Protein AF-A0AAD6PTK6-F1 (afdb_monomer_lite)

Structure (mmCIF, N/CA/C/O backbone):
data_AF-A0AAD6PTK6-F1
#
_entry.id   AF-A0AAD6PTK6-F1
#
loop_
_atom_site.group_PDB
_atom_site.id
_atom_site.type_symbol
_atom_site.label_atom_id
_atom_site.label_alt_id
_atom_site.label_comp_id
_atom_site.label_asym_id
_atom_site.label_entity_id
_atom_site.label_seq_id
_atom_site.pdbx_PDB_ins_code
_atom_site.Cartn_x
_atom_site.Cartn_y
_atom_site.Cartn_z
_atom_site.occupancy
_atom_site.B_iso_or_equiv
_atom_site.auth_seq_id
_atom_site.auth_comp_id
_atom_site.auth_asym_id
_atom_site.auth_atom_id
_atom_site.pdbx_PDB_model_num
ATOM 1 N N . MET A 1 1 ? -15.213 -7.778 -18.208 1.00 48.84 1 MET A N 1
ATOM 2 C CA . MET A 1 1 ? -15.151 -9.216 -18.607 1.00 48.84 1 MET A CA 1
ATOM 3 C C . MET A 1 1 ? -15.145 -9.387 -20.125 1.00 48.84 1 MET A C 1
ATOM 5 O O . MET A 1 1 ? -16.119 -9.014 -20.769 1.00 48.84 1 MET A O 1
ATOM 9 N N . ALA A 1 2 ? -14.110 -10.037 -20.667 1.00 61.28 2 ALA A N 1
ATOM 10 C CA . ALA A 1 2 ? -14.039 -10.497 -22.058 1.00 61.28 2 ALA A CA 1
ATOM 11 C C . ALA A 1 2 ? -14.117 -12.044 -22.111 1.00 61.28 2 ALA A C 1
ATOM 13 O O . ALA A 1 2 ? -13.155 -12.696 -21.698 1.00 61.28 2 ALA A O 1
ATOM 14 N N . PRO A 1 3 ? -15.221 -12.657 -22.594 1.00 69.50 3 PRO A N 1
ATOM 15 C CA . PRO A 1 3 ? -15.380 -14.117 -22.598 1.00 69.50 3 PRO A CA 1
ATOM 16 C C . PRO A 1 3 ? -14.246 -14.915 -23.277 1.00 69.50 3 PRO A C 1
ATOM 18 O O . PRO A 1 3 ? -13.798 -15.883 -22.665 1.00 69.50 3 PRO A O 1
ATOM 21 N N . PRO A 1 4 ? -13.691 -14.506 -24.443 1.00 81.88 4 PRO A N 1
ATOM 22 C CA . PRO A 1 4 ? -12.669 -15.302 -25.135 1.00 81.88 4 PRO A CA 1
ATOM 23 C C . PRO A 1 4 ? -11.372 -15.514 -24.340 1.00 81.88 4 PRO A C 1
ATOM 25 O O . PRO A 1 4 ? -10.721 -16.545 -24.486 1.00 81.88 4 PRO A O 1
ATOM 28 N N . LEU A 1 5 ? -10.985 -14.558 -23.483 1.00 89.38 5 LEU A N 1
ATOM 29 C CA . LEU A 1 5 ? -9.780 -14.690 -22.655 1.00 89.38 5 LEU A CA 1
ATOM 30 C C . LEU A 1 5 ? -10.005 -15.630 -21.462 1.00 89.38 5 LEU A C 1
ATOM 32 O O . LEU A 1 5 ? -9.083 -16.348 -21.079 1.00 89.38 5 LEU A O 1
ATOM 36 N N . LEU A 1 6 ? -11.227 -15.688 -20.919 1.00 92.31 6 LEU A N 1
ATOM 37 C CA . LEU A 1 6 ? -11.597 -16.715 -19.943 1.00 92.31 6 LEU A CA 1
ATOM 38 C C . LEU A 1 6 ? -11.631 -18.097 -20.604 1.00 92.31 6 LEU A C 1
ATOM 40 O O . LEU A 1 6 ? -11.031 -19.025 -20.077 1.00 92.31 6 LEU A O 1
ATOM 44 N N . GLU A 1 7 ? -12.269 -18.235 -21.768 1.00 92.94 7 GLU A N 1
ATOM 45 C CA . GLU A 1 7 ? -12.334 -19.505 -22.509 1.00 92.94 7 GLU A CA 1
ATOM 46 C C . GLU A 1 7 ? -10.931 -20.086 -22.760 1.00 92.94 7 GLU A C 1
ATOM 48 O O . GLU A 1 7 ? -10.698 -21.259 -22.467 1.00 92.94 7 GLU A O 1
ATOM 53 N N . LYS A 1 8 ? -9.955 -19.256 -23.158 1.00 94.38 8 LYS A N 1
ATOM 54 C CA . LYS A 1 8 ? -8.553 -19.689 -23.300 1.00 94.38 8 LYS A CA 1
ATOM 55 C C . LYS A 1 8 ? -7.849 -20.014 -21.984 1.00 94.38 8 LYS A C 1
ATOM 57 O O . LYS A 1 8 ? -7.043 -20.936 -21.957 1.00 94.38 8 LYS A O 1
ATOM 62 N N . LEU A 1 9 ? -8.138 -19.311 -20.886 1.00 96.38 9 LEU A N 1
ATOM 63 C CA . LEU A 1 9 ? -7.599 -19.670 -19.565 1.00 96.38 9 LEU A CA 1
ATOM 64 C C . LEU A 1 9 ? -8.141 -21.021 -19.072 1.00 96.38 9 LEU A C 1
ATOM 66 O O . LEU A 1 9 ? -7.392 -21.795 -18.477 1.00 96.38 9 LEU A O 1
ATOM 70 N N . MET A 1 10 ? -9.410 -21.328 -19.355 1.00 96.38 10 MET A N 1
ATOM 71 C CA . MET A 1 10 ? -10.010 -22.640 -19.083 1.00 96.38 10 MET A CA 1
ATOM 72 C C . MET A 1 10 ? -9.358 -23.731 -19.949 1.00 96.38 10 MET A C 1
ATOM 74 O O . MET A 1 10 ? -9.037 -24.804 -19.442 1.00 96.38 10 MET A O 1
ATOM 78 N N . GLU A 1 11 ? -9.093 -23.450 -21.229 1.00 96.50 11 GLU A N 1
ATOM 79 C CA . GLU A 1 11 ? -8.390 -24.376 -22.127 1.00 96.50 11 GLU A CA 1
ATOM 80 C C . GLU A 1 11 ? -6.928 -24.611 -21.692 1.00 96.50 11 GLU A C 1
ATOM 82 O O . GLU A 1 11 ? -6.485 -25.758 -21.640 1.00 96.50 11 GLU A O 1
ATOM 87 N N . CYS A 1 12 ? -6.204 -23.563 -21.268 1.00 96.88 12 CYS A N 1
ATOM 88 C CA . CYS A 1 12 ? -4.881 -23.685 -20.640 1.00 96.88 12 CYS A CA 1
ATOM 89 C C . CYS A 1 12 ? -4.919 -24.593 -19.408 1.00 96.88 12 CYS A C 1
ATOM 91 O O . CYS A 1 12 ? -4.045 -25.443 -19.239 1.00 96.88 12 CYS A O 1
ATOM 93 N N . ALA A 1 13 ? -5.907 -24.401 -18.528 1.00 96.94 13 ALA A N 1
ATOM 94 C CA . ALA A 1 13 ? -6.051 -25.198 -17.317 1.00 96.94 13 ALA A CA 1
ATOM 95 C C . ALA A 1 13 ? -6.307 -26.676 -17.644 1.00 96.94 13 ALA A C 1
ATOM 97 O O . ALA A 1 13 ? -5.694 -27.548 -17.030 1.00 96.94 13 ALA A O 1
ATOM 98 N N . GLN A 1 14 ? -7.154 -26.956 -18.639 1.00 96.94 14 GLN A N 1
ATOM 99 C CA . GLN A 1 14 ? -7.432 -28.318 -19.094 1.00 96.94 14 GLN A CA 1
ATOM 100 C C . GLN A 1 14 ? -6.178 -28.965 -19.700 1.00 96.94 14 GLN A C 1
ATOM 102 O O . GLN A 1 14 ? -5.803 -30.058 -19.287 1.00 96.94 14 GLN A O 1
ATOM 107 N N . ALA A 1 15 ? -5.458 -28.258 -20.578 1.00 96.50 15 ALA A N 1
ATOM 108 C CA . ALA A 1 15 ? -4.198 -28.734 -21.153 1.00 96.50 15 ALA A CA 1
ATOM 109 C C . ALA A 1 15 ? -3.113 -29.006 -20.087 1.00 96.50 15 ALA A C 1
ATOM 111 O O . ALA A 1 15 ? -2.328 -29.942 -20.233 1.00 96.50 15 ALA A O 1
ATOM 112 N N . ILE A 1 16 ? -3.081 -28.230 -18.995 1.00 94.19 16 ILE A N 1
ATOM 113 C CA . ILE A 1 16 ? -2.183 -28.462 -17.851 1.00 94.19 16 ILE A CA 1
ATOM 114 C C . ILE A 1 16 ? -2.565 -29.731 -17.071 1.00 94.19 16 ILE A C 1
ATOM 116 O O . ILE A 1 16 ? -1.673 -30.513 -16.743 1.00 94.19 16 ILE A O 1
ATOM 120 N N . GLU A 1 17 ? -3.851 -29.955 -16.779 1.00 92.75 17 GLU A N 1
ATOM 121 C CA . GLU A 1 17 ? -4.320 -31.156 -16.059 1.00 92.75 17 GLU A CA 1
ATOM 122 C C . GLU A 1 17 ? -4.205 -32.434 -16.922 1.00 92.75 17 GLU A C 1
ATOM 124 O O . GLU A 1 17 ? -3.840 -33.489 -16.402 1.00 92.75 17 GLU A O 1
ATOM 129 N N . ASP A 1 18 ? -4.410 -32.336 -18.242 1.00 94.50 18 ASP A N 1
ATOM 130 C CA . ASP A 1 18 ? -4.170 -33.423 -19.210 1.00 94.50 18 ASP A CA 1
ATOM 131 C C . ASP A 1 18 ? -2.670 -33.670 -19.488 1.00 94.50 18 ASP A C 1
ATOM 133 O O . ASP A 1 18 ? -2.289 -34.702 -20.048 1.00 94.50 18 ASP A O 1
ATOM 137 N N . GLY A 1 19 ? -1.799 -32.735 -19.093 1.00 91.75 19 GLY A N 1
ATOM 138 C CA . GLY A 1 19 ? -0.345 -32.817 -19.251 1.00 91.75 19 GLY A CA 1
ATOM 139 C C . GLY A 1 19 ? 0.202 -32.403 -20.624 1.00 91.75 19 GLY A C 1
ATOM 140 O O . GLY A 1 19 ? 1.405 -32.559 -20.858 1.00 91.75 19 GLY A O 1
ATOM 141 N N . ASP A 1 20 ? -0.617 -31.847 -21.524 1.00 94.69 20 ASP A N 1
ATOM 142 C CA . ASP A 1 20 ? -0.146 -31.279 -22.795 1.00 94.69 20 ASP A CA 1
ATOM 143 C C . ASP A 1 20 ? 0.435 -29.871 -22.594 1.00 94.69 20 ASP A C 1
ATOM 145 O O . ASP A 1 20 ? -0.166 -28.831 -22.885 1.00 94.69 20 ASP A O 1
ATOM 149 N N . LEU A 1 21 ? 1.680 -29.850 -22.119 1.00 93.00 21 LEU A N 1
ATOM 150 C CA . LEU A 1 21 ? 2.435 -28.618 -21.904 1.00 93.00 21 LEU A CA 1
ATOM 151 C C . LEU A 1 21 ? 2.781 -27.875 -23.207 1.00 93.00 21 LEU A C 1
ATOM 153 O O . LEU A 1 21 ? 3.243 -26.737 -23.135 1.00 93.00 21 LEU A O 1
ATOM 157 N N . LYS A 1 22 ? 2.592 -28.484 -24.387 1.00 93.56 22 LYS A N 1
ATOM 158 C CA . LYS A 1 22 ? 2.854 -27.835 -25.683 1.00 93.56 22 LYS A CA 1
ATOM 159 C C . LYS A 1 22 ? 1.630 -27.078 -26.170 1.00 93.56 22 LYS A C 1
ATOM 161 O O . LYS A 1 22 ? 1.771 -25.931 -26.595 1.00 93.56 22 LYS A O 1
ATOM 166 N N . HIS A 1 23 ? 0.445 -27.671 -26.033 1.00 95.38 23 HIS A N 1
ATOM 167 C CA . HIS A 1 23 ? -0.812 -26.954 -26.239 1.00 95.38 23 HIS A CA 1
ATOM 168 C C . HIS A 1 23 ? -0.943 -25.802 -25.236 1.00 95.38 23 HIS A C 1
ATOM 170 O O . HIS A 1 23 ? -1.166 -24.662 -25.638 1.00 95.38 23 HIS A O 1
ATOM 176 N N . ALA A 1 24 ? -0.651 -26.049 -23.952 1.00 96.12 24 ALA A N 1
ATOM 177 C CA . ALA A 1 24 ? -0.654 -25.004 -22.927 1.00 96.12 24 ALA A CA 1
ATOM 178 C C . ALA A 1 24 ? 0.313 -23.838 -23.238 1.00 96.12 24 ALA A C 1
ATOM 180 O O . ALA A 1 24 ? -0.084 -22.681 -23.119 1.00 96.12 24 ALA A O 1
ATOM 181 N N . ASP A 1 25 ? 1.557 -24.096 -23.673 1.00 94.12 25 ASP A N 1
ATOM 182 C CA . ASP A 1 25 ? 2.509 -23.022 -24.023 1.00 94.12 25 ASP A CA 1
ATOM 183 C C . ASP A 1 25 ? 2.044 -22.208 -25.246 1.00 94.12 25 ASP A C 1
ATOM 185 O O . ASP A 1 25 ? 2.164 -20.980 -25.253 1.00 94.12 25 ASP A O 1
ATOM 189 N N . SER A 1 26 ? 1.434 -22.868 -26.242 1.00 95.06 26 SER A N 1
ATOM 190 C CA . SER A 1 26 ? 0.813 -22.198 -27.395 1.00 95.06 26 SER A CA 1
ATOM 191 C C . SER A 1 26 ? -0.344 -21.294 -26.964 1.00 95.06 26 SER A C 1
ATOM 193 O O . SER A 1 26 ? -0.386 -20.122 -27.341 1.00 95.06 26 SER A O 1
ATOM 195 N N . LEU A 1 27 ? -1.244 -21.794 -26.114 1.00 95.75 27 LEU A N 1
ATOM 196 C CA . LEU A 1 27 ? -2.363 -21.017 -25.586 1.00 95.75 27 LEU A CA 1
ATOM 197 C C . LEU A 1 27 ? -1.886 -19.830 -24.733 1.00 95.75 27 LEU A C 1
ATOM 199 O O . LEU A 1 27 ? -2.407 -18.729 -24.897 1.00 95.75 27 LEU A O 1
ATOM 203 N N . PHE A 1 28 ? -0.851 -19.981 -23.896 1.00 94.75 28 PHE A N 1
ATOM 204 C CA . PHE A 1 28 ? -0.267 -18.845 -23.164 1.00 94.75 28 PHE A CA 1
ATOM 205 C C . PHE A 1 28 ? 0.353 -17.796 -24.095 1.00 94.75 28 PHE A C 1
ATOM 207 O O . PHE A 1 28 ? 0.194 -16.596 -23.851 1.00 94.75 28 PHE A O 1
ATOM 214 N N . LYS A 1 29 ? 1.009 -18.214 -25.184 1.00 91.62 29 LYS A N 1
ATOM 215 C CA . LYS A 1 29 ? 1.515 -17.298 -26.217 1.00 91.62 29 LYS A CA 1
ATOM 216 C C . LYS A 1 29 ? 0.375 -16.536 -26.901 1.00 91.62 29 LYS A C 1
ATOM 218 O O . LYS A 1 29 ? 0.484 -15.328 -27.110 1.00 91.62 29 LYS A O 1
ATOM 223 N N . GLU A 1 30 ? -0.735 -17.205 -27.200 1.00 92.12 30 GLU A N 1
ATOM 224 C CA . GLU A 1 30 ? -1.935 -16.572 -27.758 1.00 92.12 30 GLU A CA 1
ATOM 225 C C . GLU A 1 30 ? -2.635 -15.626 -26.771 1.00 92.12 30 GLU A C 1
ATOM 227 O O . GLU A 1 30 ? -3.053 -14.542 -27.174 1.00 92.12 30 GLU A O 1
ATOM 232 N N . ILE A 1 31 ? -2.725 -15.988 -25.487 1.00 92.94 31 ILE A N 1
ATOM 233 C CA . ILE A 1 31 ? -3.246 -15.119 -24.419 1.00 92.94 31 ILE A CA 1
ATOM 234 C C . ILE A 1 31 ? -2.381 -13.860 -24.297 1.00 92.94 31 ILE A C 1
ATOM 236 O O . ILE A 1 31 ? -2.926 -12.762 -24.214 1.00 92.94 31 ILE A O 1
ATOM 240 N N . GLY A 1 32 ? -1.050 -13.985 -24.351 1.00 88.06 32 GLY A N 1
ATOM 241 C CA . GLY A 1 32 ? -0.137 -12.838 -24.344 1.00 88.06 32 GLY A CA 1
ATOM 242 C C . GLY A 1 32 ? -0.353 -11.896 -25.534 1.00 88.06 32 GLY A C 1
ATOM 243 O O . GLY A 1 32 ? -0.445 -10.682 -25.353 1.00 88.06 32 GLY A O 1
ATOM 244 N N . LEU A 1 33 ? -0.504 -12.452 -26.742 1.00 87.69 33 LEU A N 1
ATOM 245 C CA . LEU A 1 33 ? -0.789 -11.685 -27.961 1.00 87.69 33 LEU A CA 1
ATOM 246 C C . LEU A 1 33 ? -2.165 -11.002 -27.932 1.00 87.69 33 LEU A C 1
ATOM 248 O O . LEU A 1 33 ? -2.291 -9.870 -28.382 1.00 87.69 33 LEU A O 1
ATOM 252 N N . GLN A 1 34 ? -3.200 -11.658 -27.403 1.00 87.56 34 GLN A N 1
ATOM 253 C CA . GLN A 1 34 ? -4.533 -11.054 -27.298 1.00 87.56 34 GLN A CA 1
ATOM 254 C C . GLN A 1 34 ? -4.589 -10.005 -26.179 1.00 87.56 34 GLN A C 1
ATOM 256 O O . GLN A 1 34 ? -5.119 -8.913 -26.385 1.00 87.56 34 GLN A O 1
ATOM 261 N N . SER A 1 35 ? -3.971 -10.279 -25.027 1.00 86.06 35 SER A N 1
ATOM 262 C CA . SER A 1 35 ? -3.915 -9.347 -23.900 1.00 86.06 35 SER A CA 1
ATOM 263 C C . SER A 1 35 ? -3.122 -8.075 -24.214 1.00 86.06 35 SER A C 1
ATOM 265 O O . SER A 1 35 ? -3.439 -7.039 -23.637 1.00 86.06 35 SER A O 1
ATOM 267 N N . SER A 1 36 ? -2.129 -8.101 -25.111 1.00 81.00 36 SER A N 1
ATOM 268 C CA . SER A 1 36 ? -1.431 -6.876 -25.541 1.00 81.00 36 SER A CA 1
ATOM 269 C C . SER A 1 36 ? -2.292 -5.967 -26.429 1.00 81.00 36 SER A C 1
ATOM 271 O O . SER A 1 36 ? -2.022 -4.772 -26.514 1.00 81.00 36 SER A O 1
ATOM 273 N N . THR A 1 37 ? -3.355 -6.506 -27.038 1.00 84.88 37 THR A N 1
ATOM 274 C CA . THR A 1 37 ? -4.355 -5.738 -27.804 1.00 84.88 37 THR A CA 1
ATOM 275 C C . THR A 1 37 ? -5.591 -5.335 -26.993 1.00 84.88 37 THR A C 1
ATOM 277 O O . THR A 1 37 ? -6.431 -4.593 -27.497 1.00 84.88 37 THR A O 1
ATOM 280 N N . GLU A 1 38 ? -5.716 -5.793 -25.743 1.00 88.81 38 GLU A N 1
ATOM 281 C CA . GLU A 1 38 ? -6.839 -5.435 -24.874 1.00 88.81 38 GLU A CA 1
ATOM 282 C C . GLU A 1 38 ? -6.676 -4.007 -24.326 1.00 88.81 38 GLU A C 1
ATOM 284 O O . GLU A 1 38 ? -5.659 -3.633 -23.736 1.00 88.81 38 GLU A O 1
ATOM 289 N N . THR A 1 39 ? -7.720 -3.209 -24.517 1.00 87.00 39 THR A N 1
ATOM 290 C CA . THR A 1 39 ? -7.815 -1.803 -24.112 1.00 87.00 39 THR A CA 1
ATOM 291 C C . THR A 1 39 ? -8.110 -1.629 -22.622 1.00 87.00 39 THR A C 1
ATOM 293 O O . THR A 1 39 ? -7.609 -0.688 -22.009 1.00 87.00 39 THR A O 1
ATOM 296 N N . ASN A 1 40 ? -8.880 -2.538 -22.018 1.00 89.75 40 ASN A N 1
ATOM 297 C CA . ASN A 1 40 ? -9.258 -2.478 -20.608 1.00 89.75 40 ASN A CA 1
ATOM 298 C C . ASN A 1 40 ? -8.116 -3.016 -19.713 1.00 89.75 40 ASN A C 1
ATOM 300 O O . ASN A 1 40 ? -7.806 -4.210 -19.702 1.00 89.75 40 ASN A O 1
ATOM 304 N N . LEU A 1 41 ? -7.479 -2.114 -18.953 1.00 89.19 41 LEU A N 1
ATOM 305 C CA . LEU A 1 41 ? -6.318 -2.408 -18.098 1.00 89.19 41 LEU A CA 1
ATOM 306 C C . LEU A 1 41 ? -6.614 -3.475 -17.029 1.00 89.19 41 LEU A C 1
ATOM 308 O O . LEU A 1 41 ? -5.793 -4.368 -16.819 1.00 89.19 41 LEU A O 1
ATOM 312 N N . ALA A 1 42 ? -7.791 -3.417 -16.404 1.00 92.44 42 ALA A N 1
ATOM 313 C CA . ALA A 1 42 ? -8.234 -4.388 -15.407 1.00 92.44 42 ALA A CA 1
ATOM 314 C C . ALA A 1 42 ? -8.274 -5.815 -15.976 1.00 92.44 42 ALA A C 1
ATOM 316 O O . ALA A 1 42 ? -7.700 -6.740 -15.403 1.00 92.44 42 ALA A O 1
ATOM 317 N N . THR A 1 43 ? -8.862 -5.985 -17.162 1.00 93.19 43 THR A N 1
ATOM 318 C CA . THR A 1 43 ? -8.939 -7.261 -17.882 1.00 93.19 43 THR A CA 1
ATOM 319 C C . THR A 1 43 ? -7.541 -7.781 -18.223 1.00 93.19 43 THR A C 1
ATOM 321 O O . THR A 1 43 ? -7.287 -8.969 -18.010 1.00 93.19 43 THR A O 1
ATOM 324 N N . ARG A 1 44 ? -6.598 -6.916 -18.644 1.00 91.00 44 ARG A N 1
ATOM 325 C CA . ARG A 1 44 ? -5.184 -7.312 -18.820 1.00 91.00 44 ARG A CA 1
ATOM 326 C C . ARG A 1 44 ? -4.580 -7.850 -17.520 1.00 91.00 44 ARG A C 1
ATOM 328 O O . ARG A 1 44 ? -4.020 -8.946 -17.522 1.00 91.00 44 ARG A O 1
ATOM 335 N N . LYS A 1 45 ? -4.708 -7.112 -16.409 1.00 93.31 45 LYS A N 1
ATOM 336 C CA . LYS A 1 45 ? -4.163 -7.498 -15.093 1.00 93.31 45 LYS A CA 1
ATOM 337 C C . LYS A 1 45 ? -4.750 -8.822 -14.591 1.00 93.31 45 LYS A C 1
ATOM 339 O O . LYS A 1 45 ? -3.995 -9.723 -14.230 1.00 93.31 45 LYS A O 1
ATOM 344 N N . VAL A 1 46 ? -6.072 -8.992 -14.644 1.00 95.44 46 VAL A N 1
ATOM 345 C CA . VAL A 1 46 ? -6.755 -10.231 -14.224 1.00 95.44 46 VAL A CA 1
ATOM 346 C C . VAL A 1 46 ? -6.281 -11.422 -15.048 1.00 95.44 46 VAL A C 1
ATOM 348 O O . VAL A 1 46 ? -5.806 -12.404 -14.479 1.00 95.44 46 VAL A O 1
ATOM 351 N N . VAL A 1 47 ? -6.354 -11.341 -16.380 1.00 95.50 47 VAL A N 1
ATOM 352 C CA . VAL A 1 47 ? -5.960 -12.446 -17.273 1.00 95.50 47 VAL A CA 1
ATOM 353 C C . VAL A 1 47 ? -4.502 -12.849 -17.040 1.00 95.50 47 VAL A C 1
ATOM 355 O O . VAL A 1 47 ? -4.190 -14.039 -16.979 1.00 95.50 47 VAL A O 1
ATOM 358 N N . LYS A 1 48 ? -3.625 -11.869 -16.806 1.00 94.44 48 LYS A N 1
ATOM 359 C CA . LYS A 1 48 ? -2.215 -12.078 -16.469 1.00 94.44 48 LYS A CA 1
ATOM 360 C C . LYS A 1 48 ? -2.012 -12.797 -15.131 1.00 94.44 48 LYS A C 1
ATOM 362 O O . LYS A 1 48 ? -1.234 -13.747 -15.077 1.00 94.44 48 LYS A O 1
ATOM 367 N N . TYR A 1 49 ? -2.712 -12.401 -14.067 1.00 96.75 49 TYR A N 1
ATOM 368 C CA . TYR A 1 49 ? -2.582 -13.051 -12.755 1.00 96.75 49 TYR A CA 1
ATOM 369 C C . TYR A 1 49 ? -3.226 -14.443 -12.706 1.00 96.75 49 TYR A C 1
ATOM 371 O O . TYR A 1 49 ? -2.708 -15.327 -12.022 1.00 96.75 49 TYR A O 1
ATOM 379 N N . PHE A 1 50 ? -4.282 -14.693 -13.483 1.00 97.62 50 PHE A N 1
ATOM 380 C CA . PHE A 1 50 ? -4.809 -16.048 -13.672 1.00 97.62 50 PHE A CA 1
ATOM 381 C C . PHE A 1 50 ? -3.853 -16.936 -14.481 1.00 97.62 50 PHE A C 1
ATOM 383 O O . PHE A 1 50 ? -3.642 -18.091 -14.109 1.00 97.62 50 PHE A O 1
ATOM 390 N N . ALA A 1 51 ? -3.200 -16.401 -15.519 1.00 96.75 51 ALA A N 1
ATOM 391 C CA . ALA A 1 51 ? -2.141 -17.116 -16.232 1.00 96.75 51 ALA A CA 1
ATOM 392 C C . ALA A 1 51 ? -0.936 -17.426 -15.321 1.00 96.75 51 ALA A C 1
ATOM 394 O O . ALA A 1 51 ? -0.434 -18.552 -15.324 1.00 96.75 51 ALA A O 1
ATOM 395 N N . GLU A 1 52 ? -0.517 -16.474 -14.478 1.00 96.31 52 GLU A N 1
ATOM 396 C CA . GLU A 1 52 ? 0.503 -16.706 -13.448 1.00 96.31 52 GLU A CA 1
ATOM 397 C C . GLU A 1 52 ? 0.089 -17.823 -12.486 1.00 96.31 52 GLU A C 1
ATOM 399 O O . GLU A 1 52 ? 0.885 -18.724 -12.226 1.00 96.31 52 GLU A O 1
ATOM 404 N N . ALA A 1 53 ? -1.149 -17.817 -11.992 1.00 96.88 53 ALA A N 1
ATOM 405 C CA . ALA A 1 53 ? -1.627 -18.829 -11.056 1.00 96.88 53 ALA A CA 1
ATOM 406 C C . ALA A 1 53 ? -1.675 -20.243 -11.669 1.00 96.88 53 ALA A C 1
ATOM 408 O O . ALA A 1 53 ? -1.296 -21.207 -11.003 1.00 96.88 53 ALA A O 1
ATOM 409 N N . LEU A 1 54 ? -2.048 -20.385 -12.946 1.00 97.00 54 LEU A N 1
ATOM 410 C CA . LEU A 1 54 ? -1.979 -21.670 -13.660 1.00 97.00 54 LEU A CA 1
ATOM 411 C C . LEU A 1 54 ? -0.532 -22.170 -13.820 1.00 97.00 54 LEU A C 1
ATOM 413 O O . LEU A 1 54 ? -0.256 -23.357 -13.643 1.00 97.00 54 LEU A O 1
ATOM 417 N N . VAL A 1 55 ? 0.424 -21.275 -14.071 1.00 94.94 55 VAL A N 1
ATOM 418 C CA . VAL A 1 55 ? 1.849 -21.637 -14.144 1.00 94.94 55 VAL A CA 1
ATOM 419 C C . VAL A 1 55 ? 2.436 -21.942 -12.755 1.00 94.94 55 VAL A C 1
ATOM 421 O O . VAL A 1 55 ? 3.214 -22.891 -12.605 1.00 94.94 55 VAL A O 1
ATOM 424 N N . ARG A 1 56 ? 2.013 -21.218 -11.708 1.00 93.06 56 ARG A N 1
ATOM 425 C CA . ARG A 1 56 ? 2.325 -21.546 -10.306 1.00 93.06 56 ARG A CA 1
ATOM 426 C C . ARG A 1 56 ? 1.757 -22.908 -9.906 1.00 93.06 56 ARG A C 1
ATOM 428 O O . ARG A 1 56 ? 2.434 -23.618 -9.168 1.00 93.06 56 ARG A O 1
ATOM 435 N N . ARG A 1 57 ? 0.588 -23.309 -10.426 1.00 92.75 57 ARG A N 1
ATOM 436 C CA . ARG A 1 57 ? 0.008 -24.656 -10.257 1.00 92.75 57 ARG A CA 1
ATOM 437 C C . ARG A 1 57 ? 0.921 -25.730 -10.851 1.00 92.75 57 ARG A C 1
ATOM 439 O O . ARG A 1 57 ? 1.366 -26.628 -10.138 1.00 92.75 57 ARG A O 1
ATOM 446 N N . LEU A 1 58 ? 1.245 -25.587 -12.138 1.00 92.00 58 LEU A N 1
ATOM 447 C CA . LEU A 1 58 ? 2.049 -26.529 -12.925 1.00 92.00 58 LEU A CA 1
ATOM 448 C C . LEU A 1 58 ? 3.429 -26.802 -12.301 1.00 92.00 58 LEU A C 1
ATOM 450 O O . LEU A 1 58 ? 3.866 -27.951 -12.217 1.00 92.00 58 LEU A O 1
ATOM 454 N N . TYR A 1 59 ? 4.118 -25.754 -11.846 1.00 88.69 59 TYR A N 1
ATOM 455 C CA . TYR A 1 59 ? 5.464 -25.865 -11.273 1.00 88.69 59 TYR A CA 1
ATOM 456 C C . TYR A 1 59 ? 5.511 -25.841 -9.734 1.00 88.69 59 TYR A C 1
ATOM 458 O O . TYR A 1 59 ? 6.595 -25.984 -9.167 1.00 88.69 59 TYR A O 1
ATOM 466 N N . LYS A 1 60 ? 4.357 -25.728 -9.059 1.00 87.75 60 LYS A N 1
ATOM 467 C CA . LYS A 1 60 ? 4.199 -25.685 -7.589 1.00 87.75 60 LYS A CA 1
ATOM 468 C C . LYS A 1 60 ? 4.994 -24.547 -6.928 1.00 87.75 60 LYS A C 1
ATOM 470 O O . LYS A 1 60 ? 5.677 -24.733 -5.922 1.00 87.75 60 LYS A O 1
ATOM 475 N N . LEU A 1 61 ? 4.917 -23.363 -7.541 1.00 84.81 61 LEU A N 1
ATOM 476 C CA . LEU A 1 61 ? 5.682 -22.164 -7.179 1.00 84.81 61 LEU A CA 1
ATOM 477 C C . LEU A 1 61 ? 4.924 -21.316 -6.149 1.00 84.81 61 LEU A C 1
ATOM 479 O O . LEU A 1 61 ? 4.163 -20.407 -6.497 1.00 84.81 61 LEU A O 1
ATOM 483 N N . TYR A 1 62 ? 5.145 -21.631 -4.874 1.00 81.88 62 TYR A N 1
ATOM 484 C CA . TYR A 1 62 ? 4.464 -21.001 -3.742 1.00 81.88 62 TYR A CA 1
ATOM 485 C C . TYR A 1 62 ? 5.393 -20.019 -2.997 1.00 81.88 62 TYR A C 1
ATOM 487 O O . TYR A 1 62 ? 6.536 -20.387 -2.698 1.00 81.88 62 TYR A O 1
ATOM 495 N N . PRO A 1 63 ? 4.932 -18.791 -2.676 1.00 76.38 63 PRO A N 1
ATOM 496 C CA . PRO A 1 63 ? 5.750 -17.773 -2.016 1.00 76.38 63 PRO A CA 1
ATOM 497 C C . PRO A 1 63 ? 6.106 -18.163 -0.573 1.00 76.38 63 PRO A C 1
ATOM 499 O O . PRO A 1 63 ? 5.340 -18.842 0.111 1.00 76.38 63 PRO A O 1
ATOM 502 N N . ARG A 1 64 ? 7.259 -17.683 -0.075 1.00 71.38 64 ARG A N 1
ATOM 503 C CA . ARG A 1 64 ? 7.766 -17.991 1.283 1.00 71.38 64 ARG A CA 1
ATOM 504 C C . ARG A 1 64 ? 6.845 -17.497 2.409 1.00 71.38 64 ARG A C 1
ATOM 506 O O . ARG A 1 64 ? 6.799 -18.121 3.465 1.00 71.38 64 ARG A O 1
ATOM 513 N N . ASN A 1 65 ? 6.130 -16.392 2.193 1.00 72.62 65 ASN A N 1
ATOM 514 C CA . ASN A 1 65 ? 5.209 -15.797 3.166 1.00 72.62 65 ASN A CA 1
ATOM 515 C C . ASN A 1 65 ? 3.759 -16.045 2.710 1.00 72.62 65 ASN A C 1
ATOM 517 O O . ASN A 1 65 ? 3.493 -15.844 1.526 1.00 72.62 65 ASN A O 1
ATOM 521 N N . PRO A 1 66 ? 2.803 -16.401 3.591 1.00 67.44 66 PRO A N 1
ATOM 522 C CA . PRO A 1 66 ? 1.399 -16.555 3.201 1.00 67.44 66 PRO A CA 1
ATOM 523 C C . PRO A 1 66 ? 0.750 -15.202 2.858 1.00 67.44 66 PRO A C 1
ATOM 525 O O . PRO A 1 66 ? 0.270 -15.016 1.739 1.00 67.44 66 PRO A O 1
ATOM 528 N N . MET A 1 67 ? 0.832 -14.227 3.769 1.00 74.38 67 MET A N 1
ATOM 529 C CA . MET A 1 67 ? 0.398 -12.839 3.550 1.00 74.38 67 MET A CA 1
ATOM 530 C C . MET A 1 67 ? 1.552 -11.976 3.002 1.00 74.38 67 MET A C 1
ATOM 532 O O . MET A 1 67 ? 2.712 -12.282 3.304 1.00 74.38 67 MET A O 1
ATOM 536 N N . PRO A 1 68 ? 1.285 -10.936 2.183 1.00 77.81 68 PRO A N 1
ATOM 537 C CA . PRO A 1 68 ? 2.328 -10.032 1.699 1.00 77.81 68 PRO A CA 1
ATOM 538 C C . PRO A 1 68 ? 3.010 -9.259 2.826 1.00 77.81 68 PRO A C 1
ATOM 540 O O . PRO A 1 68 ? 2.356 -8.837 3.780 1.00 77.81 68 PRO A O 1
ATOM 543 N N . LEU A 1 69 ? 4.315 -9.026 2.688 1.00 81.44 69 LEU A N 1
ATOM 544 C CA . LEU A 1 69 ? 5.054 -8.166 3.612 1.00 81.44 69 LEU A CA 1
ATOM 545 C C . LEU A 1 69 ? 4.829 -6.678 3.294 1.00 81.44 69 LEU A C 1
ATOM 547 O O . LEU A 1 69 ? 4.812 -6.268 2.129 1.00 81.44 69 LEU A O 1
ATOM 551 N N . VAL A 1 70 ? 4.622 -5.866 4.329 1.00 78.00 70 VAL A N 1
ATOM 552 C CA . VAL A 1 70 ? 4.272 -4.441 4.233 1.00 78.00 70 VAL A CA 1
ATOM 553 C C . VAL A 1 70 ? 5.306 -3.599 4.978 1.00 78.00 70 VAL A C 1
ATOM 555 O O . VAL A 1 70 ? 5.504 -3.769 6.186 1.00 78.00 70 VAL A O 1
ATOM 558 N N . ARG A 1 71 ? 5.957 -2.669 4.268 1.00 75.31 71 ARG A N 1
ATOM 559 C CA . ARG A 1 71 ? 6.751 -1.594 4.876 1.00 75.31 71 ARG A CA 1
ATOM 560 C C . ARG A 1 71 ? 5.801 -0.687 5.663 1.00 75.31 71 ARG A C 1
ATOM 562 O O . ARG A 1 71 ? 4.828 -0.200 5.105 1.00 75.31 71 ARG A O 1
ATOM 569 N N . PHE A 1 72 ? 6.078 -0.476 6.948 1.00 67.88 72 PHE A N 1
ATOM 570 C CA . PHE A 1 72 ? 5.299 0.423 7.804 1.00 67.88 72 PHE A CA 1
ATOM 571 C C . PHE A 1 72 ? 6.163 1.622 8.175 1.00 67.88 72 PHE A C 1
ATOM 573 O O . PHE A 1 72 ? 7.201 1.441 8.820 1.00 67.88 72 PHE A O 1
ATOM 580 N N . ARG A 1 73 ? 5.738 2.823 7.779 1.00 57.56 73 ARG A N 1
ATOM 581 C CA . ARG A 1 73 ? 6.406 4.094 8.089 1.00 57.56 73 ARG A CA 1
ATOM 582 C C . ARG A 1 73 ? 5.481 5.041 8.858 1.00 57.56 73 ARG A C 1
ATOM 584 O O . ARG A 1 73 ? 5.955 5.650 9.814 1.00 57.56 73 ARG A O 1
ATOM 591 N N . GLU A 1 74 ? 4.191 5.113 8.518 1.00 52.72 74 GLU A N 1
ATOM 592 C CA . GLU A 1 74 ? 3.209 5.999 9.172 1.00 52.72 74 GLU A CA 1
ATOM 593 C C . GLU A 1 74 ? 1.847 5.319 9.448 1.00 52.72 74 GLU A C 1
ATOM 595 O O . GLU A 1 74 ? 1.530 4.253 8.920 1.00 52.72 74 GLU A O 1
ATOM 600 N N . ASP A 1 75 ? 1.016 5.953 10.284 1.00 46.25 75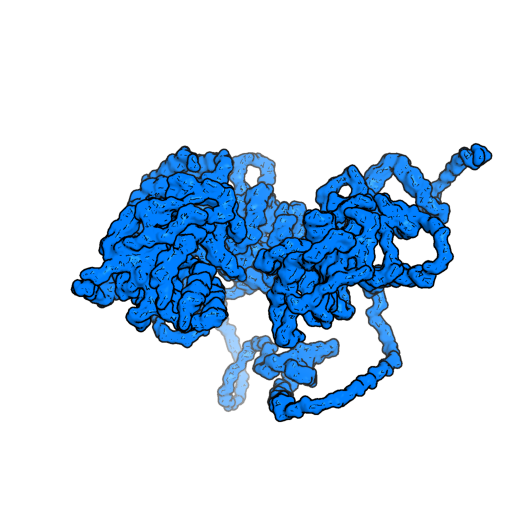 ASP A N 1
ATOM 601 C CA . ASP A 1 75 ? -0.291 5.471 10.767 1.00 46.25 75 ASP A CA 1
ATOM 602 C C . ASP A 1 75 ? -1.263 5.022 9.653 1.00 46.25 75 ASP A C 1
ATOM 604 O O . ASP A 1 75 ? -2.075 4.118 9.863 1.00 46.25 75 ASP A O 1
ATOM 608 N N . MET A 1 76 ? -1.183 5.639 8.469 1.00 51.03 76 MET A N 1
ATOM 609 C CA . MET A 1 76 ? -2.071 5.359 7.331 1.00 51.03 76 MET A CA 1
ATOM 610 C C . MET A 1 76 ? -1.759 4.033 6.619 1.00 51.03 76 MET A C 1
ATOM 612 O O . MET A 1 76 ? -2.674 3.421 6.062 1.00 51.03 76 MET A O 1
ATOM 616 N N . ASP A 1 77 ? -0.522 3.529 6.704 1.00 60.00 77 ASP A N 1
ATOM 617 C CA . ASP A 1 77 ? -0.090 2.299 6.014 1.00 60.00 77 ASP A CA 1
ATOM 618 C C . ASP A 1 77 ? -0.882 1.064 6.477 1.00 60.00 77 ASP A C 1
ATOM 620 O O . ASP A 1 77 ? -1.085 0.104 5.730 1.00 60.00 77 ASP A O 1
ATOM 624 N N . ILE A 1 78 ? -1.374 1.106 7.718 1.00 63.88 78 ILE A N 1
ATOM 625 C CA . ILE A 1 78 ? -2.178 0.049 8.339 1.00 63.88 78 ILE A CA 1
ATOM 626 C C . ILE A 1 78 ? -3.566 -0.037 7.686 1.00 63.88 78 ILE A C 1
ATOM 628 O O . ILE A 1 78 ? -4.049 -1.138 7.424 1.00 63.88 78 ILE A O 1
ATOM 632 N N . LEU A 1 79 ? -4.186 1.104 7.362 1.00 65.94 79 LEU A N 1
ATOM 633 C CA . LEU A 1 79 ? -5.451 1.137 6.617 1.00 65.94 79 LEU A CA 1
ATOM 634 C C . LEU A 1 79 ? -5.231 0.780 5.144 1.00 65.94 79 LEU A C 1
ATOM 636 O O . LEU A 1 79 ? -6.015 0.019 4.582 1.00 65.94 79 LEU A O 1
ATOM 640 N N . GLY A 1 80 ? -4.123 1.241 4.553 1.00 73.06 80 GLY A N 1
ATOM 641 C CA . GLY A 1 80 ? -3.709 0.906 3.187 1.00 73.06 80 GLY A CA 1
ATOM 642 C C . GLY A 1 80 ? -3.561 -0.597 2.910 1.00 73.06 80 GLY A C 1
ATOM 643 O O . GLY A 1 80 ? -3.661 -1.027 1.763 1.00 73.06 80 GLY A O 1
ATOM 644 N N . CYS A 1 81 ? -3.405 -1.431 3.943 1.00 76.50 81 CYS A N 1
ATOM 645 C CA . CYS A 1 81 ? -3.420 -2.891 3.811 1.00 76.50 81 CYS A CA 1
ATOM 646 C C . CYS A 1 81 ? -4.783 -3.463 3.366 1.00 76.50 81 CYS A C 1
ATOM 648 O O . CYS A 1 81 ? -4.820 -4.562 2.803 1.00 76.50 81 CYS A O 1
ATOM 650 N N . LYS A 1 82 ? -5.890 -2.751 3.618 1.00 84.94 82 LYS A N 1
ATOM 651 C CA . LYS A 1 82 ? -7.269 -3.176 3.330 1.00 84.94 82 LYS A CA 1
ATOM 652 C C . LYS A 1 82 ? -7.819 -2.431 2.113 1.00 84.94 82 LYS A C 1
ATOM 654 O O . LYS A 1 82 ? -7.671 -1.220 2.007 1.00 84.94 82 LYS A O 1
ATOM 659 N N . PHE A 1 83 ? -8.490 -3.153 1.215 1.00 88.88 83 PHE A N 1
ATOM 660 C CA . PHE A 1 83 ? -9.179 -2.567 0.060 1.00 88.88 83 PHE A CA 1
ATOM 661 C C . PHE A 1 83 ? -10.288 -1.614 0.534 1.00 88.88 83 PHE A C 1
ATOM 663 O O . PHE A 1 83 ? -11.120 -2.023 1.345 1.00 88.88 83 PHE A O 1
ATOM 670 N N . GLU A 1 84 ? -10.311 -0.363 0.060 1.00 86.75 84 GLU A N 1
ATOM 671 C CA . GLU A 1 84 ? -11.171 0.685 0.647 1.00 86.75 84 GLU A CA 1
ATOM 672 C C . GLU A 1 84 ? -12.667 0.309 0.708 1.00 86.75 84 GLU A C 1
ATOM 674 O O . GLU A 1 84 ? -13.234 0.417 1.800 1.00 86.75 84 GLU A O 1
ATOM 679 N N . PRO A 1 85 ? -13.302 -0.241 -0.351 1.00 88.75 85 PRO A N 1
ATOM 680 C CA . PRO A 1 85 ? -14.702 -0.661 -0.287 1.00 88.75 85 PRO A CA 1
ATOM 681 C C . PRO A 1 85 ? -14.990 -1.704 0.797 1.00 88.75 85 PRO A C 1
ATOM 683 O O . PRO A 1 85 ? -16.085 -1.731 1.358 1.00 88.75 85 PRO A O 1
ATOM 686 N N . PHE A 1 86 ? -14.012 -2.561 1.107 1.00 90.56 86 PHE A N 1
ATOM 687 C CA . PHE A 1 86 ? -14.113 -3.574 2.159 1.00 90.56 86 PHE A CA 1
ATOM 688 C C . PHE A 1 86 ? -13.902 -2.973 3.549 1.00 90.56 86 PHE A C 1
ATOM 690 O O . PHE A 1 86 ? -14.691 -3.271 4.443 1.00 90.56 86 PHE A O 1
ATOM 697 N N . LEU A 1 87 ? -12.901 -2.100 3.714 1.00 86.69 87 LEU A N 1
ATOM 698 C CA . LEU A 1 87 ? -12.649 -1.358 4.954 1.00 86.69 87 LEU A CA 1
ATOM 699 C C . LEU A 1 87 ? -13.877 -0.525 5.348 1.00 86.69 87 LEU A C 1
ATOM 701 O O . LEU A 1 87 ? -14.443 -0.726 6.419 1.00 86.69 87 LEU A O 1
ATOM 705 N N . SER A 1 88 ? -14.352 0.343 4.454 1.00 85.12 88 SER A N 1
ATOM 706 C CA . SER A 1 88 ? -15.523 1.188 4.707 1.00 85.12 88 SER A CA 1
ATOM 707 C C . SER A 1 88 ? -16.775 0.349 5.011 1.00 85.12 88 SER A C 1
ATOM 709 O O . SER A 1 88 ? -17.497 0.636 5.968 1.00 85.12 88 SER A O 1
ATOM 711 N N . PHE A 1 89 ? -17.017 -0.744 4.277 1.00 88.81 89 PHE A N 1
ATOM 712 C CA . PHE A 1 89 ? -18.135 -1.656 4.560 1.00 88.81 89 PHE A CA 1
ATOM 713 C C . PHE A 1 89 ? -18.019 -2.367 5.921 1.00 88.81 89 PHE A C 1
ATOM 715 O O . PHE A 1 89 ? -19.029 -2.529 6.616 1.00 88.81 89 PHE A O 1
ATOM 722 N N . ALA A 1 90 ? -16.811 -2.761 6.330 1.00 90.38 90 ALA A N 1
ATOM 723 C CA . ALA A 1 90 ? -16.540 -3.331 7.645 1.00 90.38 90 ALA A CA 1
ATOM 724 C C . ALA A 1 90 ? -16.865 -2.314 8.754 1.00 90.38 90 ALA A C 1
ATOM 726 O O . ALA A 1 90 ? -17.783 -2.554 9.549 1.00 90.38 90 ALA A O 1
ATOM 727 N N . SER A 1 91 ? -16.231 -1.136 8.737 1.00 83.62 91 SER A N 1
ATOM 728 C CA . SER A 1 91 ? -16.399 -0.101 9.769 1.00 83.62 91 SER A CA 1
ATOM 729 C C . SER A 1 91 ? -17.857 0.392 9.889 1.00 83.62 91 SER A C 1
ATOM 731 O O . SER A 1 91 ? -18.332 0.655 10.997 1.00 83.62 91 SER A O 1
ATOM 733 N N . TYR A 1 92 ? -18.625 0.455 8.787 1.00 83.56 92 TYR A N 1
ATOM 734 C CA . TYR A 1 92 ? -20.059 0.798 8.832 1.00 83.56 92 TYR A CA 1
ATOM 735 C C . TYR A 1 92 ? -20.957 -0.293 9.438 1.00 83.56 92 TYR A C 1
ATOM 737 O O . TYR A 1 92 ? -22.036 0.025 9.950 1.00 83.56 92 TYR A O 1
ATOM 745 N N . THR A 1 93 ? -20.573 -1.571 9.367 1.00 90.19 93 THR A N 1
ATOM 746 C CA . THR A 1 93 ? -21.471 -2.696 9.699 1.00 90.19 93 THR A CA 1
ATOM 747 C C . THR A 1 93 ? -21.114 -3.431 10.991 1.00 90.19 93 THR A C 1
ATOM 749 O O . THR A 1 93 ? -22.007 -4.022 11.605 1.00 90.19 93 THR A O 1
ATOM 752 N N . ILE A 1 94 ? -19.864 -3.337 11.453 1.00 91.81 94 ILE A N 1
ATOM 753 C CA . ILE A 1 94 ? -19.391 -3.882 12.736 1.00 91.81 94 ILE A CA 1
ATOM 754 C C . ILE A 1 94 ? -19.775 -2.970 13.911 1.00 91.81 94 ILE A C 1
ATOM 756 O O . ILE A 1 94 ? -20.284 -3.446 14.930 1.00 91.81 94 ILE A O 1
ATOM 760 N N . MET A 1 95 ? -19.616 -1.651 13.760 1.00 89.12 95 MET A N 1
ATOM 761 C CA . MET A 1 95 ? -19.859 -0.689 14.844 1.00 89.12 95 MET A CA 1
ATOM 762 C C . MET A 1 95 ? -21.281 -0.715 15.441 1.00 89.12 95 MET A C 1
ATOM 764 O O . MET A 1 95 ? -21.385 -0.735 16.672 1.00 89.12 95 MET A O 1
ATOM 768 N N . PRO A 1 96 ? -22.385 -0.746 14.660 1.00 88.94 96 PRO A N 1
ATOM 769 C CA . PRO A 1 96 ? -23.735 -0.745 15.230 1.00 88.94 96 PRO A CA 1
ATOM 770 C C . PRO A 1 96 ? -24.042 -1.932 16.171 1.00 88.94 96 PRO A C 1
ATOM 772 O O . PRO A 1 96 ? -24.426 -1.678 17.316 1.00 88.94 96 PRO A O 1
ATOM 775 N N . PRO A 1 97 ? -23.856 -3.216 15.781 1.00 92.00 97 PRO A N 1
ATOM 776 C CA . PRO A 1 97 ? -24.107 -4.344 16.681 1.00 92.00 97 PRO A CA 1
ATOM 777 C C . PRO A 1 97 ? -23.127 -4.409 17.863 1.00 92.00 97 PRO A C 1
ATOM 779 O O . PRO A 1 97 ? -23.518 -4.896 18.925 1.00 92.00 97 PRO A O 1
ATOM 782 N N . PHE A 1 98 ? -21.891 -3.914 17.724 1.00 93.56 98 PHE A N 1
ATOM 783 C CA . PHE A 1 98 ? -20.944 -3.822 18.843 1.00 93.56 98 PHE A CA 1
ATOM 784 C C . PHE A 1 98 ? -21.384 -2.779 19.873 1.00 93.56 98 PHE A C 1
ATOM 786 O O . PHE A 1 98 ? -21.463 -3.097 21.061 1.00 93.56 98 PHE A O 1
ATOM 793 N N . TYR A 1 99 ? -21.755 -1.571 19.441 1.00 91.75 99 TYR A N 1
ATOM 794 C CA . TYR A 1 99 ? -22.311 -0.551 20.332 1.00 91.75 99 TYR A CA 1
ATOM 795 C C . TYR A 1 99 ? -23.574 -1.057 21.050 1.00 91.75 99 TYR A C 1
ATOM 797 O O . TYR A 1 99 ? -23.645 -0.980 22.278 1.00 91.75 99 TYR A O 1
ATOM 805 N N . ASP A 1 100 ? -24.533 -1.656 20.333 1.00 91.88 100 ASP A N 1
ATOM 806 C CA . ASP A 1 100 ? -25.764 -2.182 20.946 1.00 91.88 100 ASP A CA 1
ATOM 807 C C . ASP A 1 100 ? -25.520 -3.350 21.924 1.00 91.88 100 ASP A C 1
ATOM 809 O O . ASP A 1 100 ? -26.301 -3.540 22.859 1.00 91.88 100 ASP A O 1
ATOM 813 N N . ALA A 1 101 ? -24.433 -4.112 21.760 1.00 94.44 101 ALA A N 1
ATOM 814 C CA . ALA A 1 101 ? -24.037 -5.174 22.686 1.00 94.44 101 ALA A CA 1
ATOM 815 C C . ALA A 1 101 ? -23.253 -4.669 23.916 1.00 94.44 101 ALA A C 1
ATOM 817 O O . ALA A 1 101 ? -23.350 -5.271 24.992 1.00 94.44 101 ALA A O 1
ATOM 818 N N . LEU A 1 102 ? -22.472 -3.592 23.770 1.00 95.25 102 LEU A N 1
ATOM 819 C CA . LEU A 1 102 ? -21.531 -3.101 24.787 1.00 95.25 102 LEU A CA 1
ATOM 820 C C . LEU A 1 102 ? -22.027 -1.891 25.594 1.00 95.25 102 LEU A C 1
ATOM 822 O O . LEU A 1 102 ? -21.529 -1.647 26.696 1.00 95.25 102 LEU A O 1
ATOM 826 N N . ARG A 1 103 ? -23.011 -1.137 25.096 1.00 92.88 103 ARG A N 1
ATOM 827 C CA . ARG A 1 103 ? -23.564 0.046 25.777 1.00 92.88 103 ARG A CA 1
ATOM 828 C C . ARG A 1 103 ? -24.034 -0.258 27.205 1.00 92.88 103 ARG A C 1
ATOM 830 O O . ARG A 1 103 ? -24.753 -1.222 27.465 1.00 92.88 103 ARG A O 1
ATOM 837 N N . GLY A 1 104 ? -23.594 0.567 28.156 1.00 91.62 104 GLY A N 1
ATOM 838 C CA . GLY A 1 104 ? -23.879 0.409 29.589 1.00 91.62 104 GLY A CA 1
ATOM 839 C C . GLY A 1 104 ? -23.142 -0.738 30.308 1.00 91.62 104 GLY A C 1
ATOM 840 O O . GLY A 1 104 ? -23.296 -0.877 31.525 1.00 91.62 104 GLY A O 1
ATOM 841 N N . LYS A 1 105 ? -22.328 -1.551 29.618 1.00 94.88 105 LYS A N 1
ATOM 842 C CA . LYS A 1 105 ? -21.455 -2.557 30.254 1.00 94.88 105 LYS A CA 1
ATOM 843 C C . LYS A 1 105 ? -20.240 -1.858 30.892 1.00 94.88 105 LYS A C 1
ATOM 845 O O . LYS A 1 105 ? -19.762 -0.850 30.386 1.00 94.88 105 LYS A O 1
ATOM 850 N N . LYS A 1 106 ? -19.725 -2.392 32.011 1.00 94.56 106 LYS A N 1
ATOM 851 C CA . LYS A 1 106 ? -18.579 -1.803 32.752 1.00 94.56 106 LYS A CA 1
ATOM 852 C C . LYS A 1 106 ? -17.227 -2.463 32.484 1.00 94.56 106 LYS A C 1
ATOM 854 O O . LYS A 1 106 ? -16.192 -1.856 32.734 1.00 94.56 106 LYS A O 1
ATOM 859 N N . GLN A 1 107 ? -17.253 -3.709 32.030 1.00 96.25 107 GLN A N 1
ATOM 860 C CA . GLN A 1 107 ? -16.096 -4.496 31.623 1.00 96.25 107 GLN A CA 1
ATOM 861 C C . GLN A 1 107 ? -16.409 -4.992 30.216 1.00 96.25 107 GLN A C 1
ATOM 863 O O . GLN A 1 107 ? -17.419 -5.678 30.040 1.00 96.25 107 GLN A O 1
ATOM 868 N N . VAL A 1 108 ? -15.599 -4.619 29.231 1.00 97.44 108 VAL A N 1
ATOM 869 C CA . VAL A 1 108 ? -15.780 -5.023 27.832 1.00 97.44 108 VAL A CA 1
ATOM 870 C C . VAL A 1 108 ? -14.506 -5.667 27.302 1.00 97.44 108 VAL A C 1
ATOM 872 O O . VAL A 1 108 ? -13.403 -5.232 27.631 1.00 97.44 108 VAL A O 1
ATOM 875 N N . HIS A 1 109 ? -14.660 -6.713 26.497 1.00 98.12 109 HIS A N 1
ATOM 876 C CA . HIS A 1 109 ? -13.569 -7.415 25.833 1.00 98.12 109 HIS A CA 1
ATOM 877 C C . HIS A 1 109 ? -13.902 -7.603 24.354 1.00 98.12 109 HIS A C 1
ATOM 879 O O . HIS A 1 109 ? -14.911 -8.221 24.021 1.00 98.12 109 HIS A O 1
ATOM 885 N N . ILE A 1 110 ? -13.048 -7.075 23.484 1.00 97.94 110 ILE A N 1
ATOM 886 C CA . ILE A 1 110 ? -13.104 -7.289 22.038 1.00 97.94 110 ILE A CA 1
ATOM 887 C C . ILE A 1 110 ? -12.044 -8.315 21.649 1.00 97.94 110 ILE A C 1
ATOM 889 O O . ILE A 1 110 ? -10.894 -8.229 22.088 1.00 97.94 110 ILE A O 1
ATOM 893 N N . ILE A 1 111 ? -12.437 -9.281 20.826 1.00 98.19 111 ILE A N 1
ATOM 894 C CA . ILE A 1 111 ? -11.545 -10.245 20.182 1.00 98.19 111 ILE A CA 1
ATOM 895 C C . ILE A 1 111 ? -11.576 -9.943 18.686 1.00 98.19 111 ILE A C 1
ATOM 897 O O . ILE A 1 111 ? -12.641 -10.037 18.081 1.00 98.19 111 ILE A O 1
ATOM 901 N N . ASP A 1 112 ? -10.432 -9.566 18.125 1.00 96.50 112 ASP A N 1
ATOM 902 C CA . ASP A 1 112 ? -10.292 -9.009 16.776 1.00 96.50 112 ASP A CA 1
ATOM 903 C C . ASP A 1 112 ? -9.511 -9.991 15.884 1.00 96.50 112 ASP A C 1
ATOM 905 O O . ASP A 1 112 ? -8.309 -10.182 16.082 1.00 96.50 112 ASP A O 1
ATOM 909 N N . PHE A 1 113 ? -10.210 -10.648 14.950 1.00 95.75 113 PHE A N 1
ATOM 910 C CA . PHE A 1 113 ? -9.655 -11.524 13.910 1.00 95.75 113 PHE A CA 1
ATOM 911 C C . PHE A 1 113 ? -9.717 -10.827 12.536 1.00 95.75 113 PHE A C 1
ATOM 913 O O . PHE A 1 113 ? -10.452 -11.245 11.634 1.00 95.75 113 PHE A O 1
ATOM 920 N N . SER A 1 114 ? -8.972 -9.732 12.395 1.00 90.75 114 SER A N 1
ATOM 921 C CA . SER A 1 114 ? -8.765 -9.011 11.133 1.00 90.75 114 SER A CA 1
ATOM 922 C C . SER A 1 114 ? -7.328 -9.166 10.612 1.00 90.75 114 SER A C 1
ATOM 924 O O . SER A 1 114 ? -6.418 -9.584 11.333 1.00 90.75 114 SER A O 1
ATOM 926 N N . VAL A 1 115 ? -7.086 -8.771 9.355 1.00 84.19 115 VAL A N 1
ATOM 927 C CA . VAL A 1 115 ? -5.720 -8.609 8.810 1.00 84.19 115 VAL A CA 1
ATOM 928 C C . VAL A 1 115 ? -4.910 -7.596 9.633 1.00 84.19 115 VAL A C 1
ATOM 930 O O . VAL A 1 115 ? -3.711 -7.781 9.843 1.00 84.19 115 VAL A O 1
ATOM 933 N N . ALA A 1 116 ? -5.564 -6.520 10.081 1.00 83.19 116 ALA A N 1
ATOM 934 C CA . ALA A 1 116 ? -4.989 -5.456 10.896 1.00 83.19 116 ALA A CA 1
ATOM 935 C C . ALA A 1 116 ? -6.097 -4.674 11.625 1.00 83.19 116 ALA A C 1
ATOM 937 O O . ALA A 1 116 ? -7.096 -4.291 11.012 1.00 83.19 116 ALA A O 1
ATOM 938 N N . VAL A 1 117 ? -5.876 -4.393 12.911 1.00 81.94 117 VAL A N 1
ATOM 939 C CA . VAL A 1 117 ? -6.799 -3.672 13.806 1.00 81.94 117 VAL A CA 1
ATOM 940 C C . VAL A 1 117 ? -7.198 -2.302 13.234 1.00 81.94 117 VAL A C 1
ATOM 942 O O . VAL A 1 117 ? -6.329 -1.461 12.993 1.00 81.94 117 VAL A O 1
ATOM 945 N N . ASP A 1 118 ? -8.501 -2.023 13.101 1.00 85.19 118 ASP A N 1
ATOM 946 C CA . ASP A 1 118 ? -8.989 -0.661 12.823 1.00 85.19 118 ASP A CA 1
ATOM 947 C C . ASP A 1 118 ? -8.878 0.202 14.096 1.00 85.19 118 ASP A C 1
ATOM 949 O O . ASP A 1 118 ? -9.741 0.218 14.981 1.00 85.19 118 ASP A O 1
ATOM 953 N N . ILE A 1 119 ? -7.762 0.930 14.186 1.00 81.62 119 ILE A N 1
ATOM 954 C CA . ILE A 1 119 ? -7.429 1.824 15.301 1.00 81.62 119 ILE A CA 1
ATOM 955 C C . ILE A 1 119 ? -8.543 2.855 15.535 1.00 81.62 119 ILE A C 1
ATOM 957 O O . ILE A 1 119 ? -8.861 3.172 16.684 1.00 81.62 119 ILE A O 1
ATOM 961 N N . TRP A 1 120 ? -9.157 3.375 14.470 1.00 82.38 120 TRP A N 1
ATOM 962 C CA . TRP A 1 120 ? -10.132 4.462 14.542 1.00 82.38 120 TRP A CA 1
ATOM 963 C C . TRP A 1 120 ? -11.514 3.962 14.953 1.00 82.38 120 TRP A C 1
ATOM 965 O O . TRP A 1 120 ? -12.178 4.631 15.754 1.00 82.38 120 TRP A O 1
ATOM 975 N N . GLN A 1 121 ? -11.910 2.769 14.500 1.00 85.38 121 GLN A N 1
ATOM 976 C CA . GLN A 1 121 ? -13.094 2.056 14.982 1.00 85.38 121 GLN A CA 1
ATOM 977 C C . GLN A 1 121 ? -13.010 1.852 16.498 1.00 85.38 121 GLN A C 1
ATOM 979 O O . GLN A 1 121 ? -13.860 2.350 17.245 1.00 85.38 121 GLN A O 1
ATOM 984 N N . HIS A 1 122 ? -11.945 1.204 16.979 1.00 89.50 122 HIS A N 1
ATOM 985 C CA . HIS A 1 122 ? -11.793 0.878 18.402 1.00 89.50 122 HIS A CA 1
ATOM 986 C C . HIS A 1 122 ? -11.589 2.120 19.278 1.00 89.50 122 HIS A C 1
ATOM 988 O O . HIS A 1 122 ? -12.167 2.212 20.364 1.00 89.50 122 HIS A O 1
ATOM 994 N N . ALA A 1 123 ? -10.847 3.127 18.804 1.00 87.62 123 ALA A N 1
ATOM 995 C CA . ALA A 1 123 ? -10.724 4.413 19.493 1.00 87.62 123 ALA A CA 1
ATOM 996 C C . ALA A 1 123 ? -12.064 5.166 19.575 1.00 87.62 123 ALA A C 1
ATOM 998 O O . ALA A 1 123 ? -12.334 5.824 20.582 1.00 87.62 123 ALA A O 1
ATOM 999 N N . THR A 1 124 ? -12.920 5.074 18.555 1.00 85.56 124 THR A N 1
ATOM 1000 C CA . THR A 1 124 ? -14.262 5.680 18.568 1.00 85.56 124 THR A CA 1
ATOM 1001 C C . THR A 1 124 ? -15.200 4.930 19.511 1.00 85.56 124 THR A C 1
ATOM 1003 O O . THR A 1 124 ? -15.866 5.561 20.335 1.00 85.56 124 THR A O 1
ATOM 1006 N N . LEU A 1 125 ? -15.200 3.596 19.468 1.00 91.19 125 LEU A N 1
ATOM 1007 C CA . LEU A 1 125 ? -16.001 2.747 20.351 1.00 91.19 125 LEU A CA 1
ATOM 1008 C C . LEU A 1 125 ? -15.649 2.982 21.830 1.00 91.19 125 LEU A C 1
ATOM 1010 O O . LEU A 1 125 ? -16.552 3.179 22.645 1.00 91.19 125 LEU A O 1
ATOM 1014 N N . MET A 1 126 ? -14.356 3.083 22.166 1.00 92.06 126 MET A N 1
ATOM 1015 C CA . MET A 1 126 ? -13.890 3.488 23.502 1.00 92.06 126 MET A CA 1
ATOM 1016 C C . MET A 1 126 ? -14.475 4.831 23.950 1.00 92.06 126 MET A C 1
ATOM 1018 O O . MET A 1 126 ? -15.035 4.920 25.044 1.00 92.06 126 MET A O 1
ATOM 1022 N N . LYS A 1 127 ? -14.366 5.872 23.113 1.00 89.31 127 LYS A N 1
ATOM 1023 C CA . LYS A 1 127 ? -14.830 7.235 23.430 1.00 89.31 127 LYS A CA 1
ATOM 1024 C C . LYS A 1 127 ? -16.335 7.273 23.694 1.00 89.31 127 LYS A C 1
ATOM 1026 O O . LYS A 1 127 ? -16.760 7.832 24.704 1.00 89.31 127 LYS A O 1
ATOM 1031 N N . VAL A 1 128 ? -17.127 6.648 22.820 1.00 88.94 128 VAL A N 1
ATOM 1032 C CA . VAL A 1 128 ? -18.593 6.602 22.934 1.00 88.94 128 VAL A CA 1
ATOM 1033 C C . VAL A 1 128 ? -19.010 5.855 24.201 1.00 88.94 128 VAL A C 1
ATOM 1035 O O . VAL A 1 128 ? -19.709 6.431 25.037 1.00 88.94 128 VAL A O 1
ATOM 1038 N N . LEU A 1 129 ? -18.515 4.627 24.408 1.00 93.44 129 LEU A N 1
ATOM 1039 C CA . LEU A 1 129 ? -18.855 3.817 25.585 1.00 93.44 129 LEU A CA 1
ATOM 1040 C C . LEU A 1 129 ? -18.451 4.506 26.897 1.00 93.44 129 LEU A C 1
ATOM 1042 O O . LEU A 1 129 ? -19.230 4.500 27.848 1.00 93.44 129 LEU A O 1
ATOM 1046 N N . ALA A 1 130 ? -17.275 5.138 26.951 1.00 91.75 130 ALA A N 1
ATOM 1047 C CA . ALA A 1 130 ? -16.831 5.877 28.131 1.00 91.75 130 ALA A CA 1
ATOM 1048 C C . ALA A 1 130 ? -17.657 7.150 28.389 1.00 91.75 130 ALA A C 1
ATOM 1050 O O . ALA A 1 130 ? -17.890 7.486 29.546 1.00 91.75 130 ALA A O 1
ATOM 1051 N N . SER A 1 131 ? -18.132 7.842 27.345 1.00 88.25 131 SER A N 1
ATOM 1052 C CA . SER A 1 131 ? -18.968 9.043 27.511 1.00 88.25 131 SER A CA 1
ATOM 1053 C C . SER A 1 131 ? -20.383 8.750 28.025 1.00 88.25 131 SER A C 1
ATOM 1055 O O . SER A 1 131 ? -20.949 9.566 28.752 1.00 88.25 131 SER A O 1
ATOM 1057 N N . GLU A 1 132 ? -20.946 7.584 27.694 1.00 87.00 132 GLU A N 1
ATOM 1058 C CA . GLU A 1 132 ? -22.248 7.140 28.211 1.00 87.00 132 GLU A CA 1
ATOM 1059 C C . GLU A 1 132 ? -22.145 6.525 29.614 1.00 87.00 132 GLU A C 1
ATOM 1061 O O . GLU A 1 132 ? -23.094 6.573 30.404 1.00 87.00 132 GLU A O 1
ATOM 1066 N N . LEU A 1 133 ? -20.999 5.924 29.944 1.00 84.69 133 LEU A N 1
ATOM 1067 C CA . LEU A 1 133 ? -20.806 5.222 31.203 1.00 84.69 133 LEU A CA 1
ATOM 1068 C C . LEU A 1 133 ? -20.391 6.188 32.322 1.00 84.69 133 LEU A C 1
ATOM 1070 O O . LEU A 1 133 ? -19.218 6.492 32.508 1.00 84.69 133 LEU A O 1
ATOM 1074 N N . GLY A 1 134 ? -21.353 6.582 33.164 1.00 68.56 134 GLY A N 1
ATOM 1075 C CA . GLY A 1 134 ? -21.143 7.405 34.373 1.00 68.56 134 GLY A CA 1
ATOM 1076 C C . GLY A 1 134 ? -20.307 6.762 35.502 1.00 68.56 134 GLY A C 1
ATOM 1077 O O . GLY A 1 134 ? -20.525 7.044 36.679 1.00 68.56 134 GLY A O 1
ATOM 1078 N N . SER A 1 135 ? -19.393 5.848 35.177 1.00 79.62 135 SER A N 1
ATOM 1079 C CA . SER A 1 135 ? -18.397 5.237 36.062 1.00 79.62 135 SER A CA 1
ATOM 1080 C C . SER A 1 135 ? -17.254 4.675 35.216 1.00 79.62 135 SER A C 1
ATOM 1082 O O . SER A 1 135 ? -17.513 4.264 34.091 1.00 79.62 135 SER A O 1
ATOM 1084 N N . ARG A 1 136 ? -16.034 4.566 35.759 1.00 88.19 136 ARG A N 1
ATOM 1085 C CA . ARG A 1 136 ? -14.854 4.088 35.015 1.00 88.19 136 ARG A CA 1
ATOM 1086 C C . ARG A 1 136 ? -15.117 2.786 34.232 1.00 88.19 136 ARG A C 1
ATOM 1088 O O . ARG A 1 136 ? -15.495 1.775 34.824 1.00 88.19 136 ARG A O 1
ATOM 1095 N N . LEU A 1 137 ? -14.896 2.845 32.918 1.00 95.12 137 LEU A N 1
ATOM 1096 C CA . LEU A 1 137 ? -14.933 1.714 31.988 1.00 95.12 137 LEU A CA 1
ATOM 1097 C C . LEU A 1 137 ? -13.633 0.908 32.089 1.00 95.12 137 LEU A C 1
ATOM 1099 O O . LEU A 1 137 ? -12.559 1.503 32.159 1.00 95.12 137 LEU A O 1
ATOM 1103 N N . SER A 1 138 ? -13.734 -0.420 32.041 1.00 96.44 138 SER A N 1
ATOM 1104 C CA . SER A 1 138 ? -12.610 -1.326 31.781 1.00 96.44 138 SER A CA 1
ATOM 1105 C C . SER A 1 138 ? -12.772 -1.926 30.381 1.00 96.44 138 SER A C 1
ATOM 1107 O O . SER A 1 138 ? -13.827 -2.489 30.076 1.00 96.44 138 SER A O 1
ATOM 1109 N N . TYR A 1 139 ? -11.772 -1.741 29.519 1.00 97.00 139 TYR A N 1
ATOM 1110 C CA . TYR A 1 139 ? -11.806 -2.056 28.087 1.00 97.00 139 TYR A CA 1
ATOM 1111 C C . TYR A 1 139 ? -10.580 -2.881 27.704 1.00 97.00 139 TYR A C 1
ATOM 1113 O O . TYR A 1 139 ? -9.448 -2.403 27.761 1.00 97.00 139 TYR A O 1
ATOM 1121 N N . ARG A 1 140 ? -10.808 -4.118 27.275 1.00 97.12 140 ARG A N 1
ATOM 1122 C CA . ARG A 1 140 ? -9.765 -5.027 26.804 1.00 97.12 140 ARG A CA 1
ATOM 1123 C C . ARG A 1 140 ? -9.931 -5.287 25.315 1.00 97.12 140 ARG A C 1
ATOM 1125 O O . ARG A 1 140 ? -11.039 -5.568 24.865 1.00 97.12 140 ARG A O 1
ATOM 1132 N N . ILE A 1 141 ? -8.839 -5.269 24.565 1.00 96.81 141 ILE A N 1
ATOM 1133 C CA . ILE A 1 141 ? -8.792 -5.746 23.179 1.00 96.81 141 ILE A CA 1
ATOM 1134 C C . ILE A 1 141 ? -7.796 -6.904 23.073 1.00 96.81 141 ILE A C 1
ATOM 1136 O O . ILE A 1 141 ? -6.803 -6.966 23.802 1.00 96.81 141 ILE A O 1
ATOM 1140 N N . THR A 1 142 ? -8.089 -7.879 22.220 1.00 96.88 142 THR A N 1
ATOM 1141 C CA . THR A 1 142 ? -7.199 -9.007 21.938 1.00 96.88 142 THR A CA 1
ATOM 1142 C C . THR A 1 142 ? -7.184 -9.282 20.444 1.00 96.88 142 THR A C 1
ATOM 1144 O O . THR A 1 142 ? -8.128 -9.869 19.921 1.00 96.88 142 THR A O 1
ATOM 1147 N N . PHE A 1 143 ? -6.118 -8.842 19.781 1.00 95.50 143 PHE A N 1
ATOM 1148 C CA . PHE A 1 143 ? -5.889 -9.067 18.356 1.00 95.50 143 PHE A CA 1
ATOM 1149 C C . PHE A 1 143 ? -5.372 -10.488 18.098 1.00 95.50 143 PHE A C 1
ATOM 1151 O O . PHE A 1 143 ? -4.553 -11.003 18.866 1.00 95.50 143 PHE A O 1
ATOM 1158 N N . VAL A 1 144 ? -5.833 -11.119 17.021 1.00 94.94 144 VAL A N 1
ATOM 1159 C CA . VAL A 1 144 ? -5.371 -12.427 16.545 1.00 94.94 144 VAL A CA 1
ATOM 1160 C C . VAL A 1 144 ? -5.221 -12.366 15.023 1.00 94.94 144 VAL A C 1
ATOM 1162 O O . VAL A 1 144 ? -6.190 -12.569 14.297 1.00 94.94 144 VAL A O 1
ATOM 1165 N N . GLY A 1 145 ? -4.007 -12.093 14.538 1.00 89.62 145 GLY A N 1
ATOM 1166 C CA . GLY A 1 145 ? -3.778 -11.818 13.115 1.00 89.62 145 GLY A CA 1
ATOM 1167 C C . GLY A 1 145 ? -2.311 -11.897 12.656 1.00 89.62 145 GLY A C 1
ATOM 1168 O O . GLY A 1 145 ? -1.422 -12.247 13.440 1.00 89.62 145 GLY A O 1
ATOM 1169 N N . PRO A 1 146 ? -2.040 -11.623 11.367 1.00 85.69 146 PRO A N 1
ATOM 1170 C CA . PRO A 1 146 ? -0.785 -11.983 10.700 1.00 85.69 146 PRO A CA 1
ATOM 1171 C C . PRO A 1 146 ? 0.431 -11.100 11.034 1.00 85.69 146 PRO A C 1
ATOM 1173 O O . PRO A 1 146 ? 0.343 -9.900 11.307 1.00 85.69 146 PRO A O 1
ATOM 1176 N N . LYS A 1 147 ? 1.637 -11.673 10.905 1.00 81.38 147 LYS A N 1
ATOM 1177 C CA . LYS A 1 147 ? 2.908 -10.931 10.950 1.00 81.38 147 LYS A CA 1
ATOM 1178 C C . LYS A 1 147 ? 3.165 -10.240 9.602 1.00 81.38 147 LYS A C 1
ATOM 1180 O O . LYS A 1 147 ? 3.974 -10.695 8.801 1.00 81.38 147 LYS A O 1
ATOM 1185 N N . LEU A 1 148 ? 2.501 -9.103 9.379 1.00 77.31 148 LEU A N 1
ATOM 1186 C CA . LEU A 1 148 ? 2.628 -8.288 8.157 1.00 77.31 148 LEU A CA 1
ATOM 1187 C C . LEU A 1 148 ? 4.034 -7.692 7.922 1.00 77.31 148 LEU A C 1
ATOM 1189 O O . LEU A 1 148 ? 4.327 -7.224 6.828 1.00 77.31 148 LEU A O 1
ATOM 1193 N N . SER A 1 149 ? 4.924 -7.698 8.919 1.00 73.31 149 SER A N 1
ATOM 1194 C CA . SER A 1 149 ? 6.313 -7.243 8.769 1.00 73.31 149 SER A CA 1
ATOM 1195 C C . SER A 1 149 ? 7.253 -7.966 9.732 1.00 73.31 149 SER A C 1
ATOM 1197 O O . SER A 1 149 ? 6.867 -8.349 10.840 1.00 73.31 149 SER A O 1
ATOM 1199 N N . LYS A 1 150 ? 8.531 -8.101 9.347 1.00 65.50 150 LYS A N 1
ATOM 1200 C CA . LYS A 1 150 ? 9.610 -8.465 10.282 1.00 65.50 150 LYS A CA 1
ATOM 1201 C C . LYS A 1 150 ? 9.689 -7.493 11.462 1.00 65.50 150 LYS A C 1
ATOM 1203 O O . LYS A 1 150 ? 9.809 -7.932 12.606 1.00 65.50 150 LYS A O 1
ATOM 1208 N N . HIS A 1 151 ? 9.559 -6.198 11.188 1.00 63.34 151 HIS A N 1
ATOM 1209 C CA . HIS A 1 151 ? 9.539 -5.144 12.193 1.00 63.34 151 HIS A CA 1
ATOM 1210 C C . HIS A 1 151 ? 8.093 -4.912 12.641 1.00 63.34 151 HIS A C 1
ATOM 1212 O O . HIS A 1 151 ? 7.306 -4.280 11.941 1.00 63.34 151 HIS A O 1
ATOM 1218 N N . LEU A 1 152 ? 7.744 -5.410 13.831 1.00 64.88 152 LEU A N 1
ATOM 1219 C CA . LEU A 1 152 ? 6.420 -5.254 14.457 1.00 64.88 152 LEU A CA 1
ATOM 1220 C C . LEU A 1 152 ? 6.180 -3.814 14.973 1.00 64.88 152 LEU A C 1
ATOM 1222 O O . LEU A 1 152 ? 5.813 -3.606 16.128 1.00 64.88 152 LEU A O 1
ATOM 1226 N N . GLY A 1 153 ? 6.461 -2.804 14.145 1.00 68.44 153 GLY A N 1
ATOM 1227 C CA . GLY A 1 153 ? 6.204 -1.394 14.447 1.00 68.44 153 GLY A CA 1
ATOM 1228 C C . GLY A 1 153 ? 4.709 -1.085 14.474 1.00 68.44 153 GLY A C 1
ATOM 1229 O O . GLY A 1 153 ? 4.242 -0.428 15.399 1.00 68.44 153 GLY A O 1
ATOM 1230 N N . TYR A 1 154 ? 3.953 -1.651 13.527 1.00 74.31 154 TYR A N 1
ATOM 1231 C CA . TYR A 1 154 ? 2.516 -1.405 13.376 1.00 74.31 154 TYR A CA 1
ATOM 1232 C C . TYR A 1 154 ? 1.709 -1.782 14.636 1.00 74.31 154 TYR A C 1
ATOM 1234 O O . TYR A 1 154 ? 0.897 -0.995 15.108 1.00 74.31 154 TYR A O 1
ATOM 1242 N N . LEU A 1 155 ? 2.017 -2.921 15.268 1.00 78.38 155 LEU A N 1
ATOM 1243 C CA . LEU A 1 155 ? 1.387 -3.356 16.525 1.00 78.38 155 LEU A CA 1
ATOM 1244 C C . LEU A 1 155 ? 1.724 -2.446 17.713 1.00 78.38 155 LEU A C 1
ATOM 1246 O O . LEU A 1 155 ? 0.862 -2.129 18.531 1.00 78.38 155 LEU A O 1
ATOM 1250 N N . LYS A 1 156 ? 2.969 -1.957 17.785 1.00 79.62 156 LYS A N 1
ATOM 1251 C CA . LYS A 1 156 ? 3.385 -0.986 18.811 1.00 79.62 156 LYS A CA 1
ATOM 1252 C C . LYS A 1 156 ? 2.648 0.343 18.638 1.00 79.62 156 LYS A C 1
ATOM 1254 O O . LYS A 1 156 ? 2.263 0.941 19.638 1.00 79.62 156 LYS A O 1
ATOM 1259 N N . LEU A 1 157 ? 2.417 0.766 17.395 1.00 75.94 157 LEU A N 1
ATOM 1260 C CA . LEU A 1 157 ? 1.661 1.969 17.047 1.00 75.94 157 LEU A CA 1
ATOM 1261 C C . LEU A 1 157 ? 0.168 1.830 17.399 1.00 75.94 157 LEU A C 1
ATOM 1263 O O . LEU A 1 157 ? -0.361 2.683 18.110 1.00 75.94 157 LEU A O 1
ATOM 1267 N N . ILE A 1 158 ? -0.472 0.713 17.022 1.00 80.19 158 ILE A N 1
ATOM 1268 C CA . ILE A 1 158 ? -1.841 0.353 17.444 1.00 80.19 158 ILE A CA 1
ATOM 1269 C C . ILE A 1 158 ? -1.950 0.416 18.976 1.00 80.19 158 ILE A C 1
ATOM 1271 O O . ILE A 1 158 ? -2.778 1.150 19.520 1.00 80.19 158 ILE A O 1
ATOM 1275 N N . SER A 1 159 ? -1.076 -0.305 19.686 1.00 84.19 159 SER A N 1
ATOM 1276 C CA . SER A 1 159 ? -1.068 -0.337 21.151 1.00 84.19 159 SER A CA 1
ATOM 1277 C C . SER A 1 159 ? -0.860 1.054 21.760 1.00 84.19 159 SER A C 1
ATOM 1279 O O . SER A 1 159 ? -1.484 1.359 22.778 1.00 84.19 159 SER A O 1
ATOM 1281 N N . LEU A 1 160 ? -0.015 1.904 21.169 1.00 83.00 160 LEU A N 1
ATOM 1282 C CA . LEU A 1 160 ? 0.260 3.260 21.650 1.00 83.00 160 LEU A CA 1
ATOM 1283 C C . LEU A 1 160 ? -0.960 4.180 21.500 1.00 83.00 160 LEU A C 1
ATOM 1285 O O . LEU A 1 160 ? -1.372 4.804 22.480 1.00 83.00 160 LEU A O 1
ATOM 1289 N N . ILE A 1 161 ? -1.572 4.236 20.313 1.00 79.25 161 ILE A N 1
ATOM 1290 C CA . ILE A 1 161 ? -2.706 5.131 20.018 1.00 79.25 161 ILE A CA 1
ATOM 1291 C C . ILE A 1 161 ? -3.950 4.733 20.825 1.00 79.25 161 ILE A C 1
ATOM 1293 O O . ILE A 1 161 ? -4.643 5.596 21.382 1.00 79.25 161 ILE A O 1
ATOM 1297 N N . LEU A 1 162 ? -4.216 3.428 20.950 1.00 86.50 162 LEU A N 1
ATOM 1298 C CA . LEU A 1 162 ? -5.326 2.920 21.758 1.00 86.50 162 LEU A CA 1
ATOM 1299 C C . LEU A 1 162 ? -5.091 3.173 23.259 1.00 86.50 162 LEU A C 1
ATOM 1301 O O . LEU A 1 162 ? -5.998 3.658 23.937 1.00 86.50 162 LEU A O 1
ATOM 1305 N N . THR A 1 163 ? -3.864 2.977 23.765 1.00 88.38 163 THR A N 1
ATOM 1306 C CA . THR A 1 163 ? -3.516 3.317 25.162 1.00 88.38 163 THR A CA 1
ATOM 1307 C C . THR A 1 163 ? -3.658 4.816 25.429 1.00 88.38 163 THR A C 1
ATOM 1309 O O . THR A 1 163 ? -4.273 5.205 26.420 1.00 88.38 163 THR A O 1
ATOM 1312 N N . LYS A 1 164 ? -3.170 5.680 24.530 1.00 83.88 164 LYS A N 1
ATOM 1313 C CA . LYS A 1 164 ? -3.289 7.139 24.684 1.00 83.88 164 LYS A CA 1
ATOM 1314 C C . LYS A 1 164 ? -4.747 7.604 24.644 1.00 83.88 164 LYS A C 1
ATOM 1316 O O . LYS A 1 164 ? -5.139 8.479 25.417 1.00 83.88 164 LYS A O 1
ATOM 1321 N N . THR A 1 165 ? -5.570 6.981 23.800 1.00 83.94 165 THR A N 1
ATOM 1322 C CA . THR A 1 165 ? -7.025 7.197 23.791 1.00 83.94 165 THR A CA 1
ATOM 1323 C C . THR A 1 165 ? -7.650 6.807 25.132 1.00 83.94 165 THR A C 1
ATOM 1325 O O . THR A 1 165 ? -8.448 7.570 25.678 1.00 83.94 165 THR A O 1
ATOM 1328 N N . ALA A 1 166 ? -7.263 5.665 25.700 1.00 92.31 166 ALA A N 1
ATOM 1329 C CA . ALA A 1 166 ? -7.760 5.223 26.996 1.00 92.31 166 ALA A CA 1
ATOM 1330 C C . ALA A 1 166 ? -7.367 6.157 28.151 1.00 92.31 166 ALA A C 1
ATOM 1332 O O . ALA A 1 166 ? -8.234 6.521 28.947 1.00 92.31 166 ALA A O 1
ATOM 1333 N N . GLU A 1 167 ? -6.104 6.594 28.219 1.00 88.19 167 GLU A N 1
ATOM 1334 C CA . GLU A 1 167 ? -5.621 7.563 29.216 1.00 88.19 167 GLU A CA 1
ATOM 1335 C C . GLU A 1 167 ? -6.455 8.850 29.205 1.00 88.19 167 GLU A C 1
ATOM 1337 O O . GLU A 1 167 ? -6.973 9.268 30.243 1.00 88.19 167 GLU A O 1
ATOM 1342 N N . ASN A 1 168 ? -6.638 9.441 28.019 1.00 87.38 168 ASN A N 1
ATOM 1343 C CA . ASN A 1 168 ? -7.359 10.703 27.834 1.00 87.38 168 ASN A CA 1
ATOM 1344 C C . ASN A 1 168 ? -8.832 10.621 28.284 1.00 87.38 168 ASN A C 1
ATOM 1346 O O . ASN A 1 168 ? -9.407 11.628 28.693 1.00 87.38 168 ASN A O 1
ATOM 1350 N N . HIS A 1 169 ? -9.433 9.426 28.246 1.00 85.50 169 HIS A N 1
ATOM 1351 C CA . HIS A 1 169 ? -10.812 9.163 28.674 1.00 85.50 169 HIS A CA 1
ATOM 1352 C C . HIS A 1 169 ? -10.908 8.416 30.022 1.00 85.50 169 HIS A C 1
ATOM 1354 O O . HIS A 1 169 ? -11.983 7.952 30.398 1.00 85.50 169 HIS A O 1
ATOM 1360 N N . GLN A 1 170 ? -9.802 8.326 30.774 1.00 90.12 170 GLN A N 1
ATOM 1361 C CA . GLN A 1 170 ? -9.692 7.658 32.083 1.00 90.12 170 GLN A CA 1
ATOM 1362 C C . GLN A 1 170 ? -10.108 6.174 32.085 1.00 90.12 170 GLN A C 1
ATOM 1364 O O . GLN A 1 170 ? -10.445 5.614 33.132 1.00 90.12 170 GLN A O 1
ATOM 1369 N N . ILE A 1 171 ? -10.071 5.510 30.932 1.00 95.31 171 ILE A N 1
ATOM 1370 C CA . ILE A 1 171 ? -10.426 4.097 30.783 1.00 95.31 171 ILE A CA 1
ATOM 1371 C C . ILE A 1 171 ? -9.359 3.234 31.487 1.00 95.31 171 ILE A C 1
ATOM 1373 O O . ILE A 1 171 ? -8.196 3.613 31.636 1.00 95.31 171 ILE A O 1
ATOM 1377 N N . ASP A 1 172 ? -9.770 2.097 32.033 1.00 95.75 172 ASP A N 1
ATOM 1378 C CA . ASP A 1 172 ? -8.886 1.019 32.477 1.00 95.75 172 ASP A CA 1
ATOM 1379 C C . ASP A 1 172 ? -8.654 0.089 31.275 1.00 95.75 172 ASP A C 1
ATOM 1381 O O . ASP A 1 172 ? -9.561 -0.640 30.884 1.00 95.75 172 ASP A O 1
ATOM 1385 N N . PHE A 1 173 ? -7.505 0.209 30.603 1.00 96.31 173 PHE A N 1
ATOM 1386 C CA . PHE A 1 173 ? -7.290 -0.373 29.273 1.00 96.31 173 PHE A CA 1
ATOM 1387 C C . PHE A 1 173 ? -6.221 -1.459 29.249 1.00 96.31 173 PHE A C 1
ATOM 1389 O O . PHE A 1 173 ? -5.175 -1.337 29.886 1.00 96.31 173 PHE A O 1
ATOM 1396 N N . GLU A 1 174 ? -6.472 -2.495 28.451 1.00 95.50 174 GLU A N 1
ATOM 1397 C CA . GLU A 1 174 ? -5.515 -3.559 28.177 1.00 95.50 174 GLU A CA 1
ATOM 1398 C C . GLU A 1 174 ? -5.543 -3.959 26.698 1.00 95.50 174 GLU A C 1
ATOM 1400 O O . GLU A 1 174 ? -6.587 -4.320 26.152 1.00 95.50 174 GLU A O 1
ATOM 1405 N N . TYR A 1 175 ? -4.367 -3.948 26.075 1.00 93.50 175 TYR A N 1
ATOM 1406 C CA . TYR A 1 175 ? -4.127 -4.483 24.741 1.00 93.50 175 TYR A CA 1
ATOM 1407 C C . TYR A 1 175 ? -3.350 -5.800 24.855 1.00 93.50 175 TYR A C 1
ATOM 1409 O O . TYR A 1 175 ? -2.356 -5.880 25.580 1.00 93.50 175 TYR A O 1
ATOM 1417 N N . GLY A 1 176 ? -3.801 -6.828 24.139 1.00 92.50 176 GLY A N 1
ATOM 1418 C CA . GLY A 1 176 ? -3.099 -8.099 23.979 1.00 92.50 176 GLY A CA 1
ATOM 1419 C C . GLY A 1 176 ? -3.135 -8.564 22.527 1.00 92.50 176 GLY A C 1
ATOM 1420 O O . GLY A 1 176 ? -4.026 -8.183 21.769 1.00 92.50 176 GLY A O 1
ATOM 1421 N N . GLU A 1 177 ? -2.181 -9.405 22.140 1.00 92.88 177 GLU A N 1
ATOM 1422 C CA . GLU A 1 177 ? -2.030 -9.861 20.759 1.00 92.88 177 GLU A CA 1
ATOM 1423 C C . GLU A 1 177 ? -1.551 -11.312 20.672 1.00 92.88 177 GLU A C 1
ATOM 1425 O O . GLU A 1 177 ? -0.781 -11.785 21.512 1.00 92.88 177 GLU A O 1
ATOM 1430 N N . TYR A 1 178 ? -1.992 -12.002 19.624 1.00 92.75 178 TYR A N 1
ATOM 1431 C CA . TYR A 1 178 ? -1.479 -13.294 19.192 1.00 92.75 178 TYR A CA 1
ATOM 1432 C C . TYR A 1 178 ? -1.150 -13.222 17.700 1.00 92.75 178 TYR A C 1
ATOM 1434 O O . TYR A 1 178 ? -2.034 -13.009 16.873 1.00 92.75 178 TYR A O 1
ATOM 1442 N N . LEU A 1 179 ? 0.120 -13.424 17.350 1.00 90.31 179 LEU A N 1
ATOM 1443 C CA . LEU A 1 179 ? 0.537 -13.519 15.952 1.00 90.31 179 LEU A CA 1
ATOM 1444 C C . LEU A 1 179 ? 0.111 -14.872 15.377 1.00 90.31 179 LEU A C 1
ATOM 1446 O O . LEU A 1 179 ? 0.438 -15.912 15.953 1.00 90.31 179 LEU A O 1
ATOM 1450 N N . ALA A 1 180 ? -0.589 -14.851 14.245 1.00 88.19 180 ALA A N 1
ATOM 1451 C CA . ALA A 1 180 ? -1.072 -16.044 13.567 1.00 88.19 180 ALA A CA 1
ATOM 1452 C C . ALA A 1 180 ? -1.036 -15.887 12.039 1.00 88.19 180 ALA A C 1
ATOM 1454 O O . ALA A 1 180 ? -1.763 -15.086 11.460 1.00 88.19 180 ALA A O 1
ATOM 1455 N N . ASN A 1 181 ? -0.186 -16.675 11.382 1.00 84.69 181 ASN A N 1
ATOM 1456 C CA . ASN A 1 181 ? 0.064 -16.643 9.935 1.00 84.69 181 ASN A CA 1
ATOM 1457 C C . ASN A 1 181 ? -0.564 -17.835 9.196 1.00 84.69 181 ASN A C 1
ATOM 1459 O O . ASN A 1 181 ? -0.527 -17.902 7.968 1.00 84.69 181 ASN A O 1
ATOM 1463 N N . SER A 1 182 ? -1.128 -18.783 9.944 1.00 84.88 182 SER A N 1
ATOM 1464 C CA . SER A 1 182 ? -1.809 -19.971 9.443 1.00 84.88 182 SER A CA 1
ATOM 1465 C C . SER A 1 182 ? -3.068 -20.253 10.259 1.00 84.88 182 SER A C 1
ATOM 1467 O O . SER A 1 182 ? -3.160 -19.904 11.438 1.00 84.88 182 SER A O 1
ATOM 1469 N N . ALA A 1 183 ? -4.025 -20.966 9.665 1.00 86.31 183 ALA A N 1
ATOM 1470 C CA . ALA A 1 183 ? -5.235 -21.402 10.362 1.00 86.31 183 ALA A CA 1
ATOM 1471 C C . ALA A 1 183 ? -4.937 -22.236 11.631 1.00 86.31 183 ALA A C 1
ATOM 1473 O O . ALA A 1 183 ? -5.694 -22.168 12.597 1.00 86.31 183 ALA A O 1
ATOM 1474 N N . GLY A 1 184 ? -3.815 -22.969 11.670 1.00 86.62 184 GLY A N 1
ATOM 1475 C CA . GLY A 1 184 ? -3.358 -23.682 12.869 1.00 86.62 184 GLY A CA 1
ATOM 1476 C C . GLY A 1 184 ? -2.943 -22.741 14.005 1.00 86.62 184 GLY A C 1
ATOM 1477 O O . GLY A 1 184 ? -3.341 -22.951 15.152 1.00 86.62 184 GLY A O 1
ATOM 1478 N N . GLU A 1 185 ? -2.214 -21.664 13.693 1.00 89.25 185 GLU A N 1
ATOM 1479 C CA . GLU A 1 185 ? -1.875 -20.615 14.665 1.00 89.25 185 GLU A CA 1
ATOM 1480 C C . GLU A 1 185 ? -3.127 -19.863 15.147 1.00 89.25 185 GLU A C 1
ATOM 1482 O O . GLU A 1 185 ? -3.264 -19.645 16.351 1.00 89.25 185 GLU A O 1
ATOM 1487 N N . ILE A 1 186 ? -4.079 -19.545 14.255 1.00 91.19 186 ILE A N 1
ATOM 1488 C CA . ILE A 1 186 ? -5.353 -18.889 14.618 1.00 91.19 186 ILE A CA 1
ATOM 1489 C C . ILE A 1 186 ? -6.121 -19.744 15.638 1.00 91.19 186 ILE A C 1
ATOM 1491 O O . ILE A 1 186 ? -6.632 -19.228 16.635 1.00 91.19 186 ILE A O 1
ATOM 1495 N N . VAL A 1 187 ? -6.165 -21.066 15.447 1.00 91.00 187 VAL A N 1
ATOM 1496 C CA . VAL A 1 187 ? -6.792 -22.001 16.398 1.00 91.00 187 VAL A CA 1
ATOM 1497 C C . VAL A 1 187 ? -6.004 -22.068 17.709 1.00 91.00 187 VAL A C 1
ATOM 1499 O O . VAL A 1 187 ? -6.602 -21.995 18.784 1.00 91.00 187 VAL A O 1
ATOM 1502 N N . GLY A 1 188 ? -4.671 -22.140 17.646 1.00 90.75 188 GLY A N 1
ATOM 1503 C CA . GLY A 1 188 ? -3.797 -22.128 18.824 1.00 90.75 188 GLY A CA 1
ATOM 1504 C C . GLY A 1 188 ? -3.942 -20.862 19.677 1.00 90.75 188 GLY A C 1
ATOM 1505 O O . GLY A 1 188 ? -3.959 -20.947 20.907 1.00 90.75 188 GLY A O 1
ATOM 1506 N N . ALA A 1 189 ? -4.111 -19.699 19.047 1.00 93.19 189 ALA A N 1
ATOM 1507 C CA . ALA A 1 189 ? -4.451 -18.439 19.702 1.00 93.19 189 ALA A CA 1
ATOM 1508 C C . ALA A 1 189 ? -5.874 -18.472 20.284 1.00 93.19 189 ALA A C 1
ATOM 1510 O O . ALA A 1 189 ? -6.062 -18.234 21.478 1.00 93.19 189 ALA A O 1
ATOM 1511 N N . THR A 1 190 ? -6.868 -18.866 19.480 1.00 94.44 190 THR A N 1
ATOM 1512 C CA . THR A 1 190 ? -8.283 -18.940 19.889 1.00 94.44 190 THR A CA 1
ATOM 1513 C C . THR A 1 190 ? -8.473 -19.791 21.146 1.00 94.44 190 THR A C 1
ATOM 1515 O O . THR A 1 190 ? -9.165 -19.382 22.080 1.00 94.44 190 THR A O 1
ATOM 1518 N N . LEU A 1 191 ? -7.818 -20.954 21.223 1.00 92.75 191 LEU A N 1
ATOM 1519 C CA . LEU A 1 191 ? -7.900 -21.861 22.373 1.00 92.75 191 LEU A CA 1
ATOM 1520 C C . LEU A 1 191 ? -7.348 -21.252 23.677 1.00 92.75 191 LEU A C 1
ATOM 1522 O O . LEU A 1 191 ? -7.790 -21.657 24.756 1.00 92.75 191 LEU A O 1
ATOM 1526 N N . GLN A 1 192 ? -6.461 -20.255 23.604 1.00 92.44 192 GLN A N 1
ATOM 1527 C CA . GLN A 1 192 ? -5.917 -19.537 24.766 1.00 92.44 192 GLN A CA 1
ATOM 1528 C C . GLN A 1 192 ? -6.821 -18.397 25.265 1.00 92.44 192 GLN A C 1
ATOM 1530 O O . GLN A 1 192 ? -6.683 -17.979 26.415 1.00 92.44 192 GLN A O 1
ATOM 1535 N N . LEU A 1 193 ? -7.771 -17.921 24.451 1.00 94.56 193 LEU A N 1
ATOM 1536 C CA . LEU A 1 193 ? -8.678 -16.829 24.819 1.00 94.56 193 LEU A CA 1
ATOM 1537 C C . LEU A 1 193 ? -9.524 -17.167 26.060 1.00 94.56 193 LEU A C 1
ATOM 1539 O O . LEU A 1 193 ? -9.874 -18.323 26.312 1.00 94.56 193 LEU A O 1
ATOM 1543 N N . GLY A 1 194 ? -9.904 -16.148 26.831 1.00 91.75 194 GLY A N 1
ATOM 1544 C CA . GLY A 1 194 ? -10.670 -16.325 28.064 1.00 91.75 194 GLY A CA 1
ATOM 1545 C C . GLY A 1 194 ? -11.494 -15.100 28.452 1.00 91.75 194 GLY A C 1
ATOM 1546 O O . GLY A 1 194 ? -11.058 -13.960 28.265 1.00 91.75 194 GLY A O 1
ATOM 1547 N N . ARG A 1 195 ? -12.668 -15.357 29.042 1.00 93.31 195 ARG A N 1
ATOM 1548 C CA . ARG A 1 195 ? -13.474 -14.363 29.762 1.00 93.31 195 ARG A CA 1
ATOM 1549 C C . ARG A 1 195 ? -13.035 -14.330 31.230 1.00 93.31 195 ARG A C 1
ATOM 1551 O O . ARG A 1 195 ? -12.996 -15.369 31.888 1.00 93.31 195 ARG A O 1
ATOM 1558 N N . ARG A 1 196 ? -12.723 -13.145 31.748 1.00 89.12 196 ARG A N 1
ATOM 1559 C CA . ARG A 1 196 ? -12.192 -12.886 33.099 1.00 89.12 196 ARG A CA 1
ATOM 1560 C C . ARG A 1 196 ? -13.239 -12.981 34.198 1.00 89.12 196 ARG A C 1
ATOM 1562 O O . ARG A 1 196 ? -12.941 -13.416 35.306 1.00 89.12 196 ARG A O 1
ATOM 1569 N N . SER A 1 197 ? -14.455 -12.520 33.919 1.00 90.56 197 SER A N 1
ATOM 1570 C CA . SER A 1 197 ? -15.523 -12.407 34.913 1.00 90.56 197 SER A CA 1
ATOM 1571 C C . SER A 1 197 ? -16.889 -12.647 34.271 1.00 90.56 197 SER A C 1
ATOM 1573 O O . SER A 1 197 ? -17.070 -12.430 33.076 1.00 90.56 197 SER A O 1
ATOM 1575 N N . LYS A 1 198 ? -17.894 -13.037 35.065 1.00 84.62 198 LYS A N 1
ATOM 1576 C CA . LYS A 1 198 ? -19.287 -13.130 34.582 1.00 84.62 198 LYS A CA 1
ATOM 1577 C C . LYS A 1 198 ? -19.899 -11.767 34.206 1.00 84.62 198 LYS A C 1
ATOM 1579 O O . LYS A 1 198 ? -20.967 -11.749 33.608 1.00 84.62 198 LYS A O 1
ATOM 1584 N N . GLY A 1 199 ? -19.256 -10.654 34.574 1.00 89.12 199 GLY A N 1
ATOM 1585 C CA . GLY A 1 199 ? -19.662 -9.286 34.235 1.00 89.12 199 GLY A CA 1
ATOM 1586 C C . GLY A 1 199 ? -18.893 -8.662 33.064 1.00 89.12 199 GLY A C 1
ATOM 1587 O O . GLY A 1 199 ? -19.248 -7.563 32.646 1.00 89.12 199 GLY A O 1
ATOM 1588 N N . GLU A 1 200 ? -17.867 -9.337 32.535 1.00 96.06 200 GLU A N 1
ATOM 1589 C CA . GLU A 1 200 ? -17.159 -8.924 31.320 1.00 96.06 200 GLU A CA 1
ATOM 1590 C C . GLU A 1 200 ? -18.013 -9.273 30.097 1.00 96.06 200 GLU A C 1
ATOM 1592 O O . GLU A 1 200 ? -18.348 -10.440 29.886 1.00 96.06 200 GLU A O 1
ATOM 1597 N N . ALA A 1 201 ? -18.387 -8.264 29.315 1.00 97.56 201 ALA A N 1
ATOM 1598 C CA . ALA A 1 201 ? -19.097 -8.402 28.051 1.00 97.56 201 ALA A CA 1
ATOM 1599 C C . ALA A 1 201 ? -18.090 -8.675 26.930 1.00 97.56 201 ALA A C 1
ATOM 1601 O O . ALA A 1 201 ? -17.227 -7.843 26.671 1.00 97.56 201 ALA A O 1
ATOM 1602 N N . VAL A 1 202 ? -18.195 -9.832 26.275 1.00 98.25 202 VAL A N 1
ATOM 1603 C CA . VAL A 1 202 ? -17.287 -10.228 25.187 1.00 98.25 202 VAL A CA 1
ATOM 1604 C C . VAL A 1 202 ? -17.977 -10.015 23.842 1.00 98.25 202 VAL A C 1
ATOM 1606 O O . VAL A 1 202 ? -19.113 -10.463 23.675 1.00 98.25 202 VAL A O 1
ATOM 1609 N N . VAL A 1 203 ? -17.291 -9.398 22.884 1.00 98.06 203 VAL A N 1
ATOM 1610 C CA . VAL A 1 203 ? -17.669 -9.387 21.462 1.00 98.06 203 VAL A CA 1
ATOM 1611 C C . VAL A 1 203 ? -16.526 -9.921 20.603 1.00 98.06 203 VAL A C 1
ATOM 1613 O O . VAL A 1 203 ? -15.365 -9.894 21.014 1.00 98.06 203 VAL A O 1
ATOM 1616 N N . VAL A 1 204 ? -16.869 -10.463 19.436 1.00 98.25 204 VAL A N 1
ATOM 1617 C CA . VAL A 1 204 ? -15.919 -11.105 18.516 1.00 98.25 204 VAL A CA 1
ATOM 1618 C C . VAL A 1 204 ? -16.089 -10.515 17.124 1.00 98.25 204 VAL A C 1
ATOM 1620 O O . VAL A 1 204 ? -17.214 -10.414 16.635 1.00 98.25 204 VAL A O 1
ATOM 1623 N N . GLU A 1 205 ? -14.979 -10.153 16.501 1.00 96.94 205 GLU A N 1
ATOM 1624 C CA . GLU A 1 205 ? -14.874 -9.563 15.170 1.00 96.94 205 GLU A CA 1
ATOM 1625 C C . GLU A 1 205 ? -14.126 -10.537 14.258 1.00 96.94 205 GLU A C 1
ATOM 1627 O O . GLU A 1 205 ? -13.047 -11.000 14.619 1.00 96.94 205 GLU A O 1
ATOM 1632 N N . TRP A 1 206 ? -14.696 -10.859 13.099 1.00 96.62 206 TRP A N 1
ATOM 1633 C CA . TRP A 1 206 ? -14.015 -11.554 12.007 1.00 96.62 206 TRP A CA 1
ATOM 1634 C C . TRP A 1 206 ? -14.140 -10.707 10.748 1.00 96.62 206 TRP A C 1
ATOM 1636 O O . TRP A 1 206 ? -15.257 -10.390 10.332 1.00 96.62 206 TRP A O 1
ATOM 1646 N N . GLU A 1 207 ? -13.011 -10.373 10.135 1.00 93.94 207 GLU A N 1
ATOM 1647 C CA . GLU A 1 207 ? -12.955 -9.487 8.974 1.00 93.94 207 GLU A CA 1
ATOM 1648 C C . GLU A 1 207 ? -12.060 -10.116 7.896 1.00 93.94 207 GLU A C 1
ATOM 1650 O O . GLU A 1 207 ? -10.839 -9.982 7.928 1.00 93.94 207 GLU A O 1
ATOM 1655 N N . PHE A 1 208 ? -12.683 -10.843 6.962 1.00 93.56 208 PHE A N 1
ATOM 1656 C CA . PHE A 1 208 ? -12.037 -11.528 5.830 1.00 93.56 208 PHE A CA 1
ATOM 1657 C C . PHE A 1 208 ? -10.964 -12.582 6.201 1.00 93.56 208 PHE A C 1
ATOM 1659 O O . PHE A 1 208 ? -10.092 -12.891 5.391 1.00 93.56 208 PHE A O 1
ATOM 1666 N N . GLU A 1 209 ? -11.040 -13.169 7.402 1.00 92.69 209 GLU A N 1
ATOM 1667 C CA . GLU A 1 209 ? -10.117 -14.218 7.881 1.00 92.69 209 GLU A CA 1
ATOM 1668 C C . GLU A 1 209 ? -10.798 -15.567 8.206 1.00 92.69 209 GLU A C 1
ATOM 1670 O O . GLU A 1 209 ? -10.111 -16.580 8.376 1.00 92.69 209 GLU A O 1
ATOM 1675 N N . LEU A 1 210 ? -12.134 -15.641 8.301 1.00 95.12 210 LEU A N 1
ATOM 1676 C CA . LEU A 1 210 ? -12.820 -16.845 8.796 1.00 95.12 210 LEU A CA 1
ATOM 1677 C C . LEU A 1 210 ? -12.800 -17.983 7.764 1.00 95.12 210 LEU A C 1
ATOM 1679 O O . LEU A 1 210 ? -12.657 -19.153 8.141 1.00 95.12 210 LEU A O 1
ATOM 1683 N N . HIS A 1 211 ? -12.883 -17.663 6.469 1.00 94.06 211 HIS A N 1
ATOM 1684 C CA . HIS A 1 211 ? -12.782 -18.647 5.383 1.00 94.06 211 HIS A CA 1
ATOM 1685 C C . HIS A 1 211 ? -11.485 -19.473 5.428 1.00 94.06 211 HIS A C 1
ATOM 1687 O O . HIS A 1 211 ? -11.494 -20.648 5.054 1.00 94.06 211 HIS A O 1
ATOM 1693 N N . LYS A 1 212 ? -10.386 -18.926 5.963 1.00 91.44 212 LYS A N 1
ATOM 1694 C CA . LYS A 1 212 ? -9.077 -19.604 6.004 1.00 91.44 212 LYS A CA 1
ATOM 1695 C C . LYS A 1 212 ? -9.074 -20.831 6.915 1.00 91.44 212 LYS A C 1
ATOM 1697 O O . LYS A 1 212 ? -8.319 -21.776 6.682 1.00 91.44 212 LYS A O 1
ATOM 1702 N N . LEU A 1 213 ? -9.983 -20.891 7.894 1.00 92.06 213 LEU A N 1
ATOM 1703 C CA . LEU A 1 213 ? -10.191 -22.084 8.725 1.00 92.06 213 LEU A CA 1
ATOM 1704 C C . LEU A 1 213 ? -10.758 -23.280 7.941 1.00 92.06 213 LEU A C 1
ATOM 1706 O O . LEU A 1 213 ? -10.637 -24.414 8.405 1.00 92.06 213 LEU A O 1
ATOM 1710 N N . LEU A 1 214 ? -11.349 -23.063 6.759 1.00 91.75 214 LEU A N 1
ATOM 1711 C CA . LEU A 1 214 ? -11.888 -24.130 5.904 1.00 91.75 214 LEU A CA 1
ATOM 1712 C C . LEU A 1 214 ? -10.793 -24.934 5.177 1.00 91.75 214 LEU A C 1
ATOM 1714 O O . LEU A 1 214 ? -11.091 -25.990 4.619 1.00 91.75 214 LEU A O 1
ATOM 1718 N N . ALA A 1 215 ? -9.539 -24.465 5.187 1.00 86.31 215 ALA A N 1
ATOM 1719 C CA . ALA A 1 215 ? -8.398 -25.149 4.570 1.00 86.31 215 ALA A CA 1
ATOM 1720 C C . ALA A 1 215 ? -7.942 -26.403 5.333 1.00 86.31 215 ALA A C 1
ATOM 1722 O O . ALA A 1 215 ? -7.315 -27.297 4.765 1.00 86.31 215 ALA A O 1
ATOM 1723 N N . VAL A 1 216 ? -8.250 -26.470 6.628 1.00 80.12 216 VAL A N 1
ATOM 1724 C CA . VAL A 1 216 ? -7.795 -27.511 7.559 1.00 80.12 216 VAL A CA 1
ATOM 1725 C C . VAL A 1 216 ? -9.019 -28.363 7.948 1.00 80.12 216 VAL A C 1
ATOM 1727 O O . VAL A 1 216 ? -10.126 -27.821 7.995 1.00 80.12 216 VAL A O 1
ATOM 1730 N N . PRO A 1 217 ? -8.904 -29.691 8.186 1.00 76.94 217 PRO A N 1
ATOM 1731 C CA . PRO A 1 217 ? -10.074 -30.568 8.315 1.00 76.94 217 PRO A CA 1
ATOM 1732 C C . PRO A 1 217 ? -11.118 -30.070 9.320 1.00 76.94 217 PRO A C 1
ATOM 1734 O O . PRO A 1 217 ? -10.768 -29.608 10.402 1.00 76.94 217 PRO A O 1
ATOM 1737 N N . SER A 1 218 ? -12.407 -30.197 8.981 1.00 71.44 218 SER A N 1
ATOM 1738 C CA . SER A 1 218 ? -13.509 -29.410 9.573 1.00 71.44 218 SER A CA 1
ATOM 1739 C C . SER A 1 218 ? -13.691 -29.507 11.095 1.00 71.44 218 SER A C 1
ATOM 1741 O O . SER A 1 218 ? -14.375 -28.667 11.675 1.00 71.44 218 SER A O 1
ATOM 1743 N N . ALA A 1 219 ? -13.051 -30.473 11.759 1.00 70.62 219 ALA A N 1
ATOM 1744 C CA . ALA A 1 219 ? -12.882 -30.466 13.209 1.00 70.62 219 ALA A CA 1
ATOM 1745 C C . ALA A 1 219 ? -12.246 -29.153 13.712 1.00 70.62 219 ALA A C 1
ATOM 1747 O O . ALA A 1 219 ? -12.702 -28.608 14.706 1.00 70.62 219 ALA A O 1
ATOM 1748 N N . ILE A 1 220 ? -11.262 -28.602 12.994 1.00 81.50 220 ILE A N 1
ATOM 1749 C CA . ILE A 1 220 ? -10.515 -27.380 13.335 1.00 81.50 220 ILE A CA 1
ATOM 1750 C C . ILE A 1 220 ? -11.451 -26.165 13.474 1.00 81.50 220 ILE A C 1
ATOM 1752 O O . ILE A 1 220 ? -11.408 -25.459 14.481 1.00 81.50 220 ILE A O 1
ATOM 1756 N N . PHE A 1 221 ? -12.360 -25.972 12.512 1.00 87.69 221 PHE A N 1
ATOM 1757 C CA . PHE A 1 221 ? -13.418 -24.957 12.584 1.00 87.69 221 PHE A CA 1
ATOM 1758 C C . PHE A 1 221 ? -14.340 -25.181 13.795 1.00 87.69 221 PHE A C 1
ATOM 1760 O O . PHE A 1 221 ? -14.669 -24.233 14.510 1.00 87.69 221 PHE A O 1
ATOM 1767 N N . ASN A 1 222 ? -14.704 -26.436 14.081 1.00 86.19 222 ASN A N 1
ATOM 1768 C CA . ASN A 1 222 ? -15.533 -26.770 15.241 1.00 86.19 222 ASN A CA 1
ATOM 1769 C C . ASN A 1 222 ? -14.829 -26.458 16.577 1.00 86.19 222 ASN A C 1
ATOM 1771 O O . ASN A 1 222 ? -15.510 -26.071 17.523 1.00 86.19 222 ASN A O 1
ATOM 1775 N N . LEU A 1 223 ? -13.494 -26.559 16.668 1.00 90.75 223 LEU A N 1
ATOM 1776 C CA . LEU A 1 223 ? -12.733 -26.156 17.864 1.00 90.75 223 LEU A CA 1
ATOM 1777 C C . LEU A 1 223 ? -12.842 -24.656 18.120 1.00 90.75 223 LEU A C 1
ATOM 1779 O O . LEU A 1 223 ? -13.144 -24.248 19.240 1.00 90.75 223 LEU A O 1
ATOM 1783 N N . VAL A 1 224 ? -12.621 -23.847 17.078 1.00 94.12 224 VAL A N 1
ATOM 1784 C CA . VAL A 1 224 ? -12.773 -22.387 17.143 1.00 94.12 224 VAL A CA 1
ATOM 1785 C C . VAL A 1 224 ? -14.197 -22.044 17.561 1.00 94.12 224 VAL A C 1
ATOM 1787 O O . VAL A 1 224 ? -14.386 -21.344 18.550 1.00 94.12 224 VAL A O 1
ATOM 1790 N N . MET A 1 225 ? -15.206 -22.604 16.896 1.00 94.25 225 MET A N 1
ATOM 1791 C CA . MET A 1 225 ? -16.603 -22.292 17.202 1.00 94.25 225 MET A CA 1
ATOM 1792 C C . MET A 1 225 ? -17.045 -22.766 18.593 1.00 94.25 225 MET A C 1
ATOM 1794 O O . MET A 1 225 ? -17.710 -22.006 19.295 1.00 94.25 225 MET A O 1
ATOM 1798 N N . SER A 1 226 ? -16.627 -23.954 19.043 1.00 93.00 226 SER A N 1
ATOM 1799 C CA . SER A 1 226 ? -16.874 -24.429 20.415 1.00 93.00 226 SER A CA 1
ATOM 1800 C C . SER A 1 226 ? -16.241 -23.488 21.440 1.00 93.00 226 SER A C 1
ATOM 1802 O O . SER A 1 226 ? -16.903 -23.049 22.377 1.00 93.00 226 SER A O 1
ATOM 1804 N N . LYS A 1 227 ? -14.983 -23.096 21.221 1.00 95.12 227 LYS A N 1
ATOM 1805 C CA . LYS A 1 227 ? -14.258 -22.177 22.101 1.00 95.12 227 LYS A CA 1
ATOM 1806 C C . LYS A 1 227 ? -14.885 -20.778 22.126 1.00 95.12 227 LYS A C 1
ATOM 1808 O O . LYS A 1 227 ? -14.963 -20.163 23.188 1.00 95.12 227 LYS A O 1
ATOM 1813 N N . LEU A 1 228 ? -15.369 -20.276 20.990 1.00 95.00 228 LEU A N 1
ATOM 1814 C CA . LEU A 1 228 ? -16.128 -19.024 20.932 1.00 95.00 228 LEU A CA 1
ATOM 1815 C C . LEU A 1 228 ? -17.494 -19.165 21.633 1.00 95.00 228 LEU A C 1
ATOM 1817 O O . LEU A 1 228 ? -17.917 -18.228 22.309 1.00 95.00 228 LEU A O 1
ATOM 1821 N N . LYS A 1 229 ? -18.152 -20.333 21.575 1.00 94.06 229 LYS A N 1
ATOM 1822 C CA . LYS A 1 229 ? -19.374 -20.627 22.348 1.00 94.06 229 LYS A CA 1
ATOM 1823 C C . LYS A 1 229 ? -19.099 -20.619 23.859 1.00 94.06 229 LYS A C 1
ATOM 1825 O O . LYS A 1 229 ? -19.866 -20.000 24.597 1.00 94.06 229 LYS A O 1
ATOM 1830 N N . ASP A 1 230 ? -17.980 -21.187 24.317 1.00 92.94 230 ASP A N 1
ATOM 1831 C CA . ASP A 1 230 ? -17.541 -21.163 25.728 1.00 92.94 230 ASP A CA 1
ATOM 1832 C C . ASP A 1 230 ? -17.307 -19.742 26.262 1.00 92.94 230 ASP A C 1
ATOM 1834 O O . ASP A 1 230 ? -17.607 -19.445 27.423 1.00 92.94 230 ASP A O 1
ATOM 1838 N N . LEU A 1 231 ? -16.811 -18.835 25.411 1.00 94.62 231 LEU A N 1
ATOM 1839 C CA . LEU A 1 231 ? -16.652 -17.414 25.740 1.00 94.62 231 LEU A CA 1
ATOM 1840 C C . LEU A 1 231 ? -17.992 -16.668 25.853 1.00 94.62 231 LEU A C 1
ATOM 1842 O O . LEU A 1 231 ? -18.009 -15.557 26.389 1.00 94.62 231 LEU A O 1
ATOM 1846 N N . LYS A 1 232 ? -19.101 -17.266 25.392 1.00 94.44 232 LYS A N 1
ATOM 1847 C CA . LYS A 1 232 ? -20.500 -16.788 25.461 1.00 94.44 232 LYS A CA 1
ATOM 1848 C C . LYS A 1 232 ? -20.718 -15.340 24.975 1.00 94.44 232 LYS A C 1
ATOM 1850 O O . LYS A 1 232 ? -21.358 -14.569 25.696 1.00 94.44 232 LYS A O 1
ATOM 1855 N N . PRO A 1 233 ? -20.148 -14.924 23.826 1.00 96.25 233 PRO A N 1
ATOM 1856 C CA . PRO A 1 233 ? -20.137 -13.529 23.394 1.00 96.25 233 PRO A CA 1
ATOM 1857 C C . PRO A 1 233 ? -21.543 -12.938 23.258 1.00 96.25 233 PRO A C 1
ATOM 1859 O O . PRO A 1 233 ? -22.494 -13.609 22.859 1.00 96.25 233 PRO A O 1
ATOM 1862 N N . GLU A 1 234 ? -21.652 -11.654 23.587 1.00 96.44 234 GLU A N 1
ATOM 1863 C CA . GLU A 1 234 ? -22.879 -10.861 23.490 1.00 96.44 234 GLU A CA 1
ATOM 1864 C C . GLU A 1 234 ? -23.310 -10.713 22.023 1.00 96.44 234 GLU A C 1
ATOM 1866 O O . GLU A 1 234 ? -24.504 -10.735 21.721 1.00 96.44 234 GLU A O 1
ATOM 1871 N N . VAL A 1 235 ? -22.332 -10.590 21.119 1.00 96.56 235 VAL A N 1
ATOM 1872 C CA . VAL A 1 235 ? -22.459 -10.735 19.665 1.00 96.56 235 VAL A CA 1
ATOM 1873 C C . VAL A 1 235 ? -21.103 -11.139 19.070 1.00 96.56 235 VAL A C 1
ATOM 1875 O O . VAL A 1 235 ? -20.052 -10.740 19.569 1.00 96.56 235 VAL A O 1
ATOM 1878 N N . MET A 1 236 ? -21.132 -11.927 18.001 1.00 97.31 236 MET A N 1
ATOM 1879 C CA . MET A 1 236 ? -20.026 -12.122 17.064 1.00 97.31 236 MET A CA 1
ATOM 1880 C C . MET A 1 236 ? -20.438 -11.508 15.724 1.00 97.31 236 MET A C 1
ATOM 1882 O O . MET A 1 236 ? -21.547 -11.776 15.259 1.00 97.31 236 MET A O 1
ATOM 1886 N N . VAL A 1 237 ? -19.583 -10.694 15.113 1.00 97.19 237 VAL A N 1
ATOM 1887 C CA . VAL A 1 237 ? -19.789 -10.142 13.767 1.00 97.19 237 VAL A CA 1
ATOM 1888 C C . VAL A 1 237 ? -18.766 -10.760 12.822 1.00 97.19 237 VAL A C 1
ATOM 1890 O O . VAL A 1 237 ? -17.604 -10.922 13.184 1.00 97.19 237 VAL A O 1
ATOM 1893 N N . ILE A 1 238 ? -19.227 -11.146 11.635 1.00 97.25 238 ILE A N 1
ATOM 1894 C CA . ILE A 1 238 ? -18.424 -11.739 10.566 1.00 97.25 238 ILE A CA 1
ATOM 1895 C C . ILE A 1 238 ? -18.685 -10.942 9.289 1.00 97.25 238 ILE A C 1
ATOM 1897 O O . ILE A 1 238 ? -19.838 -10.872 8.842 1.00 97.25 238 ILE A O 1
ATOM 1901 N N . VAL A 1 239 ? -17.618 -10.385 8.716 1.00 96.75 239 VAL A N 1
ATOM 1902 C CA . VAL A 1 239 ? -17.571 -9.757 7.391 1.00 96.75 239 VAL A CA 1
ATOM 1903 C C . VAL A 1 239 ? -16.710 -10.636 6.480 1.00 96.75 239 VAL A C 1
ATOM 1905 O O . VAL A 1 239 ? -15.567 -10.939 6.813 1.00 96.75 239 VAL A O 1
ATOM 1908 N N . GLU A 1 240 ? -17.274 -11.088 5.361 1.00 96.81 240 GLU A N 1
ATOM 1909 C CA . GLU A 1 240 ? -16.674 -12.083 4.453 1.00 96.81 240 GLU A CA 1
ATOM 1910 C C . GLU A 1 240 ? -17.008 -11.766 2.985 1.00 96.81 240 GLU A C 1
ATOM 1912 O O . GLU A 1 240 ? -17.994 -11.077 2.696 1.00 96.81 240 GLU A O 1
ATOM 1917 N N . GLN A 1 241 ? -16.204 -12.277 2.049 1.00 96.44 241 GLN A N 1
ATOM 1918 C CA . GLN A 1 241 ? -16.459 -12.175 0.607 1.00 96.44 241 GLN A CA 1
ATOM 1919 C C . GLN A 1 241 ? -17.700 -13.000 0.212 1.00 96.44 241 GLN A C 1
ATOM 1921 O O . GLN A 1 241 ? -17.780 -14.189 0.516 1.00 96.44 241 GLN A O 1
ATOM 1926 N N . GLU A 1 242 ? -18.651 -12.414 -0.526 1.00 95.81 242 GLU A N 1
ATOM 1927 C CA . GLU A 1 242 ? -19.845 -13.127 -1.026 1.00 95.81 242 GLU A CA 1
ATOM 1928 C C . GLU A 1 242 ? -19.509 -13.843 -2.348 1.00 95.81 242 GLU A C 1
ATOM 1930 O O . GLU A 1 242 ? -19.950 -13.460 -3.434 1.00 95.81 242 GLU A O 1
ATOM 1935 N N . ALA A 1 243 ? -18.676 -14.881 -2.253 1.00 95.44 243 ALA A N 1
ATOM 1936 C CA . ALA A 1 243 ? -18.136 -15.631 -3.387 1.00 95.44 243 ALA A CA 1
ATOM 1937 C C . ALA A 1 243 ? -18.126 -17.146 -3.121 1.00 95.44 243 ALA A C 1
ATOM 1939 O O . ALA A 1 243 ? -18.150 -17.580 -1.978 1.00 95.44 243 ALA A O 1
ATOM 1940 N N . ASP A 1 244 ? -18.067 -17.964 -4.174 1.00 94.94 244 ASP A N 1
ATOM 1941 C CA . ASP A 1 244 ? -18.009 -19.432 -4.071 1.00 94.94 244 ASP A CA 1
ATOM 1942 C C . ASP A 1 244 ? -16.700 -19.945 -4.685 1.00 94.94 244 ASP A C 1
ATOM 1944 O O . ASP A 1 244 ? -16.647 -20.362 -5.841 1.00 94.94 244 ASP A O 1
ATOM 1948 N N . HIS A 1 245 ? -15.605 -19.828 -3.932 1.00 95.75 245 HIS A N 1
ATOM 1949 C CA . HIS A 1 245 ? -14.266 -20.261 -4.356 1.00 95.75 245 HIS A CA 1
ATOM 1950 C C . HIS A 1 245 ? -13.878 -21.622 -3.753 1.00 95.75 245 HIS A C 1
ATOM 1952 O O . HIS A 1 245 ? -12.902 -22.230 -4.181 1.00 95.75 245 HIS A O 1
ATOM 1958 N N . ASN A 1 246 ? -14.651 -22.157 -2.801 1.00 94.44 246 ASN A N 1
ATOM 1959 C CA . ASN A 1 246 ? -14.344 -23.410 -2.100 1.00 94.44 246 ASN A CA 1
ATOM 1960 C C . ASN A 1 246 ? -14.691 -24.708 -2.878 1.00 94.44 246 ASN A C 1
ATOM 1962 O O . ASN A 1 246 ? -14.786 -25.785 -2.286 1.00 94.44 246 ASN A O 1
ATOM 1966 N N . SER A 1 247 ? -14.906 -24.640 -4.196 1.00 92.94 247 SER A N 1
ATOM 1967 C CA . SER A 1 247 ? -15.263 -25.818 -5.001 1.00 92.94 247 SER A CA 1
ATOM 1968 C C . SER A 1 247 ? -14.103 -26.826 -5.098 1.00 92.94 247 SER A C 1
ATOM 1970 O O . SER A 1 247 ? -12.950 -26.414 -5.254 1.00 92.94 247 SER A O 1
ATOM 1972 N N . PRO A 1 248 ? -14.348 -28.150 -5.023 1.00 90.31 248 PRO A N 1
ATOM 1973 C CA . PRO A 1 248 ? -13.289 -29.143 -5.205 1.00 90.31 248 PRO A CA 1
ATOM 1974 C C . PRO A 1 248 ? -12.774 -29.200 -6.651 1.00 90.31 248 PRO A C 1
ATOM 1976 O O . PRO A 1 248 ? -11.620 -29.563 -6.861 1.00 90.31 248 PRO A O 1
ATOM 1979 N N . ASP A 1 249 ? -13.599 -28.825 -7.632 1.00 93.56 249 ASP A N 1
ATOM 1980 C CA . ASP A 1 249 ? -13.238 -28.829 -9.049 1.00 93.56 249 ASP A CA 1
ATOM 1981 C C . ASP A 1 249 ? -12.467 -27.560 -9.452 1.00 93.56 249 ASP A C 1
ATOM 1983 O O . ASP A 1 249 ? -12.851 -26.447 -9.087 1.00 93.56 249 ASP A O 1
ATOM 1987 N N . LEU A 1 250 ? -11.383 -27.721 -10.219 1.00 93.94 250 LEU A N 1
ATOM 1988 C CA . LEU A 1 250 ? -10.544 -26.600 -10.652 1.00 93.94 250 LEU A CA 1
ATOM 1989 C C . LEU A 1 250 ? -11.283 -25.669 -11.616 1.00 93.94 250 LEU A C 1
ATOM 1991 O O . LEU A 1 250 ? -11.140 -24.454 -11.501 1.00 93.94 250 LEU A O 1
ATOM 1995 N N . MET A 1 251 ? -12.055 -26.216 -12.555 1.00 95.31 251 MET A N 1
ATOM 1996 C CA . MET A 1 251 ? -12.694 -25.437 -13.620 1.00 95.31 251 MET A CA 1
ATOM 1997 C C . MET A 1 251 ? -13.813 -24.560 -13.055 1.00 95.31 251 MET A C 1
ATOM 1999 O O . MET A 1 251 ? -13.907 -23.371 -13.368 1.00 95.31 251 MET A O 1
ATOM 2003 N N . ASP A 1 252 ? -14.606 -25.112 -12.142 1.00 95.19 252 ASP A N 1
ATOM 2004 C CA . ASP A 1 252 ? -15.625 -24.392 -11.386 1.00 95.19 252 ASP A CA 1
ATOM 2005 C C . ASP A 1 252 ? -15.011 -23.288 -10.499 1.00 95.19 252 ASP A C 1
ATOM 2007 O O . ASP A 1 252 ? -15.498 -22.154 -10.517 1.00 95.19 252 ASP A O 1
ATOM 2011 N N . ARG A 1 253 ? -13.890 -23.553 -9.800 1.00 94.69 253 ARG A N 1
ATOM 2012 C CA . ARG A 1 253 ? -13.138 -22.496 -9.084 1.00 94.69 253 ARG A CA 1
ATOM 2013 C C . ARG A 1 253 ? -12.620 -21.412 -10.024 1.00 94.69 253 ARG A C 1
ATOM 2015 O O . ARG A 1 253 ? -12.763 -20.228 -9.718 1.00 94.69 253 ARG A O 1
ATOM 2022 N N . LEU A 1 254 ? -12.007 -21.798 -11.141 1.00 96.25 254 LEU A N 1
ATOM 2023 C CA . LEU A 1 254 ? -11.383 -20.898 -12.111 1.00 96.25 254 LEU A CA 1
ATOM 2024 C C . LEU A 1 254 ? -12.421 -19.949 -12.722 1.00 96.25 254 LEU A C 1
ATOM 2026 O O . LEU A 1 254 ? -12.253 -18.734 -12.647 1.00 96.25 254 LEU A O 1
ATOM 2030 N N . GLY A 1 255 ? -13.542 -20.478 -13.220 1.00 95.88 255 GLY A N 1
ATOM 2031 C CA . GLY A 1 255 ? -14.622 -19.670 -13.791 1.00 95.88 255 GLY A CA 1
ATOM 2032 C C . GLY A 1 255 ? -15.297 -18.738 -12.776 1.00 95.88 255 GLY A C 1
ATOM 2033 O O . GLY A 1 255 ? -15.528 -17.561 -13.074 1.00 95.88 255 GLY A O 1
ATOM 2034 N N . LYS A 1 256 ? -15.586 -19.223 -11.559 1.00 95.62 256 LYS A N 1
ATOM 2035 C CA . LYS A 1 256 ? -16.210 -18.409 -10.496 1.00 95.62 256 LYS A CA 1
ATOM 2036 C C . LYS A 1 256 ? -15.286 -17.301 -9.995 1.00 95.62 256 LYS A C 1
ATOM 2038 O O . LYS A 1 256 ? -15.710 -16.147 -9.912 1.00 95.62 256 LYS A O 1
ATOM 2043 N N . SER A 1 257 ? -14.026 -17.628 -9.710 1.00 96.69 257 SER A N 1
ATOM 2044 C CA . SER A 1 257 ? -13.059 -16.651 -9.202 1.00 96.69 257 SER A CA 1
ATOM 2045 C C . SER A 1 257 ? -12.615 -15.653 -10.265 1.00 96.69 257 SER A C 1
ATOM 2047 O O . SER A 1 257 ? -12.503 -14.472 -9.945 1.00 96.69 257 SER A O 1
ATOM 2049 N N . PHE A 1 258 ? -12.465 -16.049 -11.534 1.00 96.62 258 PHE A N 1
ATOM 2050 C CA . PHE A 1 258 ? -12.200 -15.096 -12.618 1.00 96.62 258 PHE A CA 1
ATOM 2051 C C . PHE A 1 258 ? -13.320 -14.058 -12.732 1.00 96.62 258 PHE A C 1
ATOM 2053 O O . PHE A 1 258 ? -13.047 -12.863 -12.853 1.00 96.62 258 PHE A O 1
ATOM 2060 N N . LYS A 1 259 ? -14.587 -14.487 -12.629 1.00 94.12 259 LYS A N 1
ATOM 2061 C CA . LYS A 1 259 ? -15.734 -13.570 -12.615 1.00 94.12 259 LYS A CA 1
ATOM 2062 C C . LYS A 1 259 ? -15.687 -12.610 -11.424 1.00 94.12 259 LYS A C 1
ATOM 2064 O O . LYS A 1 259 ? -15.906 -11.418 -11.616 1.00 94.12 259 LYS A O 1
ATOM 2069 N N . TYR A 1 260 ? -15.396 -13.111 -10.224 1.00 95.56 260 TYR A N 1
ATOM 2070 C CA . TYR A 1 260 ? -15.293 -12.288 -9.016 1.00 95.56 260 TYR A CA 1
ATOM 2071 C C . TYR A 1 260 ? -14.154 -11.264 -9.122 1.00 95.56 260 TYR A C 1
ATOM 2073 O O . TYR A 1 260 ? -14.392 -10.060 -9.036 1.00 95.56 260 TYR A O 1
ATOM 2081 N N . TYR A 1 261 ? -12.929 -11.722 -9.395 1.00 96.12 261 TYR A N 1
ATOM 2082 C CA . TYR A 1 261 ? -11.764 -10.845 -9.490 1.00 96.12 261 TYR A CA 1
ATOM 2083 C C . TYR A 1 261 ? -11.806 -9.907 -10.699 1.00 96.12 261 TYR A C 1
ATOM 2085 O O . TYR A 1 261 ? -11.221 -8.835 -10.607 1.00 96.12 261 TYR A O 1
ATOM 2093 N N . SER A 1 262 ? -12.550 -10.225 -11.768 1.00 94.50 262 SER A N 1
ATOM 2094 C CA . SER A 1 262 ? -12.845 -9.251 -12.832 1.00 94.50 262 SER A CA 1
ATOM 2095 C C . SER A 1 262 ? -13.445 -7.970 -12.252 1.00 94.50 262 SER A C 1
ATOM 2097 O O . SER A 1 262 ? -12.874 -6.907 -12.441 1.00 94.50 262 SER A O 1
ATOM 2099 N N . VAL A 1 263 ? -14.529 -8.062 -11.471 1.00 92.62 263 VAL A N 1
ATOM 2100 C CA . VAL A 1 263 ? -15.220 -6.861 -10.959 1.00 92.62 263 VAL A CA 1
ATOM 2101 C C . VAL A 1 263 ? -14.401 -6.142 -9.874 1.00 92.62 263 VAL A C 1
ATOM 2103 O O . VAL A 1 263 ? -14.468 -4.915 -9.772 1.00 92.62 263 VAL A O 1
ATOM 2106 N N . MET A 1 264 ? -13.591 -6.889 -9.107 1.00 92.56 264 MET A N 1
ATOM 2107 C CA . MET A 1 264 ? -12.618 -6.331 -8.154 1.00 92.56 264 MET A CA 1
ATOM 2108 C C . MET A 1 264 ? -11.529 -5.509 -8.856 1.00 92.56 264 MET A C 1
ATOM 2110 O O . MET A 1 264 ? -11.197 -4.425 -8.390 1.00 92.56 264 MET A O 1
ATOM 2114 N N . PHE A 1 265 ? -10.979 -6.001 -9.970 1.00 93.88 265 PHE A N 1
ATOM 2115 C CA . PHE A 1 265 ? -9.951 -5.290 -10.736 1.00 93.88 265 PHE A CA 1
ATOM 2116 C C . PHE A 1 265 ? -10.526 -4.178 -11.611 1.00 93.88 265 PHE A C 1
ATOM 2118 O O . PHE A 1 265 ? -9.899 -3.132 -11.718 1.00 93.88 265 PHE A O 1
ATOM 2125 N N . ASP A 1 266 ? -11.719 -4.363 -12.186 1.00 92.06 266 ASP A N 1
ATOM 2126 C CA . ASP A 1 266 ? -12.449 -3.283 -12.857 1.00 92.06 266 ASP A CA 1
ATOM 2127 C C . ASP A 1 266 ? -12.580 -2.102 -11.862 1.00 92.06 266 ASP A C 1
ATOM 2129 O O . ASP A 1 266 ? -12.261 -0.970 -12.201 1.00 92.06 266 ASP A O 1
ATOM 2133 N N . SER A 1 267 ? -12.896 -2.375 -10.585 1.00 90.12 267 SER A N 1
ATOM 2134 C CA . SER A 1 267 ? -12.945 -1.351 -9.525 1.00 90.12 267 SER A CA 1
ATOM 2135 C C . SER A 1 267 ? -11.566 -0.785 -9.179 1.00 90.12 267 SER A C 1
ATOM 2137 O O . SER A 1 267 ? -11.398 0.427 -9.090 1.00 90.12 267 SER A O 1
ATOM 2139 N N . LEU A 1 268 ? -10.564 -1.657 -9.027 1.00 90.00 268 LEU A N 1
ATOM 2140 C CA . LEU A 1 268 ? -9.183 -1.277 -8.725 1.00 90.00 268 LEU A CA 1
ATOM 2141 C C . LEU A 1 268 ? -8.598 -0.293 -9.746 1.00 90.00 268 LEU A C 1
ATOM 2143 O O . LEU A 1 268 ? -7.751 0.511 -9.370 1.00 90.00 268 LEU A O 1
ATOM 2147 N N . GLU A 1 269 ? -9.025 -0.358 -11.011 1.00 89.12 269 GLU A N 1
ATOM 2148 C CA . GLU A 1 269 ? -8.581 0.567 -12.055 1.00 89.12 269 GLU A CA 1
ATOM 2149 C C . GLU A 1 269 ? -9.500 1.787 -12.235 1.00 89.12 269 GLU A C 1
ATOM 2151 O O . GLU A 1 269 ? -8.989 2.903 -12.362 1.00 89.12 269 GLU A O 1
ATOM 2156 N N . GLU A 1 270 ? -10.824 1.595 -12.254 1.00 85.81 270 GLU A N 1
ATOM 2157 C CA . GLU A 1 270 ? -11.809 2.621 -12.642 1.00 85.81 270 GLU A CA 1
ATOM 2158 C C . GLU A 1 270 ? -12.213 3.565 -11.498 1.00 85.81 270 GLU A C 1
ATOM 2160 O O . GLU A 1 270 ? -12.440 4.757 -11.736 1.00 85.81 270 GLU A O 1
ATOM 2165 N N . ASP A 1 271 ? -12.306 3.059 -10.266 1.00 84.62 271 ASP A N 1
ATOM 2166 C CA . ASP A 1 271 ? -12.712 3.856 -9.108 1.00 84.62 271 ASP A CA 1
ATOM 2167 C C . ASP A 1 271 ? -11.567 4.760 -8.610 1.00 84.62 271 ASP A C 1
ATOM 2169 O O . ASP A 1 271 ? -10.384 4.538 -8.891 1.00 84.62 271 ASP A O 1
ATOM 2173 N N . LYS A 1 272 ? -11.930 5.810 -7.860 1.00 79.00 272 LYS A N 1
ATOM 2174 C CA . LYS A 1 272 ? -10.982 6.735 -7.222 1.00 79.00 272 LYS A CA 1
ATOM 2175 C C . LYS A 1 272 ? -11.197 6.787 -5.719 1.00 79.00 272 LYS A C 1
ATOM 2177 O O . LYS A 1 272 ? -12.284 7.143 -5.257 1.00 79.00 272 LYS A O 1
ATOM 2182 N N . PHE A 1 273 ? -10.143 6.479 -4.976 1.00 74.56 273 PHE A N 1
ATOM 2183 C CA . PHE A 1 273 ? -10.171 6.303 -3.527 1.00 74.56 273 PHE A CA 1
ATOM 2184 C C . PHE A 1 273 ? -9.400 7.441 -2.860 1.00 74.56 273 PHE A C 1
ATOM 2186 O O . PHE A 1 273 ? -8.216 7.334 -2.532 1.00 74.56 273 PHE A O 1
ATOM 2193 N N . GLU A 1 274 ? -10.083 8.577 -2.701 1.00 63.59 274 GLU A N 1
ATOM 2194 C CA . GLU A 1 274 ? -9.506 9.789 -2.116 1.00 63.59 274 GLU A CA 1
ATOM 2195 C C . GLU A 1 274 ? -8.888 9.473 -0.737 1.00 63.59 274 GLU A C 1
ATOM 2197 O O . GLU A 1 274 ? -9.534 8.891 0.130 1.00 63.59 274 GLU A O 1
ATOM 2202 N N . LYS A 1 275 ? -7.615 9.860 -0.554 1.00 63.97 275 LYS A N 1
ATOM 2203 C CA . LYS A 1 275 ? -6.721 9.551 0.589 1.00 63.97 275 LYS A CA 1
ATOM 2204 C C . LYS A 1 275 ? -6.116 8.137 0.678 1.00 63.97 275 LYS A C 1
ATOM 2206 O O . LYS A 1 275 ? -5.226 7.961 1.504 1.00 63.97 275 LYS A O 1
ATOM 2211 N N . LEU A 1 276 ? -6.517 7.158 -0.141 1.00 70.94 276 LEU A N 1
ATOM 2212 C CA . LEU A 1 276 ? -5.915 5.806 -0.142 1.00 70.94 276 LEU A CA 1
ATOM 2213 C C . LEU A 1 276 ? -5.348 5.352 -1.503 1.00 70.94 276 LEU A C 1
ATOM 2215 O O . LEU A 1 276 ? -4.837 4.242 -1.611 1.00 70.94 276 LEU A O 1
ATOM 2219 N N . GLU A 1 277 ? -5.386 6.213 -2.519 1.00 72.56 277 GLU A N 1
ATOM 2220 C CA . GLU A 1 277 ? -5.000 5.901 -3.903 1.00 72.56 277 GLU A CA 1
ATOM 2221 C C . GLU A 1 277 ? -3.570 5.342 -4.072 1.00 72.56 277 GLU A C 1
ATOM 2223 O O . GLU A 1 277 ? -3.362 4.392 -4.828 1.00 72.56 277 GLU A O 1
ATOM 2228 N N . ASP A 1 278 ? -2.588 5.854 -3.318 1.00 75.19 278 ASP A N 1
ATOM 2229 C CA . ASP A 1 278 ? -1.199 5.359 -3.343 1.00 75.19 278 ASP A CA 1
ATOM 2230 C C . ASP A 1 278 ? -1.123 3.856 -2.969 1.00 75.19 278 ASP A C 1
ATOM 2232 O O . ASP A 1 278 ? -0.292 3.109 -3.494 1.00 75.19 278 ASP A O 1
ATOM 2236 N N . TYR A 1 279 ? -2.046 3.365 -2.130 1.00 82.69 279 TYR A N 1
ATOM 2237 C CA . TYR A 1 279 ? -2.102 1.968 -1.684 1.00 82.69 279 TYR A CA 1
ATOM 2238 C C . TYR A 1 279 ? -2.731 0.998 -2.702 1.00 82.69 279 TYR A C 1
ATOM 2240 O O . TYR A 1 279 ? -2.711 -0.214 -2.462 1.00 82.69 279 TYR A O 1
ATOM 2248 N N . ARG A 1 280 ? -3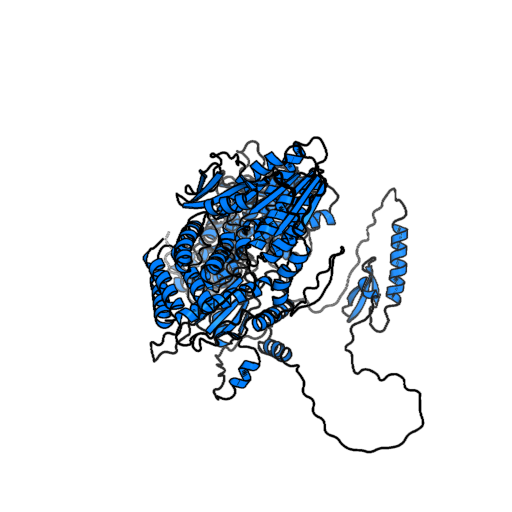.192 1.467 -3.877 1.00 86.38 280 ARG A N 1
ATOM 2249 C CA . ARG A 1 280 ? -3.723 0.627 -4.978 1.00 86.38 280 ARG A CA 1
ATOM 2250 C C . ARG A 1 280 ? -2.797 -0.558 -5.311 1.00 86.38 280 ARG A C 1
ATOM 2252 O O . ARG A 1 280 ? -3.267 -1.672 -5.539 1.00 86.38 280 ARG A O 1
ATOM 2259 N N . VAL A 1 281 ? -1.475 -0.355 -5.245 1.00 86.88 281 VAL A N 1
ATOM 2260 C CA . VAL A 1 281 ? -0.454 -1.399 -5.480 1.00 86.88 281 VAL A CA 1
ATOM 2261 C C . VAL A 1 281 ? -0.422 -2.496 -4.400 1.00 86.88 281 VAL A C 1
ATOM 2263 O O . VAL A 1 281 ? -0.122 -3.654 -4.704 1.00 86.88 281 VAL A O 1
ATOM 2266 N N . LEU A 1 282 ? -0.780 -2.187 -3.148 1.00 87.69 282 LEU A N 1
ATOM 2267 C CA . LEU A 1 282 ? -0.908 -3.194 -2.088 1.00 87.69 282 LEU A CA 1
ATOM 2268 C C . LEU A 1 282 ? -2.145 -4.069 -2.316 1.00 87.69 282 LEU A C 1
ATOM 2270 O O . LEU A 1 282 ? -2.068 -5.288 -2.157 1.00 87.69 282 LEU A O 1
ATOM 2274 N N . TRP A 1 283 ? -3.261 -3.469 -2.737 1.00 90.81 283 TRP A N 1
ATOM 2275 C CA . TRP A 1 283 ? -4.501 -4.187 -3.048 1.00 90.81 283 TRP A CA 1
ATOM 2276 C C . TRP A 1 283 ? -4.334 -5.091 -4.273 1.00 90.81 283 TRP A C 1
ATOM 2278 O O . TRP A 1 283 ? -4.702 -6.264 -4.220 1.00 90.81 283 TRP A O 1
ATOM 2288 N N . GLU A 1 284 ? -3.676 -4.598 -5.325 1.00 92.25 284 GLU A N 1
ATOM 2289 C CA . GLU A 1 284 ? -3.288 -5.393 -6.495 1.00 92.25 284 GLU A CA 1
ATOM 2290 C C . GLU A 1 284 ? -2.475 -6.635 -6.096 1.00 92.25 284 GLU A C 1
ATOM 2292 O O . GLU A 1 284 ? -2.789 -7.762 -6.490 1.00 92.25 284 GLU A O 1
ATOM 2297 N N . ARG A 1 285 ? -1.458 -6.439 -5.249 1.00 90.50 285 ARG A N 1
ATOM 2298 C CA . ARG A 1 285 ? -0.593 -7.504 -4.727 1.00 90.50 285 ARG A CA 1
ATOM 2299 C C . ARG A 1 285 ? -1.354 -8.496 -3.839 1.00 90.50 285 ARG A C 1
ATOM 2301 O O . ARG A 1 285 ? -1.093 -9.698 -3.924 1.00 90.50 285 ARG A O 1
ATOM 2308 N N . ASN A 1 286 ? -2.307 -8.025 -3.032 1.00 90.19 286 ASN A N 1
ATOM 2309 C CA . ASN A 1 286 ? -3.204 -8.881 -2.254 1.00 90.19 286 ASN A CA 1
ATOM 2310 C C . ASN A 1 286 ? -4.052 -9.762 -3.190 1.00 90.19 286 ASN A C 1
ATOM 2312 O O . ASN A 1 286 ? -4.011 -10.988 -3.075 1.00 90.19 286 ASN A O 1
ATOM 2316 N N . PHE A 1 287 ? -4.759 -9.178 -4.165 1.00 94.06 287 PHE A N 1
ATOM 2317 C CA . PHE A 1 287 ? -5.626 -9.934 -5.080 1.00 94.06 287 PHE A CA 1
ATOM 2318 C C . PHE A 1 287 ? -4.847 -10.901 -5.981 1.00 94.06 287 PHE A C 1
ATOM 2320 O O . PHE A 1 287 ? -5.272 -12.046 -6.137 1.00 94.06 287 PHE A O 1
ATOM 2327 N N . ARG A 1 288 ? -3.668 -10.509 -6.491 1.00 93.38 288 ARG A N 1
ATOM 2328 C CA . ARG A 1 288 ? -2.728 -11.404 -7.200 1.00 93.38 288 ARG A CA 1
ATOM 2329 C C . ARG A 1 288 ? -2.449 -12.675 -6.395 1.00 93.38 288 ARG A C 1
ATOM 2331 O O . ARG A 1 288 ? -2.498 -13.781 -6.937 1.00 93.38 288 ARG A O 1
ATOM 2338 N N . ARG A 1 289 ? -2.194 -12.536 -5.089 1.00 91.56 289 ARG A N 1
ATOM 2339 C CA . ARG A 1 289 ? -1.990 -13.690 -4.206 1.00 91.56 289 ARG A CA 1
ATOM 2340 C C . ARG A 1 289 ? -3.257 -14.492 -3.965 1.00 91.56 289 ARG A C 1
ATOM 2342 O O . ARG A 1 289 ? -3.170 -15.717 -3.983 1.00 91.56 289 ARG A O 1
ATOM 2349 N N . GLN A 1 290 ? -4.411 -13.853 -3.777 1.00 93.88 290 GLN A N 1
ATOM 2350 C CA . GLN A 1 290 ? -5.653 -14.602 -3.582 1.00 93.88 290 GLN A CA 1
ATOM 2351 C C . GLN A 1 290 ? -6.003 -15.457 -4.809 1.00 93.88 290 GLN A C 1
ATOM 2353 O O . GLN A 1 290 ? -6.302 -16.642 -4.667 1.00 93.88 290 GLN A O 1
ATOM 2358 N N . ILE A 1 291 ? -5.856 -14.903 -6.019 1.00 96.12 291 ILE A N 1
ATOM 2359 C CA . ILE A 1 291 ? -5.990 -15.638 -7.289 1.00 96.12 291 ILE A CA 1
ATOM 2360 C C . ILE A 1 291 ? -5.043 -16.850 -7.306 1.00 96.12 291 ILE A C 1
ATOM 2362 O O . ILE A 1 291 ? -5.473 -17.973 -7.583 1.00 96.12 291 ILE A O 1
ATOM 2366 N N . SER A 1 292 ? -3.776 -16.661 -6.913 1.00 94.06 292 SER A N 1
ATOM 2367 C CA . SER A 1 292 ? -2.823 -17.768 -6.766 1.00 94.06 292 SER A CA 1
ATOM 2368 C C . SER A 1 292 ? -3.281 -18.821 -5.747 1.00 94.06 292 SER A C 1
ATOM 2370 O O . SER A 1 292 ? -3.130 -20.010 -6.012 1.00 94.06 292 SER A O 1
ATOM 2372 N N . LYS A 1 293 ? -3.860 -18.440 -4.604 1.00 92.00 293 LYS A N 1
ATOM 2373 C CA . LYS A 1 293 ? -4.334 -19.397 -3.586 1.00 92.00 293 LYS A CA 1
ATOM 2374 C C . LYS A 1 293 ? -5.561 -20.204 -4.017 1.00 92.00 293 LYS A C 1
ATOM 2376 O O . LYS A 1 293 ? -5.671 -21.358 -3.610 1.00 92.00 293 LYS A O 1
ATOM 2381 N N . VAL A 1 294 ? -6.458 -19.632 -4.822 1.00 95.38 294 VAL A N 1
ATOM 2382 C CA . VAL A 1 294 ? -7.667 -20.317 -5.326 1.00 95.38 294 VAL A CA 1
ATOM 2383 C C . VAL A 1 294 ? -7.342 -21.290 -6.470 1.00 95.38 294 VAL A C 1
ATOM 2385 O O . VAL A 1 294 ? -7.946 -22.361 -6.571 1.00 95.38 294 VAL A O 1
ATOM 2388 N N . VAL A 1 295 ? -6.389 -20.936 -7.339 1.00 95.38 295 VAL A N 1
ATOM 2389 C CA . VAL A 1 295 ? -6.093 -21.685 -8.577 1.00 95.38 295 VAL A CA 1
ATOM 2390 C C . VAL A 1 295 ? -4.856 -22.588 -8.450 1.00 95.38 295 VAL A C 1
ATOM 2392 O O . VAL A 1 295 ? -4.889 -23.738 -8.896 1.00 95.38 295 VAL A O 1
ATOM 2395 N N . ALA A 1 296 ? -3.765 -22.108 -7.841 1.00 92.56 296 ALA A N 1
ATOM 2396 C CA . ALA A 1 296 ? -2.474 -22.808 -7.840 1.00 92.56 296 ALA A CA 1
ATOM 2397 C C . ALA A 1 296 ? -2.302 -23.845 -6.723 1.00 92.56 296 ALA A C 1
ATOM 2399 O O . ALA A 1 296 ? -1.508 -24.782 -6.864 1.00 92.56 296 ALA A O 1
ATOM 2400 N N . GLU A 1 297 ? -2.994 -23.659 -5.601 1.00 89.25 297 GLU A N 1
ATOM 2401 C CA . GLU A 1 297 ? -2.846 -24.487 -4.406 1.00 89.25 297 GLU A CA 1
ATOM 2402 C C . GLU A 1 297 ? -4.036 -25.430 -4.204 1.00 89.25 297 GLU A C 1
ATOM 2404 O O . GLU A 1 297 ? -5.129 -25.234 -4.731 1.00 89.25 297 GLU A O 1
ATOM 2409 N N . GLU A 1 298 ? -3.792 -26.500 -3.449 1.00 85.81 298 GLU A N 1
ATOM 2410 C CA . GLU A 1 298 ? -4.749 -27.568 -3.164 1.00 85.81 298 GLU A CA 1
ATOM 2411 C C . GLU A 1 298 ? -4.657 -27.984 -1.691 1.00 85.81 298 GLU A C 1
ATOM 2413 O O . GLU A 1 298 ? -3.693 -27.660 -0.989 1.00 85.81 298 GLU A O 1
ATOM 2418 N N . GLY A 1 299 ? -5.663 -28.719 -1.207 1.00 85.12 299 GLY A N 1
ATOM 2419 C CA . GLY A 1 299 ? -5.687 -29.220 0.171 1.00 85.12 299 GLY A CA 1
ATOM 2420 C C . GLY A 1 299 ? -5.532 -28.090 1.196 1.00 85.12 299 GLY A C 1
ATOM 2421 O O . GLY A 1 299 ? -6.321 -27.145 1.186 1.00 85.12 299 GLY A O 1
ATOM 2422 N N . ILE A 1 300 ? -4.509 -28.184 2.052 1.00 81.50 300 ILE A N 1
ATOM 2423 C CA . ILE A 1 300 ? -4.222 -27.203 3.114 1.00 81.50 300 ILE A CA 1
ATOM 2424 C C . ILE A 1 300 ? -3.583 -25.891 2.623 1.00 81.50 300 ILE A C 1
ATOM 2426 O O . ILE A 1 300 ? -3.558 -24.928 3.382 1.00 81.50 300 ILE A O 1
ATOM 2430 N N . GLY A 1 301 ? -3.056 -25.839 1.391 1.00 80.88 301 GLY A N 1
ATOM 2431 C CA . GLY A 1 301 ? -2.483 -24.610 0.816 1.00 80.88 301 GLY A CA 1
ATOM 2432 C C . GLY A 1 301 ? -3.546 -23.672 0.237 1.00 80.88 301 GLY A C 1
ATOM 2433 O O . GLY A 1 301 ? -3.440 -22.450 0.337 1.00 80.88 301 GLY A O 1
ATOM 2434 N N . HIS A 1 302 ? -4.626 -24.247 -0.303 1.00 88.38 302 HIS A N 1
ATOM 2435 C CA . HIS A 1 302 ? -5.806 -23.493 -0.719 1.00 88.38 302 HIS A CA 1
ATOM 2436 C C . HIS A 1 302 ? -6.505 -22.932 0.531 1.00 88.38 302 HIS A C 1
ATOM 2438 O O . HIS A 1 302 ? -7.284 -23.631 1.181 1.00 88.38 302 HIS A O 1
ATOM 2444 N N . VAL A 1 303 ? -6.188 -21.679 0.873 1.00 88.44 303 VAL A N 1
ATOM 2445 C CA . VAL A 1 303 ? -6.697 -20.978 2.066 1.00 88.44 303 VAL A CA 1
ATOM 2446 C C . VAL A 1 303 ? -7.839 -20.006 1.781 1.00 88.44 303 VAL A C 1
ATOM 2448 O O . VAL A 1 303 ? -8.739 -19.912 2.606 1.00 88.44 303 VAL A O 1
ATOM 2451 N N . GLU A 1 304 ? -7.879 -19.369 0.607 1.00 93.06 304 GLU A N 1
ATOM 2452 C CA . GLU A 1 304 ? -8.881 -18.350 0.221 1.00 93.06 304 GLU A CA 1
ATOM 2453 C C . GLU A 1 304 ? -10.225 -18.980 -0.211 1.00 93.06 304 GLU A C 1
ATOM 2455 O O . GLU A 1 304 ? -10.775 -18.731 -1.287 1.00 93.06 304 GLU A O 1
ATOM 2460 N N . ARG A 1 305 ? -10.736 -19.871 0.642 1.00 93.69 305 ARG A N 1
ATOM 2461 C CA . ARG A 1 305 ? -11.909 -20.725 0.436 1.00 93.69 305 ARG A CA 1
ATOM 2462 C C . ARG A 1 305 ? -13.213 -19.967 0.681 1.00 93.69 305 ARG A C 1
ATOM 2464 O O . ARG A 1 305 ? -14.018 -20.383 1.511 1.00 93.69 305 ARG A O 1
ATOM 2471 N N . HIS A 1 306 ? -13.414 -18.853 -0.019 1.00 96.50 306 HIS A N 1
ATOM 2472 C CA . HIS A 1 306 ? -14.644 -18.068 0.095 1.00 96.50 306 HIS A CA 1
ATOM 2473 C C . HIS A 1 306 ? -15.880 -18.943 -0.166 1.00 96.50 306 HIS A C 1
ATOM 2475 O O . HIS A 1 306 ? -15.885 -19.789 -1.070 1.00 96.50 306 HIS A O 1
ATOM 2481 N N . GLU A 1 307 ? -16.919 -18.720 0.631 1.00 95.56 307 GLU A N 1
ATOM 2482 C CA . GLU A 1 307 ? -18.215 -19.381 0.527 1.00 95.56 307 GLU A CA 1
ATOM 2483 C C . GLU A 1 307 ? -19.341 -18.348 0.621 1.00 95.56 307 GLU A C 1
ATOM 2485 O O . GLU A 1 307 ? -19.222 -17.344 1.323 1.00 95.56 307 GLU A O 1
ATOM 2490 N N . THR A 1 308 ? -20.465 -18.610 -0.049 1.00 95.56 308 THR A N 1
ATOM 2491 C CA . THR A 1 308 ? -21.614 -17.698 -0.026 1.00 95.56 308 THR A CA 1
ATOM 2492 C C . THR A 1 308 ? -22.271 -17.644 1.348 1.00 95.56 308 THR A C 1
ATOM 2494 O O . THR A 1 308 ? -22.212 -18.590 2.145 1.00 95.56 308 THR A O 1
ATOM 2497 N N . TRP A 1 309 ? -23.047 -16.586 1.571 1.00 93.25 309 TRP A N 1
ATOM 2498 C CA . TRP A 1 309 ? -23.974 -16.439 2.683 1.00 93.25 309 TRP A CA 1
ATOM 2499 C C . TRP A 1 309 ? -24.744 -17.727 3.021 1.00 93.25 309 TRP A C 1
ATOM 2501 O O . TRP A 1 309 ? -24.901 -18.066 4.194 1.00 93.25 309 TRP A O 1
ATOM 2511 N N . ALA A 1 310 ? -25.232 -18.464 2.018 1.00 93.88 310 ALA A N 1
ATOM 2512 C CA . ALA A 1 310 ? -26.026 -19.672 2.243 1.00 93.88 310 ALA A CA 1
ATOM 2513 C C . ALA A 1 310 ? -25.208 -20.812 2.880 1.00 93.88 310 ALA A C 1
ATOM 2515 O O . ALA A 1 310 ? -25.709 -21.493 3.777 1.00 93.88 310 ALA A O 1
ATOM 2516 N N . GLN A 1 311 ? -23.956 -20.988 2.452 1.00 95.25 311 GLN A N 1
ATOM 2517 C CA . GLN A 1 311 ? -23.020 -21.965 3.014 1.00 95.25 311 GLN A CA 1
ATOM 2518 C C . GLN A 1 311 ? -22.586 -21.546 4.430 1.00 95.25 311 GLN A C 1
ATOM 2520 O O . GLN A 1 311 ? -22.725 -22.334 5.373 1.00 95.25 311 GLN A O 1
ATOM 2525 N N . TRP A 1 312 ? -22.172 -20.285 4.617 1.00 94.88 312 TRP A N 1
ATOM 2526 C CA . TRP A 1 312 ? -21.781 -19.741 5.925 1.00 94.88 312 TRP A CA 1
ATOM 2527 C C . TRP A 1 312 ? -22.879 -19.860 6.976 1.00 94.88 312 TRP A C 1
ATOM 2529 O O . TRP A 1 312 ? -22.634 -20.323 8.095 1.00 94.88 312 TRP A O 1
ATOM 2539 N N . ARG A 1 313 ? -24.109 -19.497 6.601 1.00 94.50 313 ARG A N 1
ATOM 2540 C CA . ARG A 1 313 ? -25.301 -19.619 7.444 1.00 94.50 313 ARG A CA 1
ATOM 2541 C C . ARG A 1 313 ? -25.460 -21.036 7.988 1.00 94.50 313 ARG A C 1
ATOM 2543 O O . ARG A 1 313 ? -25.689 -21.214 9.184 1.00 94.50 313 ARG A O 1
ATOM 2550 N N . ASP A 1 314 ? -25.341 -22.033 7.118 1.00 93.62 314 ASP A N 1
ATOM 2551 C CA . ASP A 1 314 ? -25.585 -23.431 7.467 1.00 93.62 314 ASP A CA 1
ATOM 2552 C C . ASP A 1 314 ? -24.437 -24.034 8.285 1.00 93.62 314 ASP A C 1
ATOM 2554 O O . ASP A 1 314 ? -24.689 -24.891 9.135 1.00 93.62 314 ASP A O 1
ATOM 2558 N N . ARG A 1 315 ? -23.195 -23.560 8.104 1.00 93.12 315 ARG A N 1
ATOM 2559 C CA . ARG A 1 315 ? -22.068 -23.891 8.995 1.00 93.12 315 ARG A CA 1
ATOM 2560 C C . ARG A 1 315 ? -22.282 -23.337 10.400 1.00 93.12 315 ARG A C 1
ATOM 2562 O O . ARG A 1 315 ? -22.197 -24.090 11.367 1.00 93.12 315 ARG A O 1
ATOM 2569 N N . LEU A 1 316 ? -22.595 -22.048 10.515 1.00 93.75 316 LEU A N 1
ATOM 2570 C CA . LEU A 1 316 ? -22.725 -21.363 11.805 1.00 93.75 316 LEU A CA 1
ATOM 2571 C C . LEU A 1 316 ? -23.946 -21.856 12.600 1.00 93.75 316 LEU A C 1
ATOM 2573 O O . LEU A 1 316 ? -23.837 -22.047 13.811 1.00 93.75 316 LEU A O 1
ATOM 2577 N N . PHE A 1 317 ? -25.056 -22.199 11.934 1.00 93.19 317 PHE A N 1
ATOM 2578 C CA . PHE A 1 317 ? -26.170 -22.900 12.588 1.00 93.19 317 PHE A CA 1
ATOM 2579 C C . PHE A 1 317 ? -25.766 -24.271 13.150 1.00 93.19 317 PHE A C 1
ATOM 2581 O O . PHE A 1 317 ? -26.086 -24.570 14.299 1.00 93.19 317 PHE A O 1
ATOM 2588 N N . ARG A 1 318 ? -25.034 -25.099 12.386 1.00 90.69 318 ARG A N 1
ATOM 2589 C CA . ARG A 1 318 ? -24.544 -26.410 12.870 1.00 90.69 318 ARG A CA 1
ATOM 2590 C C . ARG A 1 318 ? -23.530 -26.275 14.007 1.00 90.69 318 ARG A C 1
ATOM 2592 O O . ARG A 1 318 ? -23.451 -27.161 14.849 1.00 90.69 318 ARG A O 1
ATOM 2599 N N . ALA A 1 319 ? -22.797 -25.166 14.049 1.00 91.44 319 ALA A N 1
ATOM 2600 C CA . ALA A 1 319 ? -21.872 -24.817 15.120 1.00 91.44 319 ALA A CA 1
ATOM 2601 C C . ALA A 1 319 ? -22.556 -24.245 16.383 1.00 91.44 319 ALA A C 1
ATOM 2603 O O . ALA A 1 319 ? -21.870 -23.843 17.321 1.00 91.44 319 ALA A O 1
ATOM 2604 N N . GLY A 1 320 ? -23.894 -24.195 16.430 1.00 93.19 320 GLY A N 1
ATOM 2605 C CA . GLY A 1 320 ? -24.638 -23.712 17.596 1.00 93.19 320 GLY A CA 1
ATOM 2606 C C . GLY A 1 320 ? -24.699 -22.188 17.716 1.00 93.19 320 GLY A C 1
ATOM 2607 O O . GLY A 1 320 ? -24.839 -21.678 18.825 1.00 93.19 320 GLY A O 1
ATOM 2608 N N . PHE A 1 321 ? -24.603 -21.453 16.605 1.00 94.88 321 PHE A N 1
ATOM 2609 C CA . PHE A 1 321 ? -24.841 -20.008 16.556 1.00 94.88 321 PHE A CA 1
ATOM 2610 C C . PHE A 1 321 ? -26.164 -19.693 15.853 1.00 94.88 321 PHE A C 1
ATOM 2612 O O . PHE A 1 321 ? -26.620 -20.413 14.966 1.00 94.88 321 PHE A O 1
ATOM 2619 N N . HIS A 1 322 ? -26.811 -18.604 16.256 1.00 93.44 322 HIS A N 1
ATOM 2620 C CA . HIS A 1 322 ? -28.046 -18.094 15.662 1.00 93.44 322 HIS A CA 1
ATOM 2621 C C . HIS A 1 322 ? -27.857 -16.634 15.232 1.00 93.44 322 HIS A C 1
ATOM 2623 O O . HIS A 1 322 ? -27.165 -15.876 15.917 1.00 93.44 322 HIS A O 1
ATOM 2629 N N . PRO A 1 323 ? -28.441 -16.206 14.101 1.00 92.25 323 PRO A N 1
ATOM 2630 C CA . PRO A 1 323 ? -28.180 -14.883 13.565 1.00 92.25 323 PRO A CA 1
ATOM 2631 C C . PRO A 1 323 ? -28.932 -13.784 14.321 1.00 92.25 323 PRO A C 1
ATOM 2633 O O . PRO A 1 323 ? -30.138 -13.880 14.553 1.00 92.25 323 PRO A O 1
ATOM 2636 N N . ALA A 1 324 ? -28.231 -12.693 14.613 1.00 90.25 324 ALA A N 1
ATOM 2637 C CA . ALA A 1 324 ? -28.823 -11.427 15.026 1.00 90.25 324 ALA A CA 1
ATOM 2638 C C . ALA A 1 324 ? -29.056 -10.521 13.801 1.00 90.25 324 ALA A C 1
ATOM 2640 O O . ALA A 1 324 ? -28.373 -10.645 12.782 1.00 90.25 324 ALA A O 1
ATOM 2641 N N . ARG A 1 325 ? -30.019 -9.592 13.890 1.00 83.31 325 ARG A N 1
ATOM 2642 C CA . ARG A 1 325 ? -30.194 -8.542 12.872 1.00 83.31 325 ARG A CA 1
ATOM 2643 C C . ARG A 1 325 ? -29.171 -7.434 13.116 1.00 83.31 325 ARG A C 1
ATOM 2645 O O . ARG A 1 325 ? -29.093 -6.927 14.232 1.00 83.31 325 ARG A O 1
ATOM 2652 N N . ILE A 1 326 ? -28.454 -7.031 12.071 1.00 81.88 326 ILE A N 1
ATOM 2653 C CA . ILE A 1 326 ? -27.705 -5.770 12.057 1.00 81.88 326 ILE A CA 1
ATOM 2654 C C . ILE A 1 326 ? -28.699 -4.659 11.712 1.00 81.88 326 ILE A C 1
ATOM 2656 O O . ILE A 1 326 ? -29.388 -4.742 10.695 1.00 81.88 326 ILE A O 1
ATOM 2660 N N . LEU A 1 327 ? -28.795 -3.634 12.558 1.00 71.75 327 LEU A N 1
ATOM 2661 C CA . LEU A 1 327 ? -29.535 -2.414 12.245 1.00 71.75 327 LEU A CA 1
ATOM 2662 C C . LEU A 1 327 ? -28.560 -1.404 11.636 1.00 71.75 327 LEU A C 1
ATOM 2664 O O . LEU A 1 327 ? -27.714 -0.859 12.338 1.00 71.75 327 LEU A O 1
ATOM 2668 N N . PHE A 1 328 ? -28.691 -1.158 10.336 1.00 64.75 328 PHE A N 1
ATOM 2669 C CA . PHE A 1 328 ? -27.955 -0.120 9.615 1.00 64.75 328 PHE A CA 1
ATOM 2670 C C . PHE A 1 328 ? -28.937 0.869 8.973 1.00 64.75 328 PHE A C 1
ATOM 2672 O O . PHE A 1 328 ? -30.143 0.614 8.924 1.00 64.75 328 PHE A O 1
ATOM 2679 N N . ARG A 1 329 ? -28.440 2.022 8.513 1.00 57.25 329 ARG A N 1
ATOM 2680 C CA . ARG A 1 329 ? -29.228 2.980 7.725 1.00 57.25 329 ARG A CA 1
ATOM 2681 C C . ARG A 1 329 ? -28.780 2.914 6.272 1.00 57.25 329 ARG A C 1
ATOM 2683 O O . ARG A 1 329 ? -27.629 3.216 5.986 1.00 57.25 329 ARG A O 1
ATOM 2690 N N . GLU A 1 330 ? -29.710 2.612 5.372 1.00 50.38 330 GLU A N 1
ATOM 2691 C CA . GLU A 1 330 ? -29.495 2.568 3.913 1.00 50.38 330 GLU A CA 1
ATOM 2692 C C . GLU A 1 330 ? -28.991 3.907 3.331 1.00 50.38 330 GLU A C 1
ATOM 2694 O O . GLU A 1 330 ? -28.460 3.951 2.230 1.00 50.38 330 GLU A O 1
ATOM 2699 N N . THR A 1 331 ? -29.143 5.013 4.069 1.00 45.47 331 THR A N 1
ATOM 2700 C CA . THR A 1 331 ? -28.825 6.379 3.623 1.00 45.47 331 THR A CA 1
ATOM 2701 C C . THR A 1 331 ? -27.410 6.857 3.978 1.00 45.47 331 THR A C 1
ATOM 2703 O O . THR A 1 331 ? -27.147 8.058 3.900 1.00 45.47 331 THR A O 1
ATOM 2706 N N . MET A 1 332 ? -26.518 5.981 4.449 1.00 46.84 332 MET A N 1
ATOM 2707 C CA . MET A 1 332 ? -25.102 6.320 4.630 1.00 46.84 332 MET A CA 1
ATOM 2708 C C . MET A 1 332 ? -24.351 6.007 3.336 1.00 46.84 332 MET A C 1
ATOM 2710 O O . MET A 1 332 ? -23.956 4.873 3.091 1.00 46.84 332 MET A O 1
ATOM 2714 N N . PHE A 1 333 ? -24.215 7.034 2.497 1.00 50.06 333 PHE A N 1
ATOM 2715 C CA . PHE A 1 333 ? -23.430 6.985 1.268 1.00 50.06 333 PHE A CA 1
ATOM 2716 C C . PHE A 1 333 ? -21.981 6.581 1.571 1.00 50.06 333 PHE A C 1
ATOM 2718 O O . PHE A 1 333 ? -21.377 7.120 2.501 1.00 50.06 333 PHE A O 1
ATOM 2725 N N . PHE A 1 334 ? -21.399 5.724 0.724 1.00 53.50 334 PHE A N 1
ATOM 2726 C CA . PHE A 1 334 ? -19.953 5.761 0.513 1.00 53.50 334 PHE A CA 1
ATOM 2727 C C . PHE A 1 334 ? -19.594 7.193 0.112 1.00 53.50 334 PHE A C 1
ATOM 2729 O O . PHE A 1 334 ? -20.193 7.745 -0.809 1.00 53.50 334 PHE A O 1
ATOM 2736 N N . ASN A 1 335 ? -18.651 7.816 0.817 1.00 45.78 335 ASN A N 1
ATOM 2737 C CA . ASN A 1 335 ? -18.341 9.235 0.609 1.00 45.78 335 ASN A CA 1
ATOM 2738 C C . ASN A 1 335 ? -17.434 9.479 -0.620 1.00 45.78 335 ASN A C 1
ATOM 2740 O O . ASN A 1 335 ? -17.035 10.612 -0.890 1.00 45.78 335 ASN A O 1
ATOM 2744 N N . ASN A 1 336 ? -17.125 8.409 -1.361 1.00 47.38 336 ASN A N 1
ATOM 2745 C CA . ASN A 1 336 ? -16.365 8.411 -2.605 1.00 47.38 336 ASN A CA 1
ATOM 2746 C C . ASN A 1 336 ? -17.306 8.680 -3.787 1.00 47.38 336 ASN A C 1
ATOM 2748 O O . ASN A 1 336 ? -18.474 8.297 -3.782 1.00 47.38 336 ASN A O 1
ATOM 2752 N N . LYS A 1 337 ? -16.805 9.361 -4.821 1.00 48.72 337 LYS A N 1
ATOM 2753 C CA . LYS A 1 337 ? -17.624 9.940 -5.906 1.00 48.72 337 LYS A CA 1
ATOM 2754 C C . LYS A 1 337 ? -18.089 8.912 -6.957 1.00 48.72 337 LYS A C 1
ATOM 2756 O O . LYS A 1 337 ? -18.416 9.284 -8.084 1.00 48.72 337 LYS A O 1
ATOM 2761 N N . THR A 1 338 ? -18.099 7.629 -6.607 1.00 55.72 338 THR A N 1
ATOM 2762 C CA . THR A 1 338 ? -18.328 6.500 -7.510 1.00 55.72 338 THR A CA 1
ATOM 2763 C C . THR A 1 338 ? -19.735 5.937 -7.297 1.00 55.72 338 THR A C 1
ATOM 2765 O O . THR A 1 338 ? -20.018 5.211 -6.348 1.00 55.72 338 THR A O 1
ATOM 2768 N N . ASN A 1 339 ? -20.656 6.285 -8.205 1.00 57.03 339 ASN A N 1
ATOM 2769 C CA . ASN A 1 339 ? -22.095 5.958 -8.128 1.00 57.03 339 ASN A CA 1
ATOM 2770 C C . ASN A 1 339 ? -22.428 4.452 -8.260 1.00 57.03 339 ASN A C 1
ATOM 2772 O O . ASN A 1 339 ? -23.578 4.087 -8.501 1.00 57.03 339 ASN A O 1
ATOM 2776 N N . GLU A 1 340 ? -21.428 3.580 -8.162 1.00 78.06 340 GLU A N 1
ATOM 2777 C CA . GLU A 1 340 ? -21.528 2.152 -8.448 1.00 78.06 340 GLU A CA 1
ATOM 2778 C C . GLU A 1 340 ? -21.603 1.297 -7.182 1.00 78.06 340 GLU A C 1
ATOM 2780 O O . GLU A 1 340 ? -22.178 0.210 -7.223 1.00 78.06 340 GLU A O 1
ATOM 2785 N N . TYR A 1 341 ? -21.074 1.778 -6.053 1.00 85.31 341 TYR A N 1
ATOM 2786 C CA . TYR A 1 341 ? -21.129 1.061 -4.781 1.00 85.31 341 TYR A CA 1
ATOM 2787 C C . TYR A 1 341 ? -22.431 1.317 -4.022 1.00 85.31 341 TYR A C 1
ATOM 2789 O O . TYR A 1 341 ? -22.850 2.459 -3.825 1.00 85.31 341 TYR A O 1
ATOM 2797 N N . ARG A 1 342 ? -23.064 0.240 -3.542 1.00 83.50 342 ARG A N 1
ATOM 2798 C CA . ARG A 1 342 ? -24.284 0.305 -2.722 1.00 83.50 342 ARG A CA 1
ATOM 2799 C C . ARG A 1 342 ? -24.336 -0.789 -1.657 1.00 83.50 342 ARG A C 1
ATOM 2801 O O . ARG A 1 342 ? -23.781 -1.871 -1.838 1.00 83.50 342 ARG A O 1
ATOM 2808 N N . ILE A 1 343 ? -25.039 -0.508 -0.559 1.00 85.75 343 ILE A N 1
ATOM 2809 C CA . ILE A 1 343 ? -25.314 -1.467 0.521 1.00 85.75 343 ILE A CA 1
ATOM 2810 C C . ILE A 1 343 ? -26.817 -1.770 0.541 1.00 85.75 343 ILE A C 1
ATOM 2812 O O . ILE A 1 343 ? -27.624 -0.868 0.749 1.00 85.75 343 ILE A O 1
ATOM 2816 N N . GLU A 1 344 ? -27.197 -3.035 0.356 1.00 86.19 344 GLU A N 1
ATOM 2817 C CA . GLU A 1 344 ? -28.600 -3.492 0.343 1.00 86.19 344 GLU A CA 1
ATOM 2818 C C . GLU A 1 344 ? -28.968 -4.275 1.619 1.00 86.19 344 GLU A C 1
ATOM 2820 O O . GLU A 1 344 ? -28.137 -5.035 2.122 1.00 86.19 344 GLU A O 1
ATOM 2825 N N . GLU A 1 345 ? -30.218 -4.193 2.117 1.00 83.50 345 GLU A N 1
ATOM 2826 C CA . GLU A 1 345 ? -30.713 -5.114 3.169 1.00 83.50 345 GLU A CA 1
ATOM 2827 C C . GLU A 1 345 ? -31.159 -6.464 2.568 1.00 83.50 345 GLU A C 1
ATOM 2829 O O . GLU A 1 345 ? -32.345 -6.810 2.515 1.00 83.50 345 GLU A O 1
ATOM 2834 N N . LYS A 1 346 ? -30.201 -7.290 2.137 1.00 79.56 346 LYS A N 1
ATOM 2835 C CA . LYS A 1 346 ? -30.487 -8.639 1.623 1.00 79.56 346 LYS A CA 1
ATOM 2836 C C . LYS A 1 346 ? -30.606 -9.637 2.775 1.00 79.56 346 LYS A C 1
ATOM 2838 O O . LYS A 1 346 ? -29.718 -9.761 3.610 1.00 79.56 346 LYS A O 1
ATOM 2843 N N . ASN A 1 347 ? -31.713 -10.382 2.845 1.00 75.81 347 ASN A N 1
ATOM 2844 C CA . ASN A 1 347 ? -31.970 -11.373 3.909 1.00 75.81 347 ASN A CA 1
ATOM 2845 C C . ASN A 1 347 ? -31.834 -10.823 5.354 1.00 75.81 347 ASN A C 1
ATOM 2847 O O . ASN A 1 347 ? -31.445 -11.562 6.264 1.00 75.81 347 ASN A O 1
ATOM 2851 N N . ARG A 1 348 ? -32.184 -9.543 5.569 1.00 78.69 348 ARG A N 1
ATOM 2852 C CA . ARG A 1 348 ? -32.021 -8.788 6.832 1.00 78.69 348 ARG A CA 1
ATOM 2853 C C . ARG A 1 348 ? -30.567 -8.533 7.268 1.00 78.69 348 ARG A C 1
ATOM 2855 O O . ARG A 1 348 ? -30.267 -8.556 8.466 1.00 78.69 348 ARG A O 1
ATOM 2862 N N . ARG A 1 349 ? -29.662 -8.341 6.304 1.00 85.56 349 ARG A N 1
ATOM 2863 C CA . ARG A 1 349 ? -28.225 -8.078 6.502 1.00 85.56 349 ARG A CA 1
ATOM 2864 C C . ARG A 1 349 ? -27.712 -7.056 5.485 1.00 85.56 349 ARG A C 1
ATOM 2866 O O . ARG A 1 349 ? -28.259 -7.028 4.386 1.00 85.56 349 ARG A O 1
ATOM 2873 N N . PRO A 1 350 ? -26.658 -6.288 5.805 1.00 91.12 350 PRO A N 1
ATOM 2874 C CA . PRO A 1 350 ? -25.914 -5.524 4.814 1.00 91.12 350 PRO A CA 1
ATOM 2875 C C . PRO A 1 350 ? -25.232 -6.463 3.810 1.00 91.12 350 PRO A C 1
ATOM 2877 O O . PRO A 1 350 ? -24.482 -7.359 4.209 1.00 91.12 350 PRO A O 1
ATOM 2880 N N . LEU A 1 351 ? -25.453 -6.223 2.520 1.00 91.88 351 LEU A N 1
ATOM 2881 C CA . LEU A 1 351 ? -24.655 -6.763 1.420 1.00 91.88 351 LEU A CA 1
ATOM 2882 C C . LEU A 1 351 ? -24.044 -5.596 0.639 1.00 91.88 351 LEU A C 1
ATOM 2884 O O . LEU A 1 351 ? -24.788 -4.768 0.114 1.00 91.88 351 LEU A O 1
ATOM 2888 N N . LEU A 1 352 ? -22.717 -5.565 0.524 1.00 91.88 352 LEU A N 1
ATOM 2889 C CA . LEU A 1 352 ? -22.004 -4.688 -0.397 1.00 91.88 352 LEU A CA 1
ATOM 2890 C C . LEU A 1 352 ? -22.159 -5.211 -1.827 1.00 91.88 352 LEU A C 1
ATOM 2892 O O . LEU A 1 352 ? -21.861 -6.378 -2.096 1.00 91.88 352 LEU A O 1
ATOM 2896 N N . CYS A 1 353 ? -22.570 -4.339 -2.743 1.00 90.19 353 CYS A N 1
ATOM 2897 C CA . CYS A 1 353 ? -22.563 -4.594 -4.181 1.00 90.19 353 CYS A CA 1
ATOM 2898 C C . CYS A 1 353 ? -21.797 -3.485 -4.913 1.00 90.19 353 CYS A C 1
ATOM 2900 O O . CYS A 1 353 ? -21.934 -2.313 -4.550 1.00 90.19 353 CYS A O 1
ATOM 2902 N N . ARG A 1 354 ? -21.058 -3.845 -5.972 1.00 87.81 354 ARG A N 1
ATOM 2903 C CA . ARG A 1 354 ? -20.666 -2.909 -7.040 1.00 87.81 354 ARG A CA 1
ATOM 2904 C C . ARG A 1 354 ? -21.563 -3.180 -8.241 1.00 87.81 354 ARG A C 1
ATOM 2906 O O . ARG A 1 354 ? -21.642 -4.317 -8.714 1.00 87.81 354 ARG A O 1
ATOM 2913 N N . LEU A 1 355 ? -22.273 -2.155 -8.702 1.00 83.06 355 LEU A N 1
ATOM 2914 C CA . LEU A 1 355 ? -23.431 -2.296 -9.586 1.00 83.06 355 LEU A CA 1
ATOM 2915 C C . LEU A 1 355 ? -24.382 -3.362 -8.999 1.00 83.06 355 LEU A C 1
ATOM 2917 O O . LEU A 1 355 ? -24.733 -3.280 -7.823 1.00 83.06 355 LEU A O 1
ATOM 2921 N N . ASP A 1 356 ? -24.777 -4.370 -9.778 1.00 84.38 356 ASP A N 1
ATOM 2922 C CA . ASP A 1 356 ? -25.609 -5.494 -9.317 1.00 84.38 356 ASP A CA 1
ATOM 2923 C C . ASP A 1 356 ? -24.796 -6.727 -8.859 1.00 84.38 356 ASP A C 1
ATOM 2925 O O . ASP A 1 356 ? -25.372 -7.790 -8.604 1.00 84.38 356 ASP A O 1
ATOM 2929 N N . TYR A 1 357 ? -23.461 -6.632 -8.781 1.00 91.12 357 TYR A N 1
ATOM 2930 C CA . TYR A 1 357 ? -22.595 -7.756 -8.415 1.00 91.12 357 TYR A CA 1
ATOM 2931 C C . TYR A 1 357 ? -22.277 -7.766 -6.907 1.00 91.12 357 TYR A C 1
ATOM 2933 O O . TYR A 1 357 ? -21.791 -6.757 -6.389 1.00 91.12 357 TYR A O 1
ATOM 2941 N N . PRO A 1 358 ? -22.512 -8.883 -6.186 1.00 91.75 358 PRO A N 1
ATOM 2942 C CA . PRO A 1 358 ? -22.206 -8.982 -4.762 1.00 91.75 358 PRO A CA 1
ATOM 2943 C C . PRO A 1 358 ? -20.692 -9.015 -4.517 1.00 91.75 358 PRO A C 1
ATOM 2945 O O . PRO A 1 358 ? -19.960 -9.721 -5.206 1.00 91.75 358 PRO A O 1
ATOM 2948 N N . PHE A 1 359 ? -20.238 -8.260 -3.519 1.00 91.50 359 PHE A N 1
ATOM 2949 C CA . PHE A 1 359 ? -18.829 -8.140 -3.135 1.00 91.50 359 PHE A CA 1
ATOM 2950 C C . PHE A 1 359 ? -18.576 -8.804 -1.777 1.00 91.50 359 PHE A C 1
ATOM 2952 O O . PHE A 1 359 ? -17.874 -9.808 -1.683 1.00 91.50 359 PHE A O 1
ATOM 2959 N N . ALA A 1 360 ? -19.190 -8.270 -0.721 1.00 94.88 360 ALA A N 1
ATOM 2960 C CA . ALA A 1 360 ? -18.976 -8.703 0.657 1.00 94.88 360 ALA A CA 1
ATOM 2961 C C . ALA A 1 360 ? -20.285 -8.666 1.449 1.00 94.88 360 ALA A C 1
ATOM 2963 O O . ALA A 1 360 ? -21.138 -7.807 1.215 1.00 94.88 360 ALA A O 1
ATOM 2964 N N . ILE A 1 361 ? -20.445 -9.572 2.411 1.00 94.94 361 ILE A N 1
ATOM 2965 C CA . ILE A 1 361 ? -21.608 -9.629 3.301 1.00 94.94 361 ILE A CA 1
ATOM 2966 C C . ILE A 1 361 ? -21.182 -9.453 4.758 1.00 94.94 361 ILE A C 1
ATOM 2968 O O . ILE A 1 361 ? -20.162 -9.986 5.188 1.00 94.94 361 ILE A O 1
ATOM 2972 N N . SER A 1 362 ? -21.987 -8.718 5.527 1.00 95.50 362 SER A N 1
ATOM 2973 C CA . SER A 1 362 ? -21.793 -8.536 6.967 1.00 95.50 362 SER A CA 1
ATOM 2974 C C . SER A 1 362 ? -22.896 -9.244 7.752 1.00 95.50 362 SER A C 1
ATOM 2976 O O . SER A 1 362 ? -24.077 -9.210 7.389 1.00 95.50 362 SER A O 1
ATOM 2978 N N . SER A 1 363 ? -22.533 -9.947 8.824 1.00 95.19 363 SER A N 1
ATOM 2979 C CA . SER A 1 363 ? -23.461 -10.810 9.551 1.00 95.19 363 SER A CA 1
ATOM 2980 C C . SER A 1 363 ? -23.191 -10.852 11.055 1.00 95.19 363 SER A C 1
ATOM 2982 O O . SER A 1 363 ? -22.084 -11.133 11.495 1.00 95.19 363 SER A O 1
ATOM 2984 N N . ALA A 1 364 ? -24.233 -10.613 11.856 1.00 95.38 364 ALA A N 1
ATOM 2985 C CA . ALA A 1 364 ? -24.174 -10.724 13.311 1.00 95.38 364 ALA A CA 1
ATOM 2986 C C . ALA A 1 364 ? -24.755 -12.061 13.798 1.00 95.38 364 ALA A C 1
ATOM 2988 O O . ALA A 1 364 ? -25.731 -12.580 13.243 1.00 95.38 364 ALA A O 1
ATOM 2989 N N . TRP A 1 365 ? -24.175 -12.592 14.871 1.00 95.94 365 TRP A N 1
ATOM 2990 C CA . TRP A 1 365 ? -24.419 -13.928 15.411 1.00 95.94 365 TRP A CA 1
ATOM 2991 C C . TRP A 1 365 ? -24.362 -13.935 16.940 1.00 95.94 365 TRP A C 1
ATOM 2993 O O . TRP A 1 365 ? -23.653 -13.137 17.552 1.00 95.94 365 TRP A O 1
ATOM 3003 N N . LYS A 1 366 ? -25.098 -14.849 17.574 1.00 95.44 366 LYS A N 1
ATOM 3004 C CA . LYS A 1 366 ? -25.060 -15.110 19.021 1.00 95.44 366 LYS A CA 1
ATOM 3005 C C . LYS A 1 366 ? -25.026 -16.623 19.271 1.00 95.44 366 LYS A C 1
ATOM 3007 O O . LYS A 1 366 ? -25.630 -17.353 18.485 1.00 95.44 366 LYS A O 1
ATOM 3012 N N . PRO A 1 367 ? -24.340 -17.110 20.317 1.00 94.62 367 PRO A N 1
ATOM 3013 C CA . PRO A 1 367 ? -24.354 -18.528 20.661 1.00 94.62 367 PRO A CA 1
ATOM 3014 C C . PRO A 1 367 ? -25.748 -18.950 21.143 1.00 94.62 367 PRO A C 1
ATOM 3016 O O . PRO A 1 367 ? -26.392 -18.224 21.904 1.00 94.62 367 PRO A O 1
ATOM 3019 N N . ASP A 1 368 ? -26.202 -20.133 20.739 1.00 87.50 368 ASP A N 1
ATOM 3020 C CA . ASP A 1 368 ? -27.350 -20.789 21.359 1.00 87.50 368 ASP A CA 1
ATOM 3021 C C . ASP A 1 368 ? -26.929 -21.357 22.722 1.00 87.50 368 ASP A C 1
ATOM 3023 O O . ASP A 1 368 ? -26.044 -22.208 22.828 1.00 87.50 368 ASP A O 1
ATOM 3027 N N . LEU A 1 369 ? -27.559 -20.845 23.778 1.00 77.00 369 LEU A N 1
ATOM 3028 C CA . LEU A 1 369 ? -27.310 -21.223 25.169 1.00 77.00 369 LEU A CA 1
ATOM 3029 C C . LEU A 1 369 ? -28.425 -22.117 25.741 1.00 77.00 369 LEU A C 1
ATOM 3031 O O . LEU A 1 369 ? -28.433 -22.365 26.946 1.00 77.00 369 LEU A O 1
ATOM 3035 N N . THR A 1 370 ? -29.381 -22.568 24.919 1.00 64.94 370 THR A N 1
ATOM 3036 C CA . THR A 1 370 ? -30.548 -23.347 25.378 1.00 64.94 370 THR A CA 1
ATOM 3037 C C . THR A 1 370 ? -30.256 -24.835 25.587 1.00 64.94 370 THR A C 1
ATOM 3039 O O . THR A 1 370 ? -30.946 -25.478 26.376 1.00 64.94 370 THR A O 1
ATOM 3042 N N . HIS A 1 371 ? -29.192 -25.358 24.973 1.00 51.91 371 HIS A N 1
ATOM 3043 C CA . HIS A 1 371 ? -28.678 -26.708 25.203 1.00 51.91 371 HIS A CA 1
ATOM 3044 C C . HIS A 1 371 ? -27.154 -26.690 25.392 1.00 51.91 371 HIS A C 1
ATOM 3046 O O . HIS A 1 371 ? -26.409 -26.522 24.424 1.00 51.91 371 HIS A O 1
ATOM 3052 N N . ASP A 1 372 ? -26.699 -26.876 26.639 1.00 44.50 372 ASP A N 1
ATOM 3053 C CA . ASP A 1 372 ? -25.321 -27.293 26.942 1.00 44.50 372 ASP A CA 1
ATOM 3054 C C . ASP A 1 372 ? -25.166 -27.915 28.348 1.00 44.50 372 ASP A C 1
ATOM 3056 O O . ASP A 1 372 ? -24.551 -27.366 29.263 1.00 44.50 372 ASP A O 1
ATOM 3060 N N . GLU A 1 373 ? -25.736 -29.108 28.509 1.00 39.94 373 GLU A N 1
ATOM 3061 C CA . GLU A 1 373 ? -25.133 -30.149 29.345 1.00 39.94 373 GLU A CA 1
ATOM 3062 C C . GLU A 1 373 ? -24.753 -31.314 28.409 1.00 39.94 373 GLU A C 1
ATOM 3064 O O . GLU A 1 373 ? -25.496 -31.609 27.472 1.00 39.94 373 GLU A O 1
ATOM 3069 N N . SER A 1 374 ? -23.636 -32.003 28.687 1.00 40.09 374 SER A N 1
ATOM 3070 C CA . SER A 1 374 ? -23.181 -33.277 28.073 1.00 40.09 374 SER A CA 1
ATOM 3071 C C . SER A 1 374 ? -22.318 -33.313 26.785 1.00 40.09 374 SER A C 1
ATOM 3073 O O . SER A 1 374 ? -22.152 -34.401 26.239 1.00 40.09 374 SER A O 1
ATOM 3075 N N . ILE A 1 375 ? -21.631 -32.236 26.361 1.00 41.66 375 ILE A N 1
ATOM 3076 C CA . ILE A 1 375 ? -20.452 -32.366 25.455 1.00 41.66 375 ILE A CA 1
ATOM 3077 C C . ILE A 1 375 ? -19.186 -31.728 26.057 1.00 41.66 375 ILE A C 1
ATOM 3079 O O . ILE A 1 375 ? -18.621 -30.764 25.549 1.00 41.66 375 ILE A O 1
ATOM 3083 N N . SER A 1 376 ? -18.683 -32.319 27.142 1.00 38.22 376 SER A N 1
ATOM 3084 C CA . SER A 1 376 ? -17.302 -32.100 27.589 1.00 38.22 376 SER A CA 1
ATOM 3085 C C . SER A 1 376 ? -16.345 -32.934 26.729 1.00 38.22 376 SER A C 1
ATOM 3087 O O . SER A 1 376 ? -16.049 -34.081 27.065 1.00 38.22 376 SER A O 1
ATOM 3089 N N . MET A 1 377 ? -15.890 -32.389 25.599 1.00 41.56 377 MET A N 1
ATOM 3090 C CA . MET A 1 377 ? -14.935 -33.083 24.727 1.00 41.56 377 MET A CA 1
ATOM 3091 C C . MET A 1 377 ? -13.571 -33.199 25.428 1.00 41.56 377 MET A C 1
ATOM 3093 O O . MET A 1 377 ? -12.992 -32.190 25.836 1.00 41.56 377 MET A O 1
ATOM 3097 N N . GLU A 1 378 ? -13.064 -34.421 25.613 1.00 42.03 378 GLU A N 1
ATOM 3098 C CA . GLU A 1 378 ? -11.852 -34.640 26.407 1.00 42.03 378 GLU A CA 1
ATOM 3099 C C . GLU A 1 378 ? -10.604 -34.064 25.719 1.00 42.03 378 GLU A C 1
ATOM 3101 O O . GLU A 1 378 ? -10.195 -34.486 24.639 1.00 42.03 378 GLU A O 1
ATOM 3106 N N . ILE A 1 379 ? -9.955 -33.112 26.396 1.00 44.91 379 ILE A N 1
ATOM 3107 C CA . ILE A 1 379 ? -8.802 -32.344 25.891 1.00 44.91 379 ILE A CA 1
ATOM 3108 C C . ILE A 1 379 ? -7.601 -33.244 25.522 1.00 44.91 379 ILE A C 1
ATOM 3110 O O . ILE A 1 379 ? -6.750 -32.839 24.730 1.00 44.91 379 ILE A O 1
ATOM 3114 N N . GLY A 1 380 ? -7.537 -34.471 26.055 1.00 41.81 380 GLY A N 1
ATOM 3115 C CA . GLY A 1 380 ? -6.467 -35.431 25.770 1.00 41.81 380 GLY A CA 1
ATOM 3116 C C . GLY A 1 380 ? -6.361 -35.817 24.292 1.00 41.81 380 GLY A C 1
ATOM 3117 O O . GLY A 1 380 ? -5.254 -35.857 23.757 1.00 41.81 380 GLY A O 1
ATOM 3118 N N . ASP A 1 381 ? -7.491 -36.028 23.612 1.00 43.00 381 ASP A N 1
ATOM 3119 C CA . ASP A 1 381 ? -7.489 -36.504 22.221 1.00 43.00 381 ASP A CA 1
ATOM 3120 C C . ASP A 1 381 ? -7.068 -35.397 21.237 1.00 43.00 381 ASP A C 1
ATOM 3122 O O . ASP A 1 381 ? -6.452 -35.650 20.200 1.00 43.00 381 ASP A O 1
ATOM 3126 N N . LEU A 1 382 ? -7.290 -34.133 21.617 1.00 45.06 382 LEU A N 1
ATOM 3127 C CA . LEU A 1 382 ? -6.889 -32.964 20.836 1.00 45.06 382 LEU A CA 1
ATOM 3128 C C . LEU A 1 382 ? -5.368 -32.845 20.677 1.00 45.06 382 LEU A C 1
ATOM 3130 O O . LEU A 1 382 ? -4.879 -32.383 19.642 1.00 45.06 382 LEU A O 1
ATOM 3134 N N . GLY A 1 383 ? -4.622 -33.312 21.681 1.00 45.03 383 GLY A N 1
ATOM 3135 C CA . GLY A 1 383 ? -3.168 -33.419 21.624 1.00 45.03 383 GLY A CA 1
ATOM 3136 C C . GLY A 1 383 ? -2.677 -34.404 20.559 1.00 45.03 383 GLY A C 1
ATOM 3137 O O . GLY A 1 383 ? -1.579 -34.217 20.044 1.00 45.03 383 GLY A O 1
ATOM 3138 N N . SER A 1 384 ? -3.482 -35.403 20.172 1.00 46.19 384 SER A N 1
ATOM 3139 C CA . SER A 1 384 ? -3.129 -36.343 19.099 1.00 46.19 384 SER A CA 1
ATOM 3140 C C . SER A 1 384 ? -3.376 -35.750 17.707 1.00 46.19 384 SER A C 1
ATOM 3142 O O . SER A 1 384 ? -2.520 -35.879 16.831 1.00 46.19 384 SER A O 1
ATOM 3144 N N . MET A 1 385 ? -4.482 -35.020 17.506 1.00 43.12 385 MET A N 1
ATOM 3145 C CA . MET A 1 385 ? -4.755 -34.328 16.239 1.00 43.12 385 MET A CA 1
ATOM 3146 C C . MET A 1 385 ? -3.757 -33.197 15.982 1.00 43.12 385 MET A C 1
ATOM 3148 O O . MET A 1 385 ? -3.119 -33.177 14.931 1.00 43.12 385 MET A O 1
ATOM 3152 N N . LEU A 1 386 ? -3.563 -32.290 16.945 1.00 45.62 386 LEU A N 1
ATOM 3153 C CA . LEU A 1 386 ? -2.568 -31.217 16.823 1.00 45.62 386 LEU A CA 1
ATOM 3154 C C . LEU A 1 386 ? -1.140 -31.788 16.797 1.00 45.62 386 LEU A C 1
ATOM 3156 O O . LEU A 1 386 ? -0.313 -31.339 16.009 1.00 45.62 386 LEU A O 1
ATOM 3160 N N . GLY A 1 387 ? -0.872 -32.846 17.569 1.00 42.38 387 GLY A N 1
ATOM 3161 C CA . GLY A 1 387 ? 0.387 -33.590 17.516 1.00 42.38 387 GLY A CA 1
ATOM 3162 C C . GLY A 1 387 ? 0.677 -34.193 16.139 1.00 42.38 387 GLY A C 1
ATOM 3163 O O . GLY A 1 387 ? 1.817 -34.152 15.694 1.00 42.38 387 GLY A O 1
ATOM 3164 N N . SER A 1 388 ? -0.341 -34.675 15.420 1.00 41.75 388 SER A N 1
ATOM 3165 C CA . SER A 1 388 ? -0.188 -35.220 14.061 1.00 41.75 388 SER A CA 1
ATOM 3166 C C . SER A 1 388 ? 0.186 -34.149 13.030 1.00 41.75 388 SER A C 1
ATOM 3168 O O . SER A 1 388 ? 0.928 -34.445 12.097 1.00 41.75 388 SER A O 1
ATOM 3170 N N . PHE A 1 389 ? -0.264 -32.902 13.214 1.00 41.00 389 PHE A N 1
ATOM 3171 C CA . PHE A 1 389 ? 0.223 -31.762 12.427 1.00 41.00 389 PHE A CA 1
ATOM 3172 C C . PHE A 1 389 ? 1.646 -31.362 12.840 1.00 41.00 389 PHE A C 1
ATOM 3174 O O . PHE A 1 389 ? 2.500 -31.185 11.971 1.00 41.00 389 PHE A O 1
ATOM 3181 N N . ASN A 1 390 ? 1.948 -31.327 14.142 1.00 36.78 390 ASN A N 1
ATOM 3182 C CA . ASN A 1 390 ? 3.310 -31.077 14.621 1.00 36.78 390 ASN A CA 1
ATOM 3183 C C . ASN A 1 390 ? 4.304 -32.143 14.131 1.00 36.78 390 ASN A C 1
ATOM 3185 O O . ASN A 1 390 ? 5.440 -31.796 13.846 1.00 36.78 390 ASN A O 1
ATOM 3189 N N . MET A 1 391 ? 3.902 -33.405 13.931 1.00 32.53 391 MET A N 1
ATOM 3190 C CA . MET A 1 391 ? 4.771 -34.447 13.355 1.00 32.53 391 MET A CA 1
ATOM 3191 C C . MET A 1 391 ? 5.202 -34.185 11.898 1.00 32.53 391 MET A C 1
ATOM 3193 O O . MET A 1 391 ? 6.145 -34.823 11.434 1.00 32.53 391 MET A O 1
ATOM 3197 N N . ALA A 1 392 ? 4.592 -33.222 11.195 1.00 32.50 392 ALA A N 1
ATOM 3198 C CA . ALA A 1 392 ? 5.095 -32.705 9.917 1.00 32.50 392 ALA A CA 1
ATOM 3199 C C . ALA A 1 392 ? 6.115 -31.551 10.075 1.00 32.50 392 ALA A C 1
ATOM 3201 O O . ALA A 1 392 ? 6.770 -31.180 9.103 1.00 32.50 392 ALA A O 1
ATOM 3202 N N . GLN A 1 393 ? 6.265 -30.998 11.284 1.00 33.00 393 GLN A N 1
ATOM 3203 C CA . GLN A 1 393 ? 7.212 -29.933 11.654 1.00 33.00 393 GLN A CA 1
ATOM 3204 C C . GLN A 1 393 ? 8.302 -30.403 12.642 1.00 33.00 393 GLN A C 1
ATOM 3206 O O . GLN A 1 393 ? 9.294 -29.711 12.842 1.00 33.00 393 GLN A O 1
ATOM 3211 N N . ASP A 1 394 ? 8.180 -31.599 13.224 1.00 24.88 394 ASP A N 1
ATOM 3212 C CA . ASP A 1 394 ? 9.012 -32.118 14.328 1.00 24.88 394 ASP A CA 1
ATOM 3213 C C . ASP A 1 394 ? 10.469 -32.473 13.942 1.00 24.88 394 ASP A C 1
ATOM 3215 O O . ASP A 1 394 ? 11.192 -33.119 14.701 1.00 24.88 394 ASP A O 1
ATOM 3219 N N . ALA A 1 395 ? 10.921 -32.021 12.767 1.00 29.50 395 ALA A N 1
ATOM 3220 C CA . ALA A 1 395 ? 12.337 -31.896 12.427 1.00 29.50 395 ALA A CA 1
ATOM 3221 C C . ALA A 1 395 ? 13.021 -30.734 13.186 1.00 29.50 395 ALA A C 1
ATOM 3223 O O . ALA A 1 395 ? 14.245 -30.742 13.314 1.00 29.50 395 ALA A O 1
ATOM 3224 N N . SER A 1 396 ? 12.245 -29.776 13.714 1.00 29.28 396 SER A N 1
ATOM 3225 C CA . SER A 1 396 ? 12.705 -28.594 14.462 1.00 29.28 396 SER A CA 1
ATOM 3226 C C . SER A 1 396 ? 12.093 -28.539 15.878 1.00 29.28 396 SER A C 1
ATOM 3228 O O . SER A 1 396 ? 11.056 -27.917 16.111 1.00 29.28 396 SER A O 1
ATOM 3230 N N . ARG A 1 397 ? 12.751 -29.215 16.832 1.00 30.56 397 ARG A N 1
ATOM 3231 C CA . ARG A 1 397 ? 12.470 -29.286 18.292 1.00 30.56 397 ARG A CA 1
ATOM 3232 C C . ARG A 1 397 ? 13.631 -28.617 19.057 1.00 30.56 397 ARG A C 1
ATOM 3234 O O . ARG A 1 397 ? 14.739 -28.626 18.536 1.00 30.56 397 ARG A O 1
ATOM 3241 N N . GLU A 1 398 ? 13.570 -28.103 20.294 1.00 30.02 398 GLU A N 1
ATOM 3242 C CA . GLU A 1 398 ? 12.557 -27.842 21.349 1.00 30.02 398 GLU A CA 1
ATOM 3243 C C . GLU A 1 398 ? 13.263 -26.958 22.429 1.00 30.02 398 GLU A C 1
ATOM 3245 O O . GLU A 1 398 ? 14.490 -26.963 22.481 1.00 30.02 398 GLU A O 1
ATOM 3250 N N . SER A 1 399 ? 12.660 -26.241 23.392 1.00 30.00 399 SER A N 1
ATOM 3251 C CA . SER A 1 399 ? 11.273 -25.852 23.736 1.00 30.00 399 SER A CA 1
ATOM 3252 C C . SER A 1 399 ? 11.319 -24.677 24.754 1.00 30.00 399 SER A C 1
ATOM 3254 O O . SER A 1 399 ? 12.368 -24.424 25.348 1.00 30.00 399 SER A O 1
ATOM 3256 N N . GLY A 1 400 ? 10.200 -23.989 25.040 1.00 25.61 400 GLY A N 1
ATOM 3257 C CA . GLY A 1 400 ? 10.129 -23.030 26.162 1.00 25.61 400 GLY A CA 1
ATOM 3258 C C . GLY A 1 400 ? 8.761 -22.353 26.358 1.00 25.61 400 GLY A C 1
ATOM 3259 O O . GLY A 1 400 ? 8.091 -22.031 25.382 1.00 25.61 400 GLY A O 1
ATOM 3260 N N . LYS A 1 401 ? 8.328 -22.124 27.612 1.00 26.81 401 LYS A N 1
ATOM 3261 C CA . LYS A 1 401 ? 7.047 -21.454 27.945 1.00 26.81 401 LYS A CA 1
ATOM 3262 C C . LYS A 1 401 ? 7.209 -20.243 28.881 1.00 26.81 401 LYS A C 1
ATOM 3264 O O . LYS A 1 401 ? 7.703 -20.386 29.991 1.00 26.81 401 LYS A O 1
ATOM 3269 N N . ALA A 1 402 ? 6.663 -19.111 28.428 1.00 33.03 402 ALA A N 1
ATOM 3270 C CA . ALA A 1 402 ? 6.035 -18.010 29.176 1.00 33.03 402 ALA A CA 1
ATOM 3271 C C . ALA A 1 402 ? 6.695 -17.454 30.468 1.00 33.03 402 ALA A C 1
ATOM 3273 O O . ALA A 1 402 ? 6.471 -17.962 31.565 1.00 33.03 402 ALA A O 1
ATOM 3274 N N . SER A 1 403 ? 7.331 -16.278 30.357 1.00 25.05 403 SER A N 1
ATOM 3275 C CA . SER A 1 403 ? 7.279 -15.203 31.374 1.00 25.05 403 SER A CA 1
ATOM 3276 C C . SER A 1 403 ? 7.692 -13.846 30.768 1.00 25.05 403 SER A C 1
ATOM 3278 O O . SER A 1 403 ? 8.345 -13.809 29.729 1.00 25.05 403 SER A O 1
ATOM 3280 N N . ASN A 1 404 ? 7.284 -12.734 31.390 1.00 30.73 404 ASN A N 1
ATOM 3281 C CA . ASN A 1 404 ? 7.461 -11.370 30.870 1.00 30.73 404 ASN A CA 1
ATOM 3282 C C . ASN A 1 404 ? 8.933 -10.912 30.764 1.00 30.73 404 ASN A C 1
ATOM 3284 O O . ASN A 1 404 ? 9.523 -10.542 31.779 1.00 30.73 404 ASN A O 1
ATOM 3288 N N . SER A 1 405 ? 9.460 -10.750 29.545 1.00 24.73 405 SER A N 1
ATOM 3289 C CA . SER A 1 405 ? 10.430 -9.688 29.209 1.00 24.73 405 SER A CA 1
ATOM 3290 C C . SER A 1 405 ? 10.622 -9.533 27.697 1.00 24.73 405 SER A C 1
ATOM 3292 O O . SER A 1 405 ? 10.531 -10.511 26.963 1.00 24.73 405 SER A O 1
ATOM 3294 N N . VAL A 1 406 ? 10.949 -8.322 27.233 1.00 34.81 406 VAL A N 1
ATOM 3295 C CA . VAL A 1 406 ? 11.289 -8.057 25.824 1.00 34.81 406 VAL A CA 1
ATOM 3296 C C . VAL A 1 406 ? 12.712 -8.534 25.517 1.00 34.81 406 VAL A C 1
ATOM 3298 O O . VAL A 1 406 ? 13.677 -7.956 26.014 1.00 34.81 406 VAL A O 1
ATOM 3301 N N . SER A 1 407 ? 12.836 -9.534 24.645 1.00 23.11 407 SER A N 1
ATOM 3302 C CA . SER A 1 407 ? 14.094 -9.939 24.004 1.00 23.11 407 SER A CA 1
ATOM 3303 C C . SER A 1 407 ? 13.802 -10.659 22.684 1.00 23.11 407 SER A C 1
ATOM 3305 O O . SER A 1 407 ? 13.232 -11.747 22.698 1.00 23.11 407 SER A O 1
ATOM 3307 N N . HIS A 1 408 ? 14.181 -10.052 21.555 1.00 31.97 408 HIS A N 1
ATOM 3308 C CA . HIS A 1 408 ? 14.173 -10.713 20.247 1.00 31.97 408 HIS A CA 1
ATOM 3309 C C . HIS A 1 408 ? 15.485 -11.483 20.054 1.00 31.97 408 HIS A C 1
ATOM 3311 O O . HIS A 1 408 ? 16.549 -10.868 20.099 1.00 31.97 408 HIS A O 1
ATOM 3317 N N . GLU A 1 409 ? 15.398 -12.779 19.763 1.00 30.16 409 GLU A N 1
ATOM 3318 C CA . GLU A 1 409 ? 16.475 -13.576 19.162 1.00 30.16 409 GLU A CA 1
ATOM 3319 C C . GLU A 1 409 ? 15.854 -14.386 18.004 1.00 30.16 409 GLU A C 1
ATOM 3321 O O . GLU A 1 409 ? 15.325 -15.477 18.201 1.00 30.16 409 GLU A O 1
ATOM 3326 N N . ASP A 1 410 ? 15.831 -13.795 16.801 1.00 34.03 410 ASP A N 1
ATOM 3327 C CA . ASP A 1 410 ? 15.336 -14.423 15.564 1.00 34.03 410 ASP A CA 1
ATOM 3328 C C . ASP A 1 410 ? 16.474 -15.237 14.904 1.00 34.03 410 ASP A C 1
ATOM 3330 O O . ASP A 1 410 ? 17.148 -14.737 14.006 1.00 34.03 410 ASP A O 1
ATOM 3334 N N . ASP A 1 411 ? 16.707 -16.477 15.352 1.00 36.34 411 ASP A N 1
ATOM 3335 C CA . ASP A 1 411 ? 17.754 -17.361 14.793 1.00 36.34 411 ASP A CA 1
ATOM 3336 C C . ASP A 1 411 ? 17.320 -18.851 14.799 1.00 36.34 411 ASP A C 1
ATOM 3338 O O . ASP A 1 411 ? 17.958 -19.725 15.388 1.00 36.34 411 ASP A O 1
ATOM 3342 N N . ALA A 1 412 ? 16.175 -19.143 14.164 1.00 28.84 412 ALA A N 1
ATOM 3343 C CA . ALA A 1 412 ? 15.606 -20.492 14.040 1.00 28.84 412 ALA A CA 1
ATOM 3344 C C . ALA A 1 412 ? 15.307 -20.872 12.571 1.00 28.84 412 ALA A C 1
ATOM 3346 O O . ALA A 1 412 ? 14.438 -20.288 11.926 1.00 28.84 412 ALA A O 1
ATOM 3347 N N . ASP A 1 413 ? 16.040 -21.872 12.072 1.00 33.03 413 ASP A N 1
ATOM 3348 C CA . ASP A 1 413 ? 15.776 -22.695 10.879 1.00 33.03 413 ASP A CA 1
ATOM 3349 C C . ASP A 1 413 ? 15.407 -21.981 9.553 1.00 33.03 413 ASP A C 1
ATOM 3351 O O . ASP A 1 413 ? 14.329 -22.156 8.977 1.00 33.03 413 ASP A O 1
ATOM 3355 N N . ASP A 1 414 ? 16.392 -21.288 8.959 1.00 37.12 414 ASP A N 1
ATOM 3356 C CA . ASP A 1 414 ? 16.403 -20.769 7.566 1.00 37.12 414 ASP A CA 1
ATOM 3357 C C . ASP A 1 414 ? 16.490 -21.906 6.506 1.00 37.12 414 ASP A C 1
ATOM 3359 O O . ASP A 1 414 ? 17.268 -21.841 5.554 1.00 37.12 414 ASP A O 1
ATOM 3363 N N . ALA A 1 415 ? 15.723 -22.989 6.692 1.00 31.30 415 ALA A N 1
ATOM 3364 C CA . ALA A 1 415 ? 15.785 -24.233 5.912 1.00 31.30 415 ALA A CA 1
ATOM 3365 C C . ALA A 1 415 ? 14.636 -24.413 4.897 1.00 31.30 415 ALA A C 1
ATOM 3367 O O . ALA A 1 415 ? 14.714 -25.282 4.025 1.00 31.30 415 ALA A O 1
ATOM 3368 N N . THR A 1 416 ? 13.585 -23.585 4.961 1.00 34.03 416 THR A N 1
ATOM 3369 C CA . THR A 1 416 ? 12.468 -23.630 3.996 1.00 34.03 416 THR A CA 1
ATOM 3370 C C . THR A 1 416 ? 12.830 -22.874 2.714 1.00 34.03 416 THR A C 1
ATOM 3372 O O . THR A 1 416 ? 12.416 -21.737 2.485 1.00 34.03 416 THR A O 1
ATOM 3375 N N . ILE A 1 417 ? 13.629 -23.531 1.872 1.00 40.78 417 ILE A N 1
ATOM 3376 C CA . ILE A 1 417 ? 13.777 -23.205 0.445 1.00 40.78 417 ILE A CA 1
ATOM 3377 C C . ILE A 1 417 ? 12.380 -23.259 -0.205 1.00 40.78 417 ILE A C 1
ATOM 3379 O O . ILE A 1 417 ? 11.569 -24.097 0.192 1.00 40.78 417 ILE A O 1
ATOM 3383 N N . MET A 1 418 ? 12.105 -22.415 -1.215 1.00 46.94 418 MET A N 1
ATOM 3384 C CA . MET A 1 418 ? 10.885 -22.518 -2.041 1.00 46.94 418 MET A CA 1
ATOM 3385 C C . MET A 1 418 ? 10.600 -23.985 -2.403 1.00 46.94 418 MET A C 1
ATOM 3387 O O . MET A 1 418 ? 11.513 -24.694 -2.841 1.00 46.94 418 MET A O 1
ATOM 3391 N N . MET A 1 419 ? 9.356 -24.433 -2.190 1.00 41.44 419 MET A N 1
ATOM 3392 C CA . MET A 1 419 ? 8.942 -25.842 -2.292 1.00 41.44 419 MET A CA 1
ATOM 3393 C C . MET A 1 419 ? 9.483 -26.498 -3.573 1.00 41.44 419 MET A C 1
ATOM 3395 O O . MET A 1 419 ? 9.037 -26.204 -4.680 1.00 41.44 419 MET A O 1
ATOM 3399 N N . ARG A 1 420 ? 10.478 -27.386 -3.431 1.00 49.50 420 ARG A N 1
ATOM 3400 C CA . ARG A 1 420 ? 11.193 -28.011 -4.560 1.00 49.50 420 ARG A CA 1
ATOM 3401 C C . ARG A 1 420 ? 10.264 -28.985 -5.299 1.00 49.50 420 ARG A C 1
ATOM 3403 O O . ARG A 1 420 ? 10.175 -30.151 -4.921 1.00 49.50 420 ARG A O 1
ATOM 3410 N N . GLY A 1 421 ? 9.562 -28.489 -6.322 1.00 44.28 421 GLY A N 1
ATOM 3411 C CA . GLY A 1 421 ? 8.322 -29.114 -6.802 1.00 44.28 421 GLY A CA 1
ATOM 3412 C C . GLY A 1 421 ? 8.236 -29.585 -8.260 1.00 44.28 421 GLY A C 1
ATOM 3413 O O . GLY A 1 421 ? 7.363 -30.407 -8.533 1.00 44.28 421 GLY A O 1
ATOM 3414 N N . SER A 1 422 ? 9.089 -29.131 -9.191 1.00 50.94 422 SER A N 1
ATOM 3415 C CA . SER A 1 422 ? 9.092 -29.639 -10.580 1.00 50.94 422 SER A CA 1
ATOM 3416 C C . SER A 1 422 ? 10.395 -29.351 -11.343 1.00 50.94 422 SER A C 1
ATOM 3418 O O . SER A 1 422 ? 11.117 -28.406 -11.023 1.00 50.94 422 SER A O 1
ATOM 3420 N N . MET A 1 423 ? 10.689 -30.148 -12.377 1.00 59.00 423 MET A N 1
ATOM 3421 C CA . MET A 1 423 ? 11.669 -29.799 -13.414 1.00 59.00 423 MET A CA 1
ATOM 3422 C C . MET A 1 423 ? 10.951 -29.000 -14.503 1.00 59.00 423 MET A C 1
ATOM 3424 O O . MET A 1 423 ? 10.037 -29.523 -15.138 1.00 59.00 423 MET A O 1
ATOM 3428 N N . ARG A 1 424 ? 11.363 -27.749 -14.741 1.00 71.94 424 ARG A N 1
ATOM 3429 C CA . ARG A 1 424 ? 10.777 -26.941 -15.820 1.00 71.94 424 ARG A CA 1
ATOM 3430 C C . ARG A 1 424 ? 11.082 -27.551 -17.192 1.00 71.94 424 ARG A C 1
ATOM 3432 O O . ARG A 1 424 ? 12.210 -27.982 -17.436 1.00 71.94 424 ARG A O 1
ATOM 3439 N N . SER A 1 425 ? 10.098 -27.547 -18.090 1.00 70.31 425 SER A N 1
ATOM 3440 C CA . SER A 1 425 ? 10.276 -27.991 -19.478 1.00 70.31 425 SER A CA 1
ATOM 3441 C C . SER A 1 425 ? 11.131 -26.983 -20.238 1.00 70.31 425 SER A C 1
ATOM 3443 O O . SER A 1 425 ? 10.764 -25.816 -20.313 1.00 70.31 425 SER A O 1
ATOM 3445 N N . THR A 1 426 ? 12.238 -27.402 -20.853 1.00 68.50 426 THR A N 1
ATOM 3446 C CA . THR A 1 426 ? 13.051 -26.516 -21.711 1.00 68.50 426 THR A CA 1
ATOM 3447 C C . THR A 1 426 ? 12.372 -26.160 -23.038 1.00 68.50 426 THR A C 1
ATOM 3449 O O . THR A 1 426 ? 12.866 -25.291 -23.746 1.00 68.50 426 THR A O 1
ATOM 3452 N N . GLU A 1 427 ? 11.258 -26.814 -23.380 1.00 72.38 427 GLU A N 1
ATOM 3453 C CA . GLU A 1 427 ? 10.532 -26.616 -24.643 1.00 72.38 427 GLU A CA 1
ATOM 3454 C C . GLU A 1 427 ? 9.340 -25.646 -24.523 1.00 72.38 427 GLU A C 1
ATOM 3456 O O . GLU A 1 427 ? 8.790 -25.247 -25.544 1.00 72.38 427 GLU A O 1
ATOM 3461 N N . CYS A 1 428 ? 8.946 -25.254 -23.303 1.00 82.50 428 CYS A N 1
ATOM 3462 C CA . CYS A 1 428 ? 7.784 -24.393 -23.041 1.00 82.50 428 CYS A CA 1
ATOM 3463 C C . CYS A 1 428 ? 8.246 -22.975 -22.656 1.00 82.50 428 CYS A C 1
ATOM 3465 O O . CYS A 1 428 ? 8.566 -22.705 -21.493 1.00 82.50 428 CYS A O 1
ATOM 3467 N N . PHE A 1 429 ? 8.365 -22.079 -23.636 1.00 83.69 429 PHE A N 1
ATOM 3468 C CA . PHE A 1 429 ? 9.023 -20.781 -23.462 1.00 83.69 429 PHE A CA 1
ATOM 3469 C C . PHE A 1 429 ? 8.150 -19.774 -22.702 1.00 83.69 429 PHE A C 1
ATOM 3471 O O . PHE A 1 429 ? 8.631 -19.143 -21.757 1.00 83.69 429 PHE A O 1
ATOM 3478 N N . SER A 1 430 ? 6.872 -19.648 -23.064 1.00 88.25 430 SER A N 1
ATOM 3479 C CA . SER A 1 430 ? 5.951 -18.685 -22.446 1.00 88.25 430 SER A CA 1
ATOM 3480 C C . SER A 1 430 ? 5.610 -19.071 -21.003 1.00 88.25 430 SER A C 1
ATOM 3482 O O . SER A 1 430 ? 5.670 -18.224 -20.108 1.00 88.25 430 SER A O 1
ATOM 3484 N N . ILE A 1 431 ? 5.380 -20.360 -20.738 1.00 91.38 431 ILE A N 1
ATOM 3485 C CA . ILE A 1 431 ? 5.247 -20.927 -19.387 1.00 91.38 431 ILE A CA 1
ATOM 3486 C C . ILE A 1 431 ? 6.492 -20.606 -18.548 1.00 91.38 431 ILE A C 1
ATOM 3488 O O . ILE A 1 431 ? 6.376 -20.171 -17.401 1.00 91.38 431 ILE A O 1
ATOM 3492 N N . ASN A 1 432 ? 7.695 -20.767 -19.107 1.00 89.06 432 ASN A N 1
ATOM 3493 C CA . ASN A 1 432 ? 8.932 -20.481 -18.380 1.00 89.06 432 ASN A CA 1
ATOM 3494 C C . ASN A 1 432 ? 9.145 -18.993 -18.088 1.00 89.06 432 ASN A C 1
ATOM 3496 O O . ASN A 1 432 ? 9.653 -18.688 -17.008 1.00 89.06 432 ASN A O 1
ATOM 3500 N N . GLN A 1 433 ? 8.744 -18.086 -18.985 1.00 87.94 433 GLN A N 1
ATOM 3501 C CA . GLN A 1 433 ? 8.790 -16.640 -18.739 1.00 87.94 433 GLN A CA 1
ATOM 3502 C C . GLN A 1 433 ? 7.852 -16.225 -17.601 1.00 87.94 433 GLN A C 1
ATOM 3504 O O . GLN A 1 433 ? 8.277 -15.511 -16.692 1.00 87.94 433 GLN A O 1
ATOM 3509 N N . ILE A 1 434 ? 6.611 -16.720 -17.597 1.00 92.31 434 ILE A N 1
ATOM 3510 C CA . ILE A 1 434 ? 5.640 -16.463 -16.520 1.00 92.31 434 ILE A CA 1
ATOM 3511 C C . ILE A 1 434 ? 6.181 -17.011 -15.188 1.00 92.31 434 ILE A C 1
ATOM 3513 O O . ILE A 1 434 ? 6.246 -16.295 -14.189 1.00 92.31 434 ILE A O 1
ATOM 3517 N N . ALA A 1 435 ? 6.675 -18.252 -15.188 1.00 91.31 435 ALA A N 1
ATOM 3518 C CA . ALA A 1 435 ? 7.280 -18.886 -14.018 1.00 91.31 435 ALA A CA 1
ATOM 3519 C C . ALA A 1 435 ? 8.550 -18.170 -13.525 1.00 91.31 435 ALA A C 1
ATOM 3521 O O . ALA A 1 435 ? 8.875 -18.207 -12.338 1.00 91.31 435 ALA A O 1
ATOM 3522 N N . ALA A 1 436 ? 9.324 -17.565 -14.427 1.00 89.56 436 ALA A N 1
ATOM 3523 C CA . ALA A 1 436 ? 10.488 -16.756 -14.083 1.00 89.56 436 ALA A CA 1
ATOM 3524 C C . ALA A 1 436 ? 10.071 -15.427 -13.435 1.00 89.56 436 ALA A C 1
ATOM 3526 O O . ALA A 1 436 ? 10.602 -15.071 -12.386 1.00 89.56 436 ALA A O 1
ATOM 3527 N N . SER A 1 437 ? 9.074 -14.745 -14.008 1.00 91.88 437 SER A N 1
ATOM 3528 C CA . SER A 1 437 ? 8.524 -13.502 -13.461 1.00 91.88 437 SER A CA 1
ATOM 3529 C C . SER A 1 437 ? 7.939 -13.690 -12.056 1.00 91.88 437 SER A C 1
ATOM 3531 O O . SER A 1 437 ? 8.115 -12.817 -11.210 1.00 91.88 437 SER A O 1
ATOM 3533 N N . ALA A 1 438 ? 7.274 -14.822 -11.805 1.00 92.19 438 ALA A N 1
ATOM 3534 C CA . ALA A 1 438 ? 6.716 -15.175 -10.500 1.00 92.19 438 ALA A CA 1
ATOM 3535 C C . ALA A 1 438 ? 7.803 -15.412 -9.433 1.00 92.19 438 ALA A C 1
ATOM 3537 O O . ALA A 1 438 ? 7.737 -14.831 -8.353 1.00 92.19 438 ALA A O 1
ATOM 3538 N N . GLU A 1 439 ? 8.834 -16.214 -9.738 1.00 90.62 439 GLU A N 1
ATOM 3539 C CA . GLU A 1 439 ? 9.943 -16.448 -8.797 1.00 90.62 439 GLU A CA 1
ATOM 3540 C C . GLU A 1 439 ? 10.728 -15.165 -8.486 1.00 90.62 439 GLU A C 1
ATOM 3542 O O . GLU A 1 439 ? 11.083 -14.943 -7.330 1.00 90.62 439 GLU A O 1
ATOM 3547 N N . ILE A 1 440 ? 10.992 -14.313 -9.486 1.00 92.12 440 ILE A N 1
ATOM 3548 C CA . ILE A 1 440 ? 11.706 -13.048 -9.260 1.00 92.12 440 ILE A CA 1
ATOM 3549 C C . ILE A 1 440 ? 10.896 -12.126 -8.340 1.00 92.12 440 ILE A C 1
ATOM 3551 O O . ILE A 1 440 ? 11.468 -11.570 -7.405 1.00 92.12 440 ILE A O 1
ATOM 3555 N N . PHE A 1 441 ? 9.580 -12.007 -8.547 1.00 93.44 441 PHE A N 1
ATOM 3556 C CA . PHE A 1 441 ? 8.716 -11.206 -7.675 1.00 93.44 441 PHE A CA 1
ATOM 3557 C C . PHE A 1 441 ? 8.763 -11.688 -6.216 1.00 93.44 441 PHE A C 1
ATOM 3559 O O . PHE A 1 441 ? 8.985 -10.890 -5.306 1.00 93.44 441 PHE A O 1
ATOM 3566 N N . ASP A 1 442 ? 8.631 -13.000 -5.995 1.00 90.56 442 ASP A N 1
ATOM 3567 C CA . ASP A 1 442 ? 8.665 -13.603 -4.657 1.00 90.56 442 ASP A CA 1
ATOM 3568 C C . ASP A 1 442 ? 10.042 -13.436 -3.970 1.00 90.56 442 ASP A C 1
ATOM 3570 O O . ASP A 1 442 ? 10.116 -13.297 -2.745 1.00 90.56 442 ASP A O 1
ATOM 3574 N N . ILE A 1 443 ? 11.140 -13.425 -4.741 1.00 90.44 443 ILE A N 1
ATOM 3575 C CA . ILE A 1 443 ? 12.496 -13.127 -4.246 1.00 90.44 443 ILE A CA 1
ATOM 3576 C C . ILE A 1 443 ? 12.630 -11.642 -3.887 1.00 90.44 443 ILE A C 1
ATOM 3578 O O . ILE A 1 443 ? 13.154 -11.320 -2.817 1.00 90.44 443 ILE A O 1
ATOM 3582 N N . LEU A 1 444 ? 12.170 -10.739 -4.757 1.00 93.19 444 LEU A N 1
ATOM 3583 C CA . LEU A 1 444 ? 12.279 -9.294 -4.553 1.00 93.19 444 LEU A CA 1
ATOM 3584 C C . LEU A 1 444 ? 11.427 -8.802 -3.385 1.00 93.19 444 LEU A C 1
ATOM 3586 O O . LEU A 1 444 ? 11.922 -7.982 -2.620 1.00 93.19 444 LEU A O 1
ATOM 3590 N N . GLU A 1 445 ? 10.226 -9.348 -3.165 1.00 90.75 445 GLU A N 1
ATOM 3591 C CA . GLU A 1 445 ? 9.438 -9.035 -1.964 1.00 90.75 445 GLU A CA 1
ATOM 3592 C C . GLU A 1 445 ? 10.249 -9.294 -0.687 1.00 90.75 445 GLU A C 1
ATOM 3594 O O . GLU A 1 445 ? 10.312 -8.448 0.206 1.00 90.75 445 GLU A O 1
ATOM 3599 N N . TYR A 1 446 ? 10.917 -10.450 -0.607 1.00 88.62 446 TYR A N 1
ATOM 3600 C CA . TYR A 1 446 ? 11.741 -10.777 0.552 1.00 88.62 446 TYR A CA 1
ATOM 3601 C C . TYR A 1 446 ? 12.984 -9.881 0.650 1.00 88.62 446 TYR A C 1
ATOM 3603 O O . TYR A 1 446 ? 13.324 -9.433 1.742 1.00 88.62 446 TYR A O 1
ATOM 3611 N N . VAL A 1 447 ? 13.669 -9.601 -0.462 1.00 90.50 447 VAL A N 1
ATOM 3612 C CA . VAL A 1 447 ? 14.887 -8.770 -0.467 1.00 90.50 447 VAL A CA 1
ATOM 3613 C C . VAL A 1 447 ? 14.572 -7.318 -0.104 1.00 90.50 447 VAL A C 1
ATOM 3615 O O . VAL A 1 447 ? 15.217 -6.776 0.792 1.00 90.50 447 VAL A O 1
ATOM 3618 N N . CYS A 1 448 ? 13.566 -6.706 -0.730 1.00 91.69 448 CYS A N 1
ATOM 3619 C CA . CYS A 1 448 ? 13.173 -5.329 -0.451 1.00 91.69 448 CYS A CA 1
ATOM 3620 C C . CYS A 1 448 ? 12.655 -5.163 0.979 1.00 91.69 448 CYS A C 1
ATOM 3622 O O . CYS A 1 448 ? 13.072 -4.228 1.655 1.00 91.69 448 CYS A O 1
ATOM 3624 N N . HIS A 1 449 ? 11.837 -6.092 1.489 1.00 86.69 449 HIS A N 1
ATOM 3625 C CA . HIS A 1 449 ? 11.356 -6.004 2.873 1.00 86.69 449 HIS A CA 1
ATOM 3626 C C . HIS A 1 449 ? 12.466 -6.216 3.915 1.00 86.69 449 HIS A C 1
ATOM 3628 O O . HIS A 1 449 ? 12.421 -5.635 4.995 1.00 86.69 449 HIS A O 1
ATOM 3634 N N . VAL A 1 450 ? 13.462 -7.064 3.636 1.00 86.12 450 VAL A N 1
ATOM 3635 C CA . VAL A 1 450 ? 14.556 -7.342 4.590 1.00 86.12 450 VAL A CA 1
ATOM 3636 C C . VAL A 1 450 ? 15.587 -6.220 4.656 1.00 86.12 450 VAL A C 1
ATOM 3638 O O . VAL A 1 450 ? 16.123 -5.979 5.733 1.00 86.12 450 VAL A O 1
ATOM 3641 N N . HIS A 1 451 ? 15.851 -5.550 3.535 1.00 88.69 451 HIS A N 1
ATOM 3642 C CA . HIS A 1 451 ? 16.851 -4.476 3.423 1.00 88.69 451 HIS A CA 1
ATOM 3643 C C . HIS A 1 451 ? 16.224 -3.075 3.365 1.00 88.69 451 HIS A C 1
ATOM 3645 O O . HIS A 1 451 ? 16.897 -2.112 3.017 1.00 88.69 451 HIS A O 1
ATOM 3651 N N . ASP A 1 452 ? 14.928 -2.987 3.681 1.00 87.06 452 ASP A N 1
ATOM 3652 C CA . ASP A 1 452 ? 14.082 -1.785 3.663 1.00 87.06 452 ASP A CA 1
ATOM 3653 C C . ASP A 1 452 ? 14.132 -0.973 2.348 1.00 87.06 452 ASP A C 1
ATOM 3655 O O . ASP A 1 452 ? 13.879 0.232 2.317 1.00 87.06 452 ASP A O 1
ATOM 3659 N N . LEU A 1 453 ? 14.449 -1.647 1.236 1.00 92.50 453 LEU A N 1
ATOM 3660 C CA . LEU A 1 453 ? 14.595 -1.033 -0.086 1.00 92.50 453 LEU A CA 1
ATOM 3661 C C . LEU A 1 453 ? 13.234 -0.505 -0.552 1.00 92.50 453 LEU A C 1
ATOM 3663 O O . LEU A 1 453 ? 12.264 -1.267 -0.499 1.00 92.50 453 LEU A O 1
ATOM 3667 N N . PRO A 1 454 ? 13.128 0.738 -1.051 1.00 89.50 454 PRO A N 1
ATOM 3668 C CA . PRO A 1 454 ? 11.843 1.317 -1.436 1.00 89.50 454 PRO A CA 1
ATOM 3669 C C . PRO A 1 454 ? 11.231 0.647 -2.680 1.00 89.50 454 PRO A C 1
ATOM 3671 O O . PRO A 1 454 ? 10.008 0.534 -2.774 1.00 89.50 454 PRO A O 1
ATOM 3674 N N . MET A 1 455 ? 12.051 0.152 -3.615 1.00 93.81 455 MET A N 1
ATOM 3675 C CA . MET A 1 455 ? 11.591 -0.537 -4.828 1.00 93.81 455 MET A CA 1
ATOM 3676 C C . MET A 1 455 ? 12.691 -1.373 -5.504 1.00 93.81 455 MET A C 1
ATOM 3678 O O . MET A 1 455 ? 13.885 -1.193 -5.246 1.00 93.81 455 MET A O 1
ATOM 3682 N N . ALA A 1 456 ? 12.272 -2.254 -6.413 1.00 96.62 456 ALA A N 1
ATOM 3683 C CA . ALA A 1 456 ? 13.126 -3.009 -7.322 1.00 96.62 456 ALA A CA 1
ATOM 3684 C C . ALA A 1 456 ? 12.478 -3.148 -8.710 1.00 96.62 456 ALA A C 1
ATOM 3686 O O . ALA A 1 456 ? 11.312 -3.536 -8.818 1.00 96.62 456 ALA A O 1
ATOM 3687 N N . LEU A 1 457 ? 13.242 -2.884 -9.770 1.00 96.38 457 LEU A N 1
ATOM 3688 C CA . LEU A 1 457 ? 12.854 -3.165 -11.153 1.00 96.38 457 LEU A CA 1
ATOM 3689 C C . LEU A 1 457 ? 13.433 -4.507 -11.613 1.00 96.38 457 LEU A C 1
ATOM 3691 O O . LEU A 1 457 ? 14.533 -4.891 -11.210 1.00 96.38 457 LEU A O 1
ATOM 3695 N N . THR A 1 458 ? 12.722 -5.178 -12.517 1.00 96.62 458 THR A N 1
ATOM 3696 C CA . THR A 1 458 ? 13.243 -6.333 -13.257 1.00 96.62 458 THR A CA 1
ATOM 3697 C C . THR A 1 458 ? 13.217 -6.037 -14.746 1.00 96.62 458 THR A C 1
ATOM 3699 O O . THR A 1 458 ? 12.156 -5.791 -15.314 1.00 96.62 458 THR A O 1
ATOM 3702 N N . TRP A 1 459 ? 14.375 -6.136 -15.388 1.00 94.62 459 TRP A N 1
ATOM 3703 C CA . TRP A 1 459 ? 14.533 -6.035 -16.835 1.00 94.62 459 TRP A CA 1
ATOM 3704 C C . TRP A 1 459 ? 14.757 -7.414 -17.462 1.00 94.62 459 TRP A C 1
ATOM 3706 O O . TRP A 1 459 ? 15.370 -8.284 -16.842 1.00 94.62 459 TRP A O 1
ATOM 3716 N N . ILE A 1 460 ? 14.329 -7.594 -18.711 1.00 91.75 460 ILE A N 1
ATOM 3717 C CA . ILE A 1 460 ? 14.557 -8.786 -19.543 1.00 91.75 460 ILE A CA 1
ATOM 3718 C C . ILE A 1 460 ? 15.204 -8.382 -20.871 1.00 91.75 460 ILE A C 1
ATOM 3720 O O . ILE A 1 460 ? 14.835 -7.353 -21.442 1.00 91.75 460 ILE A O 1
ATOM 3724 N N . SER A 1 461 ? 16.156 -9.174 -21.374 1.00 88.44 461 SER A N 1
ATOM 3725 C CA . SER A 1 461 ? 16.731 -8.945 -22.704 1.00 88.44 461 SER A CA 1
ATOM 3726 C C . SER A 1 461 ? 15.857 -9.506 -23.830 1.00 88.44 461 SER A C 1
ATOM 3728 O O . SER A 1 461 ? 15.470 -10.676 -23.813 1.00 88.44 461 SER A O 1
ATOM 3730 N N . ASP A 1 462 ? 15.574 -8.673 -24.835 1.00 74.69 462 ASP A N 1
ATOM 3731 C CA . ASP A 1 462 ? 14.984 -9.111 -26.103 1.00 74.69 462 ASP A CA 1
ATOM 3732 C C . ASP A 1 462 ? 16.075 -9.755 -26.982 1.00 74.69 462 ASP A C 1
ATOM 3734 O O . ASP A 1 462 ? 17.151 -9.180 -27.184 1.00 74.69 462 ASP A O 1
ATOM 3738 N N . ARG A 1 463 ? 15.796 -10.955 -27.501 1.00 64.69 463 ARG A N 1
ATOM 3739 C CA . ARG A 1 463 ? 16.575 -11.627 -28.548 1.00 64.69 463 ARG A CA 1
ATOM 3740 C C . ARG A 1 463 ? 15.628 -12.008 -29.678 1.00 64.69 463 ARG A C 1
ATOM 3742 O O . ARG A 1 463 ? 14.920 -13.010 -29.584 1.00 64.69 463 ARG A O 1
ATOM 3749 N N . ARG A 1 464 ? 15.652 -11.232 -30.759 1.00 53.31 464 ARG A N 1
ATOM 3750 C CA . ARG A 1 464 ? 14.961 -11.566 -32.010 1.00 53.31 464 ARG A CA 1
ATOM 3751 C C . ARG A 1 464 ? 15.948 -12.275 -32.918 1.00 53.31 464 ARG A C 1
ATOM 3753 O O . ARG A 1 464 ? 16.967 -11.694 -33.263 1.00 53.31 464 ARG A O 1
ATOM 3760 N N . GLU A 1 465 ? 15.649 -13.511 -33.301 1.00 43.00 465 GLU A N 1
ATOM 3761 C CA . GLU A 1 465 ? 16.493 -14.317 -34.197 1.00 43.00 465 GLU A CA 1
ATOM 3762 C C . GLU A 1 465 ? 16.345 -13.867 -35.669 1.00 43.00 465 GLU A C 1
ATOM 3764 O O . GLU A 1 465 ? 16.042 -14.676 -36.542 1.00 43.00 465 GLU A O 1
ATOM 3769 N N . GLU A 1 466 ? 16.472 -12.560 -35.947 1.00 42.44 466 GLU A N 1
ATOM 3770 C CA . GLU A 1 466 ? 16.019 -11.978 -37.221 1.00 42.44 466 GLU A CA 1
ATOM 3771 C C . GLU A 1 466 ? 16.709 -10.643 -37.616 1.00 42.44 466 GLU A C 1
ATOM 3773 O O . GLU A 1 466 ? 16.025 -9.649 -37.839 1.00 42.44 466 GLU A O 1
ATOM 3778 N N . ASP A 1 467 ? 18.053 -10.594 -37.720 1.00 35.78 467 ASP A N 1
ATOM 3779 C CA . ASP A 1 467 ? 18.723 -10.246 -39.004 1.00 35.78 467 ASP A CA 1
ATOM 3780 C C . ASP A 1 467 ? 20.262 -10.464 -39.001 1.00 35.78 467 ASP A C 1
ATOM 3782 O O . ASP A 1 467 ? 21.037 -9.731 -38.373 1.00 35.78 467 ASP A O 1
ATOM 3786 N N . THR A 1 468 ? 20.758 -11.438 -39.774 1.00 44.28 468 THR A N 1
ATOM 3787 C CA . THR A 1 468 ? 22.183 -11.827 -39.778 1.00 44.28 468 THR A CA 1
ATOM 3788 C C . THR A 1 468 ? 23.075 -10.889 -40.606 1.00 44.28 468 THR A C 1
ATOM 3790 O O . THR A 1 468 ? 23.568 -11.289 -41.663 1.00 44.28 468 THR A O 1
ATOM 3793 N N . ASN A 1 469 ? 23.314 -9.656 -40.139 1.00 44.44 469 ASN A N 1
ATOM 3794 C CA . ASN A 1 469 ? 24.502 -8.853 -40.514 1.00 44.44 469 ASN A CA 1
ATOM 3795 C C . ASN A 1 469 ? 24.761 -7.575 -39.682 1.00 44.44 469 ASN A C 1
ATOM 3797 O O . ASN A 1 469 ? 25.725 -6.859 -39.967 1.00 44.44 469 ASN A O 1
ATOM 3801 N N . SER A 1 470 ? 23.952 -7.254 -38.666 1.00 46.91 470 SER A N 1
ATOM 3802 C CA . SER A 1 470 ? 24.224 -6.109 -37.779 1.00 46.91 470 SER A CA 1
ATOM 3803 C C . SER A 1 470 ? 24.941 -6.539 -36.490 1.00 46.91 470 SER A C 1
ATOM 3805 O O . SER A 1 470 ? 24.867 -7.695 -36.080 1.00 46.91 470 SER A O 1
ATOM 3807 N N . ARG A 1 471 ? 25.640 -5.609 -35.821 1.00 48.16 471 ARG A N 1
ATOM 3808 C CA . ARG A 1 471 ? 26.004 -5.794 -34.406 1.00 48.16 471 ARG A CA 1
ATOM 3809 C C . ARG A 1 471 ? 24.742 -5.570 -33.577 1.00 48.16 471 ARG A C 1
ATOM 3811 O O . ARG A 1 471 ? 24.441 -4.427 -33.239 1.00 48.16 471 ARG A O 1
ATOM 3818 N N . GLU A 1 472 ? 24.020 -6.649 -33.296 1.00 52.06 472 GLU A N 1
ATOM 3819 C CA . GLU A 1 472 ? 22.833 -6.639 -32.441 1.00 52.06 472 GLU A CA 1
ATOM 3820 C C . GLU A 1 472 ? 23.169 -6.008 -31.081 1.00 52.06 472 GLU A C 1
ATOM 3822 O O . GLU A 1 472 ? 23.926 -6.570 -30.291 1.00 52.06 472 GLU A O 1
ATOM 3827 N N . ARG A 1 473 ? 22.620 -4.817 -30.812 1.00 60.84 473 ARG A N 1
ATOM 3828 C CA . ARG A 1 473 ? 22.577 -4.253 -29.460 1.00 60.84 473 ARG A CA 1
ATOM 3829 C C . ARG A 1 473 ? 21.422 -4.911 -28.728 1.00 60.84 473 ARG A C 1
ATOM 3831 O O . ARG A 1 473 ? 20.278 -4.789 -29.171 1.00 60.84 473 ARG A O 1
ATOM 3838 N N . PHE A 1 474 ? 21.698 -5.564 -27.605 1.00 74.19 474 PHE A N 1
ATOM 3839 C CA . PHE A 1 474 ? 20.625 -6.073 -26.757 1.00 74.19 474 PHE A CA 1
ATOM 3840 C C . PHE A 1 474 ? 19.772 -4.908 -26.237 1.00 74.19 474 PHE A C 1
ATOM 3842 O O . PHE A 1 474 ? 20.303 -3.872 -25.831 1.00 74.19 474 PHE A O 1
ATOM 3849 N N . ARG A 1 475 ? 18.448 -5.090 -26.236 1.00 87.06 475 ARG A N 1
ATOM 3850 C CA . ARG A 1 475 ? 17.501 -4.164 -25.604 1.00 87.06 475 ARG A CA 1
ATOM 3851 C C . ARG A 1 475 ? 16.936 -4.779 -24.338 1.00 87.06 475 ARG A C 1
ATOM 3853 O O . ARG A 1 475 ? 16.616 -5.967 -24.320 1.00 87.06 475 ARG A O 1
ATOM 3860 N N . LEU A 1 476 ? 16.808 -3.958 -23.305 1.00 90.62 476 LEU A N 1
ATOM 3861 C CA . LEU A 1 476 ? 16.186 -4.305 -22.038 1.00 90.62 476 LEU A CA 1
ATOM 3862 C C . LEU A 1 476 ? 14.783 -3.704 -21.963 1.00 90.62 476 LEU A C 1
ATOM 3864 O O . LEU A 1 476 ? 14.604 -2.499 -22.130 1.00 90.62 476 LEU A O 1
ATOM 3868 N N . HIS A 1 477 ? 13.806 -4.552 -21.660 1.00 91.44 477 HIS A N 1
ATOM 3869 C CA . HIS A 1 477 ? 12.419 -4.172 -21.397 1.00 91.44 477 HIS A CA 1
ATOM 3870 C C . HIS A 1 477 ? 12.071 -4.467 -19.936 1.00 91.44 477 HIS A C 1
ATOM 3872 O O . HIS A 1 477 ? 12.593 -5.428 -19.370 1.00 91.44 477 HIS A O 1
ATOM 3878 N N . ILE A 1 478 ? 11.186 -3.679 -19.322 1.00 93.19 478 ILE A N 1
ATOM 3879 C CA . ILE A 1 478 ? 10.676 -3.976 -17.978 1.00 93.19 478 ILE A CA 1
ATOM 3880 C C . ILE A 1 478 ? 9.764 -5.212 -18.006 1.00 93.19 478 ILE A C 1
ATOM 3882 O O . ILE A 1 478 ? 8.895 -5.350 -18.866 1.00 93.19 478 ILE A O 1
ATOM 3886 N N . VAL A 1 479 ? 9.938 -6.092 -17.018 1.00 92.06 479 VAL A N 1
ATOM 3887 C CA . VAL A 1 479 ? 8.989 -7.150 -16.654 1.00 92.06 479 VAL A CA 1
ATOM 3888 C C . VAL A 1 479 ? 8.210 -6.671 -15.436 1.00 92.06 479 VAL A C 1
ATOM 3890 O O . VAL A 1 479 ? 8.561 -6.956 -14.295 1.00 92.06 479 VAL A O 1
ATOM 3893 N N . ASP A 1 480 ? 7.134 -5.942 -15.693 1.00 89.19 480 ASP A N 1
ATOM 3894 C CA . ASP A 1 480 ? 6.238 -5.333 -14.705 1.00 89.19 480 ASP A CA 1
ATOM 3895 C C . ASP A 1 480 ? 5.728 -6.322 -13.634 1.00 89.19 480 ASP A C 1
ATOM 3897 O O . ASP A 1 480 ? 5.759 -6.006 -12.447 1.00 89.19 480 ASP A O 1
ATOM 3901 N N . THR A 1 481 ? 5.368 -7.564 -13.991 1.00 89.81 481 THR A N 1
ATOM 3902 C CA . THR A 1 481 ? 4.991 -8.612 -13.005 1.00 89.81 481 THR A CA 1
ATOM 3903 C C . THR A 1 481 ? 6.138 -9.071 -12.102 1.00 89.81 481 THR A C 1
ATOM 3905 O O . THR A 1 481 ? 5.885 -9.771 -11.119 1.00 89.81 481 THR A O 1
ATOM 3908 N N . ALA A 1 482 ? 7.380 -8.727 -12.434 1.00 93.81 482 ALA A N 1
ATOM 3909 C CA . ALA A 1 482 ? 8.581 -8.997 -11.652 1.00 93.81 482 ALA A CA 1
ATOM 3910 C C . ALA A 1 482 ? 9.201 -7.722 -11.053 1.00 93.81 482 ALA A C 1
ATOM 3912 O O . ALA A 1 482 ? 10.239 -7.818 -10.408 1.00 93.81 482 ALA A O 1
ATOM 3913 N N . CYS A 1 483 ? 8.602 -6.544 -11.229 1.00 95.12 483 CYS A N 1
ATOM 3914 C CA . CYS A 1 483 ? 8.950 -5.365 -10.437 1.00 95.12 483 CYS A CA 1
ATOM 3915 C C . CYS A 1 483 ? 8.297 -5.462 -9.051 1.00 95.12 483 CYS A C 1
ATOM 3917 O O . CYS A 1 483 ? 7.222 -6.045 -8.902 1.00 95.12 483 CYS A O 1
ATOM 3919 N N . PHE A 1 484 ? 8.925 -4.877 -8.033 1.00 94.38 484 PHE A N 1
ATOM 3920 C CA . PHE A 1 484 ? 8.397 -4.837 -6.672 1.00 94.38 484 PHE A CA 1
ATOM 3921 C C . PHE A 1 484 ? 8.436 -3.415 -6.107 1.00 94.38 484 PHE A C 1
ATOM 3923 O O . PHE A 1 484 ? 9.469 -2.747 -6.138 1.00 94.38 484 PHE A O 1
ATOM 3930 N N . VAL A 1 485 ? 7.307 -2.975 -5.554 1.00 91.38 485 VAL A N 1
ATOM 3931 C CA . VAL A 1 485 ? 7.152 -1.695 -4.851 1.00 91.38 485 VAL A CA 1
ATOM 3932 C C . VAL A 1 485 ? 6.967 -1.998 -3.367 1.00 91.38 485 VAL A C 1
ATOM 3934 O O . VAL A 1 485 ? 6.074 -2.762 -2.996 1.00 91.38 485 VAL A O 1
ATOM 3937 N N . ASN A 1 486 ? 7.830 -1.421 -2.531 1.00 88.50 486 ASN A N 1
ATOM 3938 C CA . ASN A 1 486 ? 7.817 -1.583 -1.076 1.00 88.50 486 ASN A CA 1
ATOM 3939 C C . ASN A 1 486 ? 7.364 -0.290 -0.380 1.00 88.50 486 ASN A C 1
ATOM 3941 O O . ASN A 1 486 ? 6.607 -0.328 0.584 1.00 88.50 486 ASN A O 1
ATOM 3945 N N . ASP A 1 487 ? 7.817 0.853 -0.897 1.00 84.81 487 ASP A N 1
ATOM 3946 C CA . ASP A 1 487 ? 7.343 2.189 -0.553 1.00 84.81 487 ASP A CA 1
ATOM 3947 C C . ASP A 1 487 ? 6.353 2.646 -1.631 1.00 84.81 487 ASP A C 1
ATOM 3949 O O . ASP A 1 487 ? 6.723 2.787 -2.799 1.00 84.81 487 ASP A O 1
ATOM 3953 N N . VAL A 1 488 ? 5.086 2.846 -1.256 1.00 81.00 488 VAL A N 1
ATOM 3954 C CA . VAL A 1 488 ? 4.008 3.179 -2.206 1.00 81.00 488 VAL A CA 1
ATOM 3955 C C . VAL A 1 488 ? 4.265 4.477 -2.974 1.00 81.00 488 VAL A C 1
ATOM 3957 O O . VAL A 1 488 ? 3.835 4.595 -4.121 1.00 81.00 488 VAL A O 1
ATOM 3960 N N . GLY A 1 489 ? 5.058 5.398 -2.413 1.00 78.12 489 GLY A N 1
ATOM 3961 C CA . GLY A 1 489 ? 5.462 6.628 -3.092 1.00 78.12 489 GLY A CA 1
ATOM 3962 C C . GLY A 1 489 ? 6.280 6.394 -4.366 1.00 78.12 489 GLY A C 1
ATOM 3963 O O . GLY A 1 489 ? 6.315 7.272 -5.219 1.00 78.12 489 GLY A O 1
ATOM 3964 N N . MET A 1 490 ? 6.894 5.218 -4.545 1.00 83.31 490 MET A N 1
ATOM 3965 C CA . MET A 1 490 ? 7.677 4.872 -5.744 1.00 83.31 490 MET A CA 1
ATOM 3966 C C . MET A 1 490 ? 6.828 4.376 -6.924 1.00 83.31 490 MET A C 1
ATOM 3968 O O . MET A 1 490 ? 7.368 4.151 -8.009 1.00 83.31 490 MET A O 1
ATOM 3972 N N . LYS A 1 491 ? 5.514 4.178 -6.740 1.00 83.31 491 LYS A N 1
ATOM 3973 C CA . LYS A 1 491 ? 4.620 3.583 -7.749 1.00 83.31 491 LYS A CA 1
ATOM 3974 C C . LYS A 1 491 ? 4.721 4.290 -9.111 1.00 83.31 491 LYS A C 1
ATOM 3976 O O . LYS A 1 491 ? 4.932 3.622 -10.120 1.00 83.31 491 LYS A O 1
ATOM 3981 N N . GLY A 1 492 ? 4.670 5.625 -9.120 1.00 81.31 492 GLY A N 1
ATOM 3982 C CA . GLY A 1 492 ? 4.742 6.429 -10.346 1.00 81.31 492 GLY A CA 1
ATOM 3983 C C . GLY A 1 492 ? 6.072 6.312 -11.102 1.00 81.31 492 GLY A C 1
ATOM 3984 O O . GLY A 1 492 ? 6.068 6.289 -12.329 1.00 81.31 492 GLY A O 1
ATOM 3985 N N . PHE A 1 493 ? 7.203 6.144 -10.405 1.00 85.00 493 PHE A N 1
ATOM 3986 C CA . PHE A 1 493 ? 8.497 5.897 -11.056 1.00 85.00 493 PHE A CA 1
ATOM 3987 C C . PHE A 1 493 ? 8.533 4.531 -11.756 1.00 85.00 493 PHE A C 1
ATOM 3989 O O . PHE A 1 493 ? 9.049 4.412 -12.869 1.00 85.00 493 PHE A O 1
ATOM 3996 N N . VAL A 1 494 ? 7.955 3.495 -11.136 1.00 89.69 494 VAL A N 1
ATOM 3997 C CA . VAL A 1 494 ? 7.848 2.165 -11.759 1.00 89.69 494 VAL A CA 1
ATOM 3998 C C . VAL A 1 494 ? 6.916 2.210 -12.971 1.00 89.69 494 VAL A C 1
ATOM 4000 O O . VAL A 1 494 ? 7.252 1.635 -14.002 1.00 89.69 494 VAL A O 1
ATOM 4003 N N . GLU A 1 495 ? 5.798 2.933 -12.892 1.00 85.00 495 GLU A N 1
ATOM 4004 C CA . GLU A 1 495 ? 4.883 3.137 -14.026 1.00 85.00 495 GLU A CA 1
ATOM 4005 C C . GLU A 1 495 ? 5.571 3.894 -15.179 1.00 85.00 495 GLU A C 1
ATOM 4007 O O . GLU A 1 495 ? 5.539 3.423 -16.315 1.00 85.00 495 GLU A O 1
ATOM 4012 N N . ALA A 1 496 ? 6.323 4.962 -14.893 1.00 85.06 496 ALA A N 1
ATOM 4013 C CA . ALA A 1 496 ? 7.132 5.668 -15.891 1.00 85.06 496 ALA A CA 1
ATOM 4014 C C . ALA A 1 496 ? 8.219 4.779 -16.535 1.00 85.06 496 ALA A C 1
ATOM 4016 O O . ALA A 1 496 ? 8.489 4.902 -17.730 1.00 85.06 496 ALA A O 1
ATOM 4017 N N . CYS A 1 497 ? 8.818 3.847 -15.783 1.00 88.50 497 CYS A N 1
ATOM 4018 C CA . CYS A 1 497 ? 9.746 2.851 -16.334 1.00 88.50 497 CYS A CA 1
ATOM 4019 C C . CYS A 1 497 ? 9.053 1.784 -17.204 1.00 88.50 497 CYS A C 1
ATOM 4021 O O . CYS A 1 497 ? 9.678 1.256 -18.123 1.00 88.50 497 CYS A O 1
ATOM 4023 N N . VAL A 1 498 ? 7.784 1.458 -16.934 1.00 87.19 498 VAL A N 1
ATOM 4024 C CA . VAL A 1 498 ? 6.978 0.510 -17.731 1.00 87.19 498 VAL A CA 1
ATOM 4025 C C . VAL A 1 498 ? 6.500 1.138 -19.043 1.00 87.19 498 VAL A C 1
ATOM 4027 O O . VAL A 1 498 ? 6.509 0.465 -20.073 1.00 87.19 498 VAL A O 1
ATOM 4030 N N . GLU A 1 499 ? 6.090 2.408 -19.020 1.00 84.62 499 GLU A N 1
ATOM 4031 C CA . GLU A 1 499 ? 5.607 3.138 -20.204 1.00 84.62 499 GLU A CA 1
ATOM 4032 C C . GLU A 1 499 ? 6.739 3.756 -21.048 1.00 84.62 499 GLU A C 1
ATOM 4034 O O . GLU A 1 499 ? 6.531 4.119 -22.208 1.00 84.62 499 GLU A O 1
ATOM 4039 N N . GLY A 1 500 ? 7.940 3.875 -20.477 1.00 83.50 500 GLY A N 1
ATOM 4040 C CA . GLY A 1 500 ? 9.105 4.490 -21.107 1.00 83.50 500 GLY A CA 1
ATOM 4041 C C . GLY A 1 500 ? 9.812 3.647 -22.184 1.00 83.50 500 GLY A C 1
ATOM 4042 O O . GLY A 1 500 ? 9.449 2.503 -22.470 1.00 83.50 500 GLY A O 1
ATOM 4043 N N . PRO A 1 501 ? 10.859 4.212 -22.816 1.00 84.56 501 PRO A N 1
ATOM 4044 C CA . PRO A 1 501 ? 11.620 3.526 -23.853 1.00 84.56 501 PRO A CA 1
ATOM 4045 C C . PRO A 1 501 ? 12.463 2.370 -23.279 1.00 84.56 501 PRO A C 1
ATOM 4047 O O . PRO A 1 501 ? 12.988 2.482 -22.168 1.00 84.56 501 PRO A O 1
ATOM 4050 N N . PRO A 1 502 ? 12.677 1.279 -24.041 1.00 87.88 502 PRO A N 1
ATOM 4051 C CA . PRO A 1 502 ? 13.611 0.229 -23.646 1.00 87.88 502 PRO A CA 1
ATOM 4052 C C . PRO A 1 502 ? 15.051 0.753 -23.627 1.00 87.88 502 PRO A C 1
ATOM 4054 O O . PRO A 1 502 ? 15.447 1.525 -24.503 1.00 87.88 502 PRO A O 1
ATOM 4057 N N . LEU A 1 503 ? 15.851 0.289 -22.668 1.00 89.50 503 LEU A N 1
ATOM 4058 C CA . LEU A 1 503 ? 17.269 0.646 -22.577 1.00 89.50 503 LEU A CA 1
ATOM 4059 C C . LEU A 1 503 ? 18.088 -0.158 -23.593 1.00 89.50 503 LEU A C 1
ATOM 4061 O O . LEU A 1 503 ? 17.930 -1.379 -23.690 1.00 89.50 503 LEU A O 1
ATOM 4065 N N . GLU A 1 504 ? 19.004 0.488 -24.314 1.00 87.62 504 GLU A N 1
ATOM 4066 C CA . GLU A 1 504 ? 20.038 -0.232 -25.063 1.00 87.62 504 GLU A CA 1
ATOM 4067 C C . GLU A 1 504 ? 21.173 -0.705 -24.138 1.00 87.62 504 GLU A C 1
ATOM 4069 O O . GLU A 1 504 ? 21.422 -0.156 -23.062 1.00 87.62 504 GLU A O 1
ATOM 4074 N N . GLU A 1 505 ? 21.892 -1.741 -24.566 1.00 85.69 505 GLU A N 1
ATOM 4075 C CA . GLU A 1 505 ? 23.096 -2.230 -23.898 1.00 85.69 505 GLU A CA 1
ATOM 4076 C C . GLU A 1 505 ? 24.108 -1.091 -23.639 1.00 85.69 505 GLU A C 1
ATOM 4078 O O . GLU A 1 505 ? 24.594 -0.440 -24.565 1.00 85.69 505 GLU A O 1
ATOM 4083 N N . GLY A 1 506 ? 24.447 -0.868 -22.366 1.00 84.06 506 GLY A N 1
ATOM 4084 C CA . GLY A 1 506 ? 25.276 0.249 -21.901 1.00 84.06 506 GLY A CA 1
ATOM 4085 C C . GLY A 1 506 ? 24.520 1.487 -21.388 1.00 84.06 506 GLY A C 1
ATOM 4086 O O . GLY A 1 506 ? 25.164 2.341 -20.783 1.00 84.06 506 GLY A O 1
ATOM 4087 N N . GLN A 1 507 ? 23.194 1.588 -21.553 1.00 86.25 507 GLN A N 1
ATOM 4088 C CA . GLN A 1 507 ? 22.382 2.679 -20.983 1.00 86.25 507 GLN A CA 1
ATOM 4089 C C . GLN A 1 507 ? 21.845 2.356 -19.578 1.00 86.25 507 GLN A C 1
ATOM 4091 O O . GLN A 1 507 ? 21.552 1.206 -19.251 1.00 86.25 507 GLN A O 1
ATOM 4096 N N . GLY A 1 508 ? 21.683 3.383 -18.742 1.00 86.38 508 GLY A N 1
ATOM 4097 C CA . GLY A 1 508 ? 21.216 3.272 -17.357 1.00 86.38 508 GLY A CA 1
ATOM 4098 C C . GLY A 1 508 ? 22.101 2.387 -16.474 1.00 86.38 508 GLY A C 1
ATOM 4099 O O . GLY A 1 508 ? 23.210 2.003 -16.855 1.00 86.38 508 GLY A O 1
ATOM 4100 N N . VAL A 1 509 ? 21.623 2.039 -15.277 1.00 89.56 509 VAL A N 1
ATOM 4101 C CA . VAL A 1 509 ? 22.356 1.113 -14.396 1.00 89.56 509 VAL A CA 1
ATOM 4102 C C . VAL A 1 509 ? 22.190 -0.328 -14.898 1.00 89.56 509 VAL A C 1
ATOM 4104 O O . VAL A 1 509 ? 23.170 -1.075 -14.971 1.00 89.56 509 VAL A O 1
ATOM 4107 N N . ALA A 1 510 ? 20.985 -0.702 -15.346 1.00 91.75 510 ALA A N 1
ATOM 4108 C CA . ALA A 1 510 ? 20.694 -2.041 -15.857 1.00 91.75 510 ALA A CA 1
ATOM 4109 C C . ALA A 1 510 ? 21.391 -2.399 -17.183 1.00 91.75 510 ALA A C 1
ATOM 4111 O O . ALA A 1 510 ? 21.957 -3.489 -17.294 1.00 91.75 510 ALA A O 1
ATOM 4112 N N . GLY A 1 511 ? 21.418 -1.506 -18.179 1.00 90.12 511 GLY A N 1
ATOM 4113 C CA . GLY A 1 511 ? 22.109 -1.766 -19.450 1.00 90.12 511 GLY A CA 1
ATOM 4114 C C . GLY A 1 511 ? 23.629 -1.821 -19.292 1.00 90.12 511 GLY A C 1
ATOM 4115 O O . GLY A 1 511 ? 24.282 -2.598 -19.991 1.00 90.12 511 GLY A O 1
ATOM 4116 N N . LYS A 1 512 ? 24.201 -1.091 -18.324 1.00 87.88 512 LYS A N 1
ATOM 4117 C CA . LYS A 1 512 ? 25.611 -1.244 -17.915 1.00 87.88 512 LYS A CA 1
ATOM 4118 C C . LYS A 1 512 ? 25.843 -2.596 -17.225 1.00 87.88 512 LYS A C 1
ATOM 4120 O O . LYS A 1 512 ? 26.770 -3.317 -17.598 1.00 87.88 512 LYS A O 1
ATOM 4125 N N . ALA A 1 513 ? 24.951 -3.014 -16.321 1.00 89.38 513 ALA A N 1
ATOM 4126 C CA . ALA A 1 513 ? 24.998 -4.339 -15.691 1.00 89.38 513 ALA A CA 1
ATOM 4127 C C . ALA A 1 513 ? 24.804 -5.514 -16.671 1.00 89.38 513 ALA A C 1
ATOM 4129 O O . ALA A 1 513 ? 25.298 -6.612 -16.403 1.00 89.38 513 ALA A O 1
ATOM 4130 N N . LEU A 1 514 ? 24.151 -5.318 -17.823 1.00 87.31 514 LEU A N 1
ATOM 4131 C CA . LEU A 1 514 ? 24.042 -6.354 -18.858 1.00 87.31 514 LEU A CA 1
ATOM 4132 C C . LEU A 1 514 ? 25.417 -6.751 -19.428 1.00 87.31 514 LEU A C 1
ATOM 4134 O O . LEU A 1 514 ? 25.648 -7.948 -19.646 1.00 87.31 514 LEU A O 1
ATOM 4138 N N . GLN A 1 515 ? 26.317 -5.769 -19.583 1.00 82.00 515 GLN A N 1
ATOM 4139 C CA . GLN A 1 515 ? 27.718 -5.935 -19.990 1.00 82.00 515 GLN A CA 1
ATOM 4140 C C . GLN A 1 515 ? 28.596 -6.421 -18.825 1.00 82.00 515 GLN A C 1
ATOM 4142 O O . GLN A 1 515 ? 29.253 -7.461 -18.908 1.00 82.00 515 GLN A O 1
ATOM 4147 N N . SER A 1 516 ? 28.615 -5.669 -17.717 1.00 78.88 516 SER A N 1
ATOM 4148 C CA . SER A 1 516 ? 29.546 -5.877 -16.597 1.00 78.88 516 SER A CA 1
ATOM 4149 C C . SER A 1 516 ? 29.156 -7.026 -15.660 1.00 78.88 516 SER A C 1
ATOM 4151 O O . SER A 1 516 ? 29.952 -7.407 -14.802 1.00 78.88 516 SER A O 1
ATOM 4153 N N . LYS A 1 517 ? 27.943 -7.575 -15.818 1.00 84.75 517 LYS A N 1
ATOM 4154 C CA . LYS A 1 517 ? 27.215 -8.490 -14.911 1.00 84.75 517 LYS A CA 1
ATOM 4155 C C . LYS A 1 517 ? 26.718 -7.857 -13.608 1.00 84.75 517 LYS A C 1
ATOM 4157 O O . LYS A 1 517 ? 25.778 -8.380 -13.014 1.00 84.75 517 LYS A O 1
ATOM 4162 N N . MET A 1 518 ? 27.313 -6.755 -13.163 1.00 88.50 518 MET A N 1
ATOM 4163 C CA . MET A 1 518 ? 26.874 -6.004 -11.989 1.00 88.50 518 MET A CA 1
ATOM 4164 C C . MET A 1 518 ? 27.337 -4.552 -12.098 1.00 88.50 518 MET A C 1
ATOM 4166 O O . MET A 1 518 ? 28.501 -4.294 -12.409 1.00 88.50 518 MET A O 1
ATOM 4170 N N . GLN A 1 519 ? 26.447 -3.609 -11.812 1.00 89.81 519 GLN A N 1
ATOM 4171 C CA . GLN A 1 519 ? 26.747 -2.182 -11.765 1.00 89.81 519 GLN A CA 1
ATOM 4172 C C . GLN A 1 519 ? 26.228 -1.607 -10.446 1.00 89.81 519 GLN A C 1
ATOM 4174 O O . GLN A 1 519 ? 25.095 -1.867 -10.059 1.00 89.81 519 GLN A O 1
ATOM 4179 N N . PHE A 1 520 ? 27.051 -0.811 -9.769 1.00 90.38 520 PHE A N 1
ATOM 4180 C CA . PHE A 1 520 ? 26.647 -0.025 -8.605 1.00 90.38 520 PHE A CA 1
ATOM 4181 C C . PHE A 1 520 ? 26.870 1.456 -8.911 1.00 90.38 520 PHE A C 1
ATOM 4183 O O . PHE A 1 520 ? 27.865 1.814 -9.548 1.00 90.38 520 PHE A O 1
ATOM 4190 N N . VAL A 1 521 ? 25.930 2.293 -8.487 1.00 88.00 521 VAL A N 1
ATOM 4191 C CA . VAL A 1 521 ? 25.948 3.751 -8.619 1.00 88.00 521 VAL A CA 1
ATOM 4192 C C . VAL A 1 521 ? 25.653 4.323 -7.227 1.00 88.00 521 VAL A C 1
ATOM 4194 O O . VAL A 1 521 ? 24.561 4.076 -6.713 1.00 88.00 521 VAL A O 1
ATOM 4197 N N . PRO A 1 522 ? 26.612 5.018 -6.582 1.00 79.38 522 PRO A N 1
ATOM 4198 C CA . PRO A 1 522 ? 26.429 5.554 -5.233 1.00 79.38 522 PRO A CA 1
ATOM 4199 C C . PRO A 1 522 ? 25.595 6.840 -5.210 1.00 79.38 522 PRO A C 1
ATOM 4201 O O . PRO A 1 522 ? 24.968 7.125 -4.195 1.00 79.38 522 PRO A O 1
ATOM 4204 N N . ASP A 1 523 ? 25.572 7.586 -6.319 1.00 79.81 523 ASP A N 1
ATOM 4205 C CA . ASP A 1 523 ? 24.671 8.713 -6.537 1.00 79.81 523 ASP A CA 1
ATOM 4206 C C . ASP A 1 523 ? 24.197 8.746 -7.999 1.00 79.81 523 ASP A C 1
ATOM 4208 O O . ASP A 1 523 ? 24.999 8.780 -8.932 1.00 79.81 523 ASP A O 1
ATOM 4212 N N . VAL A 1 524 ? 22.884 8.727 -8.214 1.00 78.50 524 VAL A N 1
ATOM 4213 C CA . VAL A 1 524 ? 22.236 8.870 -9.524 1.00 78.50 524 VAL A CA 1
ATOM 4214 C C . VAL A 1 524 ? 22.466 10.270 -10.102 1.00 78.50 524 VAL A C 1
ATOM 4216 O O . VAL A 1 524 ? 22.428 10.426 -11.320 1.00 78.50 524 VAL A O 1
ATOM 4219 N N . ALA A 1 525 ? 22.794 11.272 -9.277 1.00 69.44 525 ALA A N 1
ATOM 4220 C CA . ALA A 1 525 ? 23.234 12.586 -9.751 1.00 69.44 525 ALA A CA 1
ATOM 4221 C C . ALA A 1 525 ? 24.572 12.565 -10.530 1.00 69.44 525 ALA A C 1
ATOM 4223 O O . ALA A 1 525 ? 24.826 13.495 -11.292 1.00 69.44 525 ALA A O 1
ATOM 4224 N N . ASP A 1 526 ? 25.391 11.508 -10.403 1.00 71.50 526 ASP A N 1
ATOM 4225 C CA . ASP A 1 526 ? 26.619 11.316 -11.201 1.00 71.50 526 ASP A CA 1
ATOM 4226 C C . ASP A 1 526 ? 26.341 10.759 -12.622 1.00 71.50 526 ASP A C 1
ATOM 4228 O O . ASP A 1 526 ? 27.276 10.522 -13.394 1.00 71.50 526 ASP A O 1
ATOM 4232 N N . LEU A 1 527 ? 25.077 10.498 -12.987 1.00 71.44 527 LEU A N 1
ATOM 4233 C CA . LEU A 1 527 ? 24.691 9.982 -14.306 1.00 71.44 527 LEU A CA 1
ATOM 4234 C C . LEU A 1 527 ? 24.340 11.113 -15.286 1.00 71.44 527 LEU A C 1
ATOM 4236 O O . LEU A 1 527 ? 23.664 12.075 -14.935 1.00 71.44 527 LEU A O 1
ATOM 4240 N N . ASP A 1 528 ? 24.745 10.961 -16.549 1.00 68.81 528 ASP A N 1
ATOM 4241 C CA . ASP A 1 528 ? 24.339 11.854 -17.641 1.00 68.81 528 ASP A CA 1
ATOM 4242 C C . ASP A 1 528 ? 22.920 11.496 -18.135 1.00 68.81 528 ASP A C 1
ATOM 4244 O O . ASP A 1 528 ? 22.572 10.317 -18.261 1.00 68.81 528 ASP A O 1
ATOM 4248 N N . ALA A 1 529 ? 22.104 12.505 -18.454 1.00 64.62 529 ALA A N 1
ATOM 4249 C CA . ALA A 1 529 ? 20.751 12.336 -18.994 1.00 64.62 529 ALA A CA 1
ATOM 4250 C C . ALA A 1 529 ? 20.724 11.608 -20.355 1.00 64.62 529 ALA A C 1
ATOM 4252 O O . ALA A 1 529 ? 19.732 10.964 -20.695 1.00 64.62 529 ALA A O 1
ATOM 4253 N N . ILE A 1 530 ? 21.812 11.683 -21.127 1.00 65.06 530 ILE A N 1
ATOM 4254 C CA . ILE A 1 530 ? 22.002 10.946 -22.387 1.00 65.06 530 ILE A CA 1
ATOM 4255 C C . ILE A 1 530 ? 22.227 9.447 -22.111 1.00 65.06 530 ILE A C 1
ATOM 4257 O O . ILE A 1 530 ? 21.775 8.589 -22.875 1.00 65.06 530 ILE A O 1
ATOM 4261 N N . ASP A 1 531 ? 22.906 9.130 -21.006 1.00 70.62 531 ASP A N 1
ATOM 4262 C CA . ASP A 1 531 ? 23.225 7.762 -20.593 1.00 70.62 531 ASP A CA 1
ATOM 4263 C C . ASP A 1 531 ? 22.058 7.082 -19.865 1.00 70.62 531 ASP A C 1
ATOM 4265 O O . ASP A 1 531 ? 21.916 5.862 -19.972 1.00 70.62 531 ASP A O 1
ATOM 4269 N N . TYR A 1 532 ? 21.235 7.826 -19.117 1.00 78.81 532 TYR A N 1
ATOM 4270 C CA . TYR A 1 532 ? 20.120 7.289 -18.329 1.00 78.81 532 TYR A CA 1
ATOM 4271 C C . TYR A 1 532 ? 18.786 7.989 -18.662 1.00 78.81 532 TYR A C 1
ATOM 4273 O O . TYR A 1 532 ? 18.465 9.016 -18.063 1.00 78.81 532 TYR A O 1
ATOM 4281 N N . PRO A 1 533 ? 17.958 7.409 -19.558 1.00 78.69 533 PRO A N 1
ATOM 4282 C CA . PRO A 1 533 ? 16.689 8.001 -20.005 1.00 78.69 533 PRO A CA 1
ATOM 4283 C C . PRO A 1 533 ? 15.671 8.338 -18.903 1.00 78.69 533 PRO A C 1
ATOM 4285 O O . PRO A 1 533 ? 14.776 9.146 -19.132 1.00 78.69 533 PRO A O 1
ATOM 4288 N N . PHE A 1 534 ? 15.799 7.740 -17.715 1.00 80.94 534 PHE A N 1
ATOM 4289 C CA . PHE A 1 534 ? 14.894 7.944 -16.580 1.00 80.94 534 PHE A CA 1
ATOM 4290 C C . PHE A 1 534 ? 15.424 8.944 -15.538 1.00 80.94 534 PHE A C 1
ATOM 4292 O O . PHE A 1 534 ? 14.783 9.126 -14.506 1.00 80.94 534 PHE A O 1
ATOM 4299 N N . LEU A 1 535 ? 16.563 9.609 -15.783 1.00 76.25 535 LEU A N 1
ATOM 4300 C CA . LEU A 1 535 ? 17.258 10.452 -14.797 1.00 76.25 535 LEU A CA 1
ATOM 4301 C C . LEU A 1 535 ? 16.374 11.540 -14.162 1.00 76.25 535 LEU A C 1
ATOM 4303 O O . LEU A 1 535 ? 16.372 11.683 -12.944 1.00 76.25 535 LEU A O 1
ATOM 4307 N N . HIS A 1 536 ? 15.585 12.264 -14.964 1.00 68.06 536 HIS A N 1
ATOM 4308 C CA . HIS A 1 536 ? 14.674 13.298 -14.453 1.00 68.06 536 HIS A CA 1
ATOM 4309 C C . HIS A 1 536 ? 13.643 12.715 -13.477 1.00 68.06 536 HIS A C 1
ATOM 4311 O O . HIS A 1 536 ? 13.471 13.221 -12.371 1.00 68.06 536 HIS A O 1
ATOM 4317 N N . VAL A 1 537 ? 12.988 11.617 -13.869 1.00 67.94 537 VAL A N 1
ATOM 4318 C CA . VAL A 1 537 ? 11.979 10.937 -13.040 1.00 67.94 537 VAL A CA 1
ATOM 4319 C C . VAL A 1 537 ? 12.635 10.313 -11.802 1.00 67.94 537 VAL A C 1
ATOM 4321 O O . VAL A 1 537 ? 12.048 10.284 -10.727 1.00 67.94 537 VAL A O 1
ATOM 4324 N N . ALA A 1 538 ? 13.885 9.857 -11.914 1.00 72.88 538 ALA A N 1
ATOM 4325 C CA . ALA A 1 538 ? 14.643 9.336 -10.783 1.00 72.88 538 ALA A CA 1
ATOM 4326 C C . ALA A 1 538 ? 14.894 10.429 -9.729 1.00 72.88 538 ALA A C 1
ATOM 4328 O O . ALA A 1 538 ? 14.707 10.174 -8.543 1.00 72.88 538 ALA A O 1
ATOM 4329 N N . TRP A 1 539 ? 15.241 11.653 -10.141 1.00 66.38 539 TRP A N 1
ATOM 4330 C CA . TRP A 1 539 ? 15.375 12.791 -9.224 1.00 66.38 539 TRP A CA 1
ATOM 4331 C C . TRP A 1 539 ? 14.035 13.252 -8.636 1.00 66.38 539 TRP A C 1
ATOM 4333 O O . TRP A 1 539 ? 13.971 13.522 -7.439 1.00 66.38 539 TRP A O 1
ATOM 4343 N N . GLU A 1 540 ? 12.963 13.283 -9.432 1.00 65.69 540 GLU A N 1
ATOM 4344 C CA . GLU A 1 540 ? 11.603 13.626 -8.980 1.00 65.69 540 GLU A CA 1
ATOM 4345 C C . GLU A 1 540 ? 11.112 12.701 -7.851 1.00 65.69 540 GLU A C 1
ATOM 4347 O O . GLU A 1 540 ? 10.528 13.162 -6.870 1.00 65.69 540 GLU A O 1
ATOM 4352 N N . PHE A 1 541 ? 11.429 11.406 -7.941 1.00 70.69 541 PHE A N 1
ATOM 4353 C CA . PHE A 1 541 ? 11.132 10.403 -6.912 1.00 70.69 541 PHE A CA 1
ATOM 4354 C C . PHE A 1 541 ? 12.279 10.213 -5.890 1.00 70.69 541 PHE A C 1
ATOM 4356 O O . PHE A 1 541 ? 12.215 9.325 -5.040 1.00 70.69 541 PHE A O 1
ATOM 4363 N N . GLY A 1 542 ? 13.316 11.058 -5.924 1.00 67.94 542 GLY A N 1
ATOM 4364 C CA . GLY A 1 542 ? 14.380 11.125 -4.913 1.00 67.94 542 GLY A CA 1
ATOM 4365 C C . GLY A 1 542 ? 15.412 9.988 -4.928 1.00 67.94 542 GLY A C 1
ATOM 4366 O O . GLY A 1 542 ? 16.119 9.805 -3.936 1.00 67.94 542 GLY A O 1
ATOM 4367 N N . LEU A 1 543 ? 15.517 9.212 -6.010 1.00 80.25 543 LEU A N 1
ATOM 4368 C CA . LEU A 1 543 ? 16.464 8.097 -6.129 1.00 80.25 543 LEU A CA 1
ATOM 4369 C C . LEU A 1 543 ? 17.918 8.593 -6.023 1.00 80.25 543 LEU A C 1
ATOM 4371 O O . LEU A 1 543 ? 18.337 9.479 -6.764 1.00 80.25 543 LEU A O 1
ATOM 4375 N N . HIS A 1 544 ? 18.694 7.965 -5.133 1.00 79.50 544 HIS A N 1
ATOM 4376 C CA . HIS A 1 544 ? 20.096 8.309 -4.865 1.00 79.50 544 HIS A CA 1
ATOM 4377 C C . HIS A 1 544 ? 21.052 7.154 -5.207 1.00 79.50 544 HIS A C 1
ATOM 4379 O O . HIS A 1 544 ? 21.710 7.216 -6.236 1.00 79.50 544 HIS A O 1
ATOM 4385 N N . ALA A 1 545 ? 21.109 6.073 -4.420 1.00 87.12 545 ALA A N 1
ATOM 4386 C CA . ALA A 1 545 ? 21.988 4.931 -4.710 1.00 87.12 545 ALA A CA 1
ATOM 4387 C C . ALA A 1 545 ? 21.231 3.751 -5.347 1.00 87.12 545 ALA A C 1
ATOM 4389 O O . ALA A 1 545 ? 20.103 3.435 -4.953 1.00 87.12 545 ALA A O 1
ATOM 4390 N N . VAL A 1 546 ? 21.855 3.088 -6.331 1.00 92.44 546 VAL A N 1
ATOM 4391 C CA . VAL A 1 546 ? 21.246 2.011 -7.136 1.00 92.44 546 VAL A CA 1
ATOM 4392 C C . VAL A 1 546 ? 22.242 0.880 -7.421 1.00 92.44 546 VAL A C 1
ATOM 4394 O O . VAL A 1 546 ? 23.407 1.110 -7.753 1.00 92.44 546 VAL A O 1
ATOM 4397 N N . LEU A 1 547 ? 21.770 -0.366 -7.333 1.00 94.12 547 LEU A N 1
ATOM 4398 C CA . LEU A 1 547 ? 22.530 -1.592 -7.595 1.00 94.12 547 LEU A CA 1
ATOM 4399 C C . LEU A 1 547 ? 21.815 -2.461 -8.638 1.00 94.12 547 LEU A C 1
ATOM 4401 O O . LEU A 1 547 ? 20.754 -3.014 -8.356 1.00 94.12 547 LEU A O 1
ATOM 4405 N N . ALA A 1 548 ? 22.419 -2.644 -9.812 1.00 94.12 548 ALA A N 1
ATOM 4406 C CA . ALA A 1 548 ? 21.926 -3.544 -10.851 1.00 94.12 548 ALA A CA 1
ATOM 4407 C C . ALA A 1 548 ? 22.744 -4.850 -10.921 1.00 94.12 548 ALA A C 1
ATOM 4409 O O . ALA A 1 548 ? 23.976 -4.818 -10.969 1.00 94.12 548 ALA A O 1
ATOM 4410 N N . ILE A 1 549 ? 22.074 -6.008 -10.943 1.00 91.88 549 ILE A N 1
ATOM 4411 C CA . ILE A 1 549 ? 22.678 -7.354 -10.903 1.00 91.88 549 ILE A CA 1
ATOM 4412 C C . ILE A 1 549 ? 22.094 -8.240 -12.010 1.00 91.88 549 ILE A C 1
ATOM 4414 O O . ILE A 1 549 ? 20.879 -8.410 -12.107 1.00 91.88 549 ILE A O 1
ATOM 4418 N N . LYS A 1 550 ? 22.967 -8.881 -12.796 1.00 90.19 550 LYS A N 1
ATOM 4419 C CA . LYS A 1 550 ? 22.596 -9.844 -13.839 1.00 90.19 550 LYS A CA 1
ATOM 4420 C C . LYS A 1 550 ? 22.323 -11.238 -13.261 1.00 90.19 550 LYS A C 1
ATOM 4422 O O . LYS A 1 550 ? 23.228 -11.917 -12.763 1.00 90.19 550 LYS A O 1
ATOM 4427 N N . LEU A 1 551 ? 21.082 -11.694 -13.405 1.00 88.00 551 LEU A N 1
ATOM 4428 C CA . LEU A 1 551 ? 20.658 -13.073 -13.190 1.00 88.00 551 LEU A CA 1
ATOM 4429 C C . LEU A 1 551 ? 20.652 -13.843 -14.515 1.00 88.00 551 LEU A C 1
ATOM 4431 O O . LEU A 1 551 ? 20.008 -13.436 -15.482 1.00 88.00 551 LEU A O 1
ATOM 4435 N N . ALA A 1 552 ? 21.292 -15.012 -14.535 1.00 77.88 552 ALA A N 1
ATOM 4436 C CA . ALA A 1 552 ? 21.022 -16.020 -15.558 1.00 77.88 552 ALA A CA 1
ATOM 4437 C C . ALA A 1 552 ? 20.094 -17.100 -15.005 1.00 77.88 552 ALA A C 1
ATOM 4439 O O . ALA A 1 552 ? 20.376 -17.700 -13.960 1.00 77.88 552 ALA A O 1
ATOM 4440 N N . SER A 1 553 ? 19.035 -17.408 -15.750 1.00 76.31 553 SER A N 1
ATOM 4441 C CA . SER A 1 553 ? 18.216 -18.591 -15.493 1.00 76.31 553 SER A CA 1
ATOM 4442 C C . SER A 1 553 ? 19.054 -19.875 -15.639 1.00 76.31 553 SER A C 1
ATOM 4444 O O . SER A 1 553 ? 20.076 -19.925 -16.343 1.00 76.31 553 SER A O 1
ATOM 4446 N N . THR A 1 554 ? 18.641 -20.945 -14.964 1.00 70.19 554 THR A N 1
ATOM 4447 C CA . THR A 1 554 ? 19.121 -22.310 -15.238 1.00 70.19 554 THR A CA 1
ATOM 4448 C C . THR A 1 554 ? 18.247 -23.063 -16.244 1.00 70.19 554 THR A C 1
ATOM 4450 O O . THR A 1 554 ? 18.678 -24.106 -16.729 1.00 70.19 554 THR A O 1
ATOM 4453 N N . TYR A 1 555 ? 17.086 -22.511 -16.618 1.00 67.56 555 TYR A N 1
ATOM 4454 C CA . TYR A 1 555 ? 16.137 -23.109 -17.568 1.00 67.56 555 TYR A CA 1
ATOM 4455 C C . TYR A 1 555 ? 16.051 -22.351 -18.900 1.00 67.56 555 TYR A C 1
ATOM 4457 O O . TYR A 1 555 ? 15.861 -22.967 -19.943 1.00 67.56 555 TYR A O 1
ATOM 4465 N N . MET A 1 556 ? 16.230 -21.026 -18.885 1.00 70.25 556 MET A N 1
ATOM 4466 C CA . MET A 1 556 ? 16.258 -20.185 -20.088 1.00 70.25 556 MET A CA 1
ATOM 4467 C C . MET A 1 556 ? 17.702 -19.778 -20.410 1.00 70.25 556 MET A C 1
ATOM 4469 O O . MET A 1 556 ? 18.219 -18.816 -19.851 1.00 70.25 556 MET A O 1
ATOM 4473 N N . SER A 1 557 ? 18.378 -20.510 -21.301 1.00 64.44 557 SER A N 1
ATOM 4474 C CA . SER A 1 557 ? 19.790 -20.249 -21.650 1.00 64.44 557 SER A CA 1
ATOM 4475 C C . SER A 1 557 ? 20.021 -18.960 -22.444 1.00 64.44 557 SER A C 1
ATOM 4477 O O . SER A 1 557 ? 21.141 -18.453 -22.475 1.00 64.44 557 SER A O 1
ATOM 4479 N N . ASN A 1 558 ? 18.975 -18.463 -23.111 1.00 71.56 558 ASN A N 1
ATOM 4480 C CA . ASN A 1 558 ? 19.060 -17.395 -24.107 1.00 71.56 558 ASN A CA 1
ATOM 4481 C C . ASN A 1 558 ? 18.445 -16.067 -23.632 1.00 71.56 558 ASN A C 1
ATOM 4483 O O . ASN A 1 558 ? 18.387 -15.126 -24.413 1.00 71.56 558 ASN A O 1
ATOM 4487 N N . VAL A 1 559 ? 17.999 -15.982 -22.376 1.00 81.06 559 VAL A N 1
ATOM 4488 C CA . VAL A 1 559 ? 17.353 -14.791 -21.808 1.00 81.06 559 VAL A CA 1
ATOM 4489 C C . VAL A 1 559 ? 18.089 -14.382 -20.538 1.00 81.06 559 VAL A C 1
ATOM 4491 O O . VAL A 1 559 ? 18.242 -15.186 -19.615 1.00 81.06 559 VAL A O 1
ATOM 4494 N N . ASP A 1 560 ? 18.541 -13.132 -20.503 1.00 86.81 560 ASP A N 1
ATOM 4495 C CA . ASP A 1 560 ? 19.161 -12.523 -19.331 1.00 86.81 560 ASP A CA 1
ATOM 4496 C C . ASP A 1 560 ? 18.133 -11.652 -18.601 1.00 86.81 560 ASP A C 1
ATOM 4498 O O . ASP A 1 560 ? 17.365 -10.927 -19.237 1.00 86.81 560 ASP A O 1
ATOM 4502 N N . TYR A 1 561 ? 18.156 -11.693 -17.269 1.00 91.75 561 TYR A N 1
ATOM 4503 C CA . TYR A 1 561 ? 17.348 -10.823 -16.417 1.00 91.75 561 TYR A CA 1
ATOM 4504 C C . TYR A 1 561 ? 18.269 -9.900 -15.614 1.00 91.75 561 TYR A C 1
ATOM 4506 O O . TYR A 1 561 ? 19.277 -10.363 -15.074 1.00 91.75 561 TYR A O 1
ATOM 4514 N N . ILE A 1 562 ? 17.939 -8.613 -15.507 1.00 94.19 562 ILE A N 1
ATOM 4515 C CA . ILE A 1 562 ? 18.654 -7.667 -14.635 1.00 94.19 562 ILE A CA 1
ATOM 4516 C C . ILE A 1 562 ? 17.716 -7.225 -13.516 1.00 94.19 562 ILE A C 1
ATOM 4518 O O . ILE A 1 562 ? 16.650 -6.684 -13.798 1.00 94.19 562 ILE A O 1
ATOM 4522 N N . LEU A 1 563 ? 18.112 -7.427 -12.260 1.00 96.44 563 LEU A N 1
ATOM 4523 C CA . LEU A 1 563 ? 17.448 -6.797 -11.116 1.00 96.44 563 LEU A CA 1
ATOM 4524 C C . LEU A 1 563 ? 18.101 -5.441 -10.872 1.00 96.44 563 LEU A C 1
ATOM 4526 O O . LEU A 1 563 ? 19.323 -5.402 -10.752 1.00 96.44 563 LEU A O 1
ATOM 4530 N N . GLU A 1 564 ? 17.330 -4.366 -10.764 1.00 95.94 564 GLU A N 1
ATOM 4531 C CA . GLU A 1 564 ? 17.820 -3.023 -10.435 1.00 95.94 564 GLU A CA 1
ATOM 4532 C C . GLU A 1 564 ? 17.175 -2.551 -9.129 1.00 95.94 564 GLU A C 1
ATOM 4534 O O . GLU A 1 564 ? 15.955 -2.439 -9.018 1.00 95.94 564 GLU A O 1
ATOM 4539 N N . LEU A 1 565 ? 18.009 -2.361 -8.108 1.00 96.31 565 LEU A N 1
ATOM 4540 C CA . LEU A 1 565 ? 17.616 -2.242 -6.707 1.00 96.31 565 LEU A CA 1
ATOM 4541 C C . LEU A 1 565 ? 17.950 -0.839 -6.200 1.00 96.31 565 LEU A C 1
ATOM 4543 O O . LEU A 1 565 ? 19.124 -0.466 -6.153 1.00 96.31 565 LEU A O 1
ATOM 4547 N N . VAL A 1 566 ? 16.929 -0.079 -5.809 1.00 93.38 566 VAL A N 1
ATOM 4548 C CA . VAL A 1 566 ? 17.086 1.266 -5.234 1.00 93.38 566 VAL A CA 1
ATOM 4549 C C . VAL A 1 566 ? 17.375 1.146 -3.738 1.00 93.38 566 VAL A C 1
ATOM 4551 O O . VAL A 1 566 ? 16.805 0.291 -3.061 1.00 93.38 566 VAL A O 1
ATOM 4554 N N . PHE A 1 567 ? 18.271 1.978 -3.213 1.00 92.56 567 PHE A N 1
ATOM 4555 C CA . PHE A 1 567 ? 18.646 1.979 -1.795 1.00 92.56 567 PHE A CA 1
ATOM 4556 C C . PHE A 1 567 ? 17.764 2.942 -0.970 1.00 92.56 567 PHE A C 1
ATOM 4558 O O . PHE A 1 567 ? 17.162 3.857 -1.536 1.00 92.56 567 PHE A O 1
ATOM 4565 N N . PRO A 1 568 ? 17.679 2.775 0.364 1.00 85.69 568 PRO A N 1
ATOM 4566 C CA . PRO A 1 568 ? 16.935 3.690 1.232 1.00 85.69 568 PRO A CA 1
ATOM 4567 C C . PRO A 1 568 ? 17.540 5.107 1.232 1.00 85.69 568 PRO A C 1
ATOM 4569 O O . PRO A 1 568 ? 18.762 5.270 1.210 1.00 85.69 568 PRO A O 1
ATOM 4572 N N . LEU A 1 569 ? 16.690 6.140 1.309 1.00 74.62 569 LEU A N 1
ATOM 4573 C CA . LEU A 1 569 ? 17.076 7.568 1.317 1.00 74.62 569 LEU A CA 1
ATOM 4574 C C . LEU A 1 569 ? 17.940 7.958 2.526 1.00 74.62 569 LEU A C 1
ATOM 4576 O O . LEU A 1 569 ? 18.602 9.003 2.540 1.00 74.62 569 LEU A O 1
ATOM 4580 N N . GLU A 1 570 ? 17.883 7.122 3.554 1.00 72.44 570 GLU A N 1
ATOM 4581 C CA . GLU A 1 570 ? 18.596 7.204 4.815 1.00 72.44 570 GLU A CA 1
ATOM 4582 C C . GLU A 1 570 ? 20.061 6.742 4.665 1.00 72.44 570 GLU A C 1
ATOM 4584 O O . GLU A 1 570 ? 20.937 7.233 5.374 1.00 72.44 570 GLU A O 1
ATOM 4589 N N . THR A 1 571 ? 20.361 5.847 3.713 1.00 76.50 571 THR A N 1
ATOM 4590 C CA . THR A 1 571 ? 21.691 5.236 3.505 1.00 76.50 571 THR A CA 1
ATOM 4591 C C . THR A 1 571 ? 22.577 6.099 2.594 1.00 76.50 571 THR A C 1
ATOM 4593 O O . THR A 1 571 ? 22.902 5.731 1.460 1.00 76.50 571 THR A O 1
ATOM 4596 N N . ARG A 1 572 ? 22.962 7.284 3.083 1.00 75.50 572 ARG A N 1
ATOM 4597 C CA . ARG A 1 572 ? 23.737 8.281 2.309 1.00 75.50 572 ARG A CA 1
ATOM 4598 C C . ARG A 1 572 ? 25.255 8.156 2.432 1.00 75.50 572 ARG A C 1
ATOM 4600 O O . ARG A 1 572 ? 25.973 8.672 1.581 1.00 75.50 572 ARG A O 1
ATOM 4607 N N . GLU A 1 573 ? 25.784 7.498 3.465 1.00 77.19 573 GLU A N 1
ATOM 4608 C CA . GLU A 1 573 ? 27.227 7.256 3.529 1.00 77.19 573 GLU A CA 1
ATOM 4609 C C . GLU A 1 573 ? 27.625 6.068 2.645 1.00 77.19 573 GLU A C 1
ATOM 4611 O O . GLU A 1 573 ? 27.137 4.952 2.830 1.00 77.19 573 GLU A O 1
ATOM 4616 N N . LEU A 1 574 ? 28.608 6.262 1.758 1.00 76.81 574 LEU A N 1
ATOM 4617 C CA . LEU A 1 574 ? 29.192 5.184 0.945 1.00 76.81 574 LEU A CA 1
ATOM 4618 C C . LEU A 1 574 ? 29.677 3.995 1.805 1.00 76.81 574 LEU A C 1
ATOM 4620 O O . LEU A 1 574 ? 29.622 2.844 1.372 1.00 76.81 574 LEU A O 1
ATOM 4624 N N . SER A 1 575 ? 30.110 4.261 3.044 1.00 77.06 575 SER A N 1
ATOM 4625 C CA . SER A 1 575 ? 30.435 3.266 4.076 1.00 77.06 575 SER A CA 1
ATOM 4626 C C . SER A 1 575 ? 29.288 2.278 4.315 1.00 77.06 575 SER A C 1
ATOM 4628 O O . SER A 1 575 ? 29.506 1.069 4.384 1.00 77.06 575 SER A O 1
ATOM 4630 N N . GLU A 1 576 ? 28.075 2.808 4.453 1.00 80.31 576 GLU A N 1
ATOM 4631 C CA . GLU A 1 576 ? 26.853 2.081 4.790 1.00 80.31 576 GLU A CA 1
ATOM 4632 C C . GLU A 1 576 ? 26.261 1.434 3.537 1.00 80.31 576 GLU A C 1
ATOM 4634 O O . GLU A 1 576 ? 25.920 0.252 3.562 1.00 80.31 576 GLU A O 1
ATOM 4639 N N . GLN A 1 577 ? 26.270 2.146 2.403 1.00 86.56 577 GLN A N 1
ATOM 4640 C CA . GLN A 1 577 ? 25.890 1.600 1.096 1.00 86.56 577 GLN A CA 1
ATOM 4641 C C . GLN A 1 577 ? 26.711 0.343 0.750 1.00 86.56 577 GLN A C 1
ATOM 4643 O O . GLN A 1 577 ? 26.158 -0.680 0.346 1.00 86.56 577 GLN A O 1
ATOM 4648 N N . LEU A 1 578 ? 28.033 0.363 0.967 1.00 84.31 578 LEU A N 1
ATOM 4649 C CA . LEU A 1 578 ? 28.911 -0.788 0.713 1.00 84.31 578 LEU A CA 1
ATOM 4650 C C . LEU A 1 578 ? 28.745 -1.943 1.720 1.00 84.31 578 LEU A C 1
ATOM 4652 O O . LEU A 1 578 ? 29.229 -3.047 1.447 1.00 84.31 578 LEU A O 1
ATOM 4656 N N . VAL A 1 579 ? 28.083 -1.723 2.862 1.00 85.88 579 VAL A N 1
ATOM 4657 C CA . VAL A 1 579 ? 27.628 -2.796 3.765 1.00 85.88 579 VAL A CA 1
ATOM 4658 C C . VAL A 1 579 ? 26.303 -3.359 3.258 1.00 85.88 579 VAL A C 1
ATOM 4660 O O . VAL A 1 579 ? 26.240 -4.553 2.963 1.00 85.88 579 VAL A O 1
ATOM 4663 N N . LEU A 1 580 ? 25.302 -2.502 3.040 1.00 89.31 580 LEU A N 1
ATOM 4664 C CA . LEU A 1 580 ? 23.970 -2.884 2.566 1.00 89.31 580 LEU A CA 1
ATOM 4665 C C . LEU A 1 580 ? 24.038 -3.671 1.245 1.00 89.31 580 LEU A C 1
ATOM 4667 O O . LEU A 1 580 ? 23.435 -4.733 1.121 1.00 89.31 580 LEU A O 1
ATOM 4671 N N . MET A 1 581 ? 24.882 -3.245 0.298 1.00 90.69 581 MET A N 1
ATOM 4672 C CA . MET A 1 581 ? 25.167 -3.972 -0.948 1.00 90.69 581 MET A CA 1
ATOM 4673 C C . MET A 1 581 ? 25.594 -5.432 -0.703 1.00 90.69 581 MET A C 1
ATOM 4675 O O . MET A 1 581 ? 25.162 -6.336 -1.420 1.00 90.69 581 MET A O 1
ATOM 4679 N N . LYS A 1 582 ? 26.431 -5.695 0.309 1.00 84.69 582 LYS A N 1
ATOM 4680 C CA . LYS A 1 582 ? 26.899 -7.055 0.638 1.00 84.69 582 LYS A CA 1
ATOM 4681 C C . LYS A 1 582 ? 25.790 -7.887 1.276 1.00 84.69 582 LYS A C 1
ATOM 4683 O O . LYS A 1 582 ? 25.691 -9.082 0.997 1.00 84.69 582 LYS A O 1
ATOM 4688 N N . GLU A 1 583 ? 24.946 -7.269 2.095 1.00 88.25 583 GLU A N 1
ATOM 4689 C CA . GLU A 1 583 ? 23.816 -7.927 2.755 1.00 88.25 583 GLU A CA 1
ATOM 4690 C C . GLU A 1 583 ? 22.695 -8.265 1.754 1.00 88.25 583 GLU A C 1
ATOM 4692 O O . GLU A 1 583 ? 22.185 -9.393 1.767 1.00 88.25 583 GLU A O 1
ATOM 4697 N N . ILE A 1 584 ? 22.421 -7.374 0.794 1.00 90.88 584 ILE A N 1
ATOM 4698 C CA . ILE A 1 584 ? 21.570 -7.619 -0.382 1.00 90.88 584 ILE A CA 1
ATOM 4699 C C . ILE A 1 584 ? 22.112 -8.795 -1.208 1.00 90.88 584 ILE A C 1
ATOM 4701 O O . ILE A 1 584 ? 21.391 -9.769 -1.425 1.00 90.88 584 ILE A O 1
ATOM 4705 N N . ILE A 1 585 ? 23.383 -8.759 -1.635 1.00 86.50 585 ILE A N 1
ATOM 4706 C CA . ILE A 1 585 ? 23.990 -9.817 -2.471 1.00 86.50 585 ILE A CA 1
ATOM 4707 C C . ILE A 1 585 ? 23.996 -11.172 -1.743 1.00 86.50 585 ILE A C 1
ATOM 4709 O O . ILE A 1 585 ? 23.690 -12.203 -2.350 1.00 86.50 585 ILE A O 1
ATOM 4713 N N . SER A 1 586 ? 24.283 -11.184 -0.438 1.00 84.56 586 SER A N 1
ATOM 4714 C CA . SER A 1 586 ? 24.183 -12.375 0.416 1.00 84.56 586 SER A CA 1
ATOM 4715 C C . SER A 1 586 ? 22.752 -12.928 0.446 1.00 84.56 586 SER A C 1
ATOM 4717 O O . SER A 1 586 ? 22.529 -14.124 0.240 1.00 84.56 586 SER A O 1
ATOM 4719 N N . THR A 1 587 ? 21.759 -12.051 0.608 1.00 87.88 587 THR A N 1
ATOM 4720 C CA . THR A 1 587 ? 20.338 -12.422 0.686 1.00 87.88 587 THR A CA 1
ATOM 4721 C C . THR A 1 587 ? 19.794 -12.925 -0.651 1.00 87.88 587 THR A C 1
ATOM 4723 O O . THR A 1 587 ? 19.107 -13.948 -0.677 1.00 87.88 587 THR A O 1
ATOM 4726 N N . LEU A 1 588 ? 20.148 -12.284 -1.766 1.00 87.25 588 LEU A N 1
ATOM 4727 C CA . LEU A 1 588 ? 19.849 -12.775 -3.113 1.00 87.25 588 LEU A CA 1
ATOM 4728 C C . LEU A 1 588 ? 20.480 -14.150 -3.346 1.00 87.25 588 LEU A C 1
ATOM 4730 O O . LEU A 1 588 ? 19.787 -15.073 -3.764 1.00 87.25 588 LEU A O 1
ATOM 4734 N N . THR A 1 589 ? 21.763 -14.319 -3.007 1.00 82.75 589 THR A N 1
ATOM 4735 C CA . THR A 1 589 ? 22.484 -15.595 -3.169 1.00 82.75 589 THR A CA 1
ATOM 4736 C C . THR A 1 589 ? 21.824 -16.732 -2.384 1.00 82.75 589 THR A C 1
ATOM 4738 O O . THR A 1 589 ? 21.749 -17.848 -2.893 1.00 82.75 589 THR A O 1
ATOM 4741 N N . LYS A 1 590 ? 21.299 -16.460 -1.180 1.00 81.62 590 LYS A N 1
ATOM 4742 C CA . LYS A 1 590 ? 20.518 -17.435 -0.400 1.00 81.62 590 LYS A CA 1
ATOM 4743 C C . LYS A 1 590 ? 19.179 -17.797 -1.058 1.00 81.62 590 LYS A C 1
ATOM 4745 O O . LYS A 1 590 ? 18.851 -18.977 -1.142 1.00 81.62 590 LYS A O 1
ATOM 4750 N N . ASN A 1 591 ? 18.401 -16.809 -1.507 1.00 79.81 591 ASN A N 1
ATOM 4751 C CA . ASN A 1 591 ? 17.021 -17.033 -1.971 1.00 79.81 591 ASN A CA 1
ATOM 4752 C C . ASN A 1 591 ? 16.916 -17.467 -3.449 1.00 79.81 591 ASN A C 1
ATOM 4754 O O . ASN A 1 591 ? 15.930 -18.091 -3.824 1.00 79.81 591 ASN A O 1
ATOM 4758 N N . CYS A 1 592 ? 17.935 -17.217 -4.278 1.00 77.06 592 CYS A N 1
ATOM 4759 C CA . CYS A 1 592 ? 17.956 -17.582 -5.705 1.00 77.06 592 CYS A CA 1
ATOM 4760 C C . CYS A 1 592 ? 18.006 -19.100 -5.997 1.00 77.06 592 CYS A C 1
ATOM 4762 O O . CYS A 1 592 ? 17.703 -19.531 -7.114 1.00 77.06 592 CYS A O 1
ATOM 4764 N N . GLY A 1 593 ? 18.352 -19.921 -4.998 1.00 64.19 593 GLY A N 1
ATOM 4765 C CA . GLY A 1 593 ? 18.192 -21.378 -5.034 1.00 64.19 593 GLY A CA 1
ATOM 4766 C C . GLY A 1 593 ? 18.888 -22.077 -6.211 1.00 64.19 593 GLY A C 1
ATOM 4767 O O . GLY A 1 593 ? 20.068 -21.863 -6.476 1.00 64.19 593 GLY A O 1
ATOM 4768 N N . ASN A 1 594 ? 18.152 -22.960 -6.899 1.00 61.97 594 ASN A N 1
ATOM 4769 C CA . ASN A 1 594 ? 18.633 -23.676 -8.091 1.00 61.97 594 ASN A CA 1
ATOM 4770 C C . ASN A 1 594 ? 18.200 -23.018 -9.417 1.00 61.97 594 ASN A C 1
ATOM 4772 O O . ASN A 1 594 ? 18.763 -23.351 -10.462 1.00 61.97 594 ASN A O 1
ATOM 4776 N N . SER A 1 595 ? 17.179 -22.155 -9.405 1.00 65.12 595 SER A N 1
ATOM 4777 C CA . SER A 1 595 ? 16.587 -21.571 -10.620 1.00 65.12 595 SER A CA 1
ATOM 4778 C C . SER A 1 595 ? 17.440 -20.450 -11.221 1.00 65.12 595 SER A C 1
ATOM 4780 O O . SER A 1 595 ? 17.380 -20.201 -12.428 1.00 65.12 595 SER A O 1
ATOM 4782 N N . TRP A 1 596 ? 18.260 -19.797 -10.391 1.00 77.44 596 TRP A N 1
ATOM 4783 C CA . TRP A 1 596 ? 18.956 -18.560 -10.735 1.00 77.44 596 TRP A CA 1
ATOM 4784 C C . TRP A 1 596 ? 20.437 -18.610 -10.371 1.00 77.44 596 TRP A C 1
ATOM 4786 O O . TRP A 1 596 ? 20.826 -19.044 -9.288 1.00 77.44 596 TRP A O 1
ATOM 4796 N N . ARG A 1 597 ? 21.280 -18.117 -11.279 1.00 72.00 597 ARG A N 1
ATOM 4797 C CA . ARG A 1 597 ? 22.711 -17.897 -11.051 1.00 72.00 597 ARG A CA 1
ATOM 4798 C C . ARG A 1 597 ? 22.990 -16.399 -11.047 1.00 72.00 597 ARG A C 1
ATOM 4800 O O . ARG A 1 597 ? 22.917 -15.766 -12.100 1.00 72.00 597 ARG A O 1
ATOM 4807 N N . LEU A 1 598 ? 23.358 -15.857 -9.884 1.00 69.50 598 LEU A N 1
ATOM 4808 C CA . LEU A 1 598 ? 23.983 -14.536 -9.801 1.00 69.50 598 LEU A CA 1
ATOM 4809 C C . LEU A 1 598 ? 25.363 -14.592 -10.457 1.00 69.50 598 LEU A C 1
ATOM 4811 O O . LEU A 1 598 ? 26.225 -15.386 -10.058 1.00 69.50 598 LEU A O 1
ATOM 4815 N N . TRP A 1 599 ? 25.603 -13.707 -11.419 1.00 60.25 599 TRP A N 1
ATOM 4816 C CA . TRP A 1 599 ? 26.942 -13.494 -11.947 1.00 60.25 599 TRP A CA 1
ATOM 4817 C C . TRP A 1 599 ? 27.742 -12.594 -10.998 1.00 60.25 599 TRP A C 1
ATOM 4819 O O . TRP A 1 599 ? 27.495 -11.401 -10.891 1.00 60.25 599 TRP A O 1
ATOM 4829 N N . GLY A 1 600 ? 28.701 -13.199 -10.296 1.00 51.78 600 GLY A N 1
ATOM 4830 C CA . GLY A 1 600 ? 29.505 -12.551 -9.250 1.00 51.78 600 GLY A CA 1
ATOM 4831 C C . GLY A 1 600 ? 30.008 -13.538 -8.190 1.00 51.78 600 GLY A C 1
ATOM 4832 O O . GLY A 1 600 ? 31.013 -13.290 -7.533 1.00 51.78 600 GLY A O 1
ATOM 4833 N N . ASN A 1 601 ? 29.364 -14.704 -8.064 1.00 39.28 601 ASN A N 1
ATOM 4834 C CA . ASN A 1 601 ? 29.813 -15.777 -7.177 1.00 39.28 601 ASN A CA 1
ATOM 4835 C C . ASN A 1 601 ? 30.878 -16.671 -7.859 1.00 39.28 601 ASN A C 1
ATOM 4837 O O . ASN A 1 601 ? 30.738 -17.056 -9.025 1.00 39.28 601 ASN A O 1
ATOM 4841 N N . ARG A 1 602 ? 31.933 -17.033 -7.111 1.00 35.06 602 ARG A N 1
ATOM 4842 C CA . ARG A 1 602 ? 33.146 -17.750 -7.561 1.00 35.06 602 ARG A CA 1
ATOM 4843 C C . ARG A 1 602 ? 32.847 -19.035 -8.356 1.00 35.06 602 ARG A C 1
ATOM 4845 O O . ARG A 1 602 ? 33.548 -19.332 -9.320 1.00 35.06 602 ARG A O 1
ATOM 4852 N N . ALA A 1 603 ? 31.762 -19.744 -8.027 1.00 35.22 603 ALA A N 1
ATOM 4853 C CA . ALA A 1 603 ? 31.336 -20.974 -8.711 1.00 35.22 603 ALA A CA 1
ATOM 4854 C C . ALA A 1 603 ? 30.990 -20.800 -10.211 1.00 35.22 603 ALA A C 1
ATOM 4856 O O . ALA A 1 603 ? 30.994 -21.779 -10.959 1.00 35.22 603 ALA A O 1
ATOM 4857 N N . GLY A 1 604 ? 30.703 -19.576 -10.673 1.00 34.03 604 GLY A N 1
ATOM 4858 C CA . GLY A 1 604 ? 30.491 -19.289 -12.098 1.00 34.03 604 GLY A CA 1
ATOM 4859 C C . GLY A 1 604 ? 31.784 -19.235 -12.922 1.00 34.03 604 GLY A C 1
ATOM 4860 O O . GLY A 1 604 ? 31.752 -19.465 -14.129 1.00 34.03 604 GLY A O 1
ATOM 4861 N N . ILE A 1 605 ? 32.925 -18.961 -12.281 1.00 33.81 605 ILE A N 1
ATOM 4862 C CA . ILE A 1 605 ? 34.206 -18.699 -12.954 1.00 33.81 605 ILE A CA 1
ATOM 4863 C C . ILE A 1 605 ? 34.903 -20.016 -13.332 1.00 33.81 605 ILE A C 1
ATOM 4865 O O . ILE A 1 605 ? 35.377 -20.168 -14.457 1.00 33.81 605 ILE A O 1
ATOM 4869 N N . GLU A 1 606 ? 34.882 -21.015 -12.446 1.00 28.88 606 GLU A N 1
ATOM 4870 C CA . GLU A 1 606 ? 35.550 -22.312 -12.665 1.00 28.88 606 GLU A CA 1
ATOM 4871 C C . GLU A 1 606 ? 34.977 -23.120 -13.843 1.00 28.88 606 GLU A C 1
ATOM 4873 O O . GLU A 1 606 ? 35.678 -23.949 -14.422 1.00 28.88 606 GLU A O 1
ATOM 4878 N N . LYS A 1 607 ? 33.721 -22.866 -14.243 1.00 29.19 607 LYS A N 1
ATOM 4879 C CA . LYS A 1 607 ? 33.111 -23.472 -15.442 1.00 29.19 607 LYS A CA 1
ATOM 4880 C C . LYS A 1 607 ? 33.302 -22.661 -16.727 1.00 29.19 607 LYS A C 1
ATOM 4882 O O . LYS A 1 607 ? 33.116 -23.226 -17.799 1.00 29.19 607 LYS A O 1
ATOM 4887 N N . ALA A 1 608 ? 33.688 -21.387 -16.637 1.00 28.47 608 ALA A N 1
ATOM 4888 C CA . ALA A 1 608 ? 34.003 -20.555 -17.801 1.00 28.47 608 ALA A CA 1
ATOM 4889 C C . ALA A 1 608 ? 35.452 -20.749 -18.295 1.00 28.47 608 ALA A C 1
ATOM 4891 O O . ALA A 1 608 ? 35.732 -20.556 -19.473 1.00 28.47 608 ALA A O 1
ATOM 4892 N N . GLY A 1 609 ? 36.369 -21.187 -17.422 1.00 27.48 609 GLY A N 1
ATOM 4893 C CA . GLY A 1 609 ? 37.797 -21.391 -17.720 1.00 27.48 609 GLY A CA 1
ATOM 4894 C C . GLY A 1 609 ? 38.145 -22.569 -18.647 1.00 27.48 609 GLY A C 1
ATOM 4895 O O . GLY A 1 609 ? 39.129 -23.263 -18.390 1.00 27.48 609 GLY A O 1
ATOM 4896 N N . LYS A 1 610 ? 37.337 -22.841 -19.682 1.00 28.66 610 LYS A N 1
ATOM 4897 C CA . LYS A 1 610 ? 37.582 -23.871 -20.715 1.00 28.66 610 LYS A CA 1
ATOM 4898 C C . LYS A 1 610 ? 37.220 -23.465 -22.152 1.00 28.66 610 LYS A C 1
ATOM 4900 O O . LYS A 1 610 ? 37.258 -24.313 -23.041 1.00 28.66 610 LYS A O 1
ATOM 4905 N N . SER A 1 611 ? 36.926 -22.191 -22.394 1.00 26.81 611 SER A N 1
ATOM 4906 C CA . SER A 1 611 ? 36.849 -21.605 -23.735 1.00 26.81 611 SER A CA 1
ATOM 4907 C C . SER A 1 611 ? 37.671 -20.319 -23.752 1.00 26.81 611 SER A C 1
ATOM 4909 O O . SER A 1 611 ? 37.298 -19.351 -23.090 1.00 26.81 611 SER A O 1
ATOM 4911 N N . ASP A 1 612 ? 38.796 -20.329 -24.468 1.00 33.03 612 ASP A N 1
ATOM 4912 C CA . ASP A 1 612 ? 39.642 -19.150 -24.651 1.00 33.03 612 ASP A CA 1
ATOM 4913 C C . ASP A 1 612 ? 38.944 -18.126 -25.552 1.00 33.03 612 ASP A C 1
ATOM 4915 O O . ASP A 1 612 ? 38.920 -18.283 -26.770 1.00 33.03 612 ASP A O 1
ATOM 4919 N N . GLU A 1 613 ? 38.439 -17.043 -24.966 1.00 25.53 613 GLU A N 1
ATOM 4920 C CA . GLU A 1 613 ? 38.246 -15.784 -25.686 1.00 25.53 613 GLU A CA 1
ATOM 4921 C C . GLU A 1 613 ? 38.486 -14.604 -24.735 1.00 25.53 613 GLU A C 1
ATOM 4923 O O . GLU A 1 613 ? 38.080 -14.609 -23.570 1.00 25.53 613 GLU A O 1
ATOM 4928 N N . THR A 1 614 ? 39.271 -13.627 -25.190 1.00 25.83 614 THR A N 1
ATOM 4929 C CA . THR A 1 614 ? 39.884 -12.618 -24.320 1.00 25.83 614 THR A CA 1
ATOM 4930 C C . THR A 1 614 ? 38.952 -11.442 -24.047 1.00 25.83 614 THR A C 1
ATOM 4932 O O . THR A 1 614 ? 38.353 -10.874 -24.955 1.00 25.83 614 THR A O 1
ATOM 4935 N N . ALA A 1 615 ? 38.892 -11.001 -22.786 1.00 24.36 615 ALA A N 1
ATOM 4936 C CA . ALA A 1 615 ? 38.206 -9.764 -22.422 1.00 24.36 615 ALA A CA 1
ATOM 4937 C C . ALA A 1 615 ? 38.900 -8.554 -23.081 1.00 24.36 615 ALA A C 1
ATOM 4939 O O . ALA A 1 615 ? 39.973 -8.121 -22.653 1.00 24.36 615 ALA A O 1
ATOM 4940 N N . SER A 1 616 ? 38.298 -8.020 -24.145 1.00 24.50 616 SER A N 1
ATOM 4941 C CA . SER A 1 616 ? 38.865 -6.934 -24.944 1.00 24.50 616 SER A CA 1
ATOM 4942 C C . SER A 1 616 ? 38.685 -5.571 -24.269 1.00 24.50 616 SER A C 1
ATOM 4944 O O . SER A 1 616 ? 37.575 -5.044 -24.198 1.00 24.50 616 SER A O 1
ATOM 4946 N N . ILE A 1 617 ? 39.787 -4.964 -23.828 1.00 24.67 617 ILE A N 1
ATOM 4947 C CA . ILE A 1 617 ? 39.804 -3.579 -23.339 1.00 24.67 617 ILE A CA 1
ATOM 4948 C C . ILE A 1 617 ? 39.732 -2.632 -24.544 1.00 24.67 617 ILE A C 1
ATOM 4950 O O . ILE A 1 617 ? 40.684 -2.548 -25.321 1.00 24.67 617 ILE A O 1
ATOM 4954 N N . VAL A 1 618 ? 38.633 -1.887 -24.687 1.00 24.25 618 VAL A N 1
ATOM 4955 C CA . VAL A 1 618 ? 38.518 -0.815 -25.690 1.00 24.25 618 VAL A CA 1
ATOM 4956 C C . VAL A 1 618 ? 39.004 0.499 -25.084 1.00 24.25 618 VAL A C 1
ATOM 4958 O O . VAL A 1 618 ? 38.284 1.173 -24.352 1.00 24.25 618 VAL A O 1
ATOM 4961 N N . SER A 1 619 ? 40.238 0.886 -25.403 1.00 29.06 619 SER A N 1
ATOM 4962 C CA . SER A 1 619 ? 40.773 2.209 -25.073 1.00 29.06 619 SER A CA 1
ATOM 4963 C C . SER A 1 619 ? 40.310 3.255 -26.098 1.00 29.06 619 SER A C 1
ATOM 4965 O O . SER A 1 619 ? 40.974 3.462 -27.117 1.00 29.06 619 SER A O 1
ATOM 4967 N N . GLY A 1 620 ? 39.178 3.912 -25.834 1.00 22.19 620 GLY A N 1
ATOM 4968 C CA . GLY A 1 620 ? 38.773 5.143 -26.526 1.00 22.19 620 GLY A CA 1
ATOM 4969 C C . GLY A 1 620 ? 39.570 6.349 -26.011 1.00 22.19 620 GLY A C 1
ATOM 4970 O O . GLY A 1 620 ? 39.841 6.447 -24.817 1.00 22.19 620 GLY A O 1
ATOM 4971 N N . SER A 1 621 ? 40.002 7.247 -26.898 1.00 28.56 621 SER A N 1
ATOM 4972 C CA . SER A 1 621 ? 40.971 8.298 -26.557 1.00 28.56 621 SER A CA 1
ATOM 4973 C C . SER A 1 621 ? 40.335 9.619 -26.106 1.00 28.56 621 SER A C 1
ATOM 4975 O O . SER A 1 621 ? 39.748 10.327 -26.922 1.00 28.56 621 SER A O 1
ATOM 4977 N N . SER A 1 622 ? 40.592 10.019 -24.859 1.00 23.88 622 SER A N 1
ATOM 4978 C CA . SER A 1 622 ? 40.386 11.387 -24.359 1.00 23.88 622 SER A CA 1
ATOM 4979 C C . SER A 1 622 ? 41.594 11.835 -23.521 1.00 23.88 622 SER A C 1
ATOM 4981 O O . SER A 1 622 ? 41.743 11.436 -22.366 1.00 23.88 622 SER A O 1
ATOM 4983 N N . GLN A 1 623 ? 42.489 12.642 -24.103 1.00 25.81 623 GLN A N 1
ATOM 4984 C CA . GLN A 1 623 ? 43.583 13.294 -23.366 1.00 25.81 623 GLN A CA 1
ATOM 4985 C C . GLN A 1 623 ? 43.122 14.647 -22.799 1.00 25.81 623 GLN A C 1
ATOM 4987 O O . GLN A 1 623 ? 42.683 15.503 -23.559 1.00 25.81 623 GLN A O 1
ATOM 4992 N N . GLY A 1 624 ? 43.316 14.845 -21.488 1.00 24.81 624 GLY A N 1
ATOM 4993 C CA . GLY A 1 624 ? 42.981 16.072 -20.745 1.00 24.81 624 GLY A CA 1
ATOM 4994 C C . GLY A 1 624 ? 41.550 16.028 -20.193 1.00 24.81 624 GLY A C 1
ATOM 4995 O O . GLY A 1 624 ? 40.601 16.115 -20.957 1.00 24.81 624 GLY A O 1
ATOM 4996 N N . PHE A 1 625 ? 41.311 15.871 -18.891 1.00 22.44 625 PHE A N 1
ATOM 4997 C CA . PHE A 1 625 ? 42.009 16.488 -17.754 1.00 22.44 625 PHE A CA 1
ATOM 4998 C C . PHE A 1 625 ? 42.336 15.501 -16.617 1.00 22.44 625 PHE A C 1
ATOM 5000 O O . PHE A 1 625 ? 41.839 14.378 -16.599 1.00 22.44 625 PHE A O 1
ATOM 5007 N N . SER A 1 626 ? 43.182 15.926 -15.671 1.00 26.62 626 SER A N 1
ATOM 5008 C CA . SER A 1 626 ? 43.488 15.187 -14.441 1.00 26.62 626 SER A CA 1
ATOM 5009 C C . SER A 1 626 ? 42.822 15.812 -13.208 1.00 26.62 626 SER A C 1
ATOM 5011 O O . SER A 1 626 ? 42.510 16.999 -13.196 1.00 26.62 626 SER A O 1
ATOM 5013 N N . ASP A 1 627 ? 42.677 14.984 -12.171 1.00 28.16 627 ASP A N 1
ATOM 5014 C CA . ASP A 1 627 ? 42.469 15.353 -10.765 1.00 28.16 627 ASP A CA 1
ATOM 5015 C C . ASP A 1 627 ? 41.155 16.062 -10.379 1.00 28.16 627 ASP A C 1
ATOM 5017 O O . ASP A 1 627 ? 41.100 17.275 -10.208 1.00 28.16 627 ASP A O 1
ATOM 5021 N N . ILE A 1 628 ? 40.141 15.251 -10.053 1.00 24.88 628 ILE A N 1
ATOM 5022 C CA . ILE A 1 628 ? 39.454 15.263 -8.744 1.00 24.88 628 ILE A CA 1
ATOM 5023 C C . ILE A 1 628 ? 39.069 13.805 -8.415 1.00 24.88 628 ILE A C 1
ATOM 5025 O O . ILE A 1 628 ? 38.866 12.987 -9.312 1.00 24.88 628 ILE A O 1
ATOM 5029 N N . GLY A 1 629 ? 39.103 13.432 -7.133 1.00 29.56 629 GLY A N 1
ATOM 5030 C CA . GLY A 1 629 ? 39.176 12.028 -6.716 1.00 29.56 629 GLY A CA 1
ATOM 5031 C C . GLY A 1 629 ? 37.840 11.285 -6.638 1.00 29.56 629 GLY A C 1
ATOM 5032 O O . GLY A 1 629 ? 37.175 11.349 -5.609 1.00 29.56 629 GLY A O 1
ATOM 5033 N N . GLY A 1 630 ? 37.528 10.484 -7.659 1.00 25.08 630 GLY A N 1
ATOM 5034 C CA . GLY A 1 630 ? 36.648 9.315 -7.525 1.00 25.08 630 GLY A CA 1
ATOM 5035 C C . GLY A 1 630 ? 37.439 8.065 -7.106 1.00 25.08 630 GLY A C 1
ATOM 5036 O O . GLY A 1 630 ? 38.601 7.907 -7.489 1.00 25.08 630 GLY A O 1
ATOM 5037 N N . LEU A 1 631 ? 36.827 7.162 -6.331 1.00 29.17 631 LEU A N 1
ATOM 5038 C CA . LEU A 1 631 ? 37.425 5.858 -6.005 1.00 29.17 631 LEU A CA 1
ATOM 5039 C C . LEU A 1 631 ? 37.622 5.033 -7.284 1.00 29.17 631 LEU A C 1
ATOM 5041 O O . LEU A 1 631 ? 36.709 4.910 -8.100 1.00 29.17 631 LEU A O 1
ATOM 5045 N N . ASN A 1 632 ? 38.812 4.458 -7.473 1.00 33.50 632 ASN A N 1
ATOM 5046 C CA . ASN A 1 632 ? 39.111 3.718 -8.694 1.00 33.50 632 ASN A CA 1
ATOM 5047 C C . ASN A 1 632 ? 38.265 2.438 -8.743 1.00 33.50 632 ASN A C 1
ATOM 5049 O O . ASN A 1 632 ? 38.160 1.719 -7.749 1.00 33.50 632 ASN A O 1
ATOM 5053 N N . THR A 1 633 ? 37.731 2.081 -9.914 1.00 36.06 633 THR A N 1
ATOM 5054 C CA . THR A 1 633 ? 36.975 0.829 -10.114 1.00 36.06 633 THR A CA 1
ATOM 5055 C C . THR A 1 633 ? 37.763 -0.403 -9.642 1.00 36.06 633 THR A C 1
ATOM 5057 O O . THR A 1 633 ? 37.182 -1.376 -9.165 1.00 36.06 633 THR A O 1
ATOM 5060 N N . LYS A 1 634 ? 39.102 -0.345 -9.703 1.00 34.16 634 LYS A N 1
ATOM 5061 C CA . LYS A 1 634 ? 40.005 -1.375 -9.167 1.00 34.16 634 LYS A CA 1
ATOM 5062 C C . LYS A 1 634 ? 39.900 -1.554 -7.649 1.00 34.16 634 LYS A C 1
ATOM 5064 O O . LYS A 1 634 ? 39.965 -2.687 -7.190 1.00 34.16 634 LYS A O 1
ATOM 5069 N N . ASP A 1 635 ? 39.703 -0.488 -6.879 1.00 33.81 635 ASP A N 1
ATOM 5070 C CA . ASP A 1 635 ? 39.636 -0.540 -5.410 1.00 33.81 635 ASP A CA 1
ATOM 5071 C C . ASP A 1 635 ? 38.316 -1.164 -4.927 1.00 33.81 635 ASP A C 1
ATOM 5073 O O . ASP A 1 635 ? 38.293 -1.915 -3.949 1.00 33.81 635 ASP A O 1
ATOM 5077 N N . ILE A 1 636 ? 37.227 -0.939 -5.670 1.00 40.72 636 ILE A N 1
ATOM 5078 C CA . ILE A 1 636 ? 35.942 -1.629 -5.481 1.00 40.72 636 ILE A CA 1
ATOM 5079 C C . ILE A 1 636 ? 36.101 -3.131 -5.777 1.00 40.72 636 ILE A C 1
ATOM 5081 O O . ILE A 1 636 ? 35.683 -3.962 -4.968 1.00 40.72 636 ILE A O 1
ATOM 5085 N N . ILE A 1 637 ? 36.772 -3.496 -6.877 1.00 38.88 637 ILE A N 1
ATOM 5086 C CA . ILE A 1 637 ? 37.053 -4.901 -7.229 1.00 38.88 637 ILE A CA 1
ATOM 5087 C C . ILE A 1 637 ? 37.932 -5.579 -6.163 1.00 38.88 637 ILE A C 1
ATOM 5089 O O . ILE A 1 637 ? 37.594 -6.667 -5.705 1.00 38.88 637 ILE A O 1
ATOM 5093 N N . ILE A 1 638 ? 38.996 -4.924 -5.684 1.00 34.91 638 ILE A N 1
ATOM 5094 C CA . ILE A 1 638 ? 39.867 -5.437 -4.608 1.00 34.91 638 ILE A CA 1
ATOM 5095 C C . ILE A 1 638 ? 39.085 -5.615 -3.293 1.00 34.91 638 ILE A C 1
ATOM 5097 O O . ILE A 1 638 ? 39.308 -6.578 -2.553 1.00 34.91 638 ILE A O 1
ATOM 5101 N N . THR A 1 639 ? 38.132 -4.723 -3.011 1.00 35.62 639 THR A N 1
ATOM 5102 C CA . THR A 1 639 ? 37.243 -4.806 -1.839 1.00 35.62 639 THR A CA 1
ATOM 5103 C C . THR A 1 639 ? 36.243 -5.963 -1.953 1.00 35.62 639 THR A C 1
ATOM 5105 O O . THR A 1 639 ? 35.893 -6.562 -0.936 1.00 35.62 639 THR A O 1
ATOM 5108 N N . LEU A 1 640 ? 35.814 -6.328 -3.164 1.00 35.97 640 LEU A N 1
ATOM 5109 C CA . LEU A 1 640 ? 34.985 -7.513 -3.416 1.00 35.97 640 LEU A CA 1
ATOM 5110 C C . LEU A 1 640 ? 35.804 -8.811 -3.341 1.00 35.97 640 LEU A C 1
ATOM 5112 O O . LEU A 1 640 ? 35.430 -9.705 -2.582 1.00 35.97 640 LEU A O 1
ATOM 5116 N N . ASP A 1 641 ? 36.940 -8.902 -4.039 1.00 35.44 641 ASP A N 1
ATOM 5117 C CA . ASP A 1 641 ? 37.794 -10.103 -4.049 1.00 35.44 641 ASP A CA 1
ATOM 5118 C C . ASP A 1 641 ? 38.264 -10.489 -2.639 1.00 35.44 641 ASP A C 1
ATOM 5120 O O . ASP A 1 641 ? 38.173 -11.655 -2.251 1.00 35.44 641 ASP A O 1
ATOM 5124 N N . SER A 1 642 ? 38.691 -9.506 -1.837 1.00 36.53 642 SER A N 1
ATOM 5125 C CA . SER A 1 642 ? 39.121 -9.729 -0.447 1.00 36.53 642 SER A CA 1
ATOM 5126 C C . SER A 1 642 ? 37.989 -10.154 0.498 1.00 36.53 642 SER A C 1
ATOM 5128 O O . SER A 1 642 ? 38.256 -10.808 1.506 1.00 36.53 642 SER A O 1
ATOM 5130 N N . CYS A 1 643 ? 36.726 -9.855 0.171 1.00 34.47 643 CYS A N 1
ATOM 5131 C CA . CYS A 1 643 ? 35.561 -10.376 0.897 1.00 34.47 643 CYS A CA 1
ATOM 5132 C C . CYS A 1 643 ? 35.162 -11.795 0.449 1.00 34.47 643 CYS A C 1
ATOM 5134 O O . CYS A 1 643 ? 34.391 -12.458 1.139 1.00 34.47 643 CYS A O 1
ATOM 5136 N N . LEU A 1 644 ? 35.676 -12.275 -0.689 1.00 35.59 644 LEU A N 1
ATOM 5137 C CA . LEU A 1 644 ? 35.342 -13.567 -1.300 1.00 35.59 644 LEU A CA 1
ATOM 5138 C C . LEU A 1 644 ? 36.479 -14.598 -1.168 1.00 35.59 644 LEU A C 1
ATOM 5140 O O . LEU A 1 644 ? 36.526 -15.571 -1.932 1.00 35.59 644 LEU A O 1
ATOM 5144 N N . SER A 1 645 ? 37.420 -14.392 -0.238 1.00 34.31 645 SER A N 1
ATOM 5145 C CA . SER A 1 645 ? 38.643 -15.196 -0.114 1.00 34.31 645 SER A CA 1
ATOM 5146 C C . SER A 1 645 ? 39.078 -15.498 1.330 1.00 34.31 645 SER A C 1
ATOM 5148 O O . SER A 1 645 ? 40.160 -15.088 1.745 1.00 34.31 645 SER A O 1
ATOM 5150 N N . ASP A 1 646 ? 38.304 -16.289 2.078 1.00 30.39 646 ASP A N 1
ATOM 5151 C CA . ASP A 1 646 ? 38.860 -17.031 3.222 1.00 30.39 646 ASP A CA 1
ATOM 5152 C C . ASP A 1 646 ? 38.128 -18.372 3.422 1.00 30.39 646 ASP A C 1
ATOM 5154 O O . ASP A 1 646 ? 36.903 -18.409 3.529 1.00 30.39 646 ASP A O 1
ATOM 5158 N N . GLY A 1 647 ? 38.856 -19.499 3.376 1.00 27.70 647 GLY A N 1
ATOM 5159 C CA . GLY A 1 647 ? 38.216 -20.802 3.113 1.00 27.70 647 GLY A CA 1
ATOM 5160 C C . GLY A 1 647 ? 39.109 -22.050 3.085 1.00 27.70 647 GLY A C 1
ATOM 5161 O O . GLY A 1 647 ? 38.886 -22.926 2.261 1.00 27.70 647 GLY A O 1
ATOM 5162 N N . HIS A 1 648 ? 40.081 -22.151 3.999 1.00 28.58 648 HIS A N 1
ATOM 5163 C CA . HIS A 1 648 ? 40.887 -23.352 4.313 1.00 28.58 648 HIS A CA 1
ATOM 5164 C C . HIS A 1 648 ? 41.759 -24.026 3.222 1.00 28.58 648 HIS A C 1
ATOM 5166 O O . HIS A 1 648 ? 41.292 -24.595 2.245 1.00 28.58 648 HIS A O 1
ATOM 5172 N N . GLY A 1 649 ? 43.046 -24.194 3.556 1.00 26.84 649 GLY A N 1
ATOM 5173 C CA . GLY A 1 649 ? 43.925 -25.219 2.980 1.00 26.84 649 GLY A CA 1
ATOM 5174 C C . GLY A 1 649 ? 45.043 -25.604 3.957 1.00 26.84 649 GLY A C 1
ATOM 5175 O O . GLY A 1 649 ? 45.862 -24.763 4.318 1.00 26.84 649 GLY A O 1
ATOM 5176 N N . LYS A 1 650 ? 45.080 -26.863 4.418 1.00 30.34 650 LYS A N 1
ATOM 5177 C CA . LYS A 1 650 ? 46.186 -27.419 5.228 1.00 30.34 650 LYS A CA 1
ATOM 5178 C C . LYS A 1 650 ? 47.038 -28.354 4.374 1.00 30.34 650 LYS A C 1
ATOM 5180 O O . LYS A 1 650 ? 46.483 -29.279 3.793 1.00 30.34 650 LYS A O 1
ATOM 5185 N N . GLN A 1 651 ? 48.362 -28.223 4.436 1.00 26.05 651 GLN A N 1
ATOM 5186 C CA . GLN A 1 651 ? 49.302 -29.308 4.126 1.00 26.05 651 GLN A CA 1
ATOM 5187 C C . GLN A 1 651 ? 50.578 -29.177 4.975 1.00 26.05 651 GLN A C 1
ATOM 5189 O O . GLN A 1 651 ? 51.014 -28.074 5.298 1.00 26.05 651 GLN A O 1
ATOM 5194 N N . GLU A 1 652 ? 51.152 -30.315 5.367 1.00 24.47 652 GLU A N 1
ATOM 5195 C CA . GLU A 1 652 ? 52.438 -30.424 6.073 1.00 24.47 652 GLU A CA 1
ATOM 5196 C C . GLU A 1 652 ? 53.547 -30.865 5.098 1.00 24.47 652 GLU A C 1
ATOM 5198 O O . GLU A 1 652 ? 53.224 -31.480 4.088 1.00 24.47 652 GLU A O 1
ATOM 5203 N N . VAL A 1 653 ? 54.834 -30.671 5.449 1.00 23.72 653 VAL A N 1
ATOM 5204 C CA . VAL A 1 653 ? 55.882 -31.734 5.459 1.00 23.72 653 VAL A CA 1
ATOM 5205 C C . VAL A 1 653 ? 57.232 -31.228 6.036 1.00 23.72 653 VAL A C 1
ATOM 5207 O O . VAL A 1 653 ? 57.930 -30.407 5.458 1.00 23.72 653 VAL A O 1
ATOM 5210 N N . LYS A 1 654 ? 57.564 -31.767 7.218 1.00 22.80 654 LYS A N 1
ATOM 5211 C CA . LYS A 1 654 ? 58.861 -32.207 7.807 1.00 22.80 654 LYS A CA 1
ATOM 5212 C C . LYS A 1 654 ? 60.242 -31.693 7.298 1.00 22.80 654 LYS A C 1
ATOM 5214 O O . LYS A 1 654 ? 60.649 -32.009 6.189 1.00 22.80 654 LYS A O 1
ATOM 5219 N N . GLY A 1 655 ? 61.076 -31.264 8.268 1.00 24.19 655 GLY A N 1
ATOM 5220 C CA . GLY A 1 655 ? 62.524 -31.603 8.375 1.00 24.19 655 GLY A CA 1
ATOM 5221 C C . GLY A 1 655 ? 63.558 -30.508 8.013 1.00 24.19 655 GLY A C 1
ATOM 5222 O O . GLY A 1 655 ? 63.292 -29.697 7.142 1.00 24.19 655 GLY A O 1
ATOM 5223 N N . GLN A 1 656 ? 64.760 -30.426 8.622 1.00 25.48 656 GLN A N 1
ATOM 5224 C CA . GLN A 1 656 ? 65.310 -31.148 9.791 1.00 25.48 656 GLN A CA 1
ATOM 5225 C C . GLN A 1 656 ? 66.503 -30.387 10.468 1.00 25.48 656 GLN A C 1
ATOM 5227 O O . GLN A 1 656 ? 67.192 -29.616 9.818 1.00 25.48 656 GLN A O 1
ATOM 5232 N N . THR A 1 657 ? 66.693 -30.633 11.779 1.00 24.41 657 THR A N 1
ATOM 5233 C CA . THR A 1 657 ? 67.780 -30.327 12.775 1.00 24.41 657 THR A CA 1
ATOM 5234 C C . THR A 1 657 ? 69.185 -29.836 12.340 1.00 24.41 657 THR A C 1
ATOM 5236 O O . THR A 1 657 ? 69.632 -30.181 11.257 1.00 24.41 657 THR A O 1
ATOM 5239 N N . THR A 1 658 ? 70.017 -29.175 13.180 1.00 24.28 658 THR A N 1
ATOM 5240 C CA . THR A 1 658 ? 70.192 -29.142 14.677 1.00 24.28 658 THR A CA 1
ATOM 5241 C C . THR A 1 658 ? 70.191 -27.697 15.263 1.00 24.28 658 THR A C 1
ATOM 5243 O O . THR A 1 658 ? 69.885 -26.771 14.528 1.00 24.28 658 THR A O 1
ATOM 5246 N N . GLY A 1 659 ? 70.445 -27.339 16.545 1.00 23.70 659 GLY A N 1
ATOM 5247 C CA . GLY A 1 659 ? 70.866 -28.018 17.803 1.00 23.70 659 GLY A CA 1
ATOM 5248 C C . GLY A 1 659 ? 72.371 -27.829 18.135 1.00 23.70 659 GLY A C 1
ATOM 5249 O O . GLY A 1 659 ? 73.172 -27.964 17.220 1.00 23.70 659 GLY A O 1
ATOM 5250 N N . THR A 1 660 ? 72.872 -27.555 19.364 1.00 23.20 660 THR A N 1
ATOM 5251 C CA . THR A 1 660 ? 72.316 -27.377 20.747 1.00 23.20 660 THR A CA 1
ATOM 5252 C C . THR A 1 660 ? 73.259 -26.463 21.599 1.00 23.20 660 THR A C 1
ATOM 5254 O O . THR A 1 660 ? 74.391 -26.251 21.177 1.00 23.20 660 THR A O 1
ATOM 5257 N N . LYS A 1 661 ? 72.886 -25.854 22.752 1.00 25.34 661 LYS A N 1
ATOM 5258 C CA . LYS A 1 661 ? 73.004 -26.381 24.153 1.00 25.34 661 LYS A CA 1
ATOM 5259 C C . LYS A 1 661 ? 72.366 -25.416 25.200 1.00 25.34 661 LYS A C 1
ATOM 5261 O O . LYS A 1 661 ? 72.140 -24.254 24.891 1.00 25.34 661 LYS A O 1
ATOM 5266 N N . LEU A 1 662 ? 72.068 -25.893 26.424 1.00 24.28 662 LEU A N 1
ATOM 5267 C CA . LEU A 1 662 ? 71.208 -25.228 27.444 1.00 24.28 662 LEU A CA 1
ATOM 5268 C C . LEU A 1 662 ? 71.959 -24.661 28.678 1.00 24.28 662 LEU A C 1
ATOM 5270 O O . LEU A 1 662 ? 73.065 -25.113 28.976 1.00 24.28 662 LEU A O 1
ATOM 5274 N N . PRO A 1 663 ? 71.281 -23.826 29.504 1.00 22.97 663 PRO A N 1
ATOM 5275 C CA . PRO A 1 663 ? 71.106 -24.219 30.916 1.00 22.97 663 PRO A CA 1
ATOM 5276 C C . PRO A 1 663 ? 69.666 -24.118 31.503 1.00 22.97 663 PRO A C 1
ATOM 5278 O O . PRO A 1 663 ? 69.013 -23.083 31.474 1.00 22.97 663 PRO A O 1
ATOM 5281 N N . LYS A 1 664 ? 69.230 -25.239 32.100 1.00 24.75 664 LYS A N 1
ATOM 5282 C CA . LYS A 1 664 ? 68.261 -25.473 33.206 1.00 24.75 664 LYS A CA 1
ATOM 5283 C C . LYS A 1 664 ? 67.106 -24.476 33.517 1.00 24.75 664 LYS A C 1
ATOM 5285 O O . LYS A 1 664 ? 67.231 -23.581 34.343 1.00 24.75 664 LYS A O 1
ATOM 5290 N N . THR A 1 665 ? 65.916 -24.843 33.023 1.00 33.62 665 THR A N 1
ATOM 5291 C CA . THR A 1 665 ? 64.622 -24.924 33.760 1.00 33.62 665 THR A CA 1
ATOM 5292 C C . THR A 1 665 ? 64.121 -23.742 34.622 1.00 33.62 665 THR A C 1
ATOM 5294 O O . THR A 1 665 ? 64.241 -23.774 35.849 1.00 33.62 665 THR A O 1
ATOM 5297 N N . PRO A 1 666 ? 63.358 -22.809 34.027 1.00 22.72 666 PRO A N 1
ATOM 5298 C CA . PRO A 1 666 ? 62.276 -22.082 34.695 1.00 22.72 666 PRO A CA 1
ATOM 5299 C C . PRO A 1 666 ? 60.973 -22.916 34.745 1.00 22.72 666 PRO A C 1
ATOM 5301 O O . PRO A 1 666 ? 60.781 -23.835 33.947 1.00 22.72 666 PRO A O 1
ATOM 5304 N N . ARG A 1 667 ? 60.024 -22.554 35.626 1.00 22.20 667 ARG A N 1
ATOM 5305 C CA . ARG A 1 667 ? 58.598 -22.929 35.464 1.00 22.20 667 ARG A CA 1
ATOM 5306 C C . ARG A 1 667 ? 58.062 -22.340 34.152 1.00 22.20 667 ARG A C 1
ATOM 5308 O O . ARG A 1 667 ? 58.483 -21.254 33.774 1.00 22.20 667 ARG A O 1
ATOM 5315 N N . TRP A 1 668 ? 57.078 -22.985 33.524 1.00 21.22 668 TRP A N 1
ATOM 5316 C CA . TRP A 1 668 ? 56.362 -22.431 32.367 1.00 21.22 668 TRP A CA 1
ATOM 5317 C C . TRP A 1 668 ? 55.391 -21.302 32.779 1.00 21.22 668 TRP A C 1
ATOM 5319 O O . TRP A 1 668 ? 54.363 -21.595 33.399 1.00 21.22 668 TRP A O 1
ATOM 5329 N N . PRO A 1 669 ? 55.628 -20.025 32.416 1.00 23.95 669 PRO A N 1
ATOM 5330 C CA . PRO A 1 669 ? 54.542 -19.085 32.167 1.00 23.95 669 PRO A CA 1
ATOM 5331 C C . PRO A 1 669 ? 53.833 -19.436 30.844 1.00 23.95 669 PRO A C 1
ATOM 5333 O O . PRO A 1 669 ? 54.302 -20.253 30.053 1.00 23.95 669 PRO A O 1
ATOM 5336 N N . ARG A 1 670 ? 52.680 -18.807 30.599 1.00 24.86 670 ARG A N 1
ATOM 5337 C CA . ARG A 1 670 ? 51.841 -19.063 29.417 1.00 24.86 670 ARG A CA 1
ATOM 5338 C C . ARG A 1 670 ? 52.536 -18.581 28.126 1.00 24.86 670 ARG A C 1
ATOM 5340 O O . ARG A 1 670 ? 53.049 -17.460 28.139 1.00 24.86 670 ARG A O 1
ATOM 5347 N N . PRO A 1 671 ? 52.498 -19.341 27.013 1.00 22.00 671 PRO A N 1
ATOM 5348 C CA . PRO A 1 671 ? 52.905 -18.841 25.698 1.00 22.00 671 PRO A CA 1
ATOM 5349 C C . PRO A 1 671 ? 52.136 -17.572 25.293 1.00 22.00 671 PRO A C 1
ATOM 5351 O O . PRO A 1 671 ? 50.958 -17.413 25.620 1.00 22.00 671 PRO A O 1
ATOM 5354 N N . ILE A 1 672 ? 52.814 -16.656 24.598 1.00 25.73 672 ILE A N 1
ATOM 5355 C CA . ILE A 1 672 ? 52.315 -15.309 24.281 1.00 25.73 672 ILE A CA 1
ATOM 5356 C C . ILE A 1 672 ? 51.751 -15.256 22.853 1.00 25.73 672 ILE A C 1
ATOM 5358 O O . ILE A 1 672 ? 52.285 -15.882 21.942 1.00 25.73 672 ILE A O 1
ATOM 5362 N N . LYS A 1 673 ? 50.673 -14.482 22.660 1.00 36.91 673 LYS A N 1
ATOM 5363 C CA . LYS A 1 673 ? 50.019 -14.270 21.359 1.00 36.91 673 LYS A CA 1
ATOM 5364 C C . LYS A 1 673 ? 50.855 -13.379 20.414 1.00 36.91 673 LYS A C 1
ATOM 5366 O O . LYS A 1 673 ? 51.158 -12.251 20.808 1.00 36.91 673 LYS A O 1
ATOM 5371 N N . PRO A 1 674 ? 51.116 -13.795 19.162 1.00 23.23 674 PRO A N 1
ATOM 5372 C CA . PRO A 1 674 ? 51.368 -12.893 18.034 1.00 23.23 674 PRO A CA 1
ATOM 5373 C C . PRO A 1 674 ? 50.022 -12.366 17.463 1.00 23.23 674 PRO A C 1
ATOM 5375 O O . PRO A 1 674 ? 48.963 -12.878 17.831 1.00 23.23 674 PRO A O 1
ATOM 5378 N N . PRO A 1 675 ? 50.008 -11.247 16.719 1.00 23.25 675 PRO A N 1
ATOM 5379 C CA . PRO A 1 675 ? 49.947 -9.936 17.356 1.00 23.25 675 PRO A CA 1
ATOM 5380 C C . PRO A 1 675 ? 48.568 -9.274 17.207 1.00 23.25 675 PRO A C 1
ATOM 5382 O O . PRO A 1 675 ? 48.001 -9.212 16.124 1.00 23.25 675 PRO A O 1
ATOM 5385 N N . SER A 1 676 ? 48.047 -8.691 18.289 1.00 26.23 676 SER A N 1
ATOM 5386 C CA . SER A 1 676 ? 46.834 -7.867 18.225 1.00 26.23 676 SER A CA 1
ATOM 5387 C C . SER A 1 676 ? 47.149 -6.439 17.768 1.00 26.23 676 SER A C 1
ATOM 5389 O O . SER A 1 676 ? 47.896 -5.733 18.461 1.00 26.23 676 SER A O 1
ATOM 5391 N N . SER A 1 677 ? 46.500 -5.972 16.700 1.00 29.12 677 SER A N 1
ATOM 5392 C CA . SER A 1 677 ? 46.258 -4.540 16.486 1.00 29.12 677 SER A CA 1
ATOM 5393 C C . SER A 1 677 ? 45.528 -3.957 17.712 1.00 29.12 677 SER A C 1
ATOM 5395 O O . SER A 1 677 ? 44.747 -4.638 18.382 1.00 29.12 677 SER A O 1
ATOM 5397 N N . LYS A 1 678 ? 45.884 -2.729 18.116 1.00 30.53 678 LYS A N 1
ATOM 5398 C CA . LYS A 1 678 ? 45.589 -2.215 19.468 1.00 30.53 678 LYS A CA 1
ATOM 5399 C C . LYS A 1 678 ? 44.503 -1.142 19.486 1.00 30.53 678 LYS A C 1
ATOM 5401 O O . LYS A 1 678 ? 44.813 0.046 19.461 1.00 30.53 678 LYS A O 1
ATOM 5406 N N . GLU A 1 679 ? 43.264 -1.553 19.719 1.00 37.66 679 GLU A N 1
ATOM 5407 C CA . GLU A 1 679 ? 42.231 -0.641 20.221 1.00 37.66 679 GLU A CA 1
ATOM 5408 C C . GLU A 1 679 ? 42.251 -0.522 21.759 1.00 37.66 679 GLU A C 1
ATOM 5410 O O . GLU A 1 679 ? 42.591 -1.456 22.495 1.00 37.66 679 GLU A O 1
ATOM 5415 N N . SER A 1 680 ? 41.932 0.668 22.283 1.00 39.97 680 SER A N 1
ATOM 5416 C CA . SER A 1 680 ? 42.209 1.030 23.682 1.00 39.97 680 SER A CA 1
ATOM 5417 C C . SER A 1 680 ? 41.098 0.614 24.664 1.0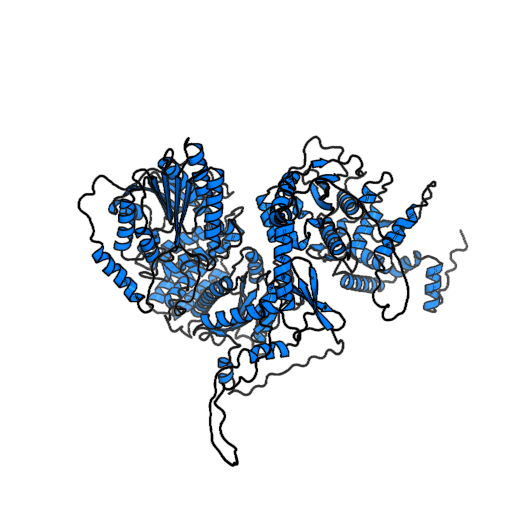0 39.97 680 SER A C 1
ATOM 5419 O O . SER A 1 680 ? 40.143 1.357 24.883 1.00 39.97 680 SER A O 1
ATOM 5421 N N . ARG A 1 681 ? 41.278 -0.537 25.327 1.00 52.81 681 ARG A N 1
ATOM 5422 C CA . ARG A 1 681 ? 40.333 -1.243 26.233 1.00 52.81 681 ARG A CA 1
ATOM 5423 C C . ARG A 1 681 ? 39.892 -0.541 27.549 1.00 52.81 681 ARG A C 1
ATOM 5425 O O . ARG A 1 681 ? 39.727 -1.222 28.561 1.00 52.81 681 ARG A O 1
ATOM 5432 N N . SER A 1 682 ? 39.707 0.781 27.618 1.00 58.78 682 SER A N 1
ATOM 5433 C CA . SER A 1 682 ? 39.326 1.452 28.883 1.00 58.78 682 SER A CA 1
ATOM 5434 C C . SER A 1 682 ? 37.911 2.034 28.890 1.00 58.78 682 SER A C 1
ATOM 5436 O O . SER A 1 682 ? 37.627 3.000 28.183 1.00 58.78 682 SER A O 1
ATOM 5438 N N . LYS A 1 683 ? 37.055 1.517 29.792 1.00 61.88 683 LYS A N 1
ATOM 5439 C CA . LYS A 1 683 ? 35.700 2.042 30.073 1.00 61.88 683 LYS A CA 1
ATOM 5440 C C . LYS A 1 683 ? 35.688 3.538 30.430 1.00 61.88 683 LYS A C 1
ATOM 5442 O O . LYS A 1 683 ? 34.674 4.191 30.217 1.00 61.88 683 LYS A O 1
ATOM 5447 N N . ALA A 1 684 ? 36.808 4.082 30.917 1.00 62.81 684 ALA A N 1
ATOM 5448 C CA . ALA A 1 684 ? 36.952 5.492 31.285 1.00 62.81 684 ALA A CA 1
ATOM 5449 C C . ALA A 1 684 ? 36.665 6.475 30.136 1.00 62.81 684 ALA A C 1
ATOM 5451 O O . ALA A 1 684 ? 36.397 7.639 30.403 1.00 62.81 684 ALA A O 1
ATOM 5452 N N . TRP A 1 685 ? 36.739 6.034 28.876 1.00 72.69 685 TRP A N 1
ATOM 5453 C CA . TRP A 1 685 ? 36.509 6.891 27.711 1.00 72.69 685 TRP A CA 1
ATOM 5454 C C . TRP A 1 685 ? 35.032 7.166 27.395 1.00 72.69 685 TRP A C 1
ATOM 5456 O O . TRP A 1 685 ? 34.772 8.085 26.626 1.00 72.69 685 TRP A O 1
ATOM 5466 N N . LYS A 1 686 ? 34.058 6.452 27.989 1.00 77.56 686 LYS A N 1
ATOM 5467 C CA . LYS A 1 686 ? 32.625 6.734 27.742 1.00 77.56 686 LYS A CA 1
ATOM 5468 C C . LYS A 1 686 ? 32.252 8.188 28.077 1.00 77.56 686 LYS A C 1
ATOM 5470 O O . LYS A 1 686 ? 31.489 8.816 27.342 1.00 77.56 686 LYS A O 1
ATOM 5475 N N . ASP A 1 687 ? 32.861 8.734 29.127 1.00 79.69 687 ASP A N 1
ATOM 5476 C CA . ASP A 1 687 ? 32.612 10.072 29.674 1.00 79.69 687 ASP A CA 1
ATOM 5477 C C . ASP A 1 687 ? 33.551 11.173 29.143 1.00 79.69 687 ASP A C 1
ATOM 5479 O O . ASP A 1 687 ? 33.551 12.287 29.673 1.00 79.69 687 ASP A O 1
ATOM 5483 N N . PHE A 1 688 ? 34.361 10.901 28.112 1.00 80.19 688 PHE A N 1
ATOM 5484 C CA . PHE A 1 688 ? 35.301 11.876 27.543 1.00 80.19 688 PHE A CA 1
ATOM 5485 C C . PHE A 1 688 ? 35.230 11.914 26.014 1.00 80.19 688 PHE A C 1
ATOM 5487 O O . PHE A 1 688 ? 35.115 10.881 25.362 1.00 80.19 688 PHE A O 1
ATOM 5494 N N . TYR A 1 689 ? 35.369 13.104 25.432 1.00 77.50 689 TYR A N 1
ATOM 5495 C CA . TYR A 1 689 ? 35.680 13.259 24.009 1.00 77.50 689 TYR A CA 1
ATOM 5496 C C . TYR A 1 689 ? 37.189 13.120 23.787 1.00 77.50 689 TYR A C 1
ATOM 5498 O O . TYR A 1 689 ? 37.977 13.632 24.587 1.00 77.50 689 TYR A O 1
ATOM 5506 N N . LYS A 1 690 ? 37.598 12.455 22.701 1.00 83.00 690 LYS A N 1
ATOM 5507 C CA . LYS A 1 690 ? 38.972 12.528 22.183 1.00 83.00 690 LYS A CA 1
ATOM 5508 C C . LYS A 1 690 ? 39.060 13.708 21.223 1.00 83.00 690 LYS A C 1
ATOM 5510 O O . LYS A 1 690 ? 38.196 13.850 20.369 1.00 83.00 690 LYS A O 1
ATOM 5515 N N . LEU A 1 691 ? 40.094 14.530 21.358 1.00 72.94 691 LEU A N 1
ATOM 5516 C CA . LEU A 1 691 ? 40.339 15.662 20.464 1.00 72.94 691 LEU A CA 1
ATOM 5517 C C . LEU A 1 691 ? 41.851 15.811 20.277 1.00 72.94 691 LEU A C 1
ATOM 5519 O O . LEU A 1 691 ? 42.584 15.860 21.264 1.00 72.94 691 LEU A O 1
ATOM 5523 N N . LYS A 1 692 ? 42.329 15.800 19.035 1.00 73.94 692 LYS A N 1
ATOM 5524 C CA . LYS A 1 692 ? 43.753 15.953 18.700 1.00 73.94 692 LYS A CA 1
ATOM 5525 C C . LYS A 1 692 ? 44.035 17.446 18.517 1.00 73.94 692 LYS A C 1
ATOM 5527 O O . LYS A 1 692 ? 43.210 18.119 17.911 1.00 73.94 692 LYS A O 1
ATOM 5532 N N . ASP A 1 693 ? 45.123 17.964 19.082 1.00 69.62 693 ASP A N 1
ATOM 5533 C CA . ASP A 1 693 ? 45.604 19.304 18.716 1.00 69.62 693 ASP A CA 1
ATOM 5534 C C . ASP A 1 693 ? 46.424 19.256 17.415 1.00 69.62 693 ASP A C 1
ATOM 5536 O O . ASP A 1 693 ? 46.785 18.175 16.937 1.00 69.62 693 ASP A O 1
ATOM 5540 N N . ASP A 1 694 ? 46.694 20.422 16.833 1.00 59.97 694 ASP A N 1
ATOM 5541 C CA . ASP A 1 694 ? 47.339 20.574 15.517 1.00 59.97 694 ASP A CA 1
ATOM 5542 C C . ASP A 1 694 ? 48.801 20.090 15.535 1.00 59.97 694 ASP A C 1
ATOM 5544 O O . ASP A 1 694 ? 49.325 19.592 14.543 1.00 59.97 694 ASP A O 1
ATOM 5548 N N . ASN A 1 695 ? 49.419 20.096 16.723 1.00 57.72 695 ASN A N 1
ATOM 5549 C CA . ASN A 1 695 ? 50.715 19.472 17.014 1.00 57.72 695 ASN A CA 1
ATOM 5550 C C . ASN A 1 695 ? 50.625 17.938 17.178 1.00 57.72 695 ASN A C 1
ATOM 5552 O O . ASN A 1 695 ? 51.580 17.277 17.593 1.00 57.72 695 ASN A O 1
ATOM 5556 N N . GLY A 1 696 ? 49.467 17.350 16.880 1.00 59.03 696 GLY A N 1
ATOM 5557 C CA . GLY A 1 696 ? 49.217 15.918 16.865 1.00 59.03 696 GLY A CA 1
ATOM 5558 C C . GLY A 1 696 ? 48.980 15.273 18.234 1.00 59.03 696 GLY A C 1
ATOM 5559 O O . GLY A 1 696 ? 48.769 14.055 18.290 1.00 59.03 696 GLY A O 1
ATOM 5560 N N . ALA A 1 697 ? 48.980 16.026 19.335 1.00 69.06 697 ALA A N 1
ATOM 5561 C CA . ALA A 1 697 ? 48.845 15.461 20.671 1.00 69.06 697 ALA A CA 1
ATOM 5562 C C . ALA A 1 697 ? 47.371 15.235 21.048 1.00 69.06 697 ALA A C 1
ATOM 5564 O O . ALA A 1 697 ? 46.507 16.102 20.902 1.00 69.06 697 ALA A O 1
ATOM 5565 N N . LEU A 1 698 ? 47.064 14.040 21.567 1.00 69.38 698 LEU A N 1
ATOM 5566 C CA . LEU A 1 698 ? 45.703 13.695 21.979 1.00 69.38 698 LEU A CA 1
ATOM 5567 C C . LEU A 1 698 ? 45.321 14.353 23.310 1.00 69.38 698 LEU A C 1
ATOM 5569 O O . LEU A 1 698 ? 46.056 14.283 24.299 1.00 69.38 698 LEU A O 1
ATOM 5573 N N . TRP A 1 699 ? 44.092 14.854 23.370 1.00 81.56 699 TRP A N 1
ATOM 5574 C CA . TRP A 1 699 ? 43.396 15.287 24.576 1.00 81.56 699 TRP A CA 1
ATOM 5575 C C . TRP A 1 699 ? 42.160 14.426 24.850 1.00 81.56 699 TRP A C 1
ATOM 5577 O O . TRP A 1 699 ? 41.517 13.906 23.941 1.00 81.56 699 TRP A O 1
ATOM 5587 N N . ALA A 1 700 ? 41.821 14.321 26.130 1.00 85.19 700 ALA A N 1
ATOM 5588 C CA . ALA A 1 700 ? 40.583 13.788 26.670 1.00 85.19 700 ALA A CA 1
ATOM 5589 C C . ALA A 1 700 ? 39.812 14.939 27.333 1.00 85.19 700 ALA A C 1
ATOM 5591 O O . ALA A 1 700 ? 40.313 15.550 28.279 1.00 85.19 700 ALA A O 1
ATOM 5592 N N . ILE A 1 701 ? 38.609 15.249 26.856 1.00 80.69 701 ILE A N 1
ATOM 5593 C CA . ILE A 1 701 ? 37.781 16.354 27.365 1.00 80.69 701 ILE A CA 1
ATOM 5594 C C . ILE A 1 701 ? 36.575 15.767 28.095 1.00 80.69 701 ILE A C 1
ATOM 5596 O O . ILE A 1 701 ? 35.768 15.079 27.477 1.00 80.69 701 ILE A O 1
ATOM 5600 N N . CYS A 1 702 ? 36.451 16.006 29.404 1.00 82.31 702 CYS A N 1
ATOM 5601 C CA . CYS A 1 702 ? 35.351 15.450 30.199 1.00 82.31 702 CYS A CA 1
ATOM 5602 C C . CYS A 1 702 ? 33.997 15.967 29.692 1.00 82.31 702 CYS A C 1
ATOM 5604 O O . CYS A 1 702 ? 33.770 17.179 29.672 1.00 82.31 702 CYS A O 1
ATOM 5606 N N . LYS A 1 703 ? 33.072 15.069 29.336 1.00 80.38 703 LYS A N 1
ATOM 5607 C CA . LYS A 1 703 ? 31.739 15.434 28.828 1.00 80.38 703 LYS A CA 1
ATOM 5608 C C . LYS A 1 703 ? 30.960 16.298 29.830 1.00 80.38 703 LYS A C 1
ATOM 5610 O O . LYS A 1 703 ? 30.300 17.252 29.416 1.00 80.38 703 LYS A O 1
ATOM 5615 N N . HIS A 1 704 ? 31.121 16.008 31.126 1.00 82.81 704 HIS A N 1
ATOM 5616 C CA . HIS A 1 704 ? 30.354 16.581 32.243 1.00 82.81 704 HIS A CA 1
ATOM 5617 C C . HIS A 1 704 ? 30.805 17.974 32.706 1.00 82.81 704 HIS A C 1
ATOM 5619 O O . HIS A 1 704 ? 29.958 18.775 33.075 1.00 82.81 704 HIS A O 1
ATOM 5625 N N . CYS A 1 705 ? 32.109 18.283 32.707 1.00 78.81 705 CYS A N 1
ATOM 5626 C CA . CYS A 1 705 ? 32.620 19.594 33.165 1.00 78.81 705 CYS A CA 1
ATOM 5627 C C . CYS A 1 705 ? 33.687 20.225 32.250 1.00 78.81 705 CYS A C 1
ATOM 5629 O O . CYS A 1 705 ? 34.399 21.142 32.656 1.00 78.81 705 CYS A O 1
ATOM 5631 N N . LYS A 1 706 ? 33.840 19.699 31.028 1.00 81.00 706 LYS A N 1
ATOM 5632 C CA . LYS A 1 706 ? 34.702 20.192 29.935 1.00 81.00 706 LYS A CA 1
ATOM 5633 C C . LYS A 1 706 ? 36.208 20.329 30.242 1.00 81.00 706 LYS A C 1
ATOM 5635 O O . LYS A 1 706 ? 36.971 20.735 29.369 1.00 81.00 706 LYS A O 1
ATOM 5640 N N . LYS A 1 707 ? 36.691 19.931 31.429 1.00 79.00 707 LYS A N 1
ATOM 5641 C CA . LYS A 1 707 ? 38.132 19.924 31.745 1.00 79.00 707 LYS A CA 1
ATOM 5642 C C . LYS A 1 707 ? 38.907 18.977 30.819 1.00 79.00 707 LYS A C 1
ATOM 5644 O O . LYS A 1 707 ? 38.521 17.820 30.635 1.00 79.00 707 LYS A O 1
ATOM 5649 N N . ARG A 1 708 ? 40.007 19.492 30.257 1.00 79.56 708 ARG A N 1
ATOM 5650 C CA . ARG A 1 708 ? 40.906 18.804 29.316 1.00 79.56 708 ARG A CA 1
ATOM 5651 C C . ARG A 1 708 ? 42.041 18.098 30.072 1.00 79.56 708 ARG A C 1
ATOM 5653 O O . ARG A 1 708 ? 42.609 18.653 31.008 1.00 79.56 708 ARG A O 1
ATOM 5660 N N . TYR A 1 709 ? 42.393 16.896 29.632 1.00 82.25 709 TYR A N 1
ATOM 5661 C CA . TYR A 1 709 ? 43.499 16.067 30.129 1.00 82.25 709 TYR A CA 1
ATOM 5662 C C . TYR A 1 709 ? 44.297 15.526 28.935 1.00 82.25 709 TYR A C 1
ATOM 5664 O O . TYR A 1 709 ? 43.704 15.288 27.887 1.00 82.25 709 TYR A O 1
ATOM 5672 N N . ARG A 1 710 ? 45.613 15.291 29.046 1.00 73.94 710 ARG A N 1
ATOM 5673 C CA . ARG A 1 710 ? 46.355 14.601 27.967 1.00 73.94 710 ARG A CA 1
ATOM 5674 C C . ARG A 1 710 ? 45.826 13.167 27.812 1.00 73.94 710 ARG A C 1
ATOM 5676 O O . ARG A 1 710 ? 45.724 12.430 28.792 1.00 73.94 710 ARG A O 1
ATOM 5683 N N . GLY A 1 711 ? 45.474 12.802 26.581 1.00 64.75 711 GLY A N 1
ATOM 5684 C CA . GLY A 1 711 ? 44.852 11.533 26.183 1.00 64.75 711 GLY A CA 1
ATOM 5685 C C . GLY A 1 711 ? 45.815 10.519 25.554 1.00 64.75 711 GLY A C 1
ATOM 5686 O O . GLY A 1 711 ? 45.367 9.501 25.032 1.00 64.75 711 GLY A O 1
ATOM 5687 N N . GLU A 1 712 ? 47.118 10.809 25.580 1.00 70.38 712 GLU A N 1
ATOM 5688 C CA . GLU A 1 712 ? 48.207 9.953 25.093 1.00 70.38 712 GLU A CA 1
ATOM 5689 C C . GLU A 1 712 ? 48.108 8.519 25.652 1.00 70.38 712 GLU A C 1
ATOM 5691 O O . GLU A 1 712 ? 47.990 8.309 26.864 1.00 70.38 712 GLU A O 1
ATOM 5696 N N . SER A 1 713 ? 48.220 7.512 24.778 1.00 56.81 713 SER A N 1
ATOM 5697 C CA . SER A 1 713 ? 48.120 6.086 25.139 1.00 56.81 713 SER A CA 1
ATOM 5698 C C . SER A 1 713 ? 49.161 5.626 26.168 1.00 56.81 713 SER A C 1
ATOM 5700 O O . SER A 1 713 ? 48.944 4.636 26.865 1.00 56.81 713 SER A O 1
ATOM 5702 N N . THR A 1 714 ? 50.272 6.354 26.282 1.00 54.75 714 THR A N 1
ATOM 5703 C CA . THR A 1 714 ? 51.392 6.103 27.197 1.00 54.75 714 THR A CA 1
ATOM 5704 C C . THR A 1 714 ? 51.097 6.464 28.654 1.00 54.75 714 THR A C 1
ATOM 5706 O O . THR A 1 714 ? 51.764 5.940 29.542 1.00 54.75 714 THR A O 1
ATOM 5709 N N . ARG A 1 715 ? 50.113 7.336 28.939 1.00 60.56 715 ARG A N 1
ATOM 5710 C CA . ARG A 1 715 ? 49.884 7.878 30.299 1.00 60.56 715 ARG A CA 1
ATOM 5711 C C . ARG A 1 715 ? 48.833 7.139 31.133 1.00 60.56 715 ARG A C 1
ATOM 5713 O O . ARG A 1 715 ? 48.767 7.345 32.343 1.00 60.56 715 ARG A O 1
ATOM 5720 N N . GLY A 1 716 ? 48.037 6.268 30.510 1.00 61.09 716 GLY A N 1
ATOM 5721 C CA . GLY A 1 716 ? 47.010 5.459 31.177 1.00 61.09 716 GLY A CA 1
ATOM 5722 C C . GLY A 1 716 ? 45.786 6.247 31.676 1.00 61.09 716 GLY A C 1
ATOM 5723 O O . GLY A 1 716 ? 45.826 7.447 31.940 1.00 61.09 716 GLY A O 1
ATOM 5724 N N . THR A 1 717 ? 44.646 5.568 31.840 1.00 74.19 717 THR A N 1
ATOM 5725 C CA . THR A 1 717 ? 43.365 6.236 32.158 1.00 74.19 717 THR A CA 1
ATOM 5726 C C . THR A 1 717 ? 43.134 6.511 33.649 1.00 74.19 717 THR A C 1
ATOM 5728 O O . THR A 1 717 ? 42.052 6.952 34.035 1.00 74.19 717 THR A O 1
ATOM 5731 N N . THR A 1 718 ? 44.128 6.283 34.513 1.00 76.50 718 THR A N 1
ATOM 5732 C CA . THR A 1 718 ? 44.021 6.481 35.972 1.00 76.50 718 THR A CA 1
ATOM 5733 C C . THR A 1 718 ? 43.678 7.925 36.343 1.00 76.50 718 THR A C 1
ATOM 5735 O O . THR A 1 718 ? 42.902 8.154 37.270 1.00 76.50 718 THR A O 1
ATOM 5738 N N . ASN A 1 719 ? 44.191 8.904 35.593 1.00 76.00 719 ASN A N 1
ATOM 5739 C CA . ASN A 1 719 ? 43.896 10.322 35.821 1.00 76.00 719 ASN A CA 1
ATOM 5740 C C . ASN A 1 719 ? 42.453 10.683 35.427 1.00 76.00 719 ASN A C 1
ATOM 5742 O O . ASN A 1 719 ? 41.795 11.423 36.154 1.00 76.00 719 ASN A O 1
ATOM 5746 N N . LEU A 1 720 ? 41.922 10.077 34.358 1.00 85.00 720 LEU A N 1
ATOM 5747 C CA . LEU A 1 720 ? 40.519 10.223 33.943 1.00 85.00 720 LEU A CA 1
ATOM 5748 C C . LEU A 1 720 ? 39.565 9.631 35.002 1.00 85.00 720 LEU A C 1
ATOM 5750 O O . LEU A 1 720 ? 38.582 10.257 35.389 1.00 85.00 720 LEU A O 1
ATOM 5754 N N . LEU A 1 721 ? 39.907 8.465 35.565 1.00 80.06 721 LEU A N 1
ATOM 5755 C CA . LEU A 1 721 ? 39.138 7.802 36.633 1.00 80.06 721 LEU A CA 1
ATOM 5756 C C . LEU A 1 721 ? 39.286 8.460 38.021 1.00 80.06 721 LEU A C 1
ATOM 5758 O O . LEU A 1 721 ? 38.434 8.270 38.895 1.00 80.06 721 LEU A O 1
ATOM 5762 N N . LYS A 1 722 ? 40.361 9.223 38.260 1.00 81.94 722 LYS A N 1
ATOM 5763 C CA . LYS A 1 722 ? 40.457 10.148 39.404 1.00 81.94 722 LYS A CA 1
ATOM 5764 C C . LYS A 1 722 ? 39.591 11.389 39.178 1.00 81.94 722 LYS A C 1
ATOM 5766 O O . LYS A 1 722 ? 38.926 11.824 40.111 1.00 81.94 722 LYS A O 1
ATOM 5771 N N . HIS A 1 723 ? 39.558 11.919 37.953 1.00 84.88 723 HIS A N 1
ATOM 5772 C CA . HIS A 1 723 ? 38.709 13.053 37.603 1.00 84.88 723 HIS A CA 1
ATOM 5773 C C . HIS A 1 723 ? 37.217 12.740 37.799 1.00 84.88 723 HIS A C 1
ATOM 5775 O O . HIS A 1 723 ? 36.559 13.452 38.552 1.00 84.88 723 HIS A O 1
ATOM 5781 N N . LEU A 1 724 ? 36.691 11.667 37.189 1.00 81.81 724 LEU A N 1
ATOM 5782 C CA . LEU A 1 724 ? 35.252 11.348 37.229 1.00 81.81 724 LEU A CA 1
ATOM 5783 C C . LEU A 1 724 ? 34.704 11.227 38.658 1.00 81.81 724 LEU A C 1
ATOM 5785 O O . LEU A 1 724 ? 33.704 11.864 38.981 1.00 81.81 724 LEU A O 1
ATOM 5789 N N . ARG A 1 725 ? 35.412 10.509 39.542 1.00 78.62 725 ARG A N 1
ATOM 5790 C CA . ARG A 1 725 ? 35.011 10.331 40.951 1.00 78.62 725 ARG A CA 1
ATOM 5791 C C . ARG A 1 725 ? 34.925 11.636 41.746 1.00 78.62 725 ARG A C 1
ATOM 5793 O O . ARG A 1 725 ? 34.156 11.704 42.699 1.00 78.62 725 ARG A O 1
ATOM 5800 N N . ASN A 1 726 ? 35.683 12.661 41.359 1.00 75.19 726 ASN A N 1
ATOM 5801 C CA . ASN A 1 726 ? 35.590 13.989 41.965 1.00 75.19 726 ASN A CA 1
ATOM 5802 C C . ASN A 1 726 ? 34.580 14.886 41.224 1.00 75.19 726 ASN A C 1
ATOM 5804 O O . ASN A 1 726 ? 33.961 15.743 41.845 1.00 75.19 726 ASN A O 1
ATOM 5808 N N . CYS A 1 727 ? 34.381 14.677 39.919 1.00 80.38 727 CYS A N 1
ATOM 5809 C CA . CYS A 1 727 ? 33.413 15.407 39.099 1.00 80.38 727 CYS A CA 1
ATOM 5810 C C . CYS A 1 727 ? 31.958 15.079 39.477 1.00 80.38 727 CYS A C 1
ATOM 5812 O O . CYS A 1 727 ? 31.145 15.995 39.576 1.00 80.38 727 CYS A O 1
ATOM 5814 N N . GLN A 1 728 ? 31.637 13.803 39.726 1.00 70.88 728 GLN A N 1
ATOM 5815 C CA . GLN A 1 728 ? 30.304 13.382 40.185 1.00 70.88 728 GLN A CA 1
ATOM 5816 C C . GLN A 1 728 ? 29.996 13.958 41.572 1.00 70.88 728 GLN A C 1
ATOM 5818 O O . GLN A 1 728 ? 29.041 14.713 41.717 1.00 70.88 728 GLN A O 1
ATOM 5823 N N . LYS A 1 729 ? 30.894 13.749 42.546 1.00 64.75 729 LYS A N 1
ATOM 5824 C CA . LYS A 1 729 ? 30.755 14.300 43.906 1.00 64.75 729 LYS A CA 1
ATOM 5825 C C . LYS A 1 729 ? 30.587 15.820 43.955 1.00 64.75 729 LYS A C 1
ATOM 5827 O O . LYS A 1 729 ? 29.928 16.322 44.858 1.00 64.75 729 LYS A O 1
ATOM 5832 N N . LYS A 1 730 ? 31.186 16.564 43.014 1.00 61.59 730 LYS A N 1
ATOM 5833 C CA . LYS A 1 730 ? 31.014 18.022 42.954 1.00 61.59 730 LYS A CA 1
ATOM 5834 C C . LYS A 1 730 ? 29.627 18.406 42.426 1.00 61.59 730 LYS A C 1
ATOM 5836 O O . LYS A 1 730 ? 28.982 19.221 43.072 1.00 61.59 730 LYS A O 1
ATOM 5841 N N . ARG A 1 731 ? 29.120 17.737 41.378 1.00 65.94 731 ARG A N 1
ATOM 5842 C CA . ARG A 1 731 ? 27.721 17.889 40.918 1.00 65.94 731 ARG A CA 1
ATOM 5843 C C . ARG A 1 731 ? 26.711 17.544 42.019 1.00 65.94 731 ARG A C 1
ATOM 5845 O O . ARG A 1 731 ? 25.789 18.311 42.253 1.00 65.94 731 ARG A O 1
ATOM 5852 N N . GLU A 1 732 ? 26.918 16.434 42.725 1.00 52.19 732 GLU A N 1
ATOM 5853 C CA . GLU A 1 732 ? 26.048 15.973 43.824 1.00 52.19 732 GLU A CA 1
ATOM 5854 C C . GLU A 1 732 ? 25.996 16.958 45.009 1.00 52.19 732 GLU A C 1
ATOM 5856 O O . GLU A 1 732 ? 24.985 17.029 45.707 1.00 52.19 732 GLU A O 1
ATOM 5861 N N . ALA A 1 733 ? 27.066 17.731 45.232 1.00 49.69 733 ALA A N 1
ATOM 5862 C CA . ALA A 1 733 ? 27.102 18.810 46.219 1.00 49.69 733 ALA A CA 1
ATOM 5863 C C . ALA A 1 733 ? 26.497 20.121 45.679 1.00 49.69 733 ALA A C 1
ATOM 5865 O O . ALA A 1 733 ? 25.765 20.802 46.393 1.00 49.69 733 ALA A O 1
ATOM 5866 N N . GLU A 1 734 ? 26.762 20.460 44.415 1.00 48.03 734 GLU A N 1
ATOM 5867 C CA . GLU A 1 734 ? 26.245 21.660 43.738 1.00 48.03 734 GLU A CA 1
ATOM 5868 C C . GLU A 1 734 ? 24.727 21.603 43.485 1.00 48.03 734 GLU A C 1
ATOM 5870 O O . GLU A 1 734 ? 24.101 22.644 43.318 1.00 48.03 734 GLU A O 1
ATOM 5875 N N . GLN A 1 735 ? 24.121 20.412 43.528 1.00 47.72 735 GLN A N 1
ATOM 5876 C CA . GLN A 1 735 ? 22.668 20.193 43.466 1.00 47.72 735 GLN A CA 1
ATOM 5877 C C . GLN A 1 735 ? 21.958 20.230 44.839 1.00 47.72 735 GLN A C 1
ATOM 5879 O O . GLN A 1 735 ? 20.772 19.914 44.909 1.00 47.72 735 GLN A O 1
ATOM 5884 N N . ARG A 1 736 ? 22.648 20.562 45.944 1.00 36.91 736 ARG A N 1
ATOM 5885 C CA . ARG A 1 736 ? 22.100 20.458 47.319 1.00 36.91 736 ARG A CA 1
ATOM 5886 C C . ARG A 1 736 ? 22.042 21.761 48.127 1.00 36.91 736 ARG A C 1
ATOM 5888 O O . ARG A 1 736 ? 21.758 21.707 49.321 1.00 36.91 736 ARG A O 1
ATOM 5895 N N . THR A 1 737 ? 22.260 22.920 47.510 1.00 33.56 737 THR A N 1
ATOM 5896 C CA . THR A 1 737 ? 22.077 24.230 48.161 1.00 33.56 737 THR A CA 1
ATOM 5897 C C . THR A 1 737 ? 21.069 25.099 47.399 1.00 33.56 737 THR A C 1
ATOM 5899 O O . THR A 1 737 ? 21.251 25.312 46.200 1.00 33.56 737 THR A O 1
ATOM 5902 N N . PRO A 1 738 ? 20.021 25.634 48.062 1.00 39.31 738 PRO A N 1
ATOM 5903 C CA . PRO A 1 738 ? 19.150 26.642 47.461 1.00 39.31 738 PRO A CA 1
ATOM 5904 C C . PRO A 1 738 ? 19.932 27.930 47.179 1.00 39.31 738 PRO A C 1
ATOM 5906 O O . PRO A 1 738 ? 20.879 28.254 47.901 1.00 39.31 738 PRO A O 1
ATOM 5909 N N . LYS A 1 739 ? 19.518 28.682 46.157 1.00 32.69 739 LYS A N 1
ATOM 5910 C CA . LYS A 1 739 ? 20.065 30.007 45.848 1.00 32.69 739 LYS A CA 1
ATOM 5911 C C . LYS A 1 739 ? 18.956 31.026 45.631 1.00 32.69 739 LYS A C 1
ATOM 5913 O O . LYS A 1 739 ? 18.323 31.029 44.581 1.00 32.69 739 LYS A O 1
ATOM 5918 N N . ASP A 1 740 ? 18.827 31.933 46.587 1.00 30.64 740 ASP A N 1
ATOM 5919 C CA . ASP A 1 740 ? 18.204 33.232 46.376 1.00 30.64 740 ASP A CA 1
ATOM 5920 C C . ASP A 1 740 ? 19.237 34.256 45.876 1.00 30.64 740 ASP A C 1
ATOM 5922 O O . ASP A 1 740 ? 20.359 34.308 46.379 1.00 30.64 740 ASP A O 1
ATOM 5926 N N . GLN A 1 741 ? 18.779 35.127 44.970 1.00 26.72 741 GLN A N 1
ATOM 5927 C CA . GLN A 1 741 ? 19.248 36.510 44.770 1.00 26.72 741 GLN A CA 1
ATOM 5928 C C . GLN A 1 741 ? 20.667 36.764 44.167 1.00 26.72 741 GLN A C 1
ATOM 5930 O O . GLN A 1 741 ? 21.476 35.841 44.055 1.00 26.72 741 GLN A O 1
ATOM 5935 N N . PRO A 1 742 ? 20.911 37.959 43.557 1.00 39.22 742 PRO A N 1
ATOM 5936 C CA . PRO A 1 742 ? 21.477 37.983 42.194 1.00 39.22 742 PRO A CA 1
ATOM 5937 C C . PRO A 1 742 ? 22.679 38.932 41.938 1.00 39.22 742 PRO A C 1
ATOM 5939 O O . PRO A 1 742 ? 23.125 39.643 42.831 1.00 39.22 742 PRO A O 1
ATOM 5942 N N . VAL A 1 743 ? 23.103 38.987 40.654 1.00 32.19 743 VAL A N 1
ATOM 5943 C CA . VAL A 1 743 ? 24.054 39.932 39.994 1.00 32.19 743 VAL A CA 1
ATOM 5944 C C . VAL A 1 743 ? 25.521 39.922 40.513 1.00 32.19 743 VAL A C 1
ATOM 5946 O O . VAL A 1 743 ? 25.770 39.323 41.557 1.00 32.19 743 VAL A O 1
ATOM 5949 N N . PRO A 1 744 ? 26.541 40.478 39.795 1.00 30.28 744 PRO A N 1
ATOM 5950 C CA . PRO A 1 744 ? 26.492 41.386 38.636 1.00 30.28 744 PRO A CA 1
ATOM 5951 C C . PRO A 1 744 ? 27.332 41.013 37.389 1.00 30.28 744 PRO A C 1
ATOM 5953 O O . PRO A 1 744 ? 27.981 39.975 37.296 1.00 30.28 744 PRO A O 1
ATOM 5956 N N . PHE A 1 745 ? 27.270 41.937 36.426 1.00 26.88 745 PHE A N 1
ATOM 5957 C CA . PHE A 1 745 ? 28.026 42.063 35.174 1.00 26.88 745 PHE A CA 1
ATOM 5958 C C . PHE A 1 745 ? 29.551 42.166 35.389 1.00 26.88 745 PHE A C 1
ATOM 5960 O O . PHE A 1 745 ? 29.987 42.738 36.389 1.00 26.88 745 PHE A O 1
ATOM 5967 N N . MET A 1 746 ? 30.361 41.748 34.407 1.00 22.22 746 MET A N 1
ATOM 5968 C CA . MET A 1 746 ? 31.730 42.263 34.238 1.00 22.22 746 MET A CA 1
ATOM 5969 C C . MET A 1 746 ? 32.200 42.141 32.780 1.00 22.22 746 MET A C 1
ATOM 5971 O O . MET A 1 746 ? 32.014 41.101 32.152 1.00 22.22 746 MET A O 1
ATOM 5975 N N . VAL A 1 747 ? 32.801 43.212 32.258 1.00 26.91 747 VAL A N 1
ATOM 5976 C CA . VAL A 1 747 ? 33.405 43.297 30.916 1.00 26.91 747 VAL A CA 1
ATOM 5977 C C . VAL A 1 747 ? 34.914 43.078 31.033 1.00 26.91 747 VAL A C 1
ATOM 5979 O O . VAL A 1 747 ? 35.510 43.478 32.032 1.00 26.91 747 VAL A O 1
ATOM 5982 N N . ILE A 1 748 ? 35.535 42.484 30.012 1.00 23.47 748 ILE A N 1
ATOM 5983 C CA . ILE A 1 748 ? 36.982 42.565 29.771 1.00 23.47 748 ILE A CA 1
ATOM 5984 C C . ILE A 1 748 ? 37.169 42.914 28.291 1.00 23.47 748 ILE A C 1
ATOM 5986 O O . ILE A 1 748 ? 36.561 42.276 27.430 1.00 23.47 748 ILE A O 1
ATOM 5990 N N . GLU A 1 749 ? 37.956 43.953 28.018 1.00 21.78 749 GLU A N 1
ATOM 5991 C CA . GLU A 1 749 ? 38.241 44.452 26.668 1.00 21.78 749 GLU A CA 1
ATOM 5992 C C . GLU A 1 749 ? 39.456 43.741 26.034 1.00 21.78 749 GLU A C 1
ATOM 5994 O O . GLU A 1 749 ? 39.970 42.754 26.564 1.00 21.78 749 GLU A O 1
ATOM 5999 N N . ALA A 1 750 ? 39.848 44.181 24.838 1.00 29.08 750 ALA A N 1
ATOM 6000 C CA . ALA A 1 750 ? 40.834 43.516 23.990 1.00 29.08 750 ALA A CA 1
ATOM 6001 C C . ALA A 1 750 ? 42.295 43.781 24.394 1.00 29.08 750 ALA A C 1
ATOM 6003 O O . ALA A 1 750 ? 42.586 44.740 25.099 1.00 29.08 750 ALA A O 1
ATOM 6004 N N . ASP A 1 751 ? 43.206 42.986 23.823 1.00 22.69 751 ASP A N 1
ATOM 6005 C CA . ASP A 1 751 ? 44.510 43.482 23.369 1.00 22.69 751 ASP A CA 1
ATOM 6006 C C . ASP A 1 751 ? 45.036 42.652 22.177 1.00 22.69 751 ASP A C 1
ATOM 6008 O O . ASP A 1 751 ? 44.644 41.499 21.971 1.00 22.69 751 ASP A O 1
ATOM 6012 N N . SER A 1 752 ? 45.883 43.275 21.355 1.00 25.80 752 SER A N 1
ATOM 6013 C CA . SER A 1 752 ? 46.510 42.770 20.111 1.00 25.80 752 SER A CA 1
ATOM 6014 C C . SER A 1 752 ? 47.710 43.684 19.768 1.00 25.80 752 SER A C 1
ATOM 6016 O O . SER A 1 752 ? 47.902 44.649 20.511 1.00 25.80 752 SER A O 1
ATOM 6018 N N . PRO A 1 753 ? 48.457 43.537 18.649 1.00 46.34 753 PRO A N 1
ATOM 6019 C CA . PRO A 1 753 ? 48.678 42.405 17.726 1.00 46.34 753 PRO A CA 1
ATOM 6020 C C . PRO A 1 753 ? 50.071 41.738 18.015 1.00 46.34 753 PRO A C 1
ATOM 6022 O O . PRO A 1 753 ? 50.432 41.697 19.184 1.00 46.34 753 PRO A O 1
ATOM 6025 N N . GLU A 1 754 ? 50.876 41.060 17.170 1.00 22.89 754 GLU A N 1
ATOM 6026 C CA . GLU A 1 754 ? 51.346 41.263 15.778 1.00 22.89 754 GLU A CA 1
ATOM 6027 C C . GLU A 1 754 ? 52.036 40.011 15.172 1.00 22.89 754 GLU A C 1
ATOM 6029 O O . GLU A 1 754 ? 52.729 39.297 15.887 1.00 22.89 754 GLU A O 1
ATOM 6034 N N . HIS A 1 755 ? 51.925 39.863 13.835 1.00 26.50 755 HIS A N 1
ATOM 6035 C CA . HIS A 1 755 ? 52.884 39.261 12.871 1.00 26.50 755 HIS A CA 1
ATOM 6036 C C . HIS A 1 755 ? 53.376 37.783 13.017 1.00 26.50 755 HIS A C 1
ATOM 6038 O O . HIS A 1 755 ? 53.427 37.217 14.100 1.00 26.50 755 HIS A O 1
ATOM 6044 N N . PHE A 1 756 ? 53.773 37.058 11.950 1.00 23.56 756 PHE A N 1
ATOM 6045 C CA . PHE A 1 756 ? 53.908 37.378 10.509 1.00 23.56 756 PHE A CA 1
ATOM 6046 C C . PHE A 1 756 ? 53.484 36.180 9.606 1.00 23.56 756 PHE A C 1
ATOM 6048 O O . PHE A 1 756 ? 53.517 35.027 10.026 1.00 23.56 756 PHE A O 1
ATOM 6055 N N . GLU A 1 757 ? 53.101 36.508 8.369 1.00 25.44 757 GLU A N 1
ATOM 6056 C CA . GLU A 1 757 ? 52.717 35.710 7.179 1.00 25.44 757 GLU A CA 1
ATOM 6057 C C . GLU A 1 757 ? 53.242 34.260 7.003 1.00 25.44 757 GLU A C 1
ATOM 6059 O O . GLU A 1 757 ? 54.441 34.000 7.087 1.00 25.44 757 GLU A O 1
ATOM 6064 N N . LEU A 1 758 ? 52.370 33.353 6.524 1.00 23.73 758 LEU A N 1
ATOM 6065 C CA . LEU A 1 758 ? 52.259 33.021 5.083 1.00 23.73 758 LEU A CA 1
ATOM 6066 C C . LEU A 1 758 ? 50.952 32.235 4.782 1.00 23.73 758 LEU A C 1
ATOM 6068 O O . LEU A 1 758 ? 50.339 31.686 5.691 1.00 23.73 758 LEU A O 1
ATOM 6072 N N . ILE A 1 759 ? 50.579 32.122 3.497 1.00 24.72 759 ILE A N 1
ATOM 6073 C CA . ILE A 1 759 ? 49.364 31.445 2.968 1.00 24.72 759 ILE A CA 1
ATOM 6074 C C . ILE A 1 759 ? 48.032 32.193 3.223 1.00 24.72 759 ILE A C 1
ATOM 6076 O O . ILE A 1 759 ? 47.070 31.642 3.746 1.00 24.72 759 ILE A O 1
ATOM 6080 N N . ASP A 1 760 ? 47.947 33.425 2.718 1.00 29.45 760 ASP A N 1
ATOM 6081 C CA . ASP A 1 760 ? 46.692 34.118 2.377 1.00 29.45 760 ASP A CA 1
ATOM 6082 C C . ASP A 1 760 ? 46.806 34.586 0.915 1.00 29.45 760 ASP A C 1
ATOM 6084 O O . ASP A 1 760 ? 47.620 35.477 0.674 1.00 29.45 760 ASP A O 1
ATOM 6088 N N . ASN A 1 761 ? 46.091 33.973 -0.061 1.00 27.00 761 ASN A N 1
ATOM 6089 C CA . ASN A 1 761 ? 45.896 34.538 -1.429 1.00 27.00 761 ASN A CA 1
ATOM 6090 C C . ASN A 1 761 ? 45.035 33.749 -2.473 1.00 27.00 761 ASN A C 1
ATOM 6092 O O . ASN A 1 761 ? 45.254 33.938 -3.667 1.00 27.00 761 ASN A O 1
ATOM 6096 N N . ILE A 1 762 ? 44.071 32.871 -2.121 1.00 26.36 762 ILE A N 1
ATOM 6097 C CA . ILE A 1 762 ? 43.272 32.148 -3.164 1.00 26.36 762 ILE A CA 1
ATOM 6098 C C . ILE A 1 762 ? 41.740 32.338 -3.105 1.00 26.36 762 ILE A C 1
ATOM 6100 O O . ILE A 1 762 ? 41.127 32.428 -4.165 1.00 26.36 762 ILE A O 1
ATOM 6104 N N . PHE A 1 763 ? 41.092 32.468 -1.938 1.00 25.86 763 PHE A N 1
ATOM 6105 C CA . PHE A 1 763 ? 39.620 32.588 -1.875 1.00 25.86 763 PHE A CA 1
ATOM 6106 C C . PHE A 1 763 ? 39.142 33.763 -1.012 1.00 25.86 763 PHE A C 1
ATOM 6108 O O . PHE A 1 763 ? 39.157 33.689 0.216 1.00 25.86 763 PHE A O 1
ATOM 6115 N N . SER A 1 764 ? 38.672 34.836 -1.660 1.00 28.91 764 SER A N 1
ATOM 6116 C CA . SER A 1 764 ? 38.104 36.026 -1.012 1.00 28.91 764 SER A CA 1
ATOM 6117 C C . SER A 1 764 ? 36.567 36.078 -1.124 1.00 28.91 764 SER A C 1
ATOM 6119 O O . SER A 1 764 ? 36.015 35.733 -2.171 1.00 28.91 764 SER A O 1
ATOM 6121 N N . PRO A 1 765 ? 35.841 36.543 -0.089 1.00 40.00 765 PRO A N 1
ATOM 6122 C CA . PRO A 1 765 ? 34.412 36.835 -0.191 1.00 40.00 765 PRO A CA 1
ATOM 6123 C C . PRO A 1 765 ? 34.217 38.217 -0.838 1.00 40.00 765 PRO A C 1
ATOM 6125 O O . PRO A 1 765 ? 34.411 39.236 -0.181 1.00 40.00 765 PRO A O 1
ATOM 6128 N N . SER A 1 766 ? 33.891 38.268 -2.135 1.00 41.75 766 SER A N 1
ATOM 6129 C CA . SER A 1 766 ? 34.061 39.509 -2.919 1.00 41.75 766 SER A CA 1
ATOM 6130 C C . SER A 1 766 ? 32.947 39.884 -3.914 1.00 41.75 766 SER A C 1
ATOM 6132 O O . SER A 1 766 ? 33.107 40.887 -4.608 1.00 41.75 766 SER A O 1
ATOM 6134 N N . LEU A 1 767 ? 31.796 39.188 -3.945 1.00 34.44 767 LEU A N 1
ATOM 6135 C CA . LEU A 1 767 ? 30.636 39.607 -4.763 1.00 34.44 767 LEU A CA 1
ATOM 6136 C C . LEU A 1 767 ? 29.420 40.056 -3.933 1.00 34.44 767 LEU A C 1
ATOM 6138 O O . LEU A 1 767 ? 29.047 41.222 -4.016 1.00 34.44 767 LEU A O 1
ATOM 6142 N N . PHE A 1 768 ? 28.844 39.188 -3.090 1.00 34.66 768 PHE A N 1
ATOM 6143 C CA . PHE A 1 768 ? 27.632 39.505 -2.307 1.00 34.66 768 PHE A CA 1
ATOM 6144 C C . PHE A 1 768 ? 27.794 40.757 -1.423 1.00 34.66 768 PHE A C 1
ATOM 6146 O O . PHE A 1 768 ? 27.046 41.721 -1.576 1.00 34.66 768 PHE A O 1
ATOM 6153 N N . GLU A 1 769 ? 28.822 40.801 -0.564 1.00 36.97 769 GLU A N 1
ATOM 6154 C CA . GLU A 1 769 ? 29.089 41.990 0.263 1.00 36.97 769 GLU A CA 1
ATOM 6155 C C . GLU A 1 769 ? 29.474 43.223 -0.567 1.00 36.97 769 GLU A C 1
ATOM 6157 O O . GLU A 1 769 ? 29.211 44.349 -0.153 1.00 36.97 769 GLU A O 1
ATOM 6162 N N . THR A 1 770 ? 30.095 43.041 -1.734 1.00 33.31 770 THR A N 1
ATOM 6163 C CA . THR A 1 770 ? 30.476 44.149 -2.622 1.00 33.31 770 THR A CA 1
ATOM 6164 C C . THR A 1 770 ? 29.235 44.812 -3.215 1.00 33.31 770 THR A C 1
ATOM 6166 O O . THR A 1 770 ? 29.129 46.038 -3.189 1.00 33.31 770 THR A O 1
ATOM 6169 N N . ILE A 1 771 ? 28.265 44.017 -3.677 1.00 35.66 771 ILE A N 1
ATOM 6170 C CA . ILE A 1 771 ? 26.978 44.504 -4.186 1.00 35.66 771 ILE A CA 1
ATOM 6171 C C . ILE A 1 771 ? 26.204 45.219 -3.070 1.00 35.66 771 ILE A C 1
ATOM 6173 O O . ILE A 1 771 ? 25.806 46.368 -3.263 1.00 35.66 771 ILE A O 1
ATOM 6177 N N . ASP A 1 772 ? 26.067 44.622 -1.882 1.00 38.28 772 ASP A N 1
ATOM 6178 C CA . ASP A 1 772 ? 25.350 45.265 -0.768 1.00 38.28 772 ASP A CA 1
ATOM 6179 C C . ASP A 1 772 ? 26.019 46.565 -0.294 1.00 38.28 772 ASP A C 1
ATOM 6181 O O . ASP A 1 772 ? 25.340 47.572 -0.067 1.00 38.28 772 ASP A O 1
ATOM 6185 N N . ARG A 1 773 ? 27.356 46.614 -0.203 1.00 35.84 773 ARG A N 1
ATOM 6186 C CA . ARG A 1 773 ? 28.093 47.849 0.133 1.00 35.84 773 ARG A CA 1
ATOM 6187 C C . ARG A 1 773 ? 27.921 48.929 -0.943 1.00 35.84 773 ARG A C 1
ATOM 6189 O O . ARG A 1 773 ? 27.751 50.099 -0.596 1.00 35.84 773 ARG A O 1
ATOM 6196 N N . LEU A 1 774 ? 27.904 48.575 -2.230 1.00 33.84 774 LEU A N 1
ATOM 6197 C CA . LEU A 1 774 ? 27.648 49.517 -3.334 1.00 33.84 774 LEU A CA 1
ATOM 6198 C C . LEU A 1 774 ? 26.180 49.996 -3.381 1.00 33.84 774 LEU A C 1
ATOM 6200 O O . LEU A 1 774 ? 25.915 51.141 -3.748 1.00 33.84 774 LEU A O 1
ATOM 6204 N N . MET A 1 775 ? 25.220 49.161 -2.974 1.00 36.47 775 MET A N 1
ATOM 6205 C CA . MET A 1 775 ? 23.782 49.485 -2.958 1.00 36.47 775 MET A CA 1
ATOM 6206 C C . MET A 1 775 ? 23.324 50.241 -1.695 1.00 36.47 775 MET A C 1
ATOM 6208 O O . MET A 1 775 ? 22.303 50.937 -1.731 1.00 36.47 775 MET A O 1
ATOM 6212 N N . SER A 1 776 ? 24.075 50.143 -0.594 1.00 35.25 776 SER A N 1
ATOM 6213 C CA . SER A 1 776 ? 23.809 50.846 0.674 1.00 35.25 776 SER A CA 1
ATOM 6214 C C . SER A 1 776 ? 24.562 52.175 0.811 1.00 35.25 776 SER A C 1
ATOM 6216 O O . SER A 1 776 ? 23.988 53.154 1.288 1.00 35.25 776 SER A O 1
ATOM 6218 N N . SER A 1 777 ? 25.812 52.267 0.341 1.00 30.39 777 SER A N 1
ATOM 6219 C CA . SER A 1 777 ? 26.605 53.510 0.413 1.00 30.39 777 SER A CA 1
ATOM 6220 C C . SER A 1 777 ? 26.024 54.665 -0.417 1.00 30.39 777 SER A C 1
ATOM 6222 O O . SER A 1 777 ? 26.121 55.822 -0.010 1.00 30.39 777 SER A O 1
ATOM 6224 N N . SER A 1 778 ? 25.361 54.360 -1.537 1.00 32.50 778 SER A N 1
ATOM 6225 C CA . SER A 1 778 ? 24.811 55.358 -2.468 1.00 32.50 778 SER A CA 1
ATOM 6226 C C . SER A 1 778 ? 23.579 56.119 -1.941 1.00 32.50 778 SER A C 1
ATOM 6228 O O . SER A 1 778 ? 23.304 57.225 -2.395 1.00 32.50 778 SER A O 1
ATOM 6230 N N . ARG A 1 779 ? 22.837 55.581 -0.959 1.00 39.50 779 ARG A N 1
ATOM 6231 C CA . ARG A 1 779 ? 21.560 56.174 -0.497 1.00 39.50 779 ARG A CA 1
ATOM 6232 C C . ARG A 1 779 ? 21.687 57.289 0.554 1.00 39.50 779 ARG A C 1
ATOM 6234 O O . ARG A 1 779 ? 20.687 57.890 0.924 1.00 39.50 779 ARG A O 1
ATOM 6241 N N . LYS A 1 780 ? 22.903 57.654 0.983 1.00 34.31 780 LYS A N 1
ATOM 6242 C CA . LYS A 1 780 ? 23.132 58.818 1.873 1.00 34.31 780 LYS A CA 1
ATOM 6243 C C . LYS A 1 780 ? 23.222 60.175 1.151 1.00 34.31 780 LYS A C 1
ATOM 6245 O O . LYS A 1 780 ? 23.492 61.180 1.803 1.00 34.31 780 LYS A O 1
ATOM 6250 N N . GLN A 1 781 ? 22.984 60.228 -0.163 1.00 36.12 781 GLN A N 1
ATOM 6251 C CA . GLN A 1 781 ? 22.940 61.469 -0.951 1.00 36.12 781 GLN A CA 1
ATOM 6252 C C . GLN A 1 781 ? 21.696 61.538 -1.853 1.00 36.12 781 GLN A C 1
ATOM 6254 O O . GLN A 1 781 ? 21.805 61.598 -3.073 1.00 36.12 781 GLN A O 1
ATOM 6259 N N . GLN A 1 782 ? 20.500 61.556 -1.257 1.00 36.91 782 GLN A N 1
ATOM 6260 C CA . GLN A 1 782 ? 19.257 61.811 -1.998 1.00 36.91 782 GLN A CA 1
ATOM 6261 C C . GLN A 1 782 ? 18.304 62.759 -1.252 1.00 36.91 782 GLN A C 1
ATOM 6263 O O . GLN A 1 782 ? 17.156 62.451 -0.954 1.00 36.91 782 GLN A O 1
ATOM 6268 N N . GLY A 1 783 ? 18.810 63.963 -0.968 1.00 32.88 783 GLY A N 1
ATOM 6269 C CA . GLY A 1 783 ? 17.988 65.135 -0.671 1.00 32.88 783 GLY A CA 1
ATOM 6270 C C . GLY A 1 783 ? 17.984 66.091 -1.867 1.00 32.88 783 GLY A C 1
ATOM 6271 O O . GLY A 1 783 ? 19.049 66.525 -2.292 1.00 32.88 783 GLY A O 1
ATOM 6272 N N . ASN A 1 784 ? 16.794 66.440 -2.364 1.00 34.66 784 ASN A N 1
ATOM 6273 C CA . ASN A 1 784 ? 16.521 67.486 -3.362 1.00 34.66 784 ASN A CA 1
ATOM 6274 C C . ASN A 1 784 ? 17.272 67.412 -4.711 1.00 34.66 784 ASN A C 1
ATOM 6276 O O . ASN A 1 784 ? 18.233 68.145 -4.937 1.00 34.66 784 ASN A O 1
ATOM 6280 N N . SER A 1 785 ? 16.725 66.671 -5.680 1.00 33.56 785 SER A N 1
ATOM 6281 C CA . SER A 1 785 ? 16.298 67.249 -6.979 1.00 33.56 785 SER A CA 1
ATOM 6282 C C . SER A 1 785 ? 15.715 66.186 -7.917 1.00 33.56 785 SER A C 1
ATOM 6284 O O . SER A 1 785 ? 16.287 65.116 -8.098 1.00 33.56 785 SER A O 1
ATOM 6286 N N . GLU A 1 786 ? 14.588 66.499 -8.561 1.00 39.38 786 GLU A N 1
ATOM 6287 C CA . GLU A 1 786 ? 14.090 65.715 -9.692 1.00 39.38 786 GLU A CA 1
ATOM 6288 C C . GLU A 1 786 ? 14.855 66.111 -10.961 1.00 39.38 786 GLU A C 1
ATOM 6290 O O . GLU A 1 786 ? 14.584 67.140 -11.583 1.00 39.38 786 GLU A O 1
ATOM 6295 N N . HIS A 1 787 ? 15.819 65.285 -11.358 1.00 41.19 787 HIS A N 1
ATOM 6296 C CA . HIS A 1 787 ? 16.336 65.233 -12.724 1.00 41.19 787 HIS A CA 1
ATOM 6297 C C . HIS A 1 787 ? 16.159 63.806 -13.242 1.00 41.19 787 HIS A C 1
ATOM 6299 O O . HIS A 1 787 ? 16.420 62.841 -12.524 1.00 41.19 787 HIS A O 1
ATOM 6305 N N . GLN A 1 788 ? 15.685 63.667 -14.483 1.00 50.06 788 GLN A N 1
ATOM 6306 C CA . GLN A 1 788 ? 15.451 62.361 -15.096 1.00 50.06 788 GLN A CA 1
ATOM 6307 C C . GLN A 1 788 ? 16.784 61.633 -15.290 1.00 50.06 788 GLN A C 1
ATOM 6309 O O . GLN A 1 788 ? 17.535 61.928 -16.218 1.00 50.06 788 GLN A O 1
ATOM 6314 N N . MET A 1 789 ? 17.080 60.675 -14.410 1.00 53.19 789 MET A N 1
ATOM 6315 C CA . MET A 1 789 ? 18.225 59.789 -14.598 1.00 53.19 789 MET A CA 1
ATOM 6316 C C . MET A 1 789 ? 17.991 58.909 -15.837 1.00 53.19 789 MET A C 1
ATOM 6318 O O . MET A 1 789 ? 16.875 58.408 -16.016 1.00 53.19 789 MET A O 1
ATOM 6322 N N . PRO A 1 790 ? 19.004 58.710 -16.700 1.00 63.34 790 PRO A N 1
ATOM 6323 C CA . PRO A 1 790 ? 18.857 57.877 -17.887 1.00 63.34 790 PRO A CA 1
ATOM 6324 C C . PRO A 1 790 ? 18.520 56.437 -17.480 1.00 63.34 790 PRO A C 1
ATOM 6326 O O . PRO A 1 790 ? 19.199 55.846 -16.644 1.00 63.34 790 PRO A O 1
ATOM 6329 N N . ARG A 1 791 ? 17.461 55.866 -18.071 1.00 76.19 791 ARG A N 1
ATOM 6330 C CA . ARG A 1 791 ? 17.102 54.453 -17.877 1.00 76.19 791 ARG A CA 1
ATOM 6331 C C . ARG A 1 791 ? 17.701 53.619 -19.008 1.00 76.19 791 ARG A C 1
ATOM 6333 O O . ARG A 1 791 ? 17.446 53.884 -20.181 1.00 76.19 791 ARG A O 1
ATOM 6340 N N . HIS A 1 792 ? 18.483 52.613 -18.643 1.00 81.69 792 HIS A N 1
ATOM 6341 C CA . HIS A 1 792 ? 19.091 51.638 -19.541 1.00 81.69 792 HIS A CA 1
ATOM 6342 C C . HIS A 1 792 ? 18.101 50.506 -19.858 1.00 81.69 792 HIS A C 1
ATOM 6344 O O . HIS A 1 792 ? 17.282 50.139 -19.014 1.00 81.69 792 HIS A O 1
ATOM 6350 N N . GLN A 1 793 ? 18.184 49.932 -21.060 1.00 81.94 793 GLN A N 1
ATOM 6351 C CA . GLN A 1 793 ? 17.378 48.776 -21.461 1.00 81.94 793 GLN A CA 1
ATOM 6352 C C . GLN A 1 793 ? 18.154 47.476 -21.187 1.00 81.94 793 GLN A C 1
ATOM 6354 O O . GLN A 1 793 ? 19.271 47.310 -21.678 1.00 81.94 793 GLN A O 1
ATOM 6359 N N . ALA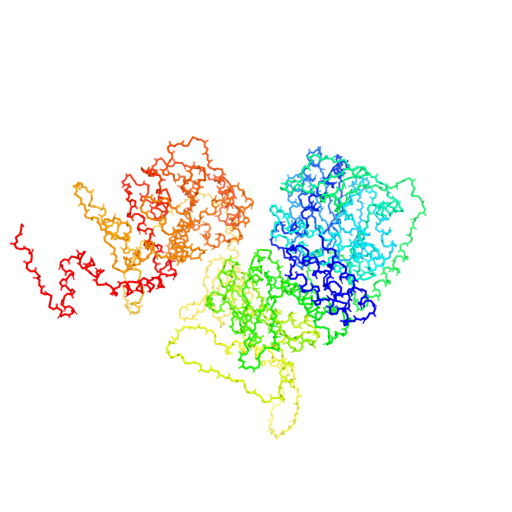 A 1 794 ? 17.558 46.549 -20.439 1.00 83.56 794 ALA A N 1
ATOM 6360 C CA . ALA A 1 794 ? 18.108 45.228 -20.134 1.00 83.56 794 ALA A CA 1
ATOM 6361 C C . ALA A 1 794 ? 17.046 44.159 -20.433 1.00 83.56 794 ALA A C 1
ATOM 6363 O O . ALA A 1 794 ? 16.123 43.953 -19.647 1.00 83.56 794 ALA A O 1
ATOM 6364 N N . GLY A 1 795 ? 17.114 43.514 -21.603 1.00 86.06 795 GLY A N 1
ATOM 6365 C CA . GLY A 1 795 ? 16.018 42.669 -22.091 1.00 86.06 795 GLY A CA 1
ATOM 6366 C C . GLY A 1 795 ? 14.695 43.442 -22.130 1.00 86.06 795 GLY A C 1
ATOM 6367 O O . GLY A 1 795 ? 14.647 44.507 -22.749 1.00 86.06 795 GLY A O 1
ATOM 6368 N N . PRO A 1 796 ? 13.623 42.966 -21.468 1.00 87.81 796 PRO A N 1
ATOM 6369 C CA . PRO A 1 796 ? 12.355 43.691 -21.402 1.00 87.81 796 PRO A CA 1
ATOM 6370 C C . PRO A 1 796 ? 12.376 44.882 -20.422 1.00 87.81 796 PRO A C 1
ATOM 6372 O O . PRO A 1 796 ? 11.501 45.740 -20.514 1.00 87.81 796 PRO A O 1
ATOM 6375 N N . PHE A 1 797 ? 13.352 44.959 -19.510 1.00 89.56 797 PHE A N 1
ATOM 6376 C CA . PHE A 1 797 ? 13.377 45.895 -18.380 1.00 89.56 797 PHE A CA 1
ATOM 6377 C C . PHE A 1 797 ? 13.998 47.253 -18.730 1.00 89.56 797 PHE A C 1
ATOM 6379 O O . PHE A 1 797 ? 14.995 47.324 -19.452 1.00 89.56 797 PHE A O 1
ATOM 6386 N N . LYS A 1 798 ? 13.457 48.334 -18.161 1.00 87.31 798 LYS A N 1
ATOM 6387 C CA . LYS A 1 798 ? 13.999 49.702 -18.233 1.00 87.31 798 LYS A CA 1
ATOM 6388 C C . LYS A 1 798 ? 14.465 50.150 -16.857 1.00 87.31 798 LYS A C 1
ATOM 6390 O O . LYS A 1 798 ? 13.646 50.574 -16.050 1.00 87.31 798 LYS A O 1
ATOM 6395 N N . VAL A 1 799 ? 15.764 50.122 -16.587 1.00 85.69 799 VAL A N 1
ATOM 6396 C CA . VAL A 1 799 ? 16.329 50.238 -15.229 1.00 85.69 799 VAL A CA 1
ATOM 6397 C C . VAL A 1 799 ? 17.299 51.409 -15.076 1.00 85.69 799 VAL A C 1
ATOM 6399 O O . VAL A 1 799 ? 17.907 51.857 -16.041 1.00 85.69 799 VAL A O 1
ATOM 6402 N N . ILE A 1 800 ? 17.457 51.928 -13.856 1.00 77.12 800 ILE A N 1
ATOM 6403 C CA . ILE A 1 800 ? 18.273 53.135 -13.583 1.00 77.12 800 ILE A CA 1
ATOM 6404 C C . ILE A 1 800 ? 19.791 52.840 -13.614 1.00 77.12 800 ILE A C 1
ATOM 6406 O O . ILE A 1 800 ? 20.602 53.755 -13.716 1.00 77.12 800 ILE A O 1
ATOM 6410 N N . LYS A 1 801 ? 20.199 51.566 -13.549 1.00 75.00 801 LYS A N 1
ATOM 6411 C CA . LYS A 1 801 ? 21.607 51.137 -13.602 1.00 75.00 801 LYS A CA 1
ATOM 6412 C C . LYS A 1 801 ? 21.845 50.217 -14.794 1.00 75.00 801 LYS A C 1
ATOM 6414 O O . LYS A 1 801 ? 21.002 49.380 -15.096 1.00 75.00 801 LYS A O 1
ATOM 6419 N N . SER A 1 802 ? 22.996 50.351 -15.446 1.00 71.12 802 SER A N 1
ATOM 6420 C CA . SER A 1 802 ? 23.436 49.418 -16.483 1.00 71.12 802 SER A CA 1
ATOM 6421 C C . SER A 1 802 ? 23.801 48.044 -15.898 1.00 71.12 802 SER A C 1
ATOM 6423 O O . SER A 1 802 ? 24.176 47.912 -14.733 1.00 71.12 802 SER A O 1
ATOM 6425 N N . THR A 1 803 ? 23.674 47.011 -16.728 1.00 74.56 803 THR A N 1
ATOM 6426 C CA . THR A 1 803 ? 23.957 45.602 -16.405 1.00 74.56 803 THR A CA 1
ATOM 6427 C C . THR A 1 803 ? 25.211 45.142 -17.163 1.00 74.56 803 THR A C 1
ATOM 6429 O O . THR A 1 803 ? 25.599 45.780 -18.144 1.00 74.56 803 THR A O 1
ATOM 6432 N N . SER A 1 804 ? 25.874 44.063 -16.726 1.00 79.31 804 SER A N 1
ATOM 6433 C CA . SER A 1 804 ? 27.085 43.569 -17.403 1.00 79.31 804 SER A CA 1
ATOM 6434 C C . SER A 1 804 ? 26.789 43.143 -18.857 1.00 79.31 804 SER A C 1
ATOM 6436 O O . SER A 1 804 ? 25.693 42.643 -19.128 1.00 79.31 804 SER A O 1
ATOM 6438 N N . PRO A 1 805 ? 27.731 43.287 -19.812 1.00 73.19 805 PRO A N 1
ATOM 6439 C CA . PRO A 1 805 ? 27.538 42.812 -21.187 1.00 73.19 805 PRO A CA 1
ATOM 6440 C C . PRO A 1 805 ? 27.272 41.302 -21.286 1.00 73.19 805 PRO A C 1
ATOM 6442 O O . PRO A 1 805 ? 26.667 40.841 -22.253 1.00 73.19 805 PRO A O 1
ATOM 6445 N N . GLU A 1 806 ? 27.723 40.529 -20.303 1.00 74.06 806 GLU A N 1
ATOM 6446 C CA . GLU A 1 806 ? 27.584 39.076 -20.217 1.00 74.06 806 GLU A CA 1
ATOM 6447 C C . GLU A 1 806 ? 26.172 38.696 -19.759 1.00 74.06 806 GLU A C 1
ATOM 6449 O O . GLU A 1 806 ? 25.486 37.934 -20.445 1.00 74.06 806 GLU A O 1
ATOM 6454 N N . ASP A 1 807 ? 25.694 39.293 -18.665 1.00 80.69 807 ASP A N 1
ATOM 6455 C CA . ASP A 1 807 ? 24.332 39.079 -18.170 1.00 80.69 807 ASP A CA 1
ATOM 6456 C C . ASP A 1 807 ? 23.297 39.684 -19.131 1.00 80.69 807 ASP A C 1
ATOM 6458 O O . ASP A 1 807 ? 22.250 39.082 -19.347 1.00 80.69 807 ASP A O 1
ATOM 6462 N N . LEU A 1 808 ? 23.593 40.804 -19.807 1.00 81.75 808 LEU A N 1
ATOM 6463 C CA . LEU A 1 808 ? 22.726 41.362 -20.856 1.00 81.75 808 LEU A CA 1
ATOM 6464 C C . LEU A 1 808 ? 22.506 40.382 -22.017 1.00 81.75 808 LEU A C 1
ATOM 6466 O O . LEU A 1 808 ? 21.379 40.258 -22.495 1.00 81.75 808 LEU A O 1
ATOM 6470 N N . LYS A 1 809 ? 23.541 39.653 -22.463 1.00 80.75 809 LYS A N 1
ATOM 6471 C CA . LYS A 1 809 ? 23.379 38.590 -23.476 1.00 80.75 809 LYS A CA 1
ATOM 6472 C C . LYS A 1 809 ? 22.490 37.468 -22.938 1.00 80.75 809 LYS A C 1
ATOM 6474 O O . LYS A 1 809 ? 21.586 37.031 -23.643 1.00 80.75 809 LYS A O 1
ATOM 6479 N N . LEU A 1 810 ? 22.714 37.033 -21.699 1.00 84.31 810 LEU A N 1
ATOM 6480 C CA . LEU A 1 810 ? 21.939 35.962 -21.070 1.00 84.31 810 LEU A CA 1
ATOM 6481 C C . LEU A 1 810 ? 20.454 36.343 -20.914 1.00 84.31 810 LEU A C 1
ATOM 6483 O O . LEU A 1 810 ? 19.583 35.594 -21.347 1.00 84.31 810 LEU A O 1
ATOM 6487 N N . ILE A 1 811 ? 20.161 37.546 -20.412 1.00 87.69 811 ILE A N 1
ATOM 6488 C CA . ILE A 1 811 ? 18.802 38.100 -20.300 1.00 87.69 811 ILE A CA 1
ATOM 6489 C C . ILE A 1 811 ? 18.151 38.219 -21.687 1.00 87.69 811 ILE A C 1
ATOM 6491 O O . ILE A 1 811 ? 17.015 37.783 -21.870 1.00 87.69 811 ILE A O 1
ATOM 6495 N N . ASN A 1 812 ? 18.859 38.753 -22.688 1.00 84.75 812 ASN A N 1
ATOM 6496 C CA . ASN A 1 812 ? 18.328 38.875 -24.051 1.00 84.75 812 ASN A CA 1
ATOM 6497 C C . ASN A 1 812 ? 18.062 37.505 -24.709 1.00 84.75 812 ASN A C 1
ATOM 6499 O O . ASN A 1 812 ? 17.112 37.383 -25.478 1.00 84.75 812 ASN A O 1
ATOM 6503 N N . TYR A 1 813 ? 18.858 36.472 -24.403 1.00 86.06 813 TYR A N 1
ATOM 6504 C CA . TYR A 1 813 ? 18.586 35.093 -24.828 1.00 86.06 813 TYR A CA 1
ATOM 6505 C C . TYR A 1 813 ? 17.355 34.512 -24.123 1.00 86.06 813 TYR A C 1
ATOM 6507 O O . TYR A 1 813 ? 16.524 33.889 -24.780 1.00 86.06 813 TYR A O 1
ATOM 6515 N N . ILE A 1 814 ? 17.215 34.718 -22.809 1.00 86.94 814 ILE A N 1
ATOM 6516 C CA . ILE A 1 814 ? 16.127 34.175 -21.977 1.00 86.94 814 ILE A CA 1
ATOM 6517 C C . ILE A 1 814 ? 14.771 34.804 -22.3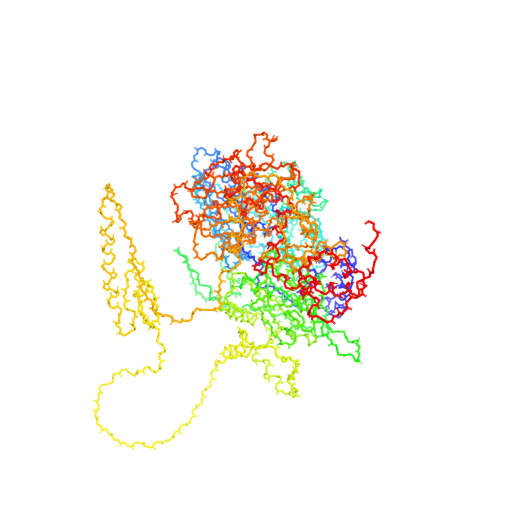22 1.00 86.94 814 ILE A C 1
ATOM 6519 O O . ILE A 1 814 ? 13.793 34.090 -22.535 1.00 86.94 814 ILE A O 1
ATOM 6523 N N . PHE A 1 815 ? 14.707 36.127 -22.463 1.00 86.69 815 PHE A N 1
ATOM 6524 C CA . PHE A 1 815 ? 13.458 36.837 -22.758 1.00 86.69 815 PHE A CA 1
ATOM 6525 C C . PHE A 1 815 ? 13.145 36.944 -24.268 1.00 86.69 815 PHE A C 1
ATOM 6527 O O . PHE A 1 815 ? 12.249 37.703 -24.655 1.00 86.69 815 PHE A O 1
ATOM 6534 N N . ASN A 1 816 ? 13.825 36.164 -25.117 1.00 82.81 816 ASN A N 1
ATOM 6535 C CA . ASN A 1 816 ? 13.502 36.015 -26.538 1.00 82.81 816 ASN A CA 1
ATOM 6536 C C . ASN A 1 816 ? 12.188 35.237 -26.748 1.00 82.81 816 ASN A C 1
ATOM 6538 O O . ASN A 1 816 ? 12.025 34.144 -26.215 1.00 82.81 816 ASN A O 1
ATOM 6542 N N . SER A 1 817 ? 11.280 35.763 -27.575 1.00 70.31 817 SER A N 1
ATOM 6543 C CA . SER A 1 817 ? 9.953 35.180 -27.858 1.00 70.31 817 SER A CA 1
ATOM 6544 C C . SER A 1 817 ? 9.937 34.198 -29.042 1.00 70.31 817 SER A C 1
ATOM 6546 O O . SER A 1 817 ? 8.909 34.005 -29.684 1.00 70.31 817 SER A O 1
ATOM 6548 N N . SER A 1 818 ? 11.090 33.636 -29.403 1.00 70.44 818 SER A N 1
ATOM 6549 C CA . SER A 1 818 ? 11.239 32.630 -30.472 1.00 70.44 818 SER A CA 1
ATOM 6550 C C . SER A 1 818 ? 12.117 31.456 -30.027 1.00 70.44 818 SER A C 1
ATOM 6552 O O . SER A 1 818 ? 12.738 30.789 -30.851 1.00 70.44 818 SER A O 1
ATOM 6554 N N . SER A 1 819 ? 12.202 31.250 -28.714 1.00 76.88 819 SER A N 1
ATOM 6555 C CA . SER A 1 819 ? 12.940 30.171 -28.058 1.00 76.88 819 SER A CA 1
ATOM 6556 C C . SER A 1 819 ? 11.959 29.240 -27.340 1.00 76.88 819 SER A C 1
ATOM 6558 O O . SER A 1 819 ? 10.850 29.656 -27.021 1.00 76.88 819 SER A O 1
ATOM 6560 N N . ASP A 1 820 ? 12.380 28.005 -27.066 1.00 77.88 820 ASP A N 1
ATOM 6561 C CA . ASP A 1 820 ? 11.558 26.981 -26.411 1.00 77.88 820 ASP A CA 1
ATOM 6562 C C . ASP A 1 820 ? 11.113 27.408 -25.001 1.00 77.88 820 ASP A C 1
ATOM 6564 O O . ASP A 1 820 ? 11.944 27.642 -24.120 1.00 77.88 820 ASP A O 1
ATOM 6568 N N . GLU A 1 821 ? 9.797 27.520 -24.803 1.00 82.06 821 GLU A N 1
ATOM 6569 C CA . GLU A 1 821 ? 9.158 27.934 -23.549 1.00 82.06 821 GLU A CA 1
ATOM 6570 C C . GLU A 1 821 ? 9.308 26.895 -22.424 1.00 82.06 821 GLU A C 1
ATOM 6572 O O . GLU A 1 821 ? 9.250 27.269 -21.251 1.00 82.06 821 GLU A O 1
ATOM 6577 N N . SER A 1 822 ? 9.564 25.628 -22.769 1.00 80.38 822 SER A N 1
ATOM 6578 C CA . SER A 1 822 ? 9.763 24.520 -21.825 1.00 80.38 822 SER A CA 1
ATOM 6579 C C . SER A 1 822 ? 11.212 24.356 -21.347 1.00 80.38 822 SER A C 1
ATOM 6581 O O . SER A 1 822 ? 11.461 23.628 -20.389 1.00 80.38 822 SER A O 1
ATOM 6583 N N . GLU A 1 823 ? 12.179 25.050 -21.962 1.00 86.69 823 GLU A N 1
ATOM 6584 C CA . GLU A 1 823 ? 13.594 24.955 -21.579 1.00 86.69 823 GLU A CA 1
ATOM 6585 C C . GLU A 1 823 ? 13.802 25.359 -20.112 1.00 86.69 823 GLU A C 1
ATOM 6587 O O . GLU A 1 823 ? 13.476 26.484 -19.731 1.00 86.69 823 GLU A O 1
ATOM 6592 N N . ILE A 1 824 ? 14.409 24.484 -19.303 1.00 86.69 824 ILE A N 1
ATOM 6593 C CA . ILE A 1 824 ? 14.820 24.816 -17.933 1.00 86.69 824 ILE A CA 1
ATOM 6594 C C . ILE A 1 824 ? 15.928 25.880 -17.976 1.00 86.69 824 ILE A C 1
ATOM 6596 O O . ILE A 1 824 ? 17.001 25.675 -18.546 1.00 86.69 824 ILE A O 1
ATOM 6600 N N . VAL A 1 825 ? 15.657 27.033 -17.361 1.00 90.19 825 VAL A N 1
ATOM 6601 C CA . VAL A 1 825 ? 16.547 28.208 -17.299 1.00 90.19 825 VAL A CA 1
ATOM 6602 C C . VAL A 1 825 ? 17.022 28.530 -15.879 1.00 90.19 825 VAL A C 1
ATOM 6604 O O . VAL A 1 825 ? 17.958 29.314 -15.700 1.00 90.19 825 VAL A O 1
ATOM 6607 N N . VAL A 1 826 ? 16.423 27.916 -14.858 1.00 88.88 826 VAL A N 1
ATOM 6608 C CA . VAL A 1 826 ? 16.935 27.929 -13.482 1.00 88.88 826 VAL A CA 1
ATOM 6609 C C . VAL A 1 826 ? 16.778 26.547 -12.879 1.00 88.88 826 VAL A C 1
ATOM 6611 O O . VAL A 1 826 ? 15.702 25.972 -12.968 1.00 88.88 826 VAL A O 1
ATOM 6614 N N . HIS A 1 827 ? 17.813 26.045 -12.214 1.00 85.88 827 HIS A N 1
ATOM 6615 C CA . HIS A 1 827 ? 17.693 24.902 -11.311 1.00 85.88 827 HIS A CA 1
ATOM 6616 C C . HIS A 1 827 ? 18.486 25.175 -10.031 1.00 85.88 827 HIS A C 1
ATOM 6618 O O . HIS A 1 827 ? 19.710 25.380 -10.077 1.00 85.88 827 HIS A O 1
ATOM 6624 N N . CYS A 1 828 ? 17.771 25.214 -8.905 1.00 82.19 828 CYS A N 1
ATOM 6625 C CA . CYS A 1 828 ? 18.293 25.543 -7.585 1.00 82.19 828 CYS A CA 1
ATOM 6626 C C . CYS A 1 828 ? 17.737 24.566 -6.541 1.00 82.19 828 CYS A C 1
ATOM 6628 O O . CYS A 1 828 ? 16.536 24.542 -6.292 1.00 82.19 828 CYS A O 1
ATOM 6630 N N . ASN A 1 829 ? 18.638 23.816 -5.903 1.00 78.56 829 ASN A N 1
ATOM 6631 C CA . ASN A 1 829 ? 18.381 22.935 -4.762 1.00 78.56 829 ASN A CA 1
ATOM 6632 C C . ASN A 1 829 ? 17.311 21.839 -4.986 1.00 78.56 829 ASN A C 1
ATOM 6634 O O . ASN A 1 829 ? 17.703 20.706 -5.256 1.00 78.56 829 ASN A O 1
ATOM 6638 N N . HIS A 1 830 ? 16.010 22.125 -4.858 1.00 71.19 830 HIS A N 1
ATOM 6639 C CA . HIS A 1 830 ? 14.932 21.143 -5.091 1.00 71.19 830 HIS A CA 1
ATOM 6640 C C . HIS A 1 830 ? 13.934 21.562 -6.178 1.00 71.19 830 HIS A C 1
ATOM 6642 O O . HIS A 1 830 ? 13.023 20.801 -6.488 1.00 71.19 830 HIS A O 1
ATOM 6648 N N . ASN A 1 831 ? 14.085 22.759 -6.750 1.00 77.94 831 ASN A N 1
ATOM 6649 C CA . ASN A 1 831 ? 13.116 23.341 -7.675 1.00 77.94 831 ASN A CA 1
ATOM 6650 C C . ASN A 1 831 ? 13.804 23.813 -8.971 1.00 77.94 831 ASN A C 1
ATOM 6652 O O . ASN A 1 831 ? 14.978 24.211 -8.976 1.00 77.94 831 ASN A O 1
ATOM 6656 N N . TYR A 1 832 ? 13.061 23.815 -10.079 1.00 87.50 832 TYR A N 1
ATOM 6657 C CA . TYR A 1 832 ? 13.492 24.365 -11.369 1.00 87.50 832 TYR A CA 1
ATOM 6658 C C . TYR A 1 832 ? 12.461 25.344 -11.950 1.00 87.50 832 TYR A C 1
ATOM 6660 O O . TYR A 1 832 ? 11.286 25.274 -11.610 1.00 87.50 832 TYR A O 1
ATOM 6668 N N . LEU A 1 833 ? 12.902 26.244 -12.834 1.00 88.69 833 LEU A N 1
ATOM 6669 C CA . LEU A 1 833 ? 12.042 27.108 -13.653 1.00 88.69 833 LEU A CA 1
ATOM 6670 C C . LEU A 1 833 ? 12.305 26.847 -15.130 1.00 88.69 833 LEU A C 1
ATOM 6672 O O . LEU A 1 833 ? 13.447 26.953 -15.593 1.00 88.69 833 LEU A O 1
ATOM 6676 N N . THR A 1 834 ? 11.235 26.611 -15.875 1.00 90.38 834 THR A N 1
ATOM 6677 C CA . THR A 1 834 ? 11.203 26.739 -17.331 1.00 90.38 834 THR A CA 1
ATOM 6678 C C . THR A 1 834 ? 11.313 28.206 -17.761 1.00 90.38 834 THR A C 1
ATOM 6680 O O . THR A 1 834 ? 11.124 29.154 -16.984 1.00 90.38 834 THR A O 1
ATOM 6683 N N . ARG A 1 835 ? 11.599 28.416 -19.047 1.00 89.50 835 ARG A N 1
ATOM 6684 C CA . ARG A 1 835 ? 11.611 29.735 -19.683 1.00 89.50 835 ARG A CA 1
ATOM 6685 C C . ARG A 1 835 ? 10.263 30.443 -19.553 1.00 89.50 835 ARG A C 1
ATOM 6687 O O . ARG A 1 835 ? 10.269 31.665 -19.393 1.00 89.50 835 ARG A O 1
ATOM 6694 N N . SER A 1 836 ? 9.143 29.720 -19.621 1.00 89.31 836 SER A N 1
ATOM 6695 C CA . SER A 1 836 ? 7.797 30.288 -19.471 1.00 89.31 836 SER A CA 1
ATOM 6696 C C . SER A 1 836 ? 7.579 30.913 -18.087 1.00 89.31 836 SER A C 1
ATOM 6698 O O . SER A 1 836 ? 7.248 32.098 -18.002 1.00 89.31 836 SER A O 1
ATOM 6700 N N . GLU A 1 837 ? 7.872 30.175 -17.014 1.00 92.38 837 GLU A N 1
ATOM 6701 C CA . GLU A 1 837 ? 7.699 30.632 -15.629 1.00 92.38 837 GLU A CA 1
ATOM 6702 C C . GLU A 1 837 ? 8.633 31.809 -15.327 1.00 92.38 837 GLU A C 1
ATOM 6704 O O . GLU A 1 837 ? 8.183 32.856 -14.853 1.00 92.38 837 GLU A O 1
ATOM 6709 N N . LEU A 1 838 ? 9.918 31.719 -15.703 1.00 92.62 838 LEU A N 1
ATOM 6710 C CA . LEU A 1 838 ? 10.858 32.837 -15.544 1.00 92.62 838 LEU A CA 1
ATOM 6711 C C . LEU A 1 838 ? 10.449 34.062 -16.392 1.00 92.62 838 LEU A C 1
ATOM 6713 O O . LEU A 1 838 ? 10.690 35.204 -15.993 1.00 92.62 838 LEU A O 1
ATOM 6717 N N . CYS A 1 839 ? 9.775 33.869 -17.532 1.00 91.12 839 CYS A N 1
ATOM 6718 C CA . CYS A 1 839 ? 9.238 34.970 -18.337 1.00 91.12 839 CYS A CA 1
ATOM 6719 C C . CYS A 1 839 ? 8.103 35.750 -17.650 1.00 91.12 839 CYS A C 1
ATOM 6721 O O . CYS A 1 839 ? 7.848 36.887 -18.059 1.00 91.12 839 CYS A O 1
ATOM 6723 N N . THR A 1 840 ? 7.473 35.233 -16.589 1.00 92.88 840 THR A N 1
ATOM 6724 C CA . THR A 1 840 ? 6.486 35.996 -15.793 1.00 92.88 840 THR A CA 1
ATOM 6725 C C . THR A 1 840 ? 7.101 37.164 -15.011 1.00 92.88 840 THR A C 1
ATOM 6727 O O . THR A 1 840 ? 6.384 38.077 -14.588 1.00 92.88 840 THR A O 1
ATOM 6730 N N . LEU A 1 841 ? 8.436 37.222 -14.910 1.00 93.31 841 LEU A N 1
ATOM 6731 C CA . LEU A 1 841 ? 9.158 38.379 -14.377 1.00 93.31 841 LEU A CA 1
ATOM 6732 C C . LEU A 1 841 ? 9.112 39.614 -15.287 1.00 93.31 841 LEU A C 1
ATOM 6734 O O . LEU A 1 841 ? 9.483 40.680 -14.807 1.00 93.31 841 LEU A O 1
ATOM 6738 N N . ARG A 1 842 ? 8.644 39.543 -16.546 1.00 91.44 842 ARG A N 1
ATOM 6739 C CA . ARG A 1 842 ? 8.506 40.722 -17.439 1.00 91.44 842 ARG A CA 1
ATOM 6740 C C . ARG A 1 842 ? 7.766 41.896 -16.757 1.00 91.44 842 ARG A C 1
ATOM 6742 O O . ARG A 1 842 ? 6.955 41.678 -15.859 1.00 91.44 842 ARG A O 1
ATOM 6749 N N . PRO A 1 843 ? 7.997 43.160 -17.155 1.00 88.81 843 PRO A N 1
ATOM 6750 C CA . PRO A 1 843 ? 7.207 44.277 -16.638 1.00 88.81 843 PRO A CA 1
ATOM 6751 C C . PRO A 1 843 ? 5.701 44.073 -16.871 1.00 88.81 843 PRO A C 1
ATOM 6753 O O . PRO A 1 843 ? 5.291 43.659 -17.954 1.00 88.81 843 PRO A O 1
ATOM 6756 N N . GLN A 1 844 ? 4.885 44.421 -15.871 1.00 82.75 844 GLN A N 1
ATOM 6757 C CA . GLN A 1 844 ? 3.411 44.391 -15.905 1.00 82.75 844 GLN A CA 1
ATOM 6758 C C . GLN A 1 844 ? 2.741 43.000 -15.983 1.00 82.75 844 GLN A C 1
ATOM 6760 O O . GLN A 1 844 ? 1.516 42.933 -16.087 1.00 82.75 844 GLN A O 1
ATOM 6765 N N . THR A 1 845 ? 3.484 41.892 -15.878 1.00 86.19 845 THR A N 1
ATOM 6766 C CA . THR A 1 845 ? 2.903 40.539 -15.761 1.00 86.19 845 THR A CA 1
ATOM 6767 C C . THR A 1 845 ? 2.798 40.086 -14.306 1.00 86.19 845 THR A C 1
ATOM 6769 O O . THR A 1 845 ? 3.710 40.313 -13.508 1.00 86.19 845 THR A O 1
ATOM 6772 N N . CYS A 1 846 ? 1.696 39.418 -13.947 1.00 83.25 846 CYS A N 1
ATOM 6773 C CA . CYS A 1 846 ? 1.606 38.713 -12.666 1.00 83.25 846 CYS A CA 1
ATOM 6774 C C . CYS A 1 846 ? 2.702 37.646 -12.591 1.00 83.25 846 CYS A C 1
ATOM 6776 O O . CYS A 1 846 ? 2.980 36.989 -13.593 1.00 83.25 846 CYS A O 1
ATOM 6778 N N . LEU A 1 847 ? 3.314 37.503 -11.418 1.00 89.69 847 LEU A N 1
ATOM 6779 C CA . LEU A 1 847 ? 4.386 36.540 -11.190 1.00 89.69 847 LEU A CA 1
ATOM 6780 C C . LEU A 1 847 ? 3.835 35.116 -11.036 1.00 89.69 847 LEU A C 1
ATOM 6782 O O . LEU A 1 847 ? 2.772 34.932 -10.442 1.00 89.69 847 LEU A O 1
ATOM 6786 N N . ASP A 1 848 ? 4.583 34.141 -11.539 1.00 90.44 848 ASP A N 1
ATOM 6787 C CA . ASP A 1 848 ? 4.390 32.722 -11.249 1.00 90.44 848 ASP A CA 1
ATOM 6788 C C . ASP A 1 848 ? 4.792 32.378 -9.797 1.00 90.44 848 ASP A C 1
ATOM 6790 O O . ASP A 1 848 ? 5.659 33.037 -9.211 1.00 90.44 848 ASP A O 1
ATOM 6794 N N . ASP A 1 849 ? 4.164 31.375 -9.183 1.00 86.00 849 ASP A N 1
ATOM 6795 C CA . ASP A 1 849 ? 4.407 31.024 -7.781 1.00 86.00 849 ASP A CA 1
ATOM 6796 C C . ASP A 1 849 ? 5.628 30.108 -7.579 1.00 86.00 849 ASP A C 1
ATOM 6798 O O . ASP A 1 849 ? 6.285 30.184 -6.529 1.00 86.00 849 ASP A O 1
ATOM 6802 N N . ASN A 1 850 ? 6.040 29.360 -8.607 1.00 88.88 850 ASN A N 1
ATOM 6803 C CA . ASN A 1 850 ? 7.309 28.633 -8.616 1.00 88.88 850 ASN A CA 1
ATOM 6804 C C . ASN A 1 850 ? 8.504 29.606 -8.515 1.00 88.88 850 ASN A C 1
ATOM 6806 O O . ASN A 1 850 ? 9.449 29.374 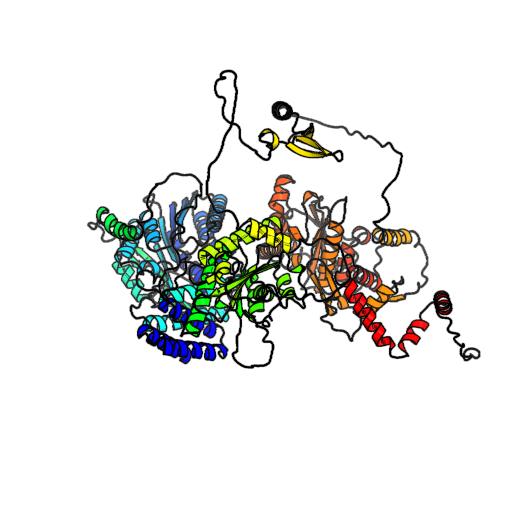-7.760 1.00 88.88 850 ASN A O 1
ATOM 6810 N N . VAL A 1 851 ? 8.424 30.787 -9.148 1.00 93.50 851 VAL A N 1
ATOM 6811 C CA . VAL A 1 851 ? 9.473 31.829 -9.052 1.00 93.50 851 VAL A CA 1
ATOM 6812 C C . VAL A 1 851 ? 9.693 32.291 -7.604 1.00 93.50 851 VAL A C 1
ATOM 6814 O O . VAL A 1 851 ? 10.826 32.580 -7.209 1.00 93.50 851 VAL A O 1
ATOM 6817 N N . ILE A 1 852 ? 8.638 32.324 -6.783 1.00 94.00 852 ILE A N 1
ATOM 6818 C CA . ILE A 1 852 ? 8.744 32.654 -5.354 1.00 94.00 852 ILE A CA 1
ATOM 6819 C C . ILE A 1 852 ? 9.388 31.492 -4.584 1.00 94.00 852 ILE A C 1
ATOM 6821 O O . ILE A 1 852 ? 10.261 31.726 -3.746 1.00 94.00 852 ILE A O 1
ATOM 6825 N N . SER A 1 853 ? 9.018 30.248 -4.898 1.00 92.75 853 SER A N 1
ATOM 6826 C CA . SER A 1 853 ? 9.591 29.047 -4.273 1.00 92.75 853 SER A CA 1
ATOM 6827 C C . SER A 1 853 ? 11.091 28.905 -4.542 1.00 92.75 853 SER A C 1
ATOM 6829 O O . SER A 1 853 ? 11.864 28.703 -3.608 1.00 92.75 853 SER A O 1
ATOM 6831 N N . ILE A 1 854 ? 11.537 29.143 -5.777 1.00 91.75 854 ILE A N 1
ATOM 6832 C CA . ILE A 1 854 ? 12.962 29.117 -6.150 1.00 91.75 854 ILE A CA 1
ATOM 6833 C C . ILE A 1 854 ? 13.743 30.228 -5.435 1.00 91.75 854 ILE A C 1
ATOM 6835 O O . ILE A 1 854 ? 14.894 30.031 -5.043 1.00 91.75 854 ILE A O 1
ATOM 6839 N N . MET A 1 855 ? 13.130 31.397 -5.219 1.00 94.00 855 MET A N 1
ATOM 6840 C CA . MET A 1 855 ? 13.747 32.450 -4.408 1.00 94.00 855 MET A CA 1
ATOM 6841 C C . MET A 1 855 ? 13.892 32.042 -2.934 1.00 94.00 855 MET A C 1
ATOM 6843 O O . MET A 1 855 ? 14.889 32.414 -2.314 1.00 94.00 855 MET A O 1
ATOM 6847 N N . SER A 1 856 ? 12.973 31.243 -2.384 1.00 94.06 856 SER A N 1
ATOM 6848 C CA . SER A 1 856 ? 13.122 30.645 -1.049 1.00 94.06 856 SER A CA 1
ATOM 6849 C C . SER A 1 856 ? 14.227 29.580 -0.990 1.00 94.06 856 SER A C 1
ATOM 6851 O O . SER A 1 856 ? 15.009 29.591 -0.036 1.00 94.06 856 SER A O 1
ATOM 6853 N N . ASP A 1 857 ? 14.376 28.726 -2.009 1.00 88.44 857 ASP A N 1
ATOM 6854 C CA . ASP A 1 857 ? 15.527 27.812 -2.150 1.00 88.44 857 ASP A CA 1
ATOM 6855 C C . ASP A 1 857 ? 16.853 28.595 -2.197 1.00 88.44 857 ASP A C 1
ATOM 6857 O O . ASP A 1 857 ? 17.772 28.329 -1.417 1.00 88.44 857 ASP A O 1
ATOM 6861 N N . ALA A 1 858 ? 16.938 29.624 -3.046 1.00 89.12 858 ALA A N 1
ATOM 6862 C CA . ALA A 1 858 ? 18.124 30.468 -3.197 1.00 89.12 858 ALA A CA 1
ATOM 6863 C C . ALA A 1 858 ? 18.518 31.179 -1.887 1.00 89.12 858 ALA A C 1
ATOM 6865 O O . ALA A 1 858 ? 19.699 31.229 -1.523 1.00 89.12 858 ALA A O 1
ATOM 6866 N N . LEU A 1 859 ? 17.533 31.705 -1.153 1.00 91.56 859 LEU A N 1
ATOM 6867 C CA . LEU A 1 859 ? 17.728 32.335 0.155 1.00 91.56 859 LEU A CA 1
ATOM 6868 C C . LEU A 1 859 ? 18.134 31.318 1.233 1.00 91.56 859 LEU A C 1
ATOM 6870 O O . LEU A 1 859 ? 19.045 31.590 2.016 1.00 91.56 859 LEU A O 1
ATOM 6874 N N . THR A 1 860 ? 17.546 30.123 1.230 1.00 89.75 860 THR A N 1
ATOM 6875 C CA . THR A 1 860 ? 17.920 29.011 2.122 1.00 89.75 860 THR A CA 1
ATOM 6876 C C . THR A 1 860 ? 19.369 28.569 1.893 1.00 89.75 860 THR A C 1
ATOM 6878 O O . THR A 1 860 ? 20.136 28.413 2.848 1.00 89.75 860 THR A O 1
ATOM 6881 N N . VAL A 1 861 ? 19.803 28.457 0.634 1.00 83.31 861 VAL A N 1
ATOM 6882 C CA . VAL A 1 861 ? 21.201 28.186 0.262 1.00 83.31 861 VAL A CA 1
ATOM 6883 C C . VAL A 1 861 ? 22.138 29.322 0.709 1.00 83.31 861 VAL A C 1
ATOM 6885 O O . VAL A 1 861 ? 23.260 29.056 1.151 1.00 83.31 861 VAL A O 1
ATOM 6888 N N . ALA A 1 862 ? 21.697 30.582 0.656 1.00 85.06 862 ALA A N 1
ATOM 6889 C CA . ALA A 1 862 ? 22.475 31.724 1.141 1.00 85.06 862 ALA A CA 1
ATOM 6890 C C . ALA A 1 862 ? 22.624 31.738 2.678 1.00 85.06 862 ALA A C 1
ATOM 6892 O O . ALA A 1 862 ? 23.733 31.942 3.180 1.00 85.06 862 ALA A O 1
ATOM 6893 N N . GLU A 1 863 ? 21.558 31.459 3.435 1.00 86.00 863 GLU A N 1
ATOM 6894 C CA . GLU A 1 863 ? 21.603 31.316 4.902 1.00 86.00 863 GLU A CA 1
ATOM 6895 C C . GLU A 1 863 ? 22.543 30.186 5.330 1.00 86.00 863 GLU A C 1
ATOM 6897 O O . GLU A 1 863 ? 23.408 30.390 6.184 1.00 86.00 863 GLU A O 1
ATOM 6902 N N . ARG A 1 864 ? 22.451 29.018 4.680 1.00 81.44 864 ARG A N 1
ATOM 6903 C CA . ARG A 1 864 ? 23.295 27.838 4.955 1.00 81.44 864 ARG A CA 1
ATOM 6904 C C . ARG A 1 864 ? 24.794 28.090 4.744 1.00 81.44 864 ARG A C 1
ATOM 6906 O O . ARG A 1 864 ? 25.618 27.375 5.309 1.00 81.44 864 ARG A O 1
ATOM 6913 N N . ARG A 1 865 ? 25.170 29.126 3.985 1.00 79.62 865 ARG A N 1
ATOM 6914 C CA . ARG A 1 865 ? 26.568 29.551 3.773 1.00 79.62 865 ARG A CA 1
ATOM 6915 C C . ARG A 1 865 ? 27.094 30.522 4.847 1.00 79.62 865 ARG A C 1
ATOM 6917 O O . ARG A 1 865 ? 28.301 30.788 4.874 1.00 79.62 865 ARG A O 1
ATOM 6924 N N . LYS A 1 866 ? 26.252 31.043 5.752 1.00 79.44 866 LYS A N 1
ATOM 6925 C CA . LYS A 1 866 ? 26.675 31.962 6.827 1.00 79.44 866 LYS A CA 1
ATOM 6926 C C . LYS A 1 866 ? 27.522 31.239 7.881 1.00 79.44 866 LYS A C 1
ATOM 6928 O O . LYS A 1 866 ? 27.037 30.404 8.635 1.00 79.44 866 LYS A O 1
ATOM 6933 N N . LYS A 1 867 ? 28.797 31.623 8.007 1.00 65.31 867 LYS A N 1
ATOM 6934 C CA . LYS A 1 867 ? 29.734 31.020 8.983 1.00 65.31 867 LYS A CA 1
ATOM 6935 C C . LYS A 1 867 ? 29.515 31.467 10.439 1.00 65.31 867 LYS A C 1
ATOM 6937 O O . LYS A 1 867 ? 30.033 30.820 11.346 1.00 65.31 867 LYS A O 1
ATOM 6942 N N . LYS A 1 868 ? 28.814 32.587 10.669 1.00 64.38 868 LYS A N 1
ATOM 6943 C CA . LYS A 1 868 ? 28.439 33.142 11.986 1.00 64.38 868 LYS A CA 1
ATOM 6944 C C . LYS A 1 868 ? 27.181 34.006 11.839 1.00 64.38 868 LYS A C 1
ATOM 6946 O O . LYS A 1 868 ? 27.070 34.725 10.851 1.00 64.38 868 LYS A O 1
ATOM 6951 N N . GLY A 1 869 ? 26.305 33.994 12.843 1.00 70.88 869 GLY A N 1
ATOM 6952 C CA . GLY A 1 869 ? 25.097 34.826 12.910 1.00 70.88 869 GLY A CA 1
ATOM 6953 C C . GLY A 1 869 ? 23.906 34.069 13.498 1.00 70.88 869 GLY A C 1
ATOM 6954 O O . GLY A 1 869 ? 24.032 32.896 13.852 1.00 70.88 869 GLY A O 1
ATOM 6955 N N . SER A 1 870 ? 22.757 34.736 13.594 1.00 75.38 870 SER A N 1
ATOM 6956 C CA . SER A 1 870 ? 21.452 34.071 13.595 1.00 75.38 870 SER A CA 1
ATOM 6957 C C . SER A 1 870 ? 21.125 33.549 12.191 1.00 75.38 870 SER A C 1
ATOM 6959 O O . SER A 1 870 ? 21.609 34.086 11.191 1.00 75.38 870 SER A O 1
ATOM 6961 N N . ILE A 1 871 ? 20.307 32.499 12.132 1.00 88.00 871 ILE A N 1
ATOM 6962 C CA . ILE A 1 871 ? 19.798 31.915 10.886 1.00 88.00 871 ILE A CA 1
ATOM 6963 C C . ILE A 1 871 ? 18.343 32.358 10.705 1.00 88.00 871 ILE A C 1
ATOM 6965 O O . ILE A 1 871 ? 17.587 32.414 11.680 1.00 88.00 871 ILE A O 1
ATOM 6969 N N . ASN A 1 872 ? 17.954 32.655 9.468 1.00 93.25 872 ASN A N 1
ATOM 6970 C CA . ASN A 1 872 ? 16.550 32.753 9.073 1.00 93.25 872 ASN A CA 1
ATOM 6971 C C . ASN A 1 872 ? 16.148 31.532 8.235 1.00 93.25 872 ASN A C 1
ATOM 6973 O O . ASN A 1 872 ? 16.997 30.919 7.589 1.00 93.25 872 ASN A O 1
ATOM 6977 N N . TRP A 1 873 ? 14.860 31.196 8.222 1.00 95.44 873 TRP A N 1
ATOM 6978 C CA . TRP A 1 873 ? 14.302 30.154 7.349 1.00 95.44 873 TRP A CA 1
ATOM 6979 C C . TRP A 1 873 ? 13.405 30.785 6.286 1.00 95.44 873 TRP A C 1
ATOM 6981 O O . TRP A 1 873 ? 12.625 31.682 6.608 1.00 95.44 873 TRP A O 1
ATOM 6991 N N . TYR A 1 874 ? 13.490 30.309 5.044 1.00 95.38 874 TYR A N 1
ATOM 6992 C CA . TYR A 1 874 ? 12.673 30.772 3.920 1.00 95.38 874 TYR A CA 1
ATOM 6993 C C . TYR A 1 874 ? 12.011 29.557 3.281 1.00 95.38 874 TYR A C 1
ATOM 6995 O O . TYR A 1 874 ? 12.700 28.700 2.733 1.00 95.38 874 TYR A O 1
ATOM 7003 N N . LEU A 1 875 ? 10.687 29.447 3.390 1.00 93.56 875 LEU A N 1
ATOM 7004 C CA . LEU A 1 875 ? 9.963 28.290 2.864 1.00 93.56 875 LEU A CA 1
ATOM 7005 C C . LEU A 1 875 ? 9.451 28.533 1.436 1.00 93.56 875 LEU A C 1
ATOM 7007 O O . LEU A 1 875 ? 9.097 29.669 1.108 1.00 93.56 875 LEU A O 1
ATOM 7011 N N . PRO A 1 876 ? 9.369 27.495 0.586 1.00 92.12 876 PRO A N 1
ATOM 7012 C CA . PRO A 1 876 ? 8.657 27.565 -0.682 1.00 92.12 876 PRO A CA 1
ATOM 7013 C C . PRO A 1 876 ? 7.146 27.666 -0.439 1.00 92.12 876 PRO A C 1
ATOM 7015 O O . PRO A 1 876 ? 6.640 27.326 0.638 1.00 92.12 876 PRO A O 1
ATOM 7018 N N . ILE A 1 877 ? 6.406 28.142 -1.440 1.00 88.38 877 ILE A N 1
ATOM 7019 C CA . ILE A 1 877 ? 5.005 28.541 -1.253 1.00 88.38 877 ILE A CA 1
ATOM 7020 C C . ILE A 1 877 ? 4.074 27.363 -0.935 1.00 88.38 877 ILE A C 1
ATOM 7022 O O . ILE A 1 877 ? 3.112 27.523 -0.181 1.00 88.38 877 ILE A O 1
ATOM 7026 N N . CYS A 1 878 ? 4.407 26.172 -1.438 1.00 86.56 878 CYS A N 1
ATOM 7027 C CA . CYS A 1 878 ? 3.650 24.937 -1.253 1.00 86.56 878 CYS A CA 1
ATOM 7028 C C . CYS A 1 878 ? 3.487 24.543 0.227 1.00 86.56 878 CYS A C 1
ATOM 7030 O O . CYS A 1 878 ? 2.454 23.987 0.591 1.00 86.56 878 CYS A O 1
ATOM 7032 N N . PHE A 1 879 ? 4.407 24.924 1.126 1.00 88.06 879 PHE A N 1
ATOM 7033 C CA . PHE A 1 879 ? 4.215 24.717 2.571 1.00 88.06 879 PHE A CA 1
ATOM 7034 C C . PHE A 1 879 ? 2.968 25.435 3.112 1.00 88.06 879 PHE A C 1
ATOM 7036 O O . PHE A 1 879 ? 2.269 24.920 3.980 1.00 88.06 879 PHE A O 1
ATOM 7043 N N . SER A 1 880 ? 2.663 26.623 2.582 1.00 88.88 880 SER A N 1
ATOM 7044 C CA . SER A 1 880 ? 1.445 27.360 2.936 1.00 88.88 880 SER A CA 1
ATOM 7045 C C . SER A 1 880 ? 0.191 26.798 2.262 1.00 88.88 880 SER A C 1
ATOM 7047 O O . SER A 1 880 ? -0.920 27.064 2.715 1.00 88.88 880 SER A O 1
ATOM 7049 N N . GLU A 1 881 ? 0.347 26.044 1.174 1.00 84.94 881 GLU A N 1
ATOM 7050 C CA . GLU A 1 881 ? -0.768 25.549 0.374 1.00 84.94 881 GLU A CA 1
ATOM 7051 C C . GLU A 1 881 ? -1.454 24.352 1.032 1.00 84.94 881 GLU A C 1
ATOM 7053 O O . GLU A 1 881 ? -2.679 24.338 1.118 1.00 84.94 881 GLU A O 1
ATOM 7058 N N . TYR A 1 882 ? -0.693 23.397 1.572 1.00 80.69 882 TYR A N 1
ATOM 7059 C CA . TYR A 1 882 ? -1.264 22.234 2.263 1.00 80.69 882 TYR A CA 1
ATOM 7060 C C . TYR A 1 882 ? -1.805 22.563 3.664 1.00 80.69 882 TYR A C 1
ATOM 7062 O O . TYR A 1 882 ? -2.622 21.817 4.199 1.00 80.69 882 TYR A O 1
ATOM 7070 N N . ALA A 1 883 ? -1.450 23.718 4.239 1.00 81.12 883 ALA A N 1
ATOM 7071 C CA . ALA A 1 883 ? -1.844 24.137 5.589 1.00 81.12 883 ALA A CA 1
ATOM 7072 C C . ALA A 1 883 ? -3.361 24.390 5.799 1.00 81.12 883 ALA A C 1
ATOM 7074 O O . ALA A 1 883 ? -3.764 24.880 6.856 1.00 81.12 883 ALA A O 1
ATOM 7075 N N . TYR A 1 884 ? -4.234 24.059 4.840 1.00 75.75 884 TYR A N 1
ATOM 7076 C CA . TYR A 1 884 ? -5.684 23.999 5.068 1.00 75.75 884 TYR A CA 1
ATOM 7077 C C . TYR A 1 884 ? -6.104 22.802 5.940 1.00 75.75 884 TYR A C 1
ATOM 7079 O O . TYR A 1 884 ? -7.088 22.930 6.670 1.00 75.75 884 TYR A O 1
ATOM 7087 N N . ASP A 1 885 ? -5.346 21.699 5.930 1.00 78.25 885 ASP A N 1
ATOM 7088 C CA . ASP A 1 885 ? -5.530 20.550 6.826 1.00 78.25 885 ASP A CA 1
ATOM 7089 C C . ASP A 1 885 ? -4.212 20.202 7.540 1.00 78.25 885 ASP A C 1
ATOM 7091 O O . ASP A 1 885 ? -3.155 20.055 6.924 1.00 78.25 885 ASP A O 1
ATOM 7095 N N . THR A 1 886 ? -4.267 20.083 8.867 1.00 72.25 886 THR A N 1
ATOM 7096 C CA . THR A 1 886 ? -3.092 19.808 9.707 1.00 72.25 886 THR A CA 1
ATOM 7097 C C . THR A 1 886 ? -2.480 18.432 9.432 1.00 72.25 886 THR A C 1
ATOM 7099 O O . THR A 1 886 ? -1.260 18.296 9.476 1.00 72.25 886 THR A O 1
ATOM 7102 N N . SER A 1 887 ? -3.290 17.412 9.135 1.00 70.25 887 SER A N 1
ATOM 7103 C CA . SER A 1 887 ? -2.816 16.043 8.896 1.00 70.25 887 SER A CA 1
ATOM 7104 C C . SER A 1 887 ? -2.168 15.892 7.519 1.00 70.25 887 SER A C 1
ATOM 7106 O O . SER A 1 887 ? -1.051 15.379 7.421 1.00 70.25 887 SER A O 1
ATOM 7108 N N . GLU A 1 888 ? -2.807 16.427 6.475 1.00 69.81 888 GLU A N 1
ATOM 7109 C CA . GLU A 1 888 ? -2.279 16.394 5.105 1.00 69.81 888 GLU A CA 1
ATOM 7110 C C . GLU A 1 888 ? -0.968 17.188 5.015 1.00 69.81 888 GLU A C 1
ATOM 7112 O O . GLU A 1 888 ? 0.014 16.703 4.453 1.00 69.81 888 GLU A O 1
ATOM 7117 N N . CYS A 1 889 ? -0.895 18.354 5.665 1.00 69.50 889 CYS A N 1
ATOM 7118 C CA . CYS A 1 889 ? 0.326 19.154 5.682 1.00 69.50 889 CYS A CA 1
ATOM 7119 C C . CYS A 1 889 ? 1.459 18.550 6.532 1.00 69.50 889 CYS A C 1
ATOM 7121 O O . CYS A 1 889 ? 2.621 18.758 6.188 1.00 69.50 889 CYS A O 1
ATOM 7123 N N . ILE A 1 890 ? 1.173 17.803 7.610 1.00 72.50 890 ILE A N 1
ATOM 7124 C CA . ILE A 1 890 ? 2.215 17.069 8.359 1.00 72.50 890 ILE A CA 1
ATOM 7125 C C . ILE A 1 890 ? 2.798 15.949 7.494 1.00 72.50 890 ILE A C 1
ATOM 7127 O O . ILE A 1 890 ? 4.022 15.829 7.415 1.00 72.50 890 ILE A O 1
ATOM 7131 N N . SER A 1 891 ? 1.953 15.160 6.822 1.00 68.69 891 SER A N 1
ATOM 7132 C CA . SER A 1 891 ? 2.427 14.088 5.937 1.00 68.69 891 SER A CA 1
ATOM 7133 C C . SER A 1 891 ? 3.212 14.661 4.750 1.00 68.69 891 SER A C 1
ATOM 7135 O O . SER A 1 891 ? 4.337 14.232 4.504 1.00 68.69 891 SER A O 1
ATOM 7137 N N . PHE A 1 892 ? 2.716 15.721 4.099 1.00 74.12 892 PHE A N 1
ATOM 7138 C CA . PHE A 1 892 ? 3.445 16.440 3.045 1.00 74.12 892 PHE A CA 1
ATOM 7139 C C . PHE A 1 892 ? 4.795 16.994 3.538 1.00 74.12 892 PHE A C 1
ATOM 7141 O O . PHE A 1 892 ? 5.832 16.752 2.916 1.00 74.12 892 PHE A O 1
ATOM 7148 N N . ALA A 1 893 ? 4.820 17.680 4.686 1.00 72.50 893 ALA A N 1
ATOM 7149 C CA . ALA A 1 893 ? 6.044 18.260 5.238 1.00 72.50 893 ALA A CA 1
ATOM 7150 C C . ALA A 1 893 ? 7.108 17.199 5.573 1.00 72.50 893 ALA A C 1
ATOM 7152 O O . ALA A 1 893 ? 8.298 17.452 5.379 1.00 72.50 893 ALA A O 1
ATOM 7153 N N . LYS A 1 894 ? 6.698 16.009 6.029 1.00 71.69 894 LYS A N 1
ATOM 7154 C CA . LYS A 1 894 ? 7.596 14.865 6.244 1.00 71.69 894 LYS A CA 1
ATOM 7155 C C . LYS A 1 894 ? 8.037 14.209 4.932 1.00 71.69 894 LYS A C 1
ATOM 7157 O O . LYS A 1 894 ? 9.235 14.033 4.730 1.00 71.69 894 LYS A O 1
ATOM 7162 N N . LYS A 1 895 ? 7.097 13.894 4.029 1.00 72.31 895 LYS A N 1
ATOM 7163 C CA . LYS A 1 895 ? 7.340 13.258 2.715 1.00 72.31 895 LYS A CA 1
ATOM 7164 C C . LYS A 1 895 ? 8.366 14.035 1.887 1.00 72.31 895 LYS A C 1
ATOM 7166 O O . LYS A 1 895 ? 9.233 13.432 1.266 1.00 72.31 895 LYS A O 1
ATOM 7171 N N . HIS A 1 896 ? 8.309 15.365 1.944 1.00 69.31 896 HIS A N 1
ATOM 7172 C CA . HIS A 1 896 ? 9.228 16.271 1.247 1.00 69.31 896 HIS A CA 1
ATOM 7173 C C . HIS A 1 896 ? 10.356 16.830 2.147 1.00 69.31 896 HIS A C 1
ATOM 7175 O O . HIS A 1 896 ? 11.014 17.806 1.780 1.00 69.31 896 HIS A O 1
ATOM 7181 N N . MET A 1 897 ? 10.592 16.214 3.317 1.00 75.69 897 MET A N 1
ATOM 7182 C CA . MET A 1 897 ? 11.697 16.496 4.252 1.00 75.69 897 MET A CA 1
ATOM 7183 C C . MET A 1 897 ? 11.893 17.994 4.565 1.00 75.69 897 MET A C 1
ATOM 7185 O O . MET A 1 897 ? 13.005 18.522 4.536 1.00 75.69 897 MET A O 1
ATOM 7189 N N . PHE A 1 898 ? 10.808 18.729 4.832 1.00 83.31 898 PHE A N 1
ATOM 7190 C CA . PHE A 1 898 ? 10.845 20.193 4.962 1.00 83.31 898 PHE A CA 1
ATOM 7191 C C . PHE A 1 898 ? 11.760 20.692 6.088 1.00 83.31 898 PHE A C 1
ATOM 7193 O O . PHE A 1 898 ? 12.375 21.756 5.956 1.00 83.31 898 PHE A O 1
ATOM 7200 N N . ARG A 1 899 ? 11.879 19.929 7.181 1.00 81.25 899 ARG A N 1
ATOM 7201 C CA . ARG A 1 899 ? 12.741 20.278 8.317 1.00 81.25 899 ARG A CA 1
ATOM 7202 C C . ARG A 1 899 ? 14.222 20.188 7.934 1.00 81.25 899 ARG A C 1
ATOM 7204 O O . ARG A 1 899 ? 15.008 21.064 8.291 1.00 81.25 899 ARG A O 1
ATOM 7211 N N . GLU A 1 900 ? 14.588 19.181 7.154 1.00 81.62 900 GLU A N 1
ATOM 7212 C CA . GLU A 1 900 ? 15.946 18.911 6.680 1.00 81.62 900 GLU A CA 1
ATOM 7213 C C . GLU A 1 900 ? 16.317 19.798 5.483 1.00 81.62 900 GLU A C 1
ATOM 7215 O O . GLU A 1 900 ? 17.462 20.241 5.362 1.00 81.62 900 GLU A O 1
ATOM 7220 N N . ASN A 1 901 ? 15.349 20.106 4.619 1.00 80.62 901 ASN A N 1
ATOM 7221 C CA . ASN A 1 901 ? 15.555 20.828 3.364 1.00 80.62 901 ASN A CA 1
ATOM 7222 C C . ASN A 1 901 ? 15.528 22.355 3.533 1.00 80.62 901 ASN A C 1
ATOM 7224 O O . ASN A 1 901 ? 16.336 23.036 2.903 1.00 80.62 901 ASN A O 1
ATOM 7228 N N . TYR A 1 902 ? 14.698 22.891 4.437 1.00 85.38 902 TYR A N 1
ATOM 7229 C CA . TYR A 1 902 ? 14.496 24.344 4.580 1.00 85.38 902 TYR A CA 1
ATOM 7230 C C . TYR A 1 902 ? 14.810 24.931 5.956 1.00 85.38 902 TYR A C 1
ATOM 7232 O O . TYR A 1 902 ? 15.007 26.142 6.080 1.00 85.38 902 TYR A O 1
ATOM 7240 N N . MET A 1 903 ? 14.871 24.103 6.998 1.00 86.69 903 MET A N 1
ATOM 7241 C CA . MET A 1 903 ? 14.983 24.569 8.381 1.00 86.69 903 MET A CA 1
ATOM 7242 C C . MET A 1 903 ? 16.351 24.202 8.988 1.00 86.69 903 MET A C 1
ATOM 7244 O O . MET A 1 903 ? 17.286 23.779 8.296 1.00 86.69 903 MET A O 1
ATOM 7248 N N . SER A 1 904 ? 16.502 24.445 10.291 1.00 81.06 904 SER A N 1
ATOM 7249 C CA . SER A 1 904 ? 17.677 24.098 11.099 1.00 81.06 904 SER A CA 1
ATOM 7250 C C . SER A 1 904 ? 17.240 23.761 12.532 1.00 81.06 904 SER A C 1
ATOM 7252 O O . SER A 1 904 ? 16.048 23.693 12.813 1.00 81.06 904 SER A O 1
ATOM 7254 N N . ALA A 1 905 ? 18.178 23.615 13.475 1.00 83.00 905 ALA A N 1
ATOM 7255 C CA . ALA A 1 905 ? 17.831 23.569 14.900 1.00 83.00 905 ALA A CA 1
ATOM 7256 C C . ALA A 1 905 ? 17.073 24.846 15.319 1.00 83.00 905 ALA A C 1
ATOM 7258 O O . ALA A 1 905 ? 17.548 25.959 15.047 1.00 83.00 905 ALA A O 1
ATOM 7259 N N . LEU A 1 906 ? 15.926 24.693 15.989 1.00 88.25 906 LEU A N 1
ATOM 7260 C CA . LEU A 1 906 ? 14.974 25.779 16.270 1.00 88.25 906 LEU A CA 1
ATOM 7261 C C . LEU A 1 906 ? 15.594 26.927 17.081 1.00 88.25 906 LEU A C 1
ATOM 7263 O O . LEU A 1 906 ? 15.411 28.100 16.755 1.00 88.25 906 LEU A O 1
ATOM 7267 N N . PHE A 1 907 ? 16.424 26.589 18.070 1.00 83.44 907 PHE A N 1
ATOM 7268 C CA . PHE A 1 907 ? 17.136 27.546 18.927 1.00 83.44 907 PHE A CA 1
ATOM 7269 C C . PHE A 1 907 ? 18.041 28.530 18.149 1.00 83.44 907 PHE A C 1
ATOM 7271 O O . PHE A 1 907 ? 18.307 29.643 18.612 1.00 83.44 907 PHE A O 1
ATOM 7278 N N . GLY A 1 908 ? 18.520 28.142 16.959 1.00 84.88 908 GLY A N 1
ATOM 7279 C CA . GLY A 1 908 ? 19.343 28.996 16.094 1.00 84.88 908 GLY A CA 1
ATOM 7280 C C . GLY A 1 908 ? 18.550 30.028 15.283 1.00 84.88 908 GLY A C 1
ATOM 7281 O O . GLY A 1 908 ? 19.124 31.036 14.854 1.00 84.88 908 GLY A O 1
ATOM 7282 N N . CYS A 1 909 ? 17.246 29.806 15.096 1.00 91.38 909 CYS A N 1
ATOM 7283 C CA . CYS A 1 909 ? 16.400 30.628 14.240 1.00 91.38 909 CYS A CA 1
ATOM 7284 C C . CYS A 1 909 ? 16.102 32.000 14.869 1.00 91.38 909 CYS A C 1
ATOM 7286 O O . CYS A 1 909 ? 15.973 32.146 16.088 1.00 91.38 909 CYS A O 1
ATOM 7288 N N . GLU A 1 910 ? 15.989 33.040 14.045 1.00 91.75 910 GLU A N 1
ATOM 7289 C CA . GLU A 1 910 ? 15.492 34.355 14.468 1.00 91.75 910 GLU A CA 1
ATOM 7290 C C . GLU A 1 910 ? 14.147 34.696 13.831 1.00 91.75 910 GLU A C 1
ATOM 7292 O O . GLU A 1 910 ? 13.190 34.966 14.565 1.00 91.75 910 GLU A O 1
ATOM 7297 N N . LYS A 1 911 ? 14.064 34.632 12.498 1.00 93.69 911 LYS A N 1
ATOM 7298 C CA . LYS A 1 911 ? 12.826 34.820 11.737 1.00 93.69 911 LYS A CA 1
ATOM 7299 C C . LYS A 1 911 ? 12.608 33.665 10.764 1.00 93.69 911 LYS A C 1
ATOM 7301 O O . LYS A 1 911 ? 13.556 33.155 10.170 1.00 93.69 911 LYS A O 1
ATOM 7306 N N . MET A 1 912 ? 11.349 33.306 10.571 1.00 96.31 912 MET A N 1
ATOM 7307 C CA . MET A 1 912 ? 10.915 32.346 9.562 1.00 96.31 912 MET A CA 1
ATOM 7308 C C . MET A 1 912 ? 9.926 33.032 8.617 1.00 96.31 912 MET A C 1
ATOM 7310 O O . MET A 1 912 ? 8.962 33.655 9.065 1.00 96.31 912 MET A O 1
ATOM 7314 N N . TYR A 1 913 ? 10.192 32.927 7.320 1.00 96.81 913 TYR A N 1
ATOM 7315 C CA . TYR A 1 913 ? 9.456 33.567 6.238 1.00 96.81 913 TYR A CA 1
ATOM 7316 C C . TYR A 1 913 ? 8.673 32.510 5.459 1.00 96.81 913 TYR A C 1
ATOM 7318 O O . TYR A 1 913 ? 9.261 31.559 4.939 1.00 96.81 913 TYR A O 1
ATOM 7326 N N . VAL A 1 914 ? 7.351 32.677 5.380 1.00 95.75 914 VAL A N 1
ATOM 7327 C CA . VAL A 1 914 ? 6.460 31.766 4.647 1.00 95.75 914 VAL A CA 1
ATOM 7328 C C . VAL A 1 914 ? 5.624 32.574 3.652 1.00 95.75 914 VAL A C 1
ATOM 7330 O O . VAL A 1 914 ? 4.686 33.262 4.071 1.00 95.75 914 VAL A O 1
ATOM 7333 N N . PRO A 1 915 ? 5.970 32.553 2.351 1.00 95.56 915 PRO A N 1
ATOM 7334 C CA . PRO A 1 915 ? 5.132 33.085 1.282 1.00 95.56 915 PRO A CA 1
ATOM 7335 C C . PRO A 1 915 ? 3.776 32.384 1.251 1.00 95.56 915 PRO A C 1
ATOM 7337 O O . PRO A 1 915 ? 3.696 31.183 1.506 1.00 95.56 915 PRO A O 1
ATOM 7340 N N . VAL A 1 916 ? 2.721 33.122 0.912 1.00 91.88 916 VAL A N 1
ATOM 7341 C CA . VAL A 1 916 ? 1.357 32.593 0.851 1.00 91.88 916 VAL A CA 1
ATOM 7342 C C . VAL A 1 916 ? 0.624 33.131 -0.370 1.00 91.88 916 VAL A C 1
ATOM 7344 O O . VAL A 1 916 ? 0.578 34.343 -0.586 1.00 91.88 916 VAL A O 1
ATOM 7347 N N . PHE A 1 917 ? -0.002 32.237 -1.138 1.00 88.56 917 PHE A N 1
ATOM 7348 C CA . PHE A 1 917 ? -0.931 32.610 -2.205 1.00 88.56 917 PHE A CA 1
ATOM 7349 C C . PHE A 1 917 ? -2.376 32.551 -1.708 1.00 88.56 917 PHE A C 1
ATOM 7351 O O . PHE A 1 917 ? -2.849 31.528 -1.207 1.00 88.56 917 PHE A O 1
ATOM 7358 N N . ASP A 1 918 ? -3.105 33.650 -1.841 1.00 83.69 918 ASP A N 1
ATOM 7359 C CA . ASP A 1 918 ? -4.553 33.684 -1.679 1.00 83.69 918 ASP A CA 1
ATOM 7360 C C . ASP A 1 918 ? -5.217 33.350 -3.020 1.00 83.69 918 ASP A C 1
ATOM 7362 O O . ASP A 1 918 ? -5.194 34.162 -3.948 1.00 83.69 918 ASP A O 1
ATOM 7366 N N . LYS A 1 919 ? -5.811 32.155 -3.127 1.00 77.69 919 LYS A N 1
ATOM 7367 C CA . LYS A 1 919 ? -6.473 31.690 -4.356 1.00 77.69 919 LYS A CA 1
ATOM 7368 C C . LYS A 1 919 ? -7.765 32.459 -4.673 1.00 77.69 919 LYS A C 1
ATOM 7370 O O . LYS A 1 919 ? -8.122 32.553 -5.845 1.00 77.69 919 LYS A O 1
ATOM 7375 N N . GLU A 1 920 ? -8.438 33.038 -3.674 1.00 74.19 920 GLU A N 1
ATOM 7376 C CA . GLU A 1 920 ? -9.665 33.830 -3.865 1.00 74.19 920 GLU A CA 1
ATOM 7377 C C . GLU A 1 920 ? -9.335 35.250 -4.348 1.00 74.19 920 GLU A C 1
ATOM 7379 O O . GLU A 1 920 ? -9.932 35.743 -5.306 1.00 74.19 920 GLU A O 1
ATOM 7384 N N . ARG A 1 921 ? -8.340 35.898 -3.727 1.00 76.56 921 ARG A N 1
ATOM 7385 C CA . ARG A 1 921 ? -7.852 37.236 -4.116 1.00 76.56 921 ARG A CA 1
ATOM 7386 C C . ARG A 1 921 ? -6.852 37.213 -5.281 1.00 76.56 921 ARG A C 1
ATOM 7388 O O . ARG A 1 921 ? -6.520 38.280 -5.790 1.00 76.56 921 ARG A O 1
ATOM 7395 N N . ARG A 1 922 ? -6.367 36.032 -5.691 1.00 78.12 922 ARG A N 1
ATOM 7396 C CA . ARG A 1 922 ? -5.235 35.821 -6.622 1.00 78.12 922 ARG A CA 1
ATOM 7397 C C . ARG A 1 922 ? -4.008 36.667 -6.254 1.00 78.12 922 ARG A C 1
ATOM 7399 O O . ARG A 1 922 ? -3.429 37.342 -7.103 1.00 78.12 922 ARG A O 1
ATOM 7406 N N . HIS A 1 923 ? -3.646 36.659 -4.974 1.00 88.00 923 HIS A N 1
ATOM 7407 C CA . HIS A 1 923 ? -2.732 37.639 -4.381 1.00 88.00 923 HIS A CA 1
ATOM 7408 C C . HIS A 1 923 ? -1.678 36.983 -3.489 1.00 88.00 923 HIS A C 1
ATOM 7410 O O . HIS A 1 923 ? -2.009 36.125 -2.671 1.00 88.00 923 HIS A O 1
ATOM 7416 N N . PHE A 1 924 ? -0.422 37.413 -3.617 1.00 91.62 924 PHE A N 1
ATOM 7417 C CA . PHE A 1 924 ? 0.679 36.952 -2.771 1.00 91.62 924 PHE A CA 1
ATOM 7418 C C . PHE A 1 924 ? 0.893 37.881 -1.573 1.00 91.62 924 PHE A C 1
ATOM 7420 O O . PHE A 1 924 ? 0.964 39.103 -1.719 1.00 91.62 924 PHE A O 1
ATOM 7427 N N . TYR A 1 925 ? 1.066 37.294 -0.393 1.00 92.00 925 TYR A N 1
ATOM 7428 C CA . TYR A 1 925 ? 1.496 37.989 0.821 1.00 92.00 925 TYR A CA 1
ATOM 7429 C C . TYR A 1 925 ? 2.447 37.092 1.633 1.00 92.00 925 TYR A C 1
ATOM 7431 O O . TYR A 1 925 ? 2.723 35.956 1.246 1.00 92.00 925 TYR A O 1
ATOM 7439 N N . LEU A 1 926 ? 3.000 37.606 2.733 1.00 93.81 926 LEU A N 1
ATOM 7440 C CA . LEU A 1 926 ? 4.055 36.936 3.501 1.00 93.81 926 LEU A CA 1
ATOM 7441 C C . LEU A 1 926 ? 3.692 36.830 4.990 1.00 93.81 926 LEU A C 1
ATOM 7443 O O . LEU A 1 926 ? 3.287 37.822 5.600 1.00 93.81 926 LEU A O 1
ATOM 7447 N N . PHE A 1 927 ? 3.877 35.652 5.592 1.00 94.00 927 PHE A N 1
ATOM 7448 C CA . PHE A 1 927 ? 3.964 35.510 7.049 1.00 94.00 927 PHE A CA 1
ATOM 7449 C C . PHE A 1 927 ? 5.422 35.644 7.504 1.00 94.00 927 PHE A C 1
ATOM 7451 O O . PHE A 1 927 ? 6.314 35.010 6.934 1.00 94.00 927 PHE A O 1
ATOM 7458 N N . VAL A 1 928 ? 5.655 36.427 8.561 1.00 93.94 928 VAL A N 1
ATOM 7459 C CA . VAL A 1 928 ? 6.969 36.588 9.206 1.00 93.94 928 VAL A CA 1
ATOM 7460 C C . VAL A 1 928 ? 6.861 36.187 10.676 1.00 93.94 928 VAL A C 1
ATOM 7462 O O . VAL A 1 928 ? 6.311 36.924 11.495 1.00 93.94 928 VAL A O 1
ATOM 7465 N N . LEU A 1 929 ? 7.369 35.006 11.024 1.00 95.44 929 LEU A N 1
ATOM 7466 C CA . LEU A 1 929 ? 7.329 34.456 12.380 1.00 95.44 929 LEU A CA 1
ATOM 7467 C C . LEU A 1 929 ? 8.595 34.881 13.138 1.00 95.44 929 LEU A C 1
ATOM 7469 O O . LEU A 1 929 ? 9.702 34.464 12.792 1.00 95.44 929 LEU A O 1
ATOM 7473 N N . HIS A 1 930 ? 8.450 35.680 14.197 1.00 93.75 930 HIS A N 1
ATOM 7474 C CA . HIS A 1 930 ? 9.561 36.138 15.043 1.00 93.75 930 HIS A CA 1
ATOM 7475 C C . HIS A 1 930 ? 9.781 35.144 16.192 1.00 93.75 930 HIS A C 1
ATOM 7477 O O . HIS A 1 930 ? 9.320 35.372 17.311 1.00 93.75 930 HIS A O 1
ATOM 7483 N N . ILE A 1 931 ? 10.502 34.047 15.935 1.00 93.06 931 ILE A N 1
ATOM 7484 C CA . ILE A 1 931 ? 10.649 32.883 16.840 1.00 93.06 931 ILE A CA 1
ATOM 7485 C C . ILE A 1 931 ? 10.996 33.280 18.285 1.00 93.06 931 ILE A C 1
ATOM 7487 O O . ILE A 1 931 ? 10.383 32.814 19.243 1.00 93.06 931 ILE A O 1
ATOM 7491 N N . LYS A 1 932 ? 11.954 34.199 18.455 1.00 89.69 932 LYS A N 1
ATOM 7492 C CA . LYS A 1 932 ? 12.431 34.662 19.775 1.00 89.69 932 LYS A CA 1
ATOM 7493 C C . LYS A 1 932 ? 11.473 35.626 20.488 1.00 89.69 932 LYS A C 1
ATOM 7495 O O . LYS A 1 932 ? 11.662 35.886 21.673 1.00 89.69 932 LYS A O 1
ATOM 7500 N N . LYS A 1 933 ? 10.478 36.171 19.781 1.00 91.00 933 LYS A N 1
ATOM 7501 C CA . LYS A 1 933 ? 9.489 37.135 20.296 1.00 91.00 933 LYS A CA 1
ATOM 7502 C C . LYS A 1 933 ? 8.063 36.568 20.371 1.00 91.00 933 LYS A C 1
ATOM 7504 O O . LYS A 1 933 ? 7.209 37.227 20.949 1.00 91.00 933 LYS A O 1
ATOM 7509 N N . GLN A 1 934 ? 7.827 35.371 19.822 1.00 92.94 934 GLN A N 1
ATOM 7510 C CA . GLN A 1 934 ? 6.560 34.626 19.882 1.00 92.94 934 GLN A CA 1
ATOM 7511 C C . GLN A 1 934 ? 5.364 35.382 19.272 1.00 92.94 934 GLN A C 1
ATOM 7513 O O . GLN A 1 934 ? 4.270 35.420 19.836 1.00 92.94 934 GLN A O 1
ATOM 7518 N N . PHE A 1 935 ? 5.576 35.989 18.099 1.00 93.44 935 PHE A N 1
ATOM 7519 C CA . PHE A 1 935 ? 4.496 36.555 17.290 1.00 93.44 935 PHE A CA 1
ATOM 7520 C C . PHE A 1 935 ? 4.730 36.391 15.785 1.00 93.44 935 PHE A C 1
ATOM 7522 O O . PHE A 1 935 ? 5.853 36.138 15.334 1.00 93.44 935 PHE A O 1
ATOM 7529 N N . VAL A 1 936 ? 3.651 36.539 15.021 1.00 93.38 936 VAL A N 1
ATOM 7530 C CA . VAL A 1 936 ? 3.600 36.467 13.559 1.00 93.38 936 VAL A CA 1
ATOM 7531 C C . VAL A 1 936 ? 3.144 37.811 13.009 1.00 93.38 936 VAL A C 1
ATOM 7533 O O . VAL A 1 936 ? 2.085 38.300 13.393 1.00 93.38 936 VAL A O 1
ATOM 7536 N N . GLU A 1 937 ? 3.895 38.390 12.078 1.00 91.31 937 GLU A N 1
ATOM 7537 C CA . GLU A 1 937 ? 3.427 39.531 11.288 1.00 91.31 937 GLU A CA 1
ATOM 7538 C C . GLU A 1 937 ? 2.858 39.046 9.952 1.00 91.31 937 GLU A C 1
ATOM 7540 O O . GLU A 1 937 ? 3.451 38.191 9.289 1.00 91.31 937 GLU A O 1
ATOM 7545 N N . ILE A 1 938 ? 1.737 39.628 9.524 1.00 90.56 938 ILE A N 1
ATOM 7546 C CA . ILE A 1 938 ? 1.196 39.447 8.169 1.00 90.56 938 ILE A CA 1
ATOM 7547 C C . ILE A 1 938 ? 1.592 40.659 7.319 1.00 90.56 938 ILE A C 1
ATOM 7549 O O . ILE A 1 938 ? 1.109 41.768 7.553 1.00 90.56 938 ILE A O 1
ATOM 7553 N N . TRP A 1 939 ? 2.468 40.452 6.335 1.00 91.12 939 TRP A N 1
ATOM 7554 C CA . TRP A 1 939 ? 2.940 41.488 5.414 1.00 91.12 939 TRP A CA 1
ATOM 7555 C C . TRP A 1 939 ? 2.185 41.370 4.078 1.00 91.12 939 TRP A C 1
ATOM 7557 O O . TRP A 1 939 ? 2.541 40.572 3.211 1.00 91.12 939 TRP A O 1
ATOM 7567 N N . ASP A 1 940 ? 1.112 42.156 3.933 1.00 89.44 940 ASP A N 1
ATOM 7568 C CA . ASP A 1 940 ? 0.201 42.178 2.776 1.00 89.44 940 ASP A CA 1
ATOM 7569 C C . ASP A 1 940 ? 0.234 43.558 2.081 1.00 89.44 940 ASP A C 1
ATOM 7571 O O . ASP A 1 940 ? -0.099 44.580 2.689 1.00 89.44 940 ASP A O 1
ATOM 7575 N N . SER A 1 941 ? 0.624 43.599 0.800 1.00 89.00 941 SER A N 1
ATOM 7576 C CA . SER A 1 941 ? 0.736 44.836 0.005 1.00 89.00 941 SER A CA 1
ATOM 7577 C C . SER A 1 941 ? -0.596 45.356 -0.575 1.00 89.00 941 SER A C 1
ATOM 7579 O O . SER A 1 941 ? -0.606 46.426 -1.187 1.00 89.00 941 SER A O 1
ATOM 7581 N N . LEU A 1 942 ? -1.719 44.652 -0.368 1.00 83.50 942 LEU A N 1
ATOM 7582 C CA . LEU A 1 942 ? -3.089 45.048 -0.751 1.00 83.50 942 LEU A CA 1
ATOM 7583 C C . LEU A 1 942 ? -4.082 44.981 0.433 1.00 83.50 942 LEU A C 1
ATOM 7585 O O . LEU A 1 942 ? -5.286 44.771 0.246 1.00 83.50 942 LEU A O 1
ATOM 7589 N N . ALA A 1 943 ? -3.617 45.214 1.662 1.00 73.00 943 ALA A N 1
ATOM 7590 C CA . ALA A 1 943 ? -4.382 45.020 2.901 1.00 73.00 943 ALA A CA 1
ATOM 7591 C C . ALA A 1 943 ? -5.695 45.839 3.027 1.00 73.00 943 ALA A C 1
ATOM 7593 O O . ALA A 1 943 ? -6.494 45.597 3.931 1.00 73.00 943 ALA A O 1
ATOM 7594 N N . LYS A 1 944 ? -5.949 46.811 2.140 1.00 57.75 944 LYS A N 1
ATOM 7595 C CA . LYS A 1 944 ? -7.034 47.811 2.234 1.00 57.75 944 LYS A CA 1
ATOM 7596 C C . LYS A 1 944 ? -8.464 47.326 1.916 1.00 57.75 944 LYS A C 1
ATOM 7598 O O . LYS A 1 944 ? -9.355 48.167 1.833 1.00 57.75 944 LYS A O 1
ATOM 7603 N N . SER A 1 945 ? -8.709 46.027 1.717 1.00 49.25 945 SER A N 1
ATOM 7604 C CA . SER A 1 945 ? -10.009 45.525 1.216 1.00 49.25 945 SER A CA 1
ATOM 7605 C C . SER A 1 945 ? -10.681 44.395 2.015 1.00 49.25 945 SER A C 1
ATOM 7607 O O . SER A 1 945 ? -11.881 44.191 1.838 1.00 49.25 945 SER A O 1
ATOM 7609 N N . SER A 1 946 ? -9.978 43.677 2.902 1.00 46.44 946 SER A N 1
ATOM 7610 C CA . SER A 1 946 ? -10.516 42.480 3.577 1.00 46.44 946 SER A CA 1
ATOM 7611 C C . SER A 1 946 ? -10.838 42.699 5.063 1.00 46.44 946 SER A C 1
ATOM 7613 O O . SER A 1 946 ? -9.962 42.869 5.913 1.00 46.44 946 SER A O 1
ATOM 7615 N N . GLY A 1 947 ? -12.131 42.653 5.396 1.00 47.19 947 GLY A N 1
ATOM 7616 C CA . GLY A 1 947 ? -12.617 42.715 6.774 1.00 47.19 947 GLY A CA 1
ATOM 7617 C C . GLY A 1 947 ? -12.508 41.376 7.514 1.00 47.19 947 GLY A C 1
ATOM 7618 O O . GLY A 1 947 ? -13.057 40.373 7.074 1.00 47.19 947 GLY A O 1
ATOM 7619 N N . SER A 1 948 ? -11.854 41.395 8.678 1.00 48.16 948 SER A N 1
ATOM 7620 C CA . SER A 1 948 ? -12.069 40.465 9.804 1.00 48.16 948 SER A CA 1
ATOM 7621 C C . SER A 1 948 ? -12.110 38.946 9.530 1.00 48.16 948 SER A C 1
ATOM 7623 O O . SER A 1 948 ? -13.048 38.268 9.947 1.00 48.16 948 SER A O 1
ATOM 7625 N N . SER A 1 949 ? -11.023 38.372 9.010 1.00 50.84 949 SER A N 1
ATOM 7626 C CA . SER A 1 949 ? -10.529 37.098 9.558 1.00 50.84 949 SER A CA 1
ATOM 7627 C C . SER A 1 949 ? -8.998 37.056 9.571 1.00 50.84 949 SER A C 1
ATOM 7629 O O . SER A 1 949 ? -8.332 37.718 8.772 1.00 50.84 949 SER A O 1
ATOM 7631 N N . VAL A 1 950 ? -8.423 36.276 10.488 1.00 59.47 950 VAL A N 1
ATOM 7632 C CA . VAL A 1 950 ? -7.081 35.709 10.282 1.00 59.47 950 VAL A CA 1
ATOM 7633 C C . VAL A 1 950 ? -7.209 34.661 9.169 1.00 59.47 950 VAL A C 1
ATOM 7635 O O . VAL A 1 950 ? -8.282 34.068 9.013 1.00 59.47 950 VAL A O 1
ATOM 7638 N N . ASP A 1 951 ? -6.171 34.460 8.356 1.00 70.94 951 ASP A N 1
ATOM 7639 C CA . ASP A 1 951 ? -6.203 33.388 7.357 1.00 70.94 951 ASP A CA 1
ATOM 7640 C C . ASP A 1 951 ? -6.261 32.026 8.069 1.00 70.94 951 ASP A C 1
ATOM 7642 O O . ASP A 1 951 ? -5.511 31.777 9.016 1.00 70.94 951 ASP A O 1
ATOM 7646 N N . LYS A 1 952 ? -7.172 31.152 7.625 1.00 74.81 952 LYS A N 1
ATOM 7647 C CA . LYS A 1 952 ? -7.462 29.862 8.272 1.00 74.81 952 LYS A CA 1
ATOM 7648 C C . LYS A 1 952 ? -6.256 28.916 8.299 1.00 74.81 952 LYS A C 1
ATOM 7650 O O . LYS A 1 952 ? -6.207 28.051 9.165 1.00 74.81 952 LYS A O 1
ATOM 7655 N N . ARG A 1 953 ? -5.282 29.102 7.403 1.00 82.81 953 ARG A N 1
ATOM 7656 C CA . ARG A 1 953 ? -4.033 28.333 7.366 1.00 82.81 953 ARG A CA 1
ATOM 7657 C C . ARG A 1 953 ? -3.090 28.675 8.510 1.00 82.81 953 ARG A C 1
ATOM 7659 O O . ARG A 1 953 ? -2.313 27.820 8.907 1.00 82.81 953 ARG A O 1
ATOM 7666 N N . LEU A 1 954 ? -3.126 29.897 9.053 1.00 87.69 954 LEU A N 1
ATOM 7667 C CA . LEU A 1 954 ? -2.121 30.328 10.032 1.00 87.69 954 LEU A CA 1
ATOM 7668 C C . LEU A 1 954 ? -2.179 29.533 11.356 1.00 87.69 954 LEU A C 1
ATOM 7670 O O . LEU A 1 954 ? -1.127 29.053 11.776 1.00 87.69 954 LEU A O 1
ATOM 7674 N N . PRO A 1 955 ? -3.347 29.310 11.998 1.00 86.31 955 PRO A N 1
ATOM 7675 C CA . PRO A 1 955 ? -3.425 28.457 13.188 1.00 86.31 955 PRO A CA 1
ATOM 7676 C C . PRO A 1 955 ? -2.967 27.017 12.922 1.00 86.31 955 PRO A C 1
ATOM 7678 O O . PRO A 1 955 ? -2.226 26.456 13.725 1.00 86.31 955 PRO A O 1
ATOM 7681 N N . ASN A 1 956 ? -3.349 26.448 11.772 1.00 85.69 956 ASN A N 1
ATOM 7682 C CA . ASN A 1 956 ? -2.920 25.113 11.358 1.00 85.69 956 ASN A CA 1
ATOM 7683 C C . ASN A 1 956 ? -1.397 25.059 11.184 1.00 85.69 956 ASN A C 1
ATOM 7685 O O . ASN A 1 956 ? -0.747 24.209 11.776 1.00 85.69 956 ASN A O 1
ATOM 7689 N N . MET A 1 957 ? -0.817 25.997 10.428 1.00 90.12 957 MET A N 1
ATOM 7690 C CA . MET A 1 957 ? 0.623 26.093 10.154 1.00 90.12 957 MET A CA 1
ATOM 7691 C C . MET A 1 957 ? 1.452 26.193 11.439 1.00 90.12 957 MET A C 1
ATOM 7693 O O . MET A 1 957 ? 2.506 25.572 11.541 1.00 90.12 957 MET A O 1
ATOM 7697 N N . LEU A 1 958 ? 0.965 26.931 12.438 1.00 91.69 958 LEU A N 1
ATOM 7698 C CA . LEU A 1 958 ? 1.606 27.002 13.749 1.00 91.69 958 LEU A CA 1
ATOM 7699 C C . LEU A 1 958 ? 1.514 25.660 14.501 1.00 91.69 958 LEU A C 1
ATOM 7701 O O . LEU A 1 958 ? 2.527 25.187 15.006 1.00 91.69 958 LEU A O 1
ATOM 7705 N N . ALA A 1 959 ? 0.357 24.992 14.500 1.00 87.12 959 ALA A N 1
ATOM 7706 C CA . ALA A 1 959 ? 0.212 23.657 15.095 1.00 87.12 959 ALA A CA 1
ATOM 7707 C C . ALA A 1 959 ? 1.049 22.573 14.376 1.00 87.12 959 ALA A C 1
ATOM 7709 O O . ALA A 1 959 ? 1.568 21.663 15.019 1.00 87.12 959 ALA A O 1
ATOM 7710 N N . ILE A 1 960 ? 1.231 22.684 13.057 1.00 87.12 960 ILE A N 1
ATOM 7711 C CA . ILE A 1 960 ? 2.119 21.821 12.261 1.00 87.12 960 ILE A CA 1
ATOM 7712 C C . ILE A 1 960 ? 3.577 22.006 12.708 1.00 87.12 960 ILE A C 1
ATOM 7714 O O . ILE A 1 960 ? 4.304 21.025 12.850 1.00 87.12 960 ILE A O 1
ATOM 7718 N N . LEU A 1 961 ? 4.006 23.243 12.986 1.00 91.00 961 LEU A N 1
ATOM 7719 C CA . LEU A 1 961 ? 5.359 23.526 13.474 1.00 91.00 961 LEU A CA 1
ATOM 7720 C C . LEU A 1 961 ? 5.602 23.012 14.900 1.00 91.00 961 LEU A C 1
ATOM 7722 O O . LEU A 1 961 ? 6.704 22.542 15.175 1.00 91.00 961 LEU A O 1
ATOM 7726 N N . ASP A 1 962 ? 4.589 23.015 15.772 1.00 90.69 962 ASP A N 1
ATOM 7727 C CA . ASP A 1 962 ? 4.680 22.355 17.083 1.00 90.69 962 ASP A CA 1
ATOM 7728 C C . ASP A 1 962 ? 4.945 20.842 16.952 1.00 90.69 962 ASP A C 1
ATOM 7730 O O . ASP A 1 962 ? 5.780 20.307 17.680 1.00 90.69 962 ASP A O 1
ATOM 7734 N N . VAL A 1 963 ? 4.318 20.161 15.983 1.00 86.69 963 VAL A N 1
ATOM 7735 C CA . VAL A 1 963 ? 4.574 18.731 15.711 1.00 86.69 963 VAL A CA 1
ATOM 7736 C C . VAL A 1 963 ? 5.944 18.509 15.060 1.00 86.69 963 VAL A C 1
ATOM 7738 O O . VAL A 1 963 ? 6.684 17.617 15.469 1.00 86.69 963 VAL A O 1
ATOM 7741 N N . LEU A 1 964 ? 6.326 19.320 14.066 1.00 84.31 964 LEU A N 1
ATOM 7742 C CA . LEU A 1 964 ? 7.613 19.168 13.368 1.00 84.31 964 LEU A CA 1
ATOM 7743 C C . LEU A 1 964 ? 8.830 19.421 14.276 1.00 84.31 964 LEU A C 1
ATOM 7745 O O . LEU A 1 964 ? 9.916 18.917 13.980 1.00 84.31 964 LEU A O 1
ATOM 7749 N N . PHE A 1 965 ? 8.664 20.171 15.371 1.00 89.38 965 PHE A N 1
ATOM 7750 C CA . PHE A 1 965 ? 9.731 20.538 16.308 1.00 89.38 965 PHE A CA 1
ATOM 7751 C C . PHE A 1 965 ? 9.532 20.035 17.745 1.00 89.38 965 PHE A C 1
ATOM 7753 O O . PHE A 1 965 ? 10.250 20.507 18.625 1.00 89.38 965 PHE A O 1
ATOM 7760 N N . GLU A 1 966 ? 8.642 19.070 18.003 1.00 87.62 966 GLU A N 1
ATOM 7761 C CA . GLU A 1 966 ? 8.337 18.582 19.362 1.00 87.62 966 GLU A CA 1
ATOM 7762 C C . GLU A 1 966 ? 9.608 18.298 20.199 1.00 87.62 966 GLU A C 1
ATOM 7764 O O . GLU A 1 966 ? 9.766 18.843 21.294 1.00 87.62 966 GLU A O 1
ATOM 7769 N N . ASP A 1 967 ? 10.570 17.552 19.642 1.00 84.12 967 ASP A N 1
ATOM 7770 C CA . ASP A 1 967 ? 11.875 17.275 20.266 1.00 84.12 967 ASP A CA 1
ATOM 7771 C C . ASP A 1 967 ? 12.696 18.537 20.590 1.00 84.12 967 ASP A C 1
ATOM 7773 O O . ASP A 1 967 ? 13.320 18.623 21.651 1.00 84.12 967 ASP A O 1
ATOM 7777 N N . ASP A 1 968 ? 12.737 19.511 19.675 1.00 84.62 968 ASP A N 1
ATOM 7778 C CA . ASP A 1 968 ? 13.515 20.747 19.835 1.00 84.62 968 ASP A CA 1
ATOM 7779 C C . ASP A 1 968 ? 12.880 21.652 20.898 1.00 84.62 968 ASP A C 1
ATOM 7781 O O . ASP A 1 968 ? 13.603 22.291 21.670 1.00 84.62 968 ASP A O 1
ATOM 7785 N N . ILE A 1 969 ? 11.546 21.680 20.955 1.00 89.94 969 ILE A N 1
ATOM 7786 C CA . ILE A 1 969 ? 10.760 22.417 21.946 1.00 89.94 969 ILE A CA 1
ATOM 7787 C C . ILE A 1 969 ? 11.016 21.821 23.334 1.00 89.94 969 ILE A C 1
ATOM 7789 O O . ILE A 1 969 ? 11.534 22.526 24.203 1.00 89.94 969 ILE A O 1
ATOM 7793 N N . GLN A 1 970 ? 10.774 20.517 23.516 1.00 85.50 970 GLN A N 1
ATOM 7794 C CA . GLN A 1 970 ? 10.966 19.822 24.799 1.00 85.50 970 GLN A CA 1
ATOM 7795 C C . GLN A 1 970 ? 12.408 19.908 25.335 1.00 85.50 970 GLN A C 1
ATOM 7797 O O . GLN A 1 970 ? 12.621 19.878 26.548 1.00 85.50 970 GLN A O 1
ATOM 7802 N N . GLN A 1 971 ? 13.415 20.008 24.459 1.00 83.69 971 GLN A N 1
ATOM 7803 C CA . GLN A 1 971 ? 14.826 20.062 24.867 1.00 83.69 971 GLN A CA 1
ATOM 7804 C C . GLN A 1 971 ? 15.361 21.473 25.153 1.00 83.69 971 GLN A C 1
ATOM 7806 O O . GLN A 1 971 ? 16.305 21.602 25.939 1.00 83.69 971 GLN A O 1
ATOM 7811 N N . ASN A 1 972 ? 14.829 22.520 24.510 1.00 83.75 972 ASN A N 1
ATOM 7812 C CA . ASN A 1 972 ? 15.455 23.855 24.502 1.00 83.75 972 ASN A CA 1
ATOM 7813 C C . ASN A 1 972 ? 14.559 24.990 25.028 1.00 83.75 972 ASN A C 1
ATOM 7815 O O . ASN A 1 972 ? 15.067 26.092 25.259 1.00 83.75 972 ASN A O 1
ATOM 7819 N N . TYR A 1 973 ? 13.261 24.749 25.222 1.00 85.56 973 TYR A N 1
ATOM 7820 C CA . TYR A 1 973 ? 12.267 25.760 25.592 1.00 85.56 973 TYR A CA 1
ATOM 7821 C C . TYR A 1 973 ? 11.552 25.387 26.907 1.00 85.56 973 TYR A C 1
ATOM 7823 O O . TYR A 1 973 ? 11.564 24.223 27.305 1.00 85.56 973 TYR A O 1
ATOM 7831 N N . PRO A 1 974 ? 10.990 26.362 27.650 1.00 82.44 974 PRO A N 1
ATOM 7832 C CA . PRO A 1 974 ? 10.295 26.087 28.908 1.00 82.44 974 PRO A CA 1
ATOM 7833 C C . PRO A 1 974 ? 8.923 25.435 28.685 1.00 82.44 974 PRO A C 1
ATOM 7835 O O . PRO A 1 974 ? 8.288 25.654 27.653 1.00 82.44 974 PRO A O 1
ATOM 7838 N N . ASP A 1 975 ? 8.442 24.708 29.699 1.00 74.69 975 ASP A N 1
ATOM 7839 C CA . ASP A 1 975 ? 7.112 24.086 29.714 1.00 74.69 975 ASP A CA 1
ATOM 7840 C C . ASP A 1 975 ? 6.014 25.085 29.298 1.00 74.69 975 ASP A C 1
ATOM 7842 O O . ASP A 1 975 ? 5.844 26.139 29.918 1.00 74.69 975 ASP A O 1
ATOM 7846 N N . GLY A 1 976 ? 5.257 24.742 28.252 1.00 77.38 976 GLY A N 1
ATOM 7847 C CA . GLY A 1 976 ? 4.184 25.579 27.704 1.00 77.38 976 GLY A CA 1
ATOM 7848 C C . GLY A 1 976 ? 4.590 26.530 26.570 1.00 77.38 976 GLY A C 1
ATOM 7849 O O . GLY A 1 976 ? 3.739 27.287 26.110 1.00 77.38 976 GLY A O 1
ATOM 7850 N N . TRP A 1 977 ? 5.839 26.500 26.090 1.00 91.38 977 TRP A N 1
ATOM 7851 C CA . TRP A 1 977 ? 6.201 27.144 24.820 1.00 91.38 977 TRP A CA 1
ATOM 7852 C C . TRP A 1 977 ? 5.584 26.391 23.633 1.00 91.38 977 TRP A C 1
ATOM 7854 O O . TRP A 1 977 ? 5.680 25.167 23.566 1.00 91.38 977 TRP A O 1
ATOM 7864 N N . SER A 1 978 ? 4.970 27.117 22.698 1.00 92.00 978 SER A N 1
ATOM 7865 C CA . SER A 1 978 ? 4.348 26.559 21.491 1.00 92.00 978 SER A CA 1
ATOM 7866 C C . SER A 1 978 ? 4.273 27.614 20.381 1.00 92.00 978 SER A C 1
ATOM 7868 O O . SER A 1 978 ? 4.055 28.803 20.648 1.00 92.00 978 SER A O 1
ATOM 7870 N N . PHE A 1 979 ? 4.402 27.184 19.127 1.00 93.62 979 PHE A N 1
ATOM 7871 C CA . PHE A 1 979 ? 4.108 27.987 17.941 1.00 93.62 979 PHE A CA 1
ATOM 7872 C C . PHE A 1 979 ? 2.633 28.405 17.906 1.00 93.62 979 PHE A C 1
ATOM 7874 O O . PHE A 1 979 ? 2.334 29.572 17.652 1.00 93.62 979 PHE A O 1
ATOM 7881 N N . ALA A 1 980 ? 1.702 27.496 18.206 1.00 91.44 980 ALA A N 1
ATOM 7882 C CA . ALA A 1 980 ? 0.266 27.782 18.254 1.00 91.44 980 ALA A CA 1
ATOM 7883 C C . ALA A 1 980 ? -0.136 28.822 19.324 1.00 91.44 980 ALA A C 1
ATOM 7885 O O . ALA A 1 980 ? -1.235 29.373 19.241 1.00 91.44 980 ALA A O 1
ATOM 7886 N N . SER A 1 981 ? 0.739 29.152 20.288 1.00 90.62 981 SER A N 1
ATOM 7887 C CA . SER A 1 981 ? 0.528 30.277 21.219 1.00 90.62 981 SER A CA 1
ATOM 7888 C C . SER A 1 981 ? 1.028 31.643 20.721 1.00 90.62 981 SER A C 1
ATOM 7890 O O . SER A 1 981 ? 0.882 32.633 21.440 1.00 90.62 981 SER A O 1
ATOM 7892 N N . PHE A 1 982 ? 1.620 31.736 19.523 1.00 93.88 982 PHE A N 1
ATOM 7893 C CA . PHE A 1 982 ? 2.141 33.004 18.997 1.00 93.88 982 PHE A CA 1
ATOM 7894 C C . PHE A 1 982 ? 1.003 34.000 18.725 1.00 93.88 982 PHE A C 1
ATOM 7896 O O . PHE A 1 982 ? -0.014 33.663 18.117 1.00 93.88 982 PHE A O 1
ATOM 7903 N N . SER A 1 983 ? 1.189 35.260 19.125 1.00 91.19 983 SER A N 1
ATOM 7904 C CA . SER A 1 983 ? 0.239 36.326 18.785 1.00 91.19 983 SER A CA 1
ATOM 7905 C C . SER A 1 983 ? 0.363 36.729 17.309 1.00 91.19 983 SER A C 1
ATOM 7907 O O . SER A 1 983 ? 1.396 36.516 16.678 1.00 91.19 983 SER A O 1
ATOM 7909 N N . VAL A 1 984 ? -0.698 37.294 16.726 1.00 89.38 984 VAL A N 1
ATOM 7910 C CA . VAL A 1 984 ? -0.732 37.677 15.304 1.00 89.38 984 VAL A CA 1
ATOM 7911 C C . VAL A 1 984 ? -0.937 39.181 15.180 1.00 89.38 984 VAL A C 1
ATOM 7913 O O . VAL A 1 984 ? -1.930 39.710 15.679 1.00 89.38 984 VAL A O 1
ATOM 7916 N N . ASP A 1 985 ? -0.018 39.851 14.488 1.00 84.81 985 ASP A N 1
ATOM 7917 C CA . ASP A 1 985 ? -0.044 41.288 14.217 1.00 84.81 985 ASP A CA 1
ATOM 7918 C C . ASP A 1 985 ? -0.175 41.575 12.708 1.00 84.81 985 ASP A C 1
ATOM 7920 O O . ASP A 1 985 ? 0.257 40.803 11.843 1.00 84.81 985 ASP A O 1
ATOM 7924 N N . ARG A 1 986 ? -0.781 42.715 12.378 1.00 78.06 986 ARG A N 1
ATOM 7925 C CA . ARG A 1 986 ? -0.868 43.270 11.024 1.00 78.06 986 ARG A CA 1
ATOM 7926 C C . ARG A 1 986 ? -0.189 44.634 11.034 1.00 78.06 986 ARG A C 1
ATOM 7928 O O . ARG A 1 986 ? -0.844 45.652 11.257 1.00 78.06 986 ARG A O 1
ATOM 7935 N N . SER A 1 987 ? 1.122 44.635 10.791 1.00 69.19 987 SER A N 1
ATOM 7936 C CA . SER A 1 987 ? 1.937 45.852 10.817 1.00 69.19 987 SER A CA 1
ATOM 7937 C C . SER A 1 987 ? 1.344 46.932 9.892 1.00 69.19 987 SER A C 1
ATOM 7939 O O . SER A 1 987 ? 1.207 46.702 8.687 1.00 69.19 987 SER A O 1
ATOM 7941 N N . PRO A 1 988 ? 0.996 48.128 10.409 1.00 62.81 988 PRO A N 1
ATOM 7942 C CA . PRO A 1 988 ? 0.358 49.183 9.618 1.00 62.81 988 PRO A CA 1
ATOM 7943 C C . PRO A 1 988 ? 1.320 49.866 8.633 1.00 62.81 988 PRO A C 1
ATOM 7945 O O . PRO A 1 988 ? 0.883 50.666 7.808 1.00 62.81 988 PRO A O 1
ATOM 7948 N N . ASN A 1 989 ? 2.617 49.557 8.721 1.00 72.44 989 ASN A N 1
ATOM 7949 C CA . ASN A 1 989 ? 3.688 50.197 7.958 1.00 72.44 989 ASN A CA 1
ATOM 7950 C C . ASN A 1 989 ? 4.128 49.382 6.727 1.00 72.44 989 ASN A C 1
ATOM 7952 O O . ASN A 1 989 ? 5.094 49.762 6.071 1.00 72.44 989 ASN A O 1
ATOM 7956 N N . VAL A 1 990 ? 3.458 48.266 6.411 1.00 83.50 990 VAL A N 1
ATOM 7957 C CA . VAL A 1 990 ? 3.804 47.413 5.259 1.00 83.50 990 VAL A CA 1
ATOM 7958 C C . VAL A 1 990 ? 3.569 48.176 3.944 1.00 83.50 990 VAL A C 1
ATOM 7960 O O . VAL A 1 990 ? 2.433 48.600 3.690 1.00 83.50 990 VAL A O 1
ATOM 7963 N N . PRO A 1 991 ? 4.588 48.326 3.074 1.00 86.50 991 PRO A N 1
ATOM 7964 C CA . PRO A 1 991 ? 4.459 49.030 1.805 1.00 86.50 991 PRO A CA 1
ATOM 7965 C C . PRO A 1 991 ? 3.328 48.473 0.940 1.00 86.50 991 PRO A C 1
ATOM 7967 O O . PRO A 1 991 ? 3.303 47.293 0.593 1.00 86.50 991 PRO A O 1
ATOM 7970 N N . GLN A 1 992 ? 2.384 49.343 0.590 1.00 87.88 992 GLN A N 1
ATOM 7971 C CA . GLN A 1 992 ? 1.243 48.990 -0.249 1.00 87.88 992 GLN A CA 1
ATOM 7972 C C . GLN A 1 992 ? 1.608 49.162 -1.726 1.00 87.88 992 GLN A C 1
ATOM 7974 O O . GLN A 1 992 ? 2.222 50.166 -2.096 1.00 87.88 992 GLN A O 1
ATOM 7979 N N . GLN A 1 993 ? 1.215 48.211 -2.571 1.00 85.94 993 GLN A N 1
ATOM 7980 C CA . GLN A 1 993 ? 1.459 48.302 -4.009 1.00 85.94 993 GLN A CA 1
ATOM 7981 C C . GLN A 1 993 ? 0.454 49.235 -4.697 1.00 85.94 993 GLN A C 1
ATOM 7983 O O . GLN A 1 993 ? -0.699 49.366 -4.284 1.00 85.94 993 GLN A O 1
ATOM 7988 N N . THR A 1 994 ? 0.901 49.893 -5.766 1.00 83.31 994 THR A N 1
ATOM 7989 C CA . THR A 1 994 ? 0.099 50.837 -6.568 1.00 83.31 994 THR A CA 1
ATOM 7990 C C . THR A 1 994 ? -0.505 50.204 -7.825 1.00 83.31 994 THR A C 1
ATOM 7992 O O . THR A 1 994 ? -1.221 50.873 -8.567 1.00 83.31 994 THR A O 1
ATOM 7995 N N . ASN A 1 995 ? -0.232 48.919 -8.065 1.00 83.06 995 ASN A N 1
ATOM 7996 C CA . ASN A 1 995 ? -0.714 48.134 -9.200 1.00 83.06 995 ASN A CA 1
ATOM 7997 C C . ASN A 1 995 ? -1.300 46.783 -8.738 1.00 83.06 995 ASN A C 1
ATOM 7999 O O . ASN A 1 995 ? -1.406 46.524 -7.542 1.00 83.06 995 ASN A O 1
ATOM 8003 N N . GLY A 1 996 ? -1.718 45.939 -9.688 1.00 77.50 996 GLY A N 1
ATOM 8004 C CA . GLY A 1 996 ? -2.358 44.645 -9.418 1.00 77.50 996 GLY A CA 1
ATOM 8005 C C . GLY A 1 996 ? -1.514 43.401 -9.717 1.00 77.50 996 GLY A C 1
ATOM 8006 O O . GLY A 1 996 ? -2.065 42.307 -9.670 1.00 77.50 996 GLY A O 1
ATOM 8007 N N . TYR A 1 997 ? -0.228 43.535 -10.062 1.00 83.06 997 TYR A N 1
ATOM 8008 C CA . TYR A 1 997 ? 0.589 42.437 -10.614 1.00 83.06 997 TYR A CA 1
ATOM 8009 C C . TYR A 1 997 ? 1.934 42.204 -9.899 1.00 83.06 997 TYR A C 1
ATOM 8011 O O . TYR A 1 997 ? 2.527 41.140 -10.069 1.00 83.06 997 TYR A O 1
ATOM 8019 N N . ASP A 1 998 ? 2.418 43.144 -9.080 1.00 89.81 998 ASP A N 1
ATOM 8020 C CA . ASP A 1 998 ? 3.728 43.042 -8.411 1.00 89.81 998 ASP A CA 1
ATOM 8021 C C . ASP A 1 998 ? 3.712 42.313 -7.056 1.00 89.81 998 ASP A C 1
ATOM 8023 O O . ASP A 1 998 ? 4.758 42.208 -6.421 1.00 89.81 998 ASP A O 1
ATOM 8027 N N . CYS A 1 999 ? 2.583 41.765 -6.597 1.00 90.12 999 CYS A N 1
ATOM 8028 C CA . CYS A 1 999 ? 2.465 41.238 -5.228 1.00 90.12 999 CYS A CA 1
ATOM 8029 C C . CYS A 1 999 ? 3.505 40.149 -4.894 1.00 90.12 999 CYS A C 1
ATOM 8031 O O . CYS A 1 999 ? 4.106 40.188 -3.821 1.00 90.12 999 CYS A O 1
ATOM 8033 N N . GLY A 1 1000 ? 3.812 39.249 -5.836 1.00 90.94 1000 GLY A N 1
ATOM 8034 C CA . GLY A 1 1000 ? 4.887 38.259 -5.682 1.00 90.94 1000 GLY A CA 1
ATOM 8035 C C . GLY A 1 1000 ? 6.288 38.885 -5.622 1.00 90.94 1000 GLY A C 1
ATOM 8036 O O . GLY A 1 1000 ? 7.134 38.447 -4.846 1.00 90.94 1000 GLY A O 1
ATOM 8037 N N . VAL A 1 1001 ? 6.519 39.973 -6.365 1.00 93.19 1001 VAL A N 1
ATOM 8038 C CA . VAL A 1 1001 ? 7.776 40.743 -6.340 1.00 93.19 1001 VAL A CA 1
ATOM 8039 C C . VAL A 1 1001 ? 7.923 41.497 -5.012 1.00 93.19 1001 VAL A C 1
ATOM 8041 O O . VAL A 1 1001 ? 9.014 41.520 -4.446 1.00 93.19 1001 VAL A O 1
ATOM 8044 N N . TYR A 1 1002 ? 6.831 42.038 -4.458 1.00 93.50 1002 TYR A N 1
ATOM 8045 C CA . TYR A 1 1002 ? 6.802 42.586 -3.096 1.00 93.50 1002 TYR A CA 1
ATOM 8046 C C . TYR A 1 1002 ? 7.149 41.509 -2.057 1.00 93.50 1002 TYR A C 1
ATOM 8048 O O . TYR A 1 1002 ? 8.006 41.756 -1.214 1.00 93.50 1002 TYR A O 1
ATOM 8056 N N . VAL A 1 1003 ? 6.571 40.304 -2.140 1.00 94.62 1003 VAL A N 1
ATOM 8057 C CA . VAL A 1 1003 ? 6.905 39.185 -1.234 1.00 94.62 1003 VAL A CA 1
ATOM 8058 C C . VAL A 1 1003 ? 8.383 38.791 -1.329 1.00 94.62 1003 VAL A C 1
ATOM 8060 O O . VAL A 1 1003 ? 9.049 38.678 -0.299 1.00 94.62 1003 VAL A O 1
ATOM 8063 N N . ILE A 1 1004 ? 8.942 38.665 -2.537 1.00 94.81 1004 ILE A N 1
ATOM 8064 C CA . ILE A 1 1004 ? 10.377 38.393 -2.720 1.00 94.81 1004 ILE A CA 1
ATOM 8065 C C . ILE A 1 1004 ? 11.231 39.539 -2.144 1.00 94.81 1004 ILE A C 1
ATOM 8067 O O . ILE A 1 1004 ? 12.209 39.282 -1.440 1.00 94.81 1004 ILE A O 1
ATOM 8071 N N . LYS A 1 1005 ? 10.846 40.805 -2.353 1.00 92.25 1005 LYS A N 1
ATOM 8072 C CA . LYS A 1 1005 ? 11.543 41.973 -1.789 1.00 92.25 1005 LYS A CA 1
ATOM 8073 C C . LYS A 1 1005 ? 11.494 42.011 -0.260 1.00 92.25 1005 LYS A C 1
ATOM 8075 O O . LYS A 1 1005 ? 12.491 42.361 0.372 1.00 92.25 1005 LYS A O 1
ATOM 8080 N N . PHE A 1 1006 ? 10.364 41.631 0.329 1.00 92.75 1006 PHE A N 1
ATOM 8081 C CA . PHE A 1 1006 ? 10.176 41.526 1.774 1.00 92.75 1006 PHE A CA 1
ATOM 8082 C C . PHE A 1 1006 ? 11.075 40.445 2.392 1.00 92.75 1006 PHE A C 1
ATOM 8084 O O . PHE A 1 1006 ? 11.631 40.673 3.465 1.00 92.75 1006 PHE A O 1
ATOM 8091 N N . MET A 1 1007 ? 11.286 39.317 1.703 1.00 94.19 1007 MET A N 1
ATOM 8092 C CA . MET A 1 1007 ? 12.247 38.288 2.123 1.00 94.19 1007 MET A CA 1
ATOM 8093 C C . MET A 1 1007 ? 13.711 38.720 1.922 1.00 94.19 1007 MET A C 1
ATOM 8095 O O . MET A 1 1007 ? 14.544 38.469 2.788 1.00 94.19 1007 MET A O 1
ATOM 8099 N N . LEU A 1 1008 ? 14.031 39.396 0.811 1.00 89.50 1008 LEU A N 1
ATOM 8100 C CA . LEU A 1 1008 ? 15.393 39.852 0.487 1.00 89.50 1008 LEU A CA 1
ATOM 8101 C C . LEU A 1 1008 ? 15.897 40.989 1.386 1.00 89.50 1008 LEU A C 1
ATOM 8103 O O . LEU A 1 1008 ? 17.085 41.042 1.700 1.00 89.50 1008 LEU A O 1
ATOM 8107 N N . ALA A 1 1009 ? 15.030 41.939 1.742 1.00 85.19 1009 ALA A N 1
ATOM 8108 C CA . ALA A 1 1009 ? 15.416 43.171 2.428 1.00 85.19 1009 ALA A CA 1
ATOM 8109 C C . ALA A 1 1009 ? 14.406 43.577 3.525 1.00 85.19 1009 ALA A C 1
ATOM 8111 O O . ALA A 1 1009 ? 13.886 44.697 3.493 1.00 85.19 1009 ALA A O 1
ATOM 8112 N N . PRO A 1 1010 ? 14.133 42.705 4.517 1.00 83.62 1010 PRO A N 1
ATOM 8113 C CA . PRO A 1 1010 ? 13.073 42.891 5.511 1.00 83.62 1010 PRO A CA 1
ATOM 8114 C C . PRO A 1 1010 ? 13.224 44.181 6.329 1.00 83.62 1010 PRO A C 1
ATOM 8116 O O . PRO A 1 1010 ? 12.235 44.860 6.584 1.00 83.62 1010 PRO A O 1
ATOM 8119 N N . GLU A 1 1011 ? 14.445 44.581 6.705 1.00 82.00 1011 GLU A N 1
ATOM 8120 C CA . GLU A 1 1011 ? 14.636 45.868 7.389 1.00 82.00 1011 GLU A CA 1
ATOM 8121 C C . GLU A 1 1011 ? 14.278 47.062 6.488 1.00 82.00 1011 GLU A C 1
ATOM 8123 O O . GLU A 1 1011 ? 13.571 47.961 6.937 1.00 82.00 1011 GLU A O 1
ATOM 8128 N N . GLN A 1 1012 ? 14.695 47.061 5.214 1.00 79.75 1012 GLN A N 1
ATOM 8129 C CA . GLN A 1 1012 ? 14.387 48.143 4.260 1.00 79.75 1012 GLN A CA 1
ATOM 8130 C C . GLN A 1 1012 ? 12.883 48.207 3.951 1.00 79.75 1012 GLN A C 1
ATOM 8132 O O . GLN A 1 1012 ? 12.321 49.291 3.833 1.00 79.75 1012 GLN A O 1
ATOM 8137 N N . ALA A 1 1013 ? 12.216 47.052 3.879 1.00 74.44 1013 ALA A N 1
ATOM 8138 C CA . ALA A 1 1013 ? 10.777 46.936 3.649 1.00 74.44 1013 ALA A CA 1
ATOM 8139 C C . ALA A 1 1013 ? 9.905 47.534 4.769 1.00 74.44 1013 ALA A C 1
ATOM 8141 O O . ALA A 1 1013 ? 8.716 47.739 4.557 1.00 74.44 1013 ALA A O 1
ATOM 8142 N N . THR A 1 1014 ? 10.471 47.839 5.942 1.00 71.75 1014 THR A N 1
ATOM 8143 C CA . THR A 1 1014 ? 9.745 48.463 7.069 1.00 71.75 1014 THR A CA 1
ATOM 8144 C C . THR A 1 1014 ? 10.060 49.953 7.260 1.00 71.75 1014 THR A C 1
ATOM 8146 O O . THR A 1 1014 ? 9.591 50.562 8.224 1.00 71.75 1014 THR A O 1
ATOM 8149 N N . GLN A 1 1015 ? 10.849 50.558 6.364 1.00 79.56 1015 GLN A N 1
ATOM 8150 C CA . GLN A 1 1015 ? 11.282 51.956 6.470 1.00 79.56 1015 GLN A CA 1
ATOM 8151 C C . GLN A 1 1015 ? 10.313 52.926 5.754 1.00 79.56 1015 GLN A C 1
ATOM 8153 O O . GLN A 1 1015 ? 9.801 52.591 4.685 1.00 79.56 1015 GLN A O 1
ATOM 8158 N N . PRO A 1 1016 ? 10.055 54.139 6.297 1.00 72.75 1016 PRO A N 1
ATOM 8159 C CA . PRO A 1 1016 ? 9.112 55.095 5.698 1.00 72.75 1016 PRO A CA 1
ATOM 8160 C C . PRO A 1 1016 ? 9.506 55.607 4.304 1.00 72.75 1016 PRO A C 1
ATOM 8162 O O . PRO A 1 1016 ? 8.651 56.094 3.569 1.00 72.75 1016 PRO A O 1
ATOM 8165 N N . ASP A 1 1017 ? 10.788 55.518 3.952 1.00 76.56 1017 ASP A N 1
ATOM 8166 C CA . ASP A 1 1017 ? 11.386 55.899 2.670 1.00 76.56 1017 ASP A CA 1
ATOM 8167 C C . ASP A 1 1017 ? 11.543 54.714 1.693 1.00 76.56 1017 ASP A C 1
ATOM 8169 O O . ASP A 1 1017 ? 12.337 54.772 0.753 1.00 76.56 1017 ASP A O 1
ATOM 8173 N N . PHE A 1 1018 ? 10.773 53.634 1.878 1.00 81.81 1018 PHE A N 1
ATOM 8174 C CA . PHE A 1 1018 ? 10.730 52.508 0.943 1.00 81.81 1018 PHE A CA 1
ATOM 8175 C C . PHE A 1 1018 ? 10.265 52.944 -0.461 1.00 81.81 1018 PHE A C 1
ATOM 8177 O O . PHE A 1 1018 ? 9.099 53.273 -0.684 1.00 81.81 1018 PHE A O 1
ATOM 8184 N N . VAL A 1 1019 ? 11.185 52.887 -1.427 1.00 80.62 1019 VAL A N 1
ATOM 8185 C CA . VAL A 1 1019 ? 10.924 53.109 -2.857 1.00 80.62 1019 VAL A CA 1
ATOM 8186 C C . VAL A 1 1019 ? 10.910 51.765 -3.584 1.00 80.62 1019 VAL A C 1
ATOM 8188 O O . VAL A 1 1019 ? 11.824 50.961 -3.414 1.00 80.62 1019 VAL A O 1
ATOM 8191 N N . PHE A 1 1020 ? 9.900 51.552 -4.429 1.00 86.88 1020 PHE A N 1
ATOM 8192 C CA . PHE A 1 1020 ? 9.745 50.361 -5.265 1.00 86.88 1020 PHE A CA 1
ATOM 8193 C C . PHE A 1 1020 ? 9.675 50.760 -6.744 1.00 86.88 1020 PHE A C 1
ATOM 8195 O O . PHE A 1 1020 ? 8.797 51.525 -7.143 1.00 86.88 1020 PHE A O 1
ATOM 8202 N N . ASP A 1 1021 ? 10.590 50.234 -7.560 1.00 89.38 1021 ASP A N 1
ATOM 8203 C CA . ASP A 1 1021 ? 10.614 50.414 -9.014 1.00 89.38 1021 ASP A CA 1
ATOM 8204 C C . ASP A 1 1021 ? 10.498 49.035 -9.676 1.00 89.38 1021 ASP A C 1
ATOM 8206 O O . ASP A 1 1021 ? 11.455 48.263 -9.674 1.00 89.38 1021 ASP A O 1
ATOM 8210 N N . SER A 1 1022 ? 9.308 48.718 -10.201 1.00 88.69 1022 SER A N 1
ATOM 8211 C CA . SER A 1 1022 ? 8.936 47.379 -10.693 1.00 88.69 1022 SER A CA 1
ATOM 8212 C C . SER A 1 1022 ? 9.986 46.759 -11.622 1.00 88.69 1022 SER A C 1
ATOM 8214 O O . SER A 1 1022 ? 10.406 45.627 -11.406 1.00 88.69 1022 SER A O 1
ATOM 8216 N N . ASP A 1 1023 ? 10.438 47.494 -12.642 1.00 87.81 1023 ASP A N 1
ATOM 8217 C CA . ASP A 1 1023 ? 11.443 47.017 -13.600 1.00 87.81 1023 ASP A CA 1
ATOM 8218 C C . ASP A 1 1023 ? 12.794 46.714 -12.937 1.00 87.81 1023 ASP A C 1
ATOM 8220 O O . ASP A 1 1023 ? 13.434 45.718 -13.278 1.00 87.81 1023 ASP A O 1
ATOM 8224 N N . THR A 1 1024 ? 13.230 47.550 -11.991 1.00 89.81 1024 THR A N 1
ATOM 8225 C CA . THR A 1 1024 ? 14.505 47.368 -11.278 1.00 89.81 1024 THR A CA 1
ATOM 8226 C C . THR A 1 1024 ? 14.441 46.192 -10.304 1.00 89.81 1024 THR A C 1
ATOM 8228 O O . THR A 1 1024 ? 15.377 45.398 -10.250 1.00 89.81 1024 THR A O 1
ATOM 8231 N N . GLU A 1 1025 ? 13.335 46.037 -9.578 1.00 91.06 1025 GLU A N 1
ATOM 8232 C CA . GLU A 1 1025 ? 13.136 44.931 -8.633 1.00 91.06 1025 GLU A CA 1
ATOM 8233 C C . GLU A 1 1025 ? 12.961 43.585 -9.356 1.00 91.06 1025 GLU A C 1
ATOM 8235 O O . GLU A 1 1025 ? 13.574 42.590 -8.972 1.00 91.06 1025 GLU A O 1
ATOM 8240 N N . ARG A 1 1026 ? 12.215 43.550 -10.469 1.00 93.38 1026 ARG A N 1
ATOM 8241 C CA . ARG A 1 1026 ? 12.098 42.353 -11.321 1.00 93.38 1026 ARG A CA 1
ATOM 8242 C C . ARG A 1 1026 ? 13.442 41.950 -11.934 1.00 93.38 1026 ARG A C 1
ATOM 8244 O O . ARG A 1 1026 ? 13.752 40.761 -11.968 1.00 93.38 1026 ARG A O 1
ATOM 8251 N N . LEU A 1 1027 ? 14.266 42.913 -12.361 1.00 91.44 1027 LEU A N 1
ATOM 8252 C CA . LEU A 1 1027 ? 15.617 42.625 -12.852 1.00 91.44 1027 LEU A CA 1
ATOM 8253 C C . LEU A 1 1027 ? 16.553 42.112 -11.742 1.00 91.44 1027 LEU A C 1
ATOM 8255 O O . LEU A 1 1027 ? 17.352 41.217 -12.009 1.00 91.44 1027 LEU A O 1
ATOM 8259 N N . ASP A 1 1028 ? 16.456 42.622 -10.510 1.00 89.44 1028 ASP A N 1
ATOM 8260 C CA . ASP A 1 1028 ? 17.238 42.116 -9.368 1.00 89.44 1028 ASP A CA 1
ATOM 8261 C C . ASP A 1 1028 ? 16.901 40.641 -9.069 1.00 89.44 1028 ASP A C 1
ATOM 8263 O O . ASP A 1 1028 ? 17.808 39.833 -8.861 1.00 89.44 1028 ASP A O 1
ATOM 8267 N N . VAL A 1 1029 ? 15.622 40.252 -9.161 1.00 92.31 1029 VAL A N 1
ATOM 8268 C CA . VAL A 1 1029 ? 15.201 38.840 -9.070 1.00 92.31 1029 VAL A CA 1
ATOM 8269 C C . VAL A 1 1029 ? 15.777 38.006 -10.220 1.00 92.31 1029 VAL A C 1
ATOM 8271 O O . VAL A 1 1029 ? 16.389 36.972 -9.958 1.00 92.31 1029 VAL A O 1
ATOM 8274 N N . VAL A 1 1030 ? 15.672 38.462 -11.477 1.00 92.56 1030 VAL A N 1
ATOM 8275 C CA . VAL A 1 1030 ? 16.282 37.769 -12.635 1.00 92.56 1030 VAL A CA 1
ATOM 8276 C C . VAL A 1 1030 ? 17.788 37.568 -12.439 1.00 92.56 1030 VAL A C 1
ATOM 8278 O O . VAL A 1 1030 ? 18.291 36.471 -12.660 1.00 92.56 1030 VAL A O 1
ATOM 8281 N N . LEU A 1 1031 ? 18.522 38.594 -12.002 1.00 90.06 1031 LEU A N 1
ATOM 8282 C CA . LEU A 1 1031 ? 19.974 38.508 -11.817 1.00 90.06 1031 LEU A CA 1
ATOM 8283 C C . LEU A 1 1031 ? 20.364 37.543 -10.686 1.00 90.06 1031 LEU A C 1
ATOM 8285 O O . LEU A 1 1031 ? 21.328 36.796 -10.847 1.00 90.06 1031 LEU A O 1
ATOM 8289 N N . ARG A 1 1032 ? 19.601 37.489 -9.585 1.00 89.25 1032 ARG A N 1
ATOM 8290 C CA . ARG A 1 1032 ? 19.808 36.507 -8.499 1.00 89.25 1032 ARG A CA 1
ATOM 8291 C C . ARG A 1 1032 ? 19.526 35.077 -8.949 1.00 89.25 1032 ARG A C 1
ATOM 8293 O O . ARG A 1 1032 ? 20.328 34.189 -8.675 1.00 89.25 1032 ARG A O 1
ATOM 8300 N N . LEU A 1 1033 ? 18.429 34.865 -9.676 1.00 90.25 1033 LEU A N 1
ATOM 8301 C CA . LEU A 1 1033 ? 18.047 33.565 -10.239 1.00 90.25 1033 LEU A CA 1
ATOM 8302 C C . LEU A 1 1033 ? 18.985 33.086 -11.358 1.00 90.25 1033 LEU A C 1
ATOM 8304 O O . LEU A 1 1033 ? 18.952 31.917 -11.735 1.00 90.25 1033 LEU A O 1
ATOM 8308 N N . LEU A 1 1034 ? 19.841 33.961 -11.882 1.00 87.25 1034 LEU A N 1
ATOM 8309 C CA . LEU A 1 1034 ? 20.878 33.616 -12.850 1.00 87.25 1034 LEU A CA 1
ATOM 8310 C C . LEU A 1 1034 ? 22.286 33.593 -12.245 1.00 87.25 1034 LEU A C 1
ATOM 8312 O O . LEU A 1 1034 ? 23.224 33.313 -12.987 1.00 87.25 1034 LEU A O 1
ATOM 8316 N N . ASP A 1 1035 ? 22.481 33.860 -10.950 1.00 84.50 1035 ASP A N 1
ATOM 8317 C CA . ASP A 1 1035 ? 23.805 33.820 -10.313 1.00 84.50 1035 ASP A CA 1
ATOM 8318 C C . ASP A 1 1035 ? 24.356 32.383 -10.246 1.00 84.50 1035 ASP A C 1
ATOM 8320 O O . ASP A 1 1035 ? 23.652 31.441 -9.887 1.00 84.50 1035 ASP A O 1
ATOM 8324 N N . GLY A 1 1036 ? 25.640 32.198 -10.570 1.00 75.00 1036 GLY A N 1
ATOM 8325 C CA . GLY A 1 1036 ? 26.254 30.866 -10.691 1.00 75.00 1036 GLY A CA 1
ATOM 8326 C C . GLY A 1 1036 ? 26.446 30.125 -9.364 1.00 75.00 1036 GLY A C 1
ATOM 8327 O O . GLY A 1 1036 ? 26.731 28.932 -9.365 1.00 75.00 1036 GLY A O 1
ATOM 8328 N N . ASN A 1 1037 ? 26.280 30.807 -8.229 1.00 77.81 1037 ASN A N 1
ATOM 8329 C CA . ASN A 1 1037 ? 26.276 30.202 -6.899 1.00 77.81 1037 ASN A CA 1
ATOM 8330 C C . ASN A 1 1037 ? 24.862 29.753 -6.479 1.00 77.81 1037 ASN A C 1
ATOM 8332 O O . ASN A 1 1037 ? 24.715 29.165 -5.403 1.00 77.81 1037 ASN A O 1
ATOM 8336 N N . VAL A 1 1038 ? 23.836 30.062 -7.277 1.00 78.44 1038 VAL A N 1
ATOM 8337 C CA . VAL A 1 1038 ? 22.414 29.756 -7.042 1.00 78.44 1038 VAL A CA 1
ATOM 8338 C C . VAL A 1 1038 ? 21.894 28.787 -8.106 1.00 78.44 1038 VAL A C 1
ATOM 8340 O O . VAL A 1 1038 ? 21.286 27.775 -7.770 1.00 78.44 1038 VAL A O 1
ATOM 8343 N N . ASN A 1 1039 ? 22.162 29.082 -9.377 1.00 84.62 1039 ASN A N 1
ATOM 8344 C CA . ASN A 1 1039 ? 21.611 28.395 -10.537 1.00 84.62 1039 ASN A CA 1
ATOM 8345 C C . ASN A 1 1039 ? 22.660 27.504 -11.214 1.00 84.62 1039 ASN A C 1
ATOM 8347 O O . ASN A 1 1039 ? 23.589 27.993 -11.865 1.00 84.62 1039 ASN A O 1
ATOM 8351 N N . SER A 1 1040 ? 22.466 26.190 -11.101 1.00 86.12 1040 SER A N 1
ATOM 8352 C CA . SER A 1 1040 ? 23.343 25.178 -11.706 1.00 86.12 1040 SER A CA 1
ATOM 8353 C C . SER A 1 1040 ? 23.411 25.266 -13.242 1.00 86.12 1040 SER A C 1
ATOM 8355 O O . SER A 1 1040 ? 24.470 25.030 -13.825 1.00 86.12 1040 SER A O 1
ATOM 8357 N N . CYS A 1 1041 ? 22.342 25.719 -13.904 1.00 81.44 1041 CYS A N 1
ATOM 8358 C CA . CYS A 1 1041 ? 22.262 25.837 -15.362 1.00 81.44 1041 CYS A CA 1
ATOM 8359 C C . CYS A 1 1041 ? 23.020 27.049 -15.947 1.00 81.44 1041 CYS A C 1
ATOM 8361 O O . CYS A 1 1041 ? 23.179 27.119 -17.169 1.00 81.44 1041 CYS A O 1
ATOM 8363 N N . ARG A 1 1042 ? 23.504 28.017 -15.137 1.00 86.19 1042 ARG A N 1
ATOM 8364 C CA . ARG A 1 1042 ? 24.059 29.304 -15.640 1.00 86.19 1042 ARG A CA 1
ATOM 8365 C C . ARG A 1 1042 ? 25.105 29.116 -16.745 1.00 86.19 1042 ARG A C 1
ATOM 8367 O O . ARG A 1 1042 ? 25.072 29.832 -17.744 1.00 86.19 1042 ARG A O 1
ATOM 8374 N N . ASN A 1 1043 ? 26.035 28.178 -16.568 1.00 82.81 1043 ASN A N 1
ATOM 8375 C CA . ASN A 1 1043 ? 27.156 27.983 -17.495 1.00 82.81 1043 ASN A CA 1
ATOM 8376 C C . ASN A 1 1043 ? 26.697 27.448 -18.861 1.00 82.81 1043 ASN A C 1
ATOM 8378 O O . ASN A 1 1043 ? 27.166 27.913 -19.901 1.00 82.81 1043 ASN A O 1
ATOM 8382 N N . GLU A 1 1044 ? 25.743 26.516 -18.866 1.00 83.44 1044 GLU A N 1
ATOM 8383 C CA . GLU A 1 1044 ? 25.152 25.967 -20.087 1.00 83.44 1044 GLU A CA 1
ATOM 8384 C C . GLU A 1 1044 ? 24.323 27.030 -20.821 1.00 83.44 1044 GLU A C 1
ATOM 8386 O O . GLU A 1 1044 ? 24.474 27.227 -22.028 1.00 83.44 1044 GLU A O 1
ATOM 8391 N N . LEU A 1 1045 ? 23.509 27.790 -20.084 1.00 84.69 1045 LEU A N 1
ATOM 8392 C CA . LEU A 1 1045 ? 22.689 28.871 -20.632 1.00 84.69 1045 LEU A CA 1
ATOM 8393 C C . LEU A 1 1045 ? 23.545 30.009 -21.202 1.00 84.69 1045 LEU A C 1
ATOM 8395 O O . LEU A 1 1045 ? 23.205 30.569 -22.243 1.00 84.69 1045 LEU A O 1
ATOM 8399 N N . ALA A 1 1046 ? 24.688 30.319 -20.584 1.00 81.44 1046 ALA A N 1
ATOM 8400 C CA . ALA A 1 1046 ? 25.662 31.263 -21.129 1.00 81.44 1046 ALA A CA 1
ATOM 8401 C C . ALA A 1 1046 ? 26.280 30.757 -22.449 1.00 81.44 1046 ALA A C 1
ATOM 8403 O O . ALA A 1 1046 ? 26.430 31.536 -23.395 1.00 81.44 1046 ALA A O 1
ATOM 8404 N N . ALA A 1 1047 ? 26.577 29.456 -22.557 1.00 78.75 1047 ALA A N 1
ATOM 8405 C CA . ALA A 1 1047 ? 27.052 28.845 -23.800 1.00 78.75 1047 ALA A CA 1
ATOM 8406 C C . ALA A 1 1047 ? 25.967 28.842 -24.896 1.00 78.75 1047 ALA A C 1
ATOM 8408 O O . ALA A 1 1047 ? 26.243 29.229 -26.037 1.00 78.75 1047 ALA A O 1
ATOM 8409 N N . LYS A 1 1048 ? 24.719 28.497 -24.552 1.00 82.38 1048 LYS A N 1
ATOM 8410 C CA . LYS A 1 1048 ? 23.546 28.565 -25.441 1.00 82.38 1048 LYS A CA 1
ATOM 8411 C C . LYS A 1 1048 ? 23.283 29.991 -25.936 1.00 82.38 1048 LYS A C 1
ATOM 8413 O O . LYS A 1 1048 ? 23.147 30.195 -27.143 1.00 82.38 1048 LYS A O 1
ATOM 8418 N N . ALA A 1 1049 ? 23.315 30.985 -25.046 1.00 81.75 1049 ALA A N 1
ATOM 8419 C CA . ALA A 1 1049 ? 23.210 32.401 -25.397 1.00 81.75 1049 ALA A CA 1
ATOM 8420 C C . ALA A 1 1049 ? 24.345 32.841 -26.340 1.00 81.75 1049 ALA A C 1
ATOM 8422 O O . ALA A 1 1049 ? 24.091 33.492 -27.355 1.00 81.75 1049 ALA A O 1
ATOM 8423 N N . GLY A 1 1050 ? 25.589 32.428 -26.075 1.00 76.06 1050 GLY A N 1
ATOM 8424 C CA . GLY A 1 1050 ? 26.719 32.650 -26.982 1.00 76.06 1050 GLY A CA 1
ATOM 8425 C C . GLY A 1 1050 ? 26.476 32.061 -28.377 1.00 76.06 1050 GLY A C 1
ATOM 8426 O O . GLY A 1 1050 ? 26.600 32.763 -29.381 1.00 76.06 1050 GLY A O 1
ATOM 8427 N N . ALA A 1 1051 ? 26.048 30.798 -28.450 1.00 76.56 1051 ALA A N 1
ATOM 8428 C CA . ALA A 1 1051 ? 25.732 30.106 -29.701 1.00 76.56 1051 ALA A CA 1
ATOM 8429 C C . ALA A 1 1051 ? 24.496 30.670 -30.434 1.00 76.56 1051 ALA A C 1
ATOM 8431 O O . ALA A 1 1051 ? 24.369 30.485 -31.648 1.00 76.56 1051 ALA A O 1
ATOM 8432 N N . TYR A 1 1052 ? 23.586 31.344 -29.726 1.00 78.56 1052 TYR A N 1
ATOM 8433 C CA . TYR A 1 1052 ? 22.471 32.096 -30.304 1.00 78.56 1052 TYR A CA 1
ATOM 8434 C C . TYR A 1 1052 ? 22.981 33.365 -31.002 1.00 78.56 1052 TYR A C 1
ATOM 8436 O O . TYR A 1 1052 ? 22.806 33.505 -32.212 1.00 78.56 1052 TYR A O 1
ATOM 8444 N N . PHE A 1 1053 ? 23.716 34.238 -30.303 1.00 71.69 1053 PHE A N 1
ATOM 8445 C CA . PHE A 1 1053 ? 24.238 35.473 -30.910 1.00 71.69 1053 PHE A CA 1
ATOM 8446 C C . PHE A 1 1053 ? 25.289 35.226 -32.006 1.00 71.69 1053 PHE A C 1
ATOM 8448 O O . PHE A 1 1053 ? 25.363 36.003 -32.961 1.00 71.69 1053 PHE A O 1
ATOM 8455 N N . LEU A 1 1054 ? 26.051 34.128 -31.935 1.00 67.50 1054 LEU A N 1
ATOM 8456 C CA . LEU A 1 1054 ? 26.946 33.695 -33.019 1.00 67.50 1054 LEU A CA 1
ATOM 8457 C C . LEU A 1 1054 ? 26.187 33.249 -34.281 1.00 67.50 1054 LEU A C 1
ATOM 8459 O O . LEU A 1 1054 ? 26.657 33.502 -35.386 1.00 67.50 1054 LEU A O 1
ATOM 8463 N N . ARG A 1 1055 ? 25.003 32.636 -34.147 1.00 63.12 1055 ARG A N 1
ATOM 8464 C CA . ARG A 1 1055 ? 24.145 32.310 -35.302 1.00 63.12 1055 ARG A CA 1
ATOM 8465 C C . ARG A 1 1055 ? 23.475 33.562 -35.877 1.00 63.12 1055 ARG A C 1
ATOM 8467 O O . ARG A 1 1055 ? 23.484 33.747 -37.091 1.00 63.12 1055 ARG A O 1
ATOM 8474 N N . SER A 1 1056 ? 22.992 34.466 -35.025 1.00 56.31 1056 SER A N 1
ATOM 8475 C CA . SER A 1 1056 ? 22.351 35.724 -35.447 1.00 56.31 1056 SER A CA 1
ATOM 8476 C C . SER A 1 1056 ? 23.304 36.728 -36.114 1.00 56.31 1056 SER A C 1
ATOM 8478 O O . SER A 1 1056 ? 22.862 37.587 -36.871 1.00 56.31 1056 SER A O 1
ATOM 8480 N N . SER A 1 1057 ? 24.618 36.627 -35.881 1.00 49.25 1057 SER A N 1
ATOM 8481 C CA . SER A 1 1057 ? 25.625 37.507 -36.505 1.00 49.25 1057 SER A CA 1
ATOM 8482 C C . SER A 1 1057 ? 26.063 37.076 -37.915 1.00 49.25 1057 SER A C 1
ATOM 8484 O O . SER A 1 1057 ? 26.889 37.750 -38.527 1.00 49.25 1057 SER A O 1
ATOM 8486 N N . GLY A 1 1058 ? 25.457 36.023 -38.482 1.00 44.84 1058 GLY A N 1
ATOM 8487 C CA . GLY A 1 1058 ? 25.562 35.700 -39.913 1.00 44.84 1058 GLY A CA 1
ATOM 8488 C C . GLY A 1 1058 ? 24.806 36.671 -40.838 1.00 44.84 1058 GLY A C 1
ATOM 8489 O O . GLY A 1 1058 ? 25.055 36.688 -42.042 1.00 44.84 1058 GLY A O 1
ATOM 8490 N N . THR A 1 1059 ? 23.908 37.498 -40.291 1.00 44.81 1059 THR A N 1
ATOM 8491 C CA . THR A 1 1059 ? 23.164 38.545 -41.015 1.00 44.81 1059 THR A CA 1
ATOM 8492 C C . THR A 1 1059 ? 23.623 39.942 -40.598 1.00 44.81 1059 THR A C 1
ATOM 8494 O O . THR A 1 1059 ? 23.685 40.265 -39.413 1.00 44.81 1059 THR A O 1
ATOM 8497 N N . ASN A 1 1060 ? 23.945 40.784 -41.584 1.00 42.56 1060 ASN A N 1
ATOM 8498 C CA . ASN A 1 1060 ? 24.805 41.964 -41.407 1.00 42.56 1060 ASN A CA 1
ATOM 8499 C C . ASN A 1 1060 ? 24.185 43.130 -40.598 1.00 42.56 1060 ASN A C 1
ATOM 8501 O O . ASN A 1 1060 ? 24.903 44.036 -40.177 1.00 42.56 1060 ASN A O 1
ATOM 8505 N N . ASP A 1 1061 ? 22.870 43.129 -40.364 1.00 41.06 1061 ASP A N 1
ATOM 8506 C CA . ASP A 1 1061 ? 22.166 44.252 -39.727 1.00 41.06 1061 ASP A CA 1
ATOM 8507 C C . ASP A 1 1061 ? 22.268 44.270 -38.192 1.00 41.06 1061 ASP A C 1
ATOM 8509 O O . ASP A 1 1061 ? 22.291 45.345 -37.586 1.00 41.06 1061 ASP A O 1
ATOM 8513 N N . SER A 1 1062 ? 22.397 43.111 -37.533 1.00 39.44 1062 SER A N 1
ATOM 8514 C CA . SER A 1 1062 ? 22.383 43.032 -36.060 1.00 39.44 1062 SER A CA 1
ATOM 8515 C C . SER A 1 1062 ? 23.575 43.742 -35.403 1.00 39.44 1062 SER A C 1
ATOM 8517 O O . SER A 1 1062 ? 23.426 44.349 -34.342 1.00 39.44 1062 SER A O 1
ATOM 8519 N N . LEU A 1 1063 ? 24.748 43.737 -36.049 1.00 38.41 1063 LEU A N 1
ATOM 8520 C CA . LEU A 1 1063 ? 25.926 44.481 -35.582 1.00 38.41 1063 LEU A CA 1
ATOM 8521 C C . LEU A 1 1063 ? 25.733 46.001 -35.664 1.00 38.41 1063 LEU A C 1
ATOM 8523 O O . LEU A 1 1063 ? 26.282 46.734 -34.842 1.00 38.41 1063 LEU A O 1
ATOM 8527 N N . ARG A 1 1064 ? 24.931 46.483 -36.618 1.00 38.69 1064 ARG A N 1
ATOM 8528 C CA . ARG A 1 1064 ? 24.696 47.916 -36.835 1.00 38.69 1064 ARG A CA 1
ATOM 8529 C C . ARG A 1 1064 ? 23.918 48.535 -35.672 1.00 38.69 1064 ARG A C 1
ATOM 8531 O O . ARG A 1 1064 ? 24.294 49.595 -35.184 1.00 38.69 1064 ARG A O 1
ATOM 8538 N N . ILE A 1 1065 ? 22.914 47.811 -35.175 1.00 41.59 1065 ILE A N 1
ATOM 8539 C CA . ILE A 1 1065 ? 22.129 48.177 -33.985 1.00 41.59 1065 ILE A CA 1
ATOM 8540 C C . ILE A 1 1065 ? 22.988 48.085 -32.712 1.00 41.59 1065 ILE A C 1
ATOM 8542 O O . ILE A 1 1065 ? 22.873 48.932 -31.828 1.00 41.59 1065 ILE A O 1
ATOM 8546 N N . TYR A 1 1066 ? 23.884 47.094 -32.621 1.00 37.84 1066 TYR A N 1
ATOM 8547 C CA . TYR A 1 1066 ? 24.758 46.916 -31.455 1.00 37.84 1066 TYR A CA 1
ATOM 8548 C C . TYR A 1 1066 ? 25.776 48.062 -31.303 1.00 37.84 1066 TYR A C 1
ATOM 8550 O O . TYR A 1 1066 ? 25.998 48.545 -30.197 1.00 37.84 1066 TYR A O 1
ATOM 8558 N N . VAL A 1 1067 ? 26.355 48.545 -32.410 1.00 39.56 1067 VAL A N 1
ATOM 8559 C CA . VAL A 1 1067 ? 27.321 49.663 -32.402 1.00 39.56 1067 VAL A CA 1
ATOM 8560 C C . VAL A 1 1067 ? 26.647 51.019 -32.143 1.00 39.56 1067 VAL A C 1
ATOM 8562 O O . VAL A 1 1067 ? 27.240 51.872 -31.492 1.00 39.56 1067 VAL A O 1
ATOM 8565 N N . GLN A 1 1068 ? 25.399 51.221 -32.583 1.00 38.12 1068 GLN A N 1
ATOM 8566 C CA . GLN A 1 1068 ? 24.667 52.487 -32.396 1.00 38.12 1068 GLN A CA 1
ATOM 8567 C C . GLN A 1 1068 ? 24.281 52.817 -30.940 1.00 38.12 1068 GLN A C 1
ATOM 8569 O O . GLN A 1 1068 ? 23.814 53.924 -30.688 1.00 38.12 1068 GLN A O 1
ATOM 8574 N N . ASN A 1 1069 ? 24.457 51.887 -29.996 1.00 39.91 1069 ASN A N 1
ATOM 8575 C CA . ASN A 1 1069 ? 24.049 52.042 -28.592 1.00 39.91 1069 ASN A CA 1
ATOM 8576 C C . ASN A 1 1069 ? 25.226 52.007 -27.594 1.00 39.91 1069 ASN A C 1
ATOM 8578 O O . ASN A 1 1069 ? 25.007 51.874 -26.391 1.00 39.91 1069 ASN A O 1
ATOM 8582 N N . MET A 1 1070 ? 26.470 52.102 -28.074 1.00 42.03 1070 MET A N 1
ATOM 8583 C CA . MET A 1 1070 ? 27.666 52.196 -27.227 1.00 42.03 1070 MET A CA 1
ATOM 8584 C C . MET A 1 1070 ? 28.081 53.658 -27.031 1.00 42.03 1070 MET A C 1
ATOM 8586 O O . MET A 1 1070 ? 27.928 54.471 -27.941 1.00 42.03 1070 MET A O 1
ATOM 8590 N N . ASP A 1 1071 ? 28.637 53.991 -25.864 1.00 45.19 1071 ASP A N 1
ATOM 8591 C CA . ASP A 1 1071 ? 29.238 55.308 -25.648 1.00 45.19 1071 ASP A CA 1
ATOM 8592 C C . ASP A 1 1071 ? 30.516 55.515 -26.484 1.00 45.19 1071 ASP A C 1
ATOM 8594 O O . ASP A 1 1071 ? 31.202 54.577 -26.910 1.00 45.19 1071 ASP A O 1
ATOM 8598 N N . GLU A 1 1072 ? 30.823 56.788 -26.725 1.00 40.41 1072 GLU A N 1
ATOM 8599 C CA . GLU A 1 1072 ? 31.886 57.226 -27.630 1.00 40.41 1072 GLU A CA 1
ATOM 8600 C C . GLU A 1 1072 ? 33.292 56.841 -27.122 1.00 40.41 1072 GLU A C 1
ATOM 8602 O O . GLU A 1 1072 ? 34.208 56.620 -27.916 1.00 40.41 1072 GLU A O 1
ATOM 8607 N N . GLU A 1 1073 ? 33.472 56.672 -25.807 1.00 38.66 1073 GLU A N 1
ATOM 8608 C CA . GLU A 1 1073 ? 34.744 56.238 -25.218 1.00 38.66 1073 GLU A CA 1
ATOM 8609 C C . GLU A 1 1073 ? 34.985 54.732 -25.435 1.00 38.66 1073 GLU A C 1
ATOM 8611 O O . GLU A 1 1073 ? 36.083 54.309 -25.822 1.00 38.66 1073 GLU A O 1
ATOM 8616 N N . THR A 1 1074 ? 33.953 53.908 -25.245 1.00 43.34 1074 THR A N 1
ATOM 8617 C CA . THR A 1 1074 ? 34.031 52.454 -25.431 1.00 43.34 1074 THR A CA 1
ATOM 8618 C C . THR A 1 1074 ? 34.138 52.086 -26.913 1.00 43.34 1074 THR A C 1
ATOM 8620 O O . THR A 1 1074 ? 34.897 51.176 -27.264 1.00 43.34 1074 THR A O 1
ATOM 8623 N N . ALA A 1 1075 ? 33.473 52.831 -27.802 1.00 44.91 1075 ALA A N 1
ATOM 8624 C CA . ALA A 1 1075 ? 33.629 52.688 -29.251 1.00 44.91 1075 ALA A CA 1
ATOM 8625 C C . ALA A 1 1075 ? 35.084 52.937 -29.708 1.00 44.91 1075 ALA A C 1
ATOM 8627 O O . ALA A 1 1075 ? 35.642 52.143 -30.471 1.00 44.91 1075 ALA A O 1
ATOM 8628 N N . ASN A 1 1076 ? 35.737 53.982 -29.186 1.00 41.19 1076 ASN A N 1
ATOM 8629 C CA . ASN A 1 1076 ? 37.137 54.297 -29.502 1.00 41.19 1076 ASN A CA 1
ATOM 8630 C C . ASN A 1 1076 ? 38.133 53.254 -28.959 1.00 41.19 1076 ASN A C 1
ATOM 8632 O O . ASN A 1 1076 ? 39.109 52.919 -29.633 1.00 41.19 1076 ASN A O 1
ATOM 8636 N N . LYS A 1 1077 ? 37.876 52.660 -27.785 1.00 40.31 1077 LYS A N 1
ATOM 8637 C CA . LYS A 1 1077 ? 38.667 51.515 -27.288 1.00 40.31 1077 LYS A CA 1
ATOM 8638 C C . LYS A 1 1077 ? 38.544 50.282 -28.195 1.00 40.31 1077 LYS A C 1
ATOM 8640 O O . LYS A 1 1077 ? 39.523 49.559 -28.377 1.00 40.31 1077 LYS A O 1
ATOM 8645 N N . TYR A 1 1078 ? 37.377 50.058 -28.802 1.00 37.88 1078 TYR A N 1
ATOM 8646 C CA . TYR A 1 1078 ? 37.152 48.941 -29.727 1.00 37.88 1078 TYR A CA 1
ATOM 8647 C C . TYR A 1 1078 ? 37.824 49.120 -31.099 1.00 37.88 1078 TYR A C 1
ATOM 8649 O O . TYR A 1 1078 ? 38.275 48.128 -31.677 1.00 37.88 1078 TYR A O 1
ATOM 8657 N N . SER A 1 1079 ? 37.931 50.347 -31.625 1.00 42.03 1079 SER A N 1
ATOM 8658 C CA . SER A 1 1079 ? 38.554 50.594 -32.938 1.00 42.03 1079 SER A CA 1
ATOM 8659 C C . SER A 1 1079 ? 40.068 50.327 -32.924 1.00 42.03 1079 SER A C 1
ATOM 8661 O O . SER A 1 1079 ? 40.581 49.624 -33.804 1.00 42.03 1079 SER A O 1
ATOM 8663 N N . MET A 1 1080 ? 40.772 50.779 -31.877 1.00 38.06 1080 MET A N 1
ATOM 8664 C CA . MET A 1 1080 ? 42.214 50.543 -31.702 1.00 38.06 1080 MET A CA 1
ATOM 8665 C C . MET A 1 1080 ? 42.590 49.054 -31.642 1.00 38.06 1080 MET A C 1
ATOM 8667 O O . MET A 1 1080 ? 43.674 48.683 -32.084 1.00 38.06 1080 MET A O 1
ATOM 8671 N N . LEU A 1 1081 ? 41.702 48.189 -31.141 1.00 37.56 1081 LEU A N 1
ATOM 8672 C CA . LEU A 1 1081 ? 41.969 46.755 -30.969 1.00 37.56 1081 LEU A CA 1
ATOM 8673 C C . LEU A 1 1081 ? 41.840 45.912 -32.250 1.00 37.56 1081 LEU A C 1
ATOM 8675 O O . LEU A 1 1081 ? 42.172 44.726 -32.216 1.00 37.56 1081 LEU A O 1
ATOM 8679 N N . LYS A 1 1082 ? 41.363 46.474 -33.372 1.00 37.62 1082 LYS A N 1
ATOM 8680 C CA . LYS A 1 1082 ? 41.195 45.721 -34.635 1.00 37.62 1082 LYS A CA 1
ATOM 8681 C C . LYS A 1 1082 ? 41.793 46.354 -35.891 1.00 37.62 1082 LYS A C 1
ATOM 8683 O O . LYS A 1 1082 ? 41.823 45.681 -36.916 1.00 37.62 1082 LYS A O 1
ATOM 8688 N N . GLY A 1 1083 ? 42.277 47.597 -35.843 1.00 35.97 1083 GLY A N 1
ATOM 8689 C CA . GLY A 1 1083 ? 42.973 48.216 -36.984 1.00 35.97 1083 GLY A CA 1
ATOM 8690 C C . GLY A 1 1083 ? 42.111 48.387 -38.244 1.00 35.97 1083 GLY A C 1
ATOM 8691 O O . GLY A 1 1083 ? 42.645 48.474 -39.348 1.00 35.97 1083 GLY A O 1
ATOM 8692 N N . ILE A 1 1084 ? 40.783 48.419 -38.095 1.00 39.91 1084 ILE A N 1
ATOM 8693 C CA . ILE A 1 1084 ? 39.846 48.646 -39.198 1.00 39.91 1084 ILE A CA 1
ATOM 8694 C C . ILE A 1 1084 ? 39.676 50.155 -39.362 1.00 39.91 1084 ILE A C 1
ATOM 8696 O O . ILE A 1 1084 ? 39.091 50.814 -38.504 1.00 39.91 1084 ILE A O 1
ATOM 8700 N N . ASN A 1 1085 ? 40.176 50.697 -40.470 1.00 36.91 1085 ASN A N 1
ATOM 8701 C CA . ASN A 1 1085 ? 39.972 52.097 -40.823 1.00 36.91 1085 ASN A CA 1
ATOM 8702 C C . ASN A 1 1085 ? 38.548 52.269 -41.382 1.00 36.91 1085 ASN A C 1
ATOM 8704 O O . ASN A 1 1085 ? 38.287 51.906 -42.530 1.00 36.91 1085 ASN A O 1
ATOM 8708 N N . VAL A 1 1086 ? 37.614 52.746 -40.555 1.00 38.84 1086 VAL A N 1
ATOM 8709 C CA . VAL A 1 1086 ? 36.212 52.961 -40.947 1.00 38.84 1086 VAL A CA 1
ATOM 8710 C C . VAL A 1 1086 ? 36.056 54.380 -41.483 1.00 38.84 1086 VAL A C 1
ATOM 8712 O O . VAL A 1 1086 ? 36.123 55.344 -40.725 1.00 38.84 1086 VAL A O 1
ATOM 8715 N N . ASP A 1 1087 ? 35.841 54.495 -42.790 1.00 35.06 1087 ASP A N 1
ATOM 8716 C CA . ASP A 1 1087 ? 35.637 55.780 -43.458 1.00 35.06 1087 ASP A CA 1
ATOM 8717 C C . ASP A 1 1087 ? 34.275 56.378 -43.053 1.00 35.06 1087 ASP A C 1
ATOM 8719 O O . ASP A 1 1087 ? 33.224 55.746 -43.219 1.00 35.06 1087 ASP A O 1
ATOM 8723 N N . VAL A 1 1088 ? 34.280 57.575 -42.459 1.00 37.53 1088 VAL A N 1
ATOM 8724 C CA . VAL A 1 1088 ? 33.073 58.184 -41.876 1.00 37.53 1088 VAL A CA 1
ATOM 8725 C C . VAL A 1 1088 ? 32.281 58.888 -42.976 1.00 37.53 1088 VAL A C 1
ATOM 8727 O O . VAL A 1 1088 ? 32.654 59.955 -43.458 1.00 37.53 1088 VAL A O 1
ATOM 8730 N N . ASN A 1 1089 ? 31.170 58.268 -43.378 1.00 33.09 1089 ASN A N 1
ATOM 8731 C CA . ASN A 1 1089 ? 30.349 58.696 -44.512 1.00 33.09 1089 ASN A CA 1
ATOM 8732 C C . ASN A 1 1089 ? 29.889 60.178 -44.374 1.00 33.09 1089 ASN A C 1
ATOM 8734 O O . ASN A 1 1089 ? 29.235 60.486 -43.374 1.00 33.09 1089 ASN A O 1
ATOM 8738 N N . PRO A 1 1090 ? 30.154 61.096 -45.336 1.00 33.12 1090 PRO A N 1
ATOM 8739 C CA . PRO A 1 1090 ? 30.049 62.559 -45.133 1.00 33.12 1090 PRO A CA 1
ATOM 8740 C C . PRO A 1 1090 ? 28.646 63.180 -44.943 1.00 33.12 1090 PRO A C 1
ATOM 8742 O O . PRO A 1 1090 ? 28.480 64.391 -45.097 1.00 33.12 1090 PRO A O 1
ATOM 8745 N N . ALA A 1 1091 ? 27.616 62.393 -44.637 1.00 31.62 1091 ALA A N 1
ATOM 8746 C CA . ALA A 1 1091 ? 26.203 62.775 -44.722 1.00 31.62 1091 ALA A CA 1
ATOM 8747 C C . ALA A 1 1091 ? 25.657 63.628 -43.549 1.00 31.62 1091 ALA A C 1
ATOM 8749 O O . ALA A 1 1091 ? 24.446 63.693 -43.363 1.00 31.62 1091 ALA A O 1
ATOM 8750 N N . LEU A 1 1092 ? 26.522 64.270 -42.752 1.00 32.50 1092 LEU A N 1
ATOM 8751 C CA . LEU A 1 1092 ? 26.153 64.966 -41.504 1.00 32.50 1092 LEU A CA 1
ATOM 8752 C C . LEU A 1 1092 ? 26.481 66.472 -41.477 1.00 32.50 1092 LEU A C 1
ATOM 8754 O O . LEU A 1 1092 ? 26.468 67.087 -40.418 1.00 32.50 1092 LEU A O 1
ATOM 8758 N N . ASN A 1 1093 ? 26.767 67.078 -42.635 1.00 32.59 1093 ASN A N 1
ATOM 8759 C CA . ASN A 1 1093 ? 27.179 68.489 -42.734 1.00 32.59 1093 ASN A CA 1
ATOM 8760 C C . ASN A 1 1093 ? 26.093 69.442 -43.287 1.00 32.59 1093 ASN A C 1
ATOM 8762 O O . ASN A 1 1093 ? 26.398 70.590 -43.609 1.00 32.59 1093 ASN A O 1
ATOM 8766 N N . GLN A 1 1094 ? 24.843 68.976 -43.426 1.00 36.81 1094 GLN A N 1
ATOM 8767 C CA . GLN A 1 1094 ? 23.668 69.802 -43.753 1.00 36.81 1094 GLN A CA 1
ATOM 8768 C C . GLN A 1 1094 ? 22.377 69.238 -43.129 1.00 36.81 1094 GLN A C 1
ATOM 8770 O O . GLN A 1 1094 ? 21.672 68.475 -43.787 1.00 36.81 1094 GLN A O 1
ATOM 8775 N N . MET A 1 1095 ? 22.068 69.636 -41.890 1.00 32.50 1095 MET A N 1
ATOM 8776 C CA . MET A 1 1095 ? 20.766 70.173 -41.434 1.00 32.50 1095 MET A CA 1
ATOM 8777 C C . MET A 1 1095 ? 20.873 70.655 -39.982 1.00 32.50 1095 MET A C 1
ATOM 8779 O O . MET A 1 1095 ? 21.573 69.980 -39.200 1.00 32.50 1095 MET A O 1
#

Secondary structure (DSSP, 8-state):
--HHHHHHHHHHHHHHHHT-HHHHHHHHHHHHHHHTT---HHHHHHHHHHHHHHHHHHHT---SSSSPP----STTHHHHTS-HHHHHHHHHHHHHHHHHHHTT-SEEEEEEEESS--HHHHHHHHHHHHHH-SS--EEEEEEEE----SSTHHHHHHHHHHHHHHHHTT-EEEEEEEE-SSHHHHHHHHHH-----TTEEEEEEEES-GGGGGGS-THHHHHHHHHHHHT--SEEEEEEE------SSHHHHHHHHHHHHHHHHHHHHH---TTTGGGHHHHHHHHHHHHHHHHT--TTS-------HHHHHHHHHHTTEEEEPP---TT---SSS-TTEEEEEETTEEEEEETTEEEEEEEEEEE--S--SS----HHHHHHHHHHHHTTTTTS---------------S-TT--S----PPPTT-HHHHHHHHHHHHHHHHHHHHHHTT-SEEEEEEEE-----TTS----EEEE-GGG-EESSGGGHHHHHHHHHSPPEETTSHHHHHHHHHSEEEES-GGGS-TTT-TTHHHHHHTT---EEEEEEEESS-TT-EEEEEEEPPTT--SHHHHHHHHHHHHHHHHHHTTTTEEETTSGGGTTTTTTS------------------PPPHHHHHHHHHHHT------------------------PPPPPS--------GGGGGEEEEE-TTS-EEEEETTT--EEE--TTS-THHHHHHHHHHHHHHHHHTSS------------------------S----SHHHHHHHHHHGGG--SS----PPPEEETTEEESS---HHHHHHHHHHT-TTS-TTSEEEEETTEEEEHHHHHTTSTTPPPPHHHHHHHHHHHHHHHHT-SSS-EEEE--THHHHHTTSHHHHHHHHHHTTHHHHH---GGGEEEEEEEEEETTTTEEEEEEEETTTTEEEEE-TTGGG--S---THHHHHHHHHHHHTHHHHHHHS-TT--GGG-EEE--TTSPPPSSSS-HHHHHHHHHH-TTGGGSTT----HHHHHHHHHHHHT-TTT-TTHHHHHHHHHHHHHHHTTSTTHHHHHHTTS-HHHHHHHHHTTT------STTS--

Foldseek 3Di:
DDVVLLVLLLVLLVCLVVVVLVSNLVSLVVSVVVLVVDPQPLLSLLSLLSNLLSLCQSQVFDFPALAFAADDDDPCSLVLLDDVLQSVVQLQQVLQLVCVLCAQAQAEEEEAADQGDPLVSLLVSLVVNLVRHPDAHEYEYEYEHAPNAPDPVNVVVSVVSNVVSCVVSVHNYYYHYQHDRALLSSLVSLQPDDDDDPRYAYEYEARAQLLLVVLAPCVSNLSSLVSVVVNQHSKYKHKHWQFALQDQDQSVNSVRLSVQSSVVSSCLPVFDDPPNVLSSVSVSVRSSSLSSLSHNDDRNSNRSRGDHPVVVQVVCVVSQKDWDAGDGDQPDDPPGPQPQWGWDCDPRWTFIGRNNHTTMTMTMIGGHPPDDDDPPPDVVVVCVVSVVVCVVVVVFDDDDDDDDDDDDDPDGDPPDFRPNGDDDDLVSDSSVVSVVLSLLQSLQSVLCSVQVFQWKWKWKWDDDPDDPDDPDWIWIATPLSNIDGNNSLCVVLSVCSNPDDTDTQQADQASVCVVVQKGKDQALVVDDCVRYVSSVVCVVSPFTIKIKHWKDFPSDNPMIMIMITTHDNVQNDPVSVVVSVVVSVVSCVSRVPRGIDTDLAPVVVVVVVPDDDDDDDDDDDDDDDDDDDDDDPVVVVVVSVVVNDDDDDDDDDDDDDDDDDDDDDDDDDDDDDPDDDDDPPDPLLVQWDWDADPVGWIWTAGNQPRDIDGPDPVPDCVVSVVVVVVSVVVVVVVVPDDDDDYDDDDDDDDDDDDDDDDDDDDDDPDDPVVVVCVVPVVPVPDDDDDDDQQFDDQQLFTHNDDDDPLVSLLSVLLLDPVDDQQCFPFDFQSATDGSVQLNQLHPPHAHDQSLLQLLQRLLQLVQVPDPDDAGEWRHRAVLLVQLLDLVSSLCVCVSVVVCPRTHDQLVRHQWYKHWYADPVLRFIWIWIQGSVQQAIETQGQAPPDDDDDDPSSQLSSQVSVCVVCVVSCVPPHDPPDGSSRGYYDYDPQQHHDPDDRCRSLSSSCCSVCVPLRRDPPNDDDSSHSSVVSVVSSLDVSGGVCNVVSSVVSVVVVVVVVVDPCVVVVVLVPDDPVVNVVVCVVPVDDDDDDPPPPDD

InterPro domains:
  IPR003653 Ulp1 protease family, C-terminal catalytic domain [PF02902] (900-1009)
  IPR003653 Ulp1 protease family, C-terminal catalytic domain [PS50600] (831-1010)
  IPR003656 Zinc finger, BED-type [PF02892] (682-726)
  IPR003656 Zinc finger, BED-type [PS50808] (679-735)
  IPR005202 Transcription factor GRAS [PF03514] (6-366)
  IPR005202 Transcription factor GRAS [PS50985] (1-377)
  IPR005202 Transcription factor GRAS [PTHR31636] (7-326)
  IPR036236 Zinc finger C2H2 superfamily [SSF57667] (682-733)
  IPR038765 Papain-like cysteine peptidase superfamily [SSF54001] (804-1008)
  IPR055081 NLP1-9, GAF domain [PF22922] (428-594)

Radius of gyration: 37.36 Å; chains: 1; bounding box: 105×107×93 Å

Sequence (1095 aa):
MAPPLLEKLMECAQAIEDGDLKHADSLFKEIGLQSSTETNLATRKVVKYFAEALVRRLYKLYPRNPMPLVRFREDMDILGCKFEPFLSFASYTIMPPFYDALRGKKQVHIIDFSVAVDIWQHATLMKVLASELGSRLSYRITFVGPKLSKHLGYLKLISLILTKTAENHQIDFEYGEYLANSAGEIVGATLQLGRRSKGEAVVVEWEFELHKLLAVPSAIFNLVMSKLKDLKPEVMVIVEQEADHNSPDLMDRLGKSFKYYSVMFDSLEEDKFEKLEDYRVLWERNFRRQISKVVAEEGIGHVERHETWAQWRDRLFRAGFHPARILFRETMFFNNKTNEYRIEEKNRRPLLCRLDYPFAISSAWKPDLTHDESISMEIGDLGSMLGSFNMAQDASRESGKASNSVSHEDDADDATIMMRGSMRSTECFSINQIAASAEIFDILEYVCHVHDLPMALTWISDRREEDTNSRERFRLHIVDTACFVNDVGMKGFVEACVEGPPLEEGQGVAGKALQSKMQFVPDVADLDAIDYPFLHVAWEFGLHAVLAIKLASTYMSNVDYILELVFPLETRELSEQLVLMKEIISTLTKNCGNSWRLWGNRAGIEKAGKSDETASIVSGSSQGFSDIGGLNTKDIIITLDSCLSDGHGKQEVKGQTTGTKLPKTPRWPRPIKPPSSKESRSKAWKDFYKLKDDNGALWAICKHCKKRYRGESTRGTTNLLKHLRNCQKKREAEQRTPKDQPVPFMVIEADSPEHFELIDNIFSPSLFETIDRLMSSSRKQQGNSEHQMPRHQAGPFKVIKSTSPEDLKLINYIFNSSSDESEIVVHCNHNYLTRSELCTLRPQTCLDDNVISIMSDALTVAERRKKKGSINWYLPICFSEYAYDTSECISFAKKHMFRENYMSALFGCEKMYVPVFDKERRHFYLFVLHIKKQFVEIWDSLAKSSGSSVDKRLPNMLAILDVLFEDDIQQNYPDGWSFASFSVDRSPNVPQQTNGYDCGVYVIKFMLAPEQATQPDFVFDSDTERLDVVLRLLDGNVNSCRNELAAKAGAYFLRSSGTNDSLRIYVQNMDEETANKYSMLKGINVDVNPALNQM

Organism: NCBI:txid444605

pLDDT: mean 73.46, std 23.11, range [21.22, 98.25]